Protein AF-A0A9Q1FGT4-F1 (afdb_monomer_lite)

Structure (mmCIF, N/CA/C/O backbone):
data_AF-A0A9Q1FGT4-F1
#
_entry.id   AF-A0A9Q1FGT4-F1
#
loop_
_atom_site.group_PDB
_atom_site.id
_atom_site.type_symbol
_atom_site.label_atom_id
_atom_site.label_alt_id
_atom_site.label_comp_id
_atom_site.label_asym_id
_atom_site.label_entity_id
_atom_site.label_seq_id
_atom_site.pdbx_PDB_ins_code
_atom_site.Cartn_x
_atom_site.Cartn_y
_atom_site.Cartn_z
_atom_site.occupancy
_atom_site.B_iso_or_equiv
_atom_site.auth_seq_id
_atom_site.auth_comp_id
_atom_site.auth_asym_id
_atom_site.auth_atom_id
_atom_site.pdbx_PDB_model_num
ATOM 1 N N . MET A 1 1 ? -7.620 -24.155 -100.318 1.00 52.44 1 MET A N 1
ATOM 2 C CA . MET A 1 1 ? -6.778 -25.360 -100.139 1.00 52.44 1 MET A CA 1
ATOM 3 C C . MET A 1 1 ? -6.135 -25.775 -101.469 1.00 52.44 1 MET A C 1
ATOM 5 O O . MET A 1 1 ? -6.461 -26.825 -101.998 1.00 52.44 1 MET A O 1
ATOM 9 N N . ALA A 1 2 ? -5.258 -24.941 -102.046 1.00 52.22 2 ALA A N 1
ATOM 10 C CA . ALA A 1 2 ? -4.564 -25.253 -103.310 1.00 52.22 2 ALA A CA 1
ATOM 11 C C . ALA A 1 2 ? -3.248 -24.456 -103.481 1.00 52.22 2 ALA A C 1
ATOM 13 O O . ALA A 1 2 ? -2.942 -23.994 -104.573 1.00 52.22 2 ALA A O 1
ATOM 14 N N . ALA A 1 3 ? -2.492 -24.240 -102.396 1.00 54.69 3 ALA A N 1
ATOM 15 C CA . ALA A 1 3 ? -1.198 -23.540 -102.453 1.00 54.69 3 ALA A CA 1
ATOM 16 C C . ALA A 1 3 ? -0.073 -24.210 -101.635 1.00 54.69 3 ALA A C 1
ATOM 18 O O . ALA A 1 3 ? 1.067 -23.770 -101.703 1.00 54.69 3 ALA A O 1
ATOM 19 N N . GLU A 1 4 ? -0.350 -25.308 -100.920 1.00 55.50 4 GLU A N 1
ATOM 20 C CA . GLU A 1 4 ? 0.660 -26.014 -100.107 1.00 55.50 4 GLU A CA 1
ATOM 21 C C . GLU A 1 4 ? 1.344 -27.185 -100.844 1.00 55.50 4 GLU A C 1
ATOM 23 O O . GLU A 1 4 ? 2.353 -27.706 -100.381 1.00 55.50 4 GLU A O 1
ATOM 28 N N . GLY A 1 5 ? 0.866 -27.569 -102.036 1.00 57.91 5 GLY A N 1
ATOM 29 C CA . GLY A 1 5 ? 1.432 -28.688 -102.806 1.00 57.91 5 GLY A CA 1
ATOM 30 C C . GLY A 1 5 ? 2.714 -28.370 -103.591 1.00 57.91 5 GLY A C 1
ATOM 31 O O . GLY A 1 5 ? 3.440 -29.285 -103.969 1.00 57.91 5 GLY A O 1
ATOM 32 N N . GLY A 1 6 ? 3.021 -27.090 -103.838 1.00 62.66 6 GLY A N 1
ATOM 33 C CA . GLY A 1 6 ? 4.164 -26.695 -104.671 1.00 62.66 6 GLY A CA 1
ATOM 34 C C . GLY A 1 6 ? 5.513 -26.860 -103.968 1.00 62.66 6 GLY A C 1
ATOM 35 O O . GLY A 1 6 ? 6.452 -27.403 -104.542 1.00 62.66 6 GLY A O 1
ATOM 36 N N . VAL A 1 7 ? 5.610 -26.446 -102.704 1.00 65.31 7 VAL A N 1
ATOM 37 C CA . VAL A 1 7 ? 6.884 -26.426 -101.962 1.00 65.31 7 VAL A CA 1
ATOM 38 C C . VAL A 1 7 ? 7.386 -27.845 -101.670 1.00 65.31 7 VAL A C 1
ATOM 40 O O . VAL A 1 7 ? 8.578 -28.121 -101.797 1.00 65.31 7 VAL A O 1
ATOM 43 N N . ALA A 1 8 ? 6.475 -28.775 -101.371 1.00 67.94 8 ALA A N 1
ATOM 44 C CA . ALA A 1 8 ? 6.812 -30.178 -101.133 1.00 67.94 8 ALA A CA 1
ATOM 45 C C . ALA A 1 8 ? 7.313 -30.896 -102.403 1.00 67.94 8 ALA A C 1
ATOM 47 O O . ALA A 1 8 ? 8.210 -31.739 -102.322 1.00 67.94 8 ALA A O 1
ATOM 48 N N . LEU A 1 9 ? 6.786 -30.543 -103.582 1.00 72.19 9 LEU A N 1
ATOM 49 C CA . LEU A 1 9 ? 7.193 -31.148 -104.855 1.00 72.19 9 LEU A CA 1
ATOM 50 C C . LEU A 1 9 ? 8.592 -30.679 -105.293 1.00 72.19 9 LEU A C 1
ATOM 52 O O . LEU A 1 9 ? 9.420 -31.483 -105.711 1.00 72.19 9 LEU A O 1
ATOM 56 N N . TRP A 1 10 ? 8.890 -29.386 -105.132 1.00 75.38 10 TRP A N 1
ATOM 57 C CA . TRP A 1 10 ? 10.226 -28.847 -105.414 1.00 75.38 10 TRP A CA 1
ATOM 58 C C . TRP A 1 10 ? 11.269 -29.314 -104.391 1.00 75.38 10 TRP A C 1
ATOM 60 O O . TRP A 1 10 ? 12.401 -29.615 -104.768 1.00 75.38 10 TRP A O 1
ATOM 70 N N . GLY A 1 11 ? 10.884 -29.455 -103.117 1.00 73.38 11 GLY A N 1
ATOM 71 C CA . GLY A 1 11 ? 11.745 -30.028 -102.080 1.00 73.38 11 GLY A CA 1
ATOM 72 C C . GLY A 1 11 ? 12.100 -31.494 -102.348 1.00 73.38 11 GLY A C 1
ATOM 73 O O . GLY A 1 11 ? 13.265 -31.873 -102.257 1.00 73.38 11 GLY A O 1
ATOM 74 N N . SER A 1 12 ? 11.125 -32.312 -102.753 1.00 74.31 12 SER A N 1
ATOM 75 C CA . SER A 1 12 ? 11.357 -33.725 -103.093 1.00 74.31 12 SER A CA 1
ATOM 76 C C . SER A 1 12 ? 12.162 -33.908 -104.385 1.00 74.31 12 SER A C 1
ATOM 78 O O . SER A 1 12 ? 13.047 -34.764 -104.420 1.00 74.31 12 SER A O 1
ATOM 80 N N . LEU A 1 13 ? 11.956 -33.063 -105.404 1.00 78.69 13 LEU A N 1
ATOM 81 C CA . LEU A 1 13 ? 12.805 -33.026 -106.602 1.00 78.69 13 LEU A CA 1
ATOM 82 C C . LEU A 1 13 ? 14.258 -32.657 -106.255 1.00 78.69 13 LEU A C 1
ATOM 84 O O . LEU A 1 13 ? 15.191 -33.280 -106.759 1.00 78.69 13 LEU A O 1
ATOM 88 N N . GLY A 1 14 ? 14.453 -31.679 -105.364 1.00 76.81 14 GLY A N 1
ATOM 89 C CA . GLY A 1 14 ? 15.775 -31.272 -104.885 1.00 76.81 14 GLY A CA 1
ATOM 90 C C . GLY A 1 14 ? 16.503 -32.388 -104.133 1.00 76.81 14 GLY A C 1
ATOM 91 O O . GLY A 1 14 ? 17.678 -32.637 -104.396 1.00 76.81 14 GLY A O 1
ATOM 92 N N . VAL A 1 15 ? 15.801 -33.114 -103.257 1.00 75.56 15 VAL A N 1
ATOM 93 C CA . VAL A 1 15 ? 16.361 -34.265 -102.525 1.00 75.56 15 VAL A CA 1
ATOM 94 C C . VAL A 1 15 ? 16.702 -35.419 -103.472 1.00 75.56 15 VAL A C 1
ATOM 96 O O . VAL A 1 15 ? 17.763 -36.025 -103.332 1.00 75.56 15 VAL A O 1
ATOM 99 N N . LEU A 1 16 ? 15.855 -35.702 -104.468 1.00 77.56 16 LEU A N 1
ATOM 100 C CA . LEU A 1 16 ? 16.110 -36.756 -105.453 1.00 77.56 16 LEU A CA 1
ATOM 101 C C . LEU A 1 16 ? 17.326 -36.431 -106.334 1.00 77.56 16 LEU A C 1
ATOM 103 O O . LEU A 1 16 ? 18.191 -37.286 -106.520 1.00 77.56 16 LEU A O 1
ATOM 107 N N . LEU A 1 17 ? 17.419 -35.194 -106.836 1.00 78.94 17 LEU A N 1
ATOM 108 C CA . LEU A 1 17 ? 18.573 -34.732 -107.613 1.00 78.94 17 LEU A CA 1
ATOM 109 C C . LEU A 1 17 ? 19.857 -34.779 -106.780 1.00 78.94 17 LEU A C 1
ATOM 111 O O . LEU A 1 17 ? 20.866 -35.273 -107.270 1.00 78.94 17 LEU A O 1
ATOM 115 N N . PHE A 1 18 ? 19.805 -34.356 -105.514 1.00 76.75 18 PHE A N 1
ATOM 116 C CA . PHE A 1 18 ? 20.946 -34.400 -104.598 1.00 76.75 18 PHE A CA 1
ATOM 117 C C . PHE A 1 18 ? 21.430 -35.835 -104.317 1.00 76.75 18 PHE A C 1
ATOM 119 O O . PHE A 1 18 ? 22.633 -36.100 -104.335 1.00 76.75 18 PHE A O 1
ATOM 126 N N . LEU A 1 19 ? 20.507 -36.781 -104.111 1.00 76.00 19 LEU A N 1
ATOM 127 C CA . LEU A 1 19 ? 20.833 -38.198 -103.909 1.00 76.00 19 LEU A CA 1
ATOM 128 C C . LEU A 1 19 ? 21.394 -38.862 -105.174 1.00 76.00 19 LEU A C 1
ATOM 130 O O . LEU A 1 19 ? 22.267 -39.722 -105.067 1.00 76.00 19 LEU A O 1
ATOM 134 N N . LEU A 1 20 ? 20.932 -38.456 -106.361 1.00 77.62 20 LEU A N 1
ATOM 135 C CA . LEU A 1 20 ? 21.463 -38.930 -107.643 1.00 77.62 20 LEU A CA 1
ATOM 136 C C . LEU A 1 20 ? 22.868 -38.387 -107.932 1.00 77.62 20 LEU A C 1
ATOM 138 O O . LEU A 1 20 ? 23.703 -39.124 -108.448 1.00 77.62 20 LEU A O 1
ATOM 142 N N . THR A 1 21 ? 23.147 -37.122 -107.604 1.00 77.88 21 THR A N 1
ATOM 143 C CA . THR A 1 21 ? 24.448 -36.500 -107.902 1.00 77.88 21 THR A CA 1
ATOM 144 C C . THR A 1 21 ? 25.533 -36.840 -106.887 1.00 77.88 21 THR A C 1
ATOM 146 O O . THR A 1 21 ? 26.695 -36.949 -107.269 1.00 77.88 21 THR A O 1
ATOM 149 N N . PHE A 1 22 ? 25.184 -37.008 -105.608 1.00 74.94 22 PHE A N 1
ATOM 150 C CA . PHE A 1 22 ? 26.164 -37.204 -104.529 1.00 74.94 22 PHE A CA 1
ATOM 151 C C . PHE A 1 22 ? 26.086 -38.586 -103.851 1.00 74.94 22 PHE A C 1
ATOM 153 O O . PHE A 1 22 ? 26.932 -38.912 -103.018 1.00 74.94 22 PHE A O 1
ATOM 160 N N . GLY A 1 23 ? 25.116 -39.425 -104.230 1.00 79.31 23 GLY A N 1
ATOM 161 C CA . GLY A 1 23 ? 24.915 -40.768 -103.685 1.00 79.31 23 GLY A CA 1
ATOM 162 C C . GLY A 1 23 ? 24.242 -40.787 -102.300 1.00 79.31 23 GLY A C 1
ATOM 163 O O . GLY A 1 23 ? 24.167 -39.766 -101.613 1.00 79.31 23 GLY A O 1
ATOM 164 N N . PRO A 1 24 ? 23.774 -41.961 -101.830 1.00 74.38 24 PRO A N 1
ATOM 165 C CA . PRO A 1 24 ? 23.068 -42.091 -100.549 1.00 74.38 24 PRO A CA 1
ATOM 166 C C . PRO A 1 24 ? 23.956 -41.772 -99.336 1.00 74.38 24 PRO A C 1
ATOM 168 O O . PRO A 1 24 ? 23.459 -41.380 -98.283 1.00 74.38 24 PRO A O 1
ATOM 171 N N . PHE A 1 25 ? 25.278 -41.878 -99.488 1.00 74.25 25 PHE A N 1
ATOM 172 C CA . PHE A 1 25 ? 26.234 -41.569 -98.427 1.00 74.25 25 PHE A CA 1
ATOM 173 C C . PHE A 1 25 ? 26.381 -40.061 -98.159 1.00 74.25 25 PHE A C 1
ATOM 175 O O . PHE A 1 25 ? 26.809 -39.677 -97.071 1.00 74.25 25 PHE A O 1
ATOM 182 N N . ALA A 1 26 ? 25.969 -39.191 -99.089 1.00 73.88 26 ALA A N 1
ATOM 183 C CA . ALA A 1 26 ? 26.019 -37.740 -98.903 1.00 73.88 26 ALA A CA 1
ATOM 184 C C . ALA A 1 26 ? 25.128 -37.253 -97.749 1.00 73.88 26 ALA A C 1
ATOM 186 O O . ALA A 1 26 ? 25.475 -36.284 -97.079 1.00 73.88 26 ALA A O 1
ATOM 187 N N . VAL A 1 27 ? 24.031 -37.961 -97.454 1.00 72.75 27 VAL A N 1
ATOM 188 C CA . VAL A 1 27 ? 23.148 -37.657 -96.312 1.00 72.75 27 VAL A CA 1
ATOM 189 C C . VAL A 1 27 ? 23.846 -37.901 -94.971 1.00 72.75 27 VAL A C 1
ATOM 191 O O . VAL A 1 27 ? 23.502 -37.259 -93.986 1.00 72.75 27 VAL A O 1
ATOM 194 N N . ILE A 1 28 ? 24.850 -38.782 -94.926 1.00 76.25 28 ILE A N 1
ATOM 195 C CA . ILE A 1 28 ? 25.630 -39.072 -93.714 1.00 76.25 28 ILE A CA 1
ATOM 196 C C . ILE A 1 28 ? 26.843 -38.141 -93.625 1.00 76.25 28 ILE A C 1
ATOM 198 O O . ILE A 1 28 ? 27.132 -37.598 -92.561 1.00 76.25 28 ILE A O 1
ATOM 202 N N . TYR A 1 29 ? 27.542 -37.912 -94.739 1.00 79.88 29 TYR A N 1
ATOM 203 C CA . TYR A 1 29 ? 28.747 -37.082 -94.733 1.00 79.88 29 TYR A CA 1
ATOM 204 C C . TYR A 1 29 ? 28.454 -35.588 -94.570 1.00 79.88 29 TYR A C 1
ATOM 206 O O . TYR A 1 29 ? 29.210 -34.907 -93.884 1.00 79.88 29 TYR A O 1
ATOM 214 N N . LEU A 1 30 ? 27.357 -35.069 -95.131 1.00 80.06 30 LEU A N 1
ATOM 215 C CA . LEU A 1 30 ? 26.991 -33.655 -95.008 1.00 80.06 30 LEU A CA 1
ATOM 216 C C . LEU A 1 30 ? 26.809 -33.202 -93.543 1.00 80.06 30 LEU A C 1
ATOM 218 O O . LEU A 1 30 ? 27.466 -32.233 -93.159 1.00 80.06 30 LEU A O 1
ATOM 222 N N . PRO A 1 31 ? 25.999 -33.869 -92.693 1.00 79.62 31 PRO A N 1
ATOM 223 C CA . PRO A 1 31 ? 25.886 -33.489 -91.287 1.00 79.62 31 PRO A CA 1
ATOM 224 C C . PRO A 1 31 ? 27.192 -33.717 -90.524 1.00 79.62 31 PRO A C 1
ATOM 226 O O . PRO A 1 31 ? 27.501 -32.932 -89.637 1.00 79.62 31 PRO A O 1
ATOM 229 N N . LEU A 1 32 ? 28.001 -34.716 -90.893 1.00 83.44 32 LEU A N 1
ATOM 230 C CA . LEU A 1 32 ? 29.297 -34.962 -90.256 1.00 83.44 32 LEU A CA 1
ATOM 231 C C . LEU A 1 32 ? 30.288 -33.822 -90.551 1.00 83.44 32 LEU A C 1
ATOM 233 O O . LEU A 1 32 ? 30.915 -33.302 -89.631 1.00 83.44 32 LEU A O 1
ATOM 237 N N . TYR A 1 33 ? 30.351 -33.341 -91.797 1.00 83.88 33 TYR A N 1
ATOM 238 C CA . TYR A 1 33 ? 31.124 -32.150 -92.158 1.00 83.88 33 TYR A CA 1
ATOM 239 C C . TYR A 1 33 ? 30.577 -30.879 -91.508 1.00 83.88 33 TYR A C 1
ATOM 241 O O . TYR A 1 33 ? 31.365 -30.047 -91.060 1.00 83.88 33 TYR A O 1
ATOM 249 N N . LEU A 1 34 ? 29.253 -30.740 -91.393 1.00 84.44 34 LEU A N 1
ATOM 250 C CA . LEU A 1 34 ? 28.635 -29.611 -90.699 1.00 84.44 34 LEU A CA 1
ATOM 251 C C . LEU A 1 34 ? 28.987 -29.621 -89.203 1.00 84.44 34 LEU A C 1
ATOM 253 O O . LEU A 1 34 ? 29.367 -28.592 -88.651 1.00 84.44 34 LEU A O 1
ATOM 257 N N . CYS A 1 35 ? 28.944 -30.788 -88.558 1.00 84.62 35 CYS A N 1
ATOM 258 C CA . CYS A 1 35 ? 29.364 -30.971 -87.171 1.00 84.62 35 CYS A CA 1
ATOM 259 C C . CYS A 1 35 ? 30.861 -30.694 -86.988 1.00 84.62 35 CYS A C 1
ATOM 261 O O . CYS A 1 35 ? 31.231 -30.015 -86.034 1.00 84.62 35 CYS A O 1
ATOM 263 N N . CYS A 1 36 ? 31.729 -31.149 -87.896 1.00 87.06 36 CYS A N 1
ATOM 264 C CA . CYS A 1 36 ? 33.157 -30.815 -87.867 1.00 87.06 36 CYS A CA 1
ATOM 265 C C . CYS A 1 36 ? 33.408 -29.315 -88.077 1.00 87.06 36 CYS A C 1
ATOM 267 O O . CYS A 1 36 ? 34.286 -28.746 -87.436 1.00 87.06 36 CYS A O 1
ATOM 269 N N . PHE A 1 37 ? 32.624 -28.651 -88.928 1.00 88.62 37 PHE A N 1
ATOM 270 C CA . PHE A 1 37 ? 32.733 -27.212 -89.157 1.00 88.62 37 PHE A CA 1
ATOM 271 C C . PHE A 1 37 ? 32.266 -26.405 -87.940 1.00 88.62 37 PHE A C 1
ATOM 273 O O . PHE A 1 37 ? 32.948 -25.471 -87.525 1.00 88.62 37 PHE A O 1
ATOM 280 N N . ILE A 1 38 ? 31.150 -26.796 -87.319 1.00 87.12 38 ILE A N 1
ATOM 281 C CA . ILE A 1 38 ? 30.629 -26.147 -86.109 1.00 87.12 38 ILE A CA 1
ATOM 282 C C . ILE A 1 38 ? 31.578 -26.376 -84.930 1.00 87.12 38 ILE A C 1
ATOM 284 O O . ILE A 1 38 ? 31.916 -25.424 -84.230 1.00 87.12 38 ILE A O 1
ATOM 288 N N . THR A 1 39 ? 32.056 -27.607 -84.722 1.00 85.06 39 THR A N 1
ATOM 289 C CA . THR A 1 39 ? 33.003 -27.903 -83.634 1.00 85.06 39 THR A CA 1
ATOM 290 C C . THR A 1 39 ? 34.353 -27.233 -83.871 1.00 85.06 39 THR A C 1
ATOM 292 O O . THR A 1 39 ? 34.891 -26.623 -82.950 1.00 85.06 39 THR A O 1
ATOM 295 N N . GLY A 1 40 ? 34.868 -27.233 -85.103 1.00 90.12 40 GLY A N 1
ATOM 296 C CA . GLY A 1 40 ? 36.069 -26.487 -85.483 1.00 90.12 40 GLY A CA 1
ATOM 297 C C . GLY A 1 40 ? 35.916 -24.982 -85.253 1.00 90.12 40 GLY A C 1
ATOM 298 O O . GLY A 1 40 ? 36.765 -24.371 -84.608 1.00 90.12 40 GLY A O 1
ATOM 299 N N . GLY A 1 41 ? 34.800 -24.394 -85.690 1.00 88.44 41 GLY A N 1
ATOM 300 C CA . GLY A 1 41 ? 34.474 -22.983 -85.477 1.00 88.44 41 GLY A CA 1
ATOM 301 C C . GLY A 1 41 ? 34.364 -22.617 -83.996 1.00 88.44 41 GLY A C 1
ATOM 302 O O . GLY A 1 41 ? 34.953 -21.626 -83.567 1.00 88.44 41 GLY A O 1
ATOM 303 N N . ALA A 1 42 ? 33.693 -23.449 -83.194 1.00 85.38 42 ALA A N 1
ATOM 304 C CA . ALA A 1 42 ? 33.602 -23.275 -81.747 1.00 85.38 42 ALA A CA 1
ATOM 305 C C . ALA A 1 42 ? 34.977 -23.382 -81.071 1.00 85.38 42 ALA A C 1
ATOM 307 O O . ALA A 1 42 ? 35.306 -22.570 -80.211 1.00 85.38 42 ALA A O 1
ATOM 308 N N . THR A 1 43 ? 35.817 -24.327 -81.499 1.00 87.12 43 THR A N 1
ATOM 309 C CA . THR A 1 43 ? 37.175 -24.499 -80.959 1.00 87.12 43 THR A CA 1
ATOM 310 C C . THR A 1 43 ? 38.058 -23.298 -81.298 1.00 87.12 43 THR A C 1
ATOM 312 O O . THR A 1 43 ? 38.777 -22.802 -80.436 1.00 87.12 43 THR A O 1
ATOM 315 N N . VAL A 1 44 ? 37.970 -22.772 -82.524 1.00 88.19 44 VAL A N 1
ATOM 316 C CA . VAL A 1 44 ? 38.688 -21.555 -82.933 1.00 88.19 44 VAL A CA 1
ATOM 317 C C . VAL A 1 44 ? 38.183 -20.334 -82.167 1.00 88.19 44 VAL A C 1
ATOM 319 O O . VAL A 1 44 ? 39.001 -19.551 -81.697 1.00 88.19 44 VAL A O 1
ATOM 322 N N . MET A 1 45 ? 36.871 -20.186 -81.975 1.00 85.75 45 MET A N 1
ATOM 323 C CA . MET A 1 45 ? 36.294 -19.125 -81.142 1.00 85.75 45 MET A CA 1
ATOM 324 C C . MET A 1 45 ? 36.755 -19.219 -79.686 1.00 85.75 45 MET A C 1
ATOM 326 O O . MET A 1 45 ? 37.114 -18.200 -79.104 1.00 85.75 45 MET A O 1
ATOM 330 N N . LEU A 1 46 ? 36.817 -20.421 -79.108 1.00 86.81 46 LEU A N 1
ATOM 331 C CA . LEU A 1 46 ? 37.305 -20.631 -77.744 1.00 86.81 46 LEU A CA 1
ATOM 332 C C . LEU A 1 46 ? 38.808 -20.380 -77.623 1.00 86.81 46 LEU A C 1
ATOM 334 O O . LEU A 1 46 ? 39.237 -19.755 -76.660 1.00 86.81 46 LEU A O 1
ATOM 338 N N . LEU A 1 47 ? 39.617 -20.810 -78.592 1.00 86.81 47 LEU A N 1
ATOM 339 C CA . LEU A 1 47 ? 41.059 -20.554 -78.597 1.00 86.81 47 LEU A CA 1
ATOM 340 C C . LEU A 1 47 ? 41.375 -19.079 -78.851 1.00 86.81 47 LEU A C 1
ATOM 342 O O . LEU A 1 47 ? 42.265 -18.525 -78.211 1.00 86.81 47 LEU A O 1
ATOM 346 N N . PHE A 1 48 ? 40.637 -18.425 -79.747 1.00 87.06 48 PHE A N 1
ATOM 347 C CA . PHE A 1 48 ? 40.764 -16.993 -79.995 1.00 87.06 48 PHE A CA 1
ATOM 348 C C . PHE A 1 48 ? 40.279 -16.186 -78.791 1.00 87.06 48 PHE A C 1
ATOM 350 O O . PHE A 1 48 ? 40.964 -15.262 -78.371 1.00 87.06 48 PHE A O 1
ATOM 357 N N . GLY A 1 49 ? 39.158 -16.578 -78.183 1.00 85.56 49 GLY A N 1
ATOM 358 C CA . GLY A 1 49 ? 38.639 -16.004 -76.946 1.00 85.56 49 GLY A CA 1
ATOM 359 C C . GLY A 1 49 ? 39.609 -16.178 -75.783 1.00 85.56 49 GLY A C 1
ATOM 360 O O . GLY A 1 49 ? 39.911 -15.203 -75.108 1.00 85.56 49 GLY A O 1
ATOM 361 N N . LYS A 1 50 ? 40.186 -17.374 -75.607 1.00 85.81 50 LYS A N 1
ATOM 362 C CA . LYS A 1 50 ? 41.213 -17.651 -74.596 1.00 85.81 50 LYS A CA 1
ATOM 363 C C . LYS A 1 50 ? 42.471 -16.825 -74.841 1.00 85.81 50 LYS A C 1
ATOM 365 O O . LYS A 1 50 ? 42.910 -16.144 -73.931 1.00 85.81 50 LYS A O 1
ATOM 370 N N . LYS A 1 51 ? 43.001 -16.794 -76.065 1.00 86.44 51 LYS A N 1
ATOM 371 C CA . LYS A 1 51 ? 44.192 -15.998 -76.399 1.00 86.44 51 LYS A CA 1
ATOM 372 C C . LYS A 1 51 ? 43.943 -14.498 -76.248 1.00 86.44 51 LYS A C 1
ATOM 374 O O . LYS A 1 51 ? 44.828 -13.769 -75.818 1.00 86.44 51 LYS A O 1
ATOM 379 N N . ASN A 1 52 ? 42.753 -14.018 -76.603 1.00 83.06 52 ASN A N 1
ATOM 380 C CA . ASN A 1 52 ? 42.389 -12.615 -76.435 1.00 83.06 52 ASN A CA 1
ATOM 381 C C . ASN A 1 52 ? 42.132 -12.281 -74.960 1.00 83.06 52 ASN A C 1
ATOM 383 O O . ASN A 1 52 ? 42.488 -11.193 -74.533 1.00 83.06 52 ASN A O 1
ATOM 387 N N . SER A 1 53 ? 41.593 -13.222 -74.180 1.00 73.50 53 SER A N 1
ATOM 388 C CA . SER A 1 53 ? 41.452 -13.136 -72.724 1.00 73.50 53 SER A CA 1
ATOM 389 C C . SER A 1 53 ? 42.808 -13.132 -72.032 1.00 73.50 53 SER A C 1
ATOM 391 O O . SER A 1 53 ? 43.009 -12.300 -71.168 1.00 73.50 53 SER A O 1
ATOM 393 N N . GLU A 1 54 ? 43.742 -14.005 -72.410 1.00 80.19 54 GLU A N 1
ATOM 394 C CA . GLU A 1 54 ? 45.116 -14.040 -71.892 1.00 80.19 54 GLU A CA 1
ATOM 395 C C . GLU A 1 54 ? 45.857 -12.756 -72.261 1.00 80.19 54 GLU A C 1
ATOM 397 O O . GLU A 1 54 ? 46.464 -12.139 -71.403 1.00 80.19 54 GLU A O 1
ATOM 402 N N . LYS A 1 55 ? 45.710 -12.268 -73.498 1.00 77.62 55 LYS A N 1
ATOM 403 C CA . LYS A 1 55 ? 46.281 -10.984 -73.927 1.00 77.62 55 LYS A CA 1
ATOM 404 C C . LYS A 1 55 ? 45.613 -9.782 -73.250 1.00 77.62 55 LYS A C 1
ATOM 406 O O . LYS A 1 55 ? 46.245 -8.740 -73.093 1.00 77.62 55 LYS A O 1
ATOM 411 N N . HIS A 1 56 ? 44.337 -9.897 -72.877 1.00 69.75 56 HIS A N 1
ATOM 412 C CA . HIS A 1 56 ? 43.636 -8.915 -72.052 1.00 69.75 56 HIS A CA 1
ATOM 413 C C . HIS A 1 56 ? 44.111 -8.995 -70.599 1.00 69.75 56 HIS A C 1
ATOM 415 O O . HIS A 1 56 ? 44.337 -7.952 -70.010 1.00 69.75 56 HIS A O 1
ATOM 421 N N . LEU A 1 57 ? 44.360 -10.197 -70.069 1.00 65.62 57 LEU A N 1
ATOM 422 C CA . LEU A 1 57 ? 44.929 -10.430 -68.742 1.00 65.62 57 LEU A CA 1
ATOM 423 C C . LEU A 1 57 ? 46.363 -9.903 -68.648 1.00 65.62 57 LEU A C 1
ATOM 425 O O . LEU A 1 57 ? 46.657 -9.195 -67.704 1.00 65.62 57 LEU A O 1
ATOM 429 N N . GLU A 1 58 ? 47.215 -10.145 -69.648 1.00 69.38 58 GLU A N 1
ATOM 430 C CA . GLU A 1 58 ? 48.569 -9.577 -69.751 1.00 69.38 58 GLU A CA 1
ATOM 431 C C . GLU A 1 58 ? 48.515 -8.051 -69.894 1.00 69.38 58 GLU A C 1
ATOM 433 O O . GLU A 1 58 ? 49.307 -7.329 -69.288 1.00 69.38 58 GLU A O 1
ATOM 438 N N . LYS A 1 59 ? 47.543 -7.526 -70.659 1.00 62.72 59 LYS A N 1
ATOM 439 C CA . LYS A 1 59 ? 47.264 -6.085 -70.683 1.00 62.72 59 LYS A CA 1
ATOM 440 C C . LYS A 1 59 ? 46.756 -5.573 -69.345 1.00 62.72 59 LYS A C 1
ATOM 442 O O . LYS A 1 59 ? 47.043 -4.424 -69.072 1.00 62.72 59 LYS A O 1
ATOM 447 N N . CYS A 1 60 ? 46.040 -6.362 -68.547 1.00 55.69 60 CYS A N 1
ATOM 448 C CA . CYS A 1 60 ? 45.589 -6.013 -67.200 1.00 55.69 60 CYS A CA 1
ATOM 449 C C . CYS A 1 60 ? 46.694 -6.171 -66.144 1.00 55.69 60 CYS A C 1
ATOM 451 O O . CYS A 1 60 ? 46.698 -5.433 -65.170 1.00 55.69 60 CYS A O 1
ATOM 453 N N . GLU A 1 61 ? 47.654 -7.073 -66.345 1.00 54.34 61 GLU A N 1
ATOM 454 C CA . GLU A 1 61 ? 48.867 -7.202 -65.531 1.00 54.34 61 GLU A CA 1
ATOM 455 C C . GLU A 1 61 ? 49.844 -6.051 -65.803 1.00 54.34 61 GLU A C 1
ATOM 457 O O . GLU A 1 61 ? 50.524 -5.593 -64.889 1.00 54.34 61 GLU A O 1
ATOM 462 N N . GLN A 1 62 ? 49.898 -5.546 -67.042 1.00 51.28 62 GLN A N 1
ATOM 463 C CA . GLN A 1 62 ? 50.725 -4.389 -67.416 1.00 51.28 62 GLN A CA 1
ATOM 464 C C . GLN A 1 62 ? 49.982 -3.049 -67.343 1.00 51.28 62 GLN A C 1
ATOM 466 O O . GLN A 1 62 ? 50.609 -2.005 -67.153 1.00 51.28 62 GLN A O 1
ATOM 471 N N . SER A 1 63 ? 48.653 -3.043 -67.452 1.00 47.19 63 SER A N 1
ATOM 472 C CA . SER A 1 63 ? 47.823 -1.925 -67.031 1.00 47.19 63 SER A CA 1
ATOM 473 C C . SER A 1 63 ? 47.665 -2.057 -65.532 1.00 47.19 63 SER A C 1
ATOM 475 O O . SER A 1 63 ? 46.678 -2.583 -65.025 1.00 47.19 63 SER A O 1
ATOM 477 N N . PHE A 1 64 ? 48.641 -1.507 -64.821 1.00 50.53 64 PHE A N 1
ATOM 478 C CA . PHE A 1 64 ? 48.334 -0.813 -63.591 1.00 50.53 64 PHE A CA 1
ATOM 479 C C . PHE A 1 64 ? 46.964 -0.139 -63.786 1.00 50.53 64 PHE A C 1
ATOM 481 O O . PHE A 1 64 ? 46.850 0.868 -64.490 1.00 50.53 64 PHE A O 1
ATOM 488 N N . LEU A 1 65 ? 45.917 -0.673 -63.137 1.00 48.78 65 LEU A N 1
ATOM 489 C CA . LEU A 1 65 ? 45.015 0.212 -62.409 1.00 48.78 65 LEU A CA 1
ATOM 490 C C . LEU A 1 65 ? 45.950 1.282 -61.859 1.00 48.78 65 LEU A C 1
ATOM 492 O O . LEU A 1 65 ? 46.927 0.869 -61.216 1.00 48.78 65 LEU A O 1
ATOM 496 N N . PRO A 1 66 ? 45.781 2.578 -62.202 1.00 48.12 66 PRO A N 1
ATOM 497 C CA . PRO A 1 66 ? 46.661 3.595 -61.649 1.00 48.12 66 PRO A CA 1
ATOM 498 C C . PRO A 1 66 ? 46.757 3.247 -60.179 1.00 48.12 66 PRO A C 1
ATOM 500 O O . PRO A 1 66 ? 45.697 3.042 -59.576 1.00 48.12 66 PRO A O 1
ATOM 503 N N . THR A 1 67 ? 47.982 3.009 -59.674 1.00 48.22 67 THR A N 1
ATOM 504 C CA . THR A 1 67 ? 48.214 2.779 -58.243 1.00 48.22 67 THR A CA 1
ATOM 505 C C . THR A 1 67 ? 47.255 3.718 -57.578 1.00 48.22 67 THR A C 1
ATOM 507 O O . THR A 1 67 ? 47.358 4.917 -57.875 1.00 48.22 67 THR A O 1
ATOM 510 N N . THR A 1 68 ? 46.241 3.168 -56.893 1.00 49.34 68 THR A N 1
ATOM 511 C CA . THR A 1 68 ? 45.140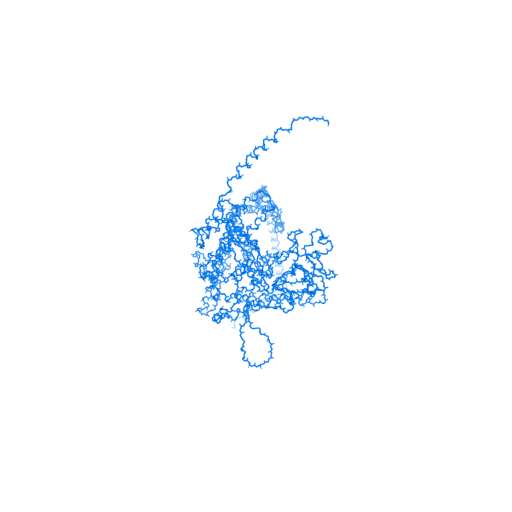 3.963 -56.348 1.00 49.34 68 THR A CA 1
ATOM 512 C C . THR A 1 68 ? 45.771 5.248 -55.857 1.00 49.34 68 THR A C 1
ATOM 514 O O . THR A 1 68 ? 46.784 5.105 -55.153 1.00 49.34 68 THR A O 1
ATOM 517 N N . PRO A 1 69 ? 45.326 6.433 -56.343 1.00 52.81 69 PRO A N 1
ATOM 518 C CA . PRO A 1 69 ? 46.071 7.682 -56.171 1.00 52.81 69 PRO A CA 1
ATOM 519 C C . PRO A 1 69 ? 46.569 7.709 -54.739 1.00 52.81 69 PRO A C 1
ATOM 521 O O . PRO A 1 69 ? 45.799 7.225 -53.908 1.00 52.81 69 PRO A O 1
ATOM 524 N N . PRO A 1 70 ? 47.799 8.179 -54.447 1.00 56.22 70 PRO A N 1
ATOM 525 C CA . PRO A 1 70 ? 48.411 8.079 -53.127 1.00 56.22 70 PRO A CA 1
ATOM 526 C C . PRO A 1 70 ? 47.357 8.256 -52.046 1.00 56.22 70 PRO A C 1
ATOM 528 O O . PRO A 1 70 ? 47.213 7.323 -51.294 1.00 56.22 70 PRO A O 1
ATOM 531 N N . GLY A 1 71 ? 46.463 9.247 -52.148 1.00 56.66 71 GLY A N 1
ATOM 532 C CA . GLY A 1 71 ? 45.000 9.114 -51.960 1.00 56.66 71 GLY A CA 1
ATOM 533 C C . GLY A 1 71 ? 44.458 7.903 -51.182 1.00 56.66 71 GLY A C 1
ATOM 534 O O . GLY A 1 71 ? 44.176 8.088 -50.027 1.00 56.66 71 GLY A O 1
ATOM 535 N N . ILE A 1 72 ? 44.249 6.696 -51.731 1.00 57.59 72 ILE A N 1
ATOM 536 C CA . ILE A 1 72 ? 43.711 5.551 -50.951 1.00 57.59 72 ILE A CA 1
ATOM 537 C C . ILE A 1 72 ? 44.767 4.936 -50.044 1.00 57.59 72 ILE A C 1
ATOM 539 O O . ILE A 1 72 ? 44.449 4.618 -48.914 1.00 57.59 72 ILE A O 1
ATOM 543 N N . LEU A 1 73 ? 46.015 4.769 -50.481 1.00 62.41 73 LEU A N 1
ATOM 544 C CA . LEU A 1 73 ? 47.080 4.272 -49.596 1.00 62.41 73 LEU A CA 1
ATOM 545 C C . LEU A 1 73 ? 47.459 5.297 -48.522 1.00 62.41 73 LEU A C 1
ATOM 547 O O . LEU A 1 73 ? 47.889 4.914 -47.448 1.00 62.41 73 LEU A O 1
ATOM 551 N N . GLN A 1 74 ? 47.263 6.575 -48.810 1.00 63.69 74 GLN A N 1
ATOM 552 C CA . GLN A 1 74 ? 47.462 7.755 -47.990 1.00 63.69 74 GLN A CA 1
ATOM 553 C C . GLN A 1 74 ? 46.248 7.973 -47.105 1.00 63.69 74 GLN A C 1
ATOM 555 O O . GLN A 1 74 ? 46.451 8.293 -45.962 1.00 63.69 74 GLN A O 1
ATOM 560 N N . VAL A 1 75 ? 45.023 7.713 -47.558 1.00 63.22 75 VAL A N 1
ATOM 561 C CA . VAL A 1 75 ? 43.806 7.673 -46.735 1.00 63.22 75 VAL A CA 1
ATOM 562 C C . VAL A 1 75 ? 43.870 6.453 -45.836 1.00 63.22 75 VAL A C 1
ATOM 564 O O . VAL A 1 75 ? 43.610 6.583 -44.663 1.00 63.22 75 VAL A O 1
ATOM 567 N N . VAL A 1 76 ? 44.313 5.289 -46.308 1.00 66.94 76 VAL A N 1
ATOM 568 C CA . VAL A 1 76 ? 44.565 4.102 -45.477 1.00 66.94 76 VAL A CA 1
ATOM 569 C C . VAL A 1 76 ? 45.732 4.353 -44.522 1.00 66.94 76 VAL A C 1
ATOM 571 O O . VAL A 1 76 ? 45.670 3.914 -43.380 1.00 66.94 76 VAL A O 1
ATOM 574 N N . ALA A 1 77 ? 46.780 5.072 -44.935 1.00 66.88 77 ALA A N 1
ATOM 575 C CA . ALA A 1 77 ? 47.887 5.457 -44.061 1.00 66.88 77 ALA A CA 1
ATOM 576 C C . ALA A 1 77 ? 47.515 6.590 -43.096 1.00 66.88 77 ALA A C 1
ATOM 578 O O . ALA A 1 77 ? 48.015 6.579 -41.987 1.00 66.88 77 ALA A O 1
ATOM 579 N N . GLU A 1 78 ? 46.633 7.520 -43.459 1.00 65.44 78 GLU A N 1
ATOM 580 C CA . GLU A 1 78 ? 46.090 8.598 -42.620 1.00 65.44 78 GLU A CA 1
ATOM 581 C C . GLU A 1 78 ? 45.034 8.037 -41.660 1.00 65.44 78 GLU A C 1
ATOM 583 O O . GLU A 1 78 ? 45.016 8.415 -40.496 1.00 65.44 78 GLU A O 1
ATOM 588 N N . MET A 1 79 ? 44.230 7.063 -42.096 1.00 61.72 79 MET A N 1
ATOM 589 C CA . MET A 1 79 ? 43.326 6.268 -41.258 1.00 61.72 79 MET A CA 1
ATOM 590 C C . MET A 1 79 ? 44.125 5.398 -40.279 1.00 61.72 79 MET A C 1
ATOM 592 O O . MET A 1 79 ? 43.777 5.344 -39.107 1.00 61.72 79 MET A O 1
ATOM 596 N N . LYS A 1 80 ? 45.239 4.780 -40.708 1.00 63.19 80 LYS A N 1
ATOM 597 C CA . LYS A 1 80 ? 46.150 4.032 -39.815 1.00 63.19 80 LYS A CA 1
ATOM 598 C C . LYS A 1 80 ? 46.981 4.933 -38.897 1.00 63.19 80 LYS A C 1
ATOM 600 O O . LYS A 1 80 ? 47.217 4.569 -37.753 1.00 63.19 80 LYS A O 1
ATOM 605 N N . ALA A 1 81 ? 47.445 6.087 -39.373 1.00 58.28 81 ALA A N 1
ATOM 606 C CA . ALA A 1 81 ? 48.211 7.054 -38.582 1.00 58.28 81 ALA A CA 1
ATOM 607 C C . ALA A 1 81 ? 47.315 7.866 -37.634 1.00 58.28 81 ALA A C 1
ATOM 609 O O . ALA A 1 81 ? 47.804 8.466 -36.678 1.00 58.28 81 ALA A O 1
ATOM 610 N N . GLY A 1 82 ? 46.007 7.872 -37.890 1.00 53.09 82 GLY A N 1
ATOM 611 C CA . GLY A 1 82 ? 44.984 8.549 -37.110 1.00 53.09 82 GLY A CA 1
ATOM 612 C C . GLY A 1 82 ? 44.499 7.794 -35.874 1.00 53.09 82 GLY A C 1
ATOM 613 O O . GLY A 1 82 ? 43.543 8.277 -35.270 1.00 53.09 82 GLY A O 1
ATOM 614 N N . SER A 1 83 ? 45.118 6.671 -35.464 1.00 55.41 83 SER A N 1
ATOM 615 C CA . SER A 1 83 ? 44.756 5.998 -34.205 1.00 55.41 83 SER A CA 1
ATOM 616 C C . SER A 1 83 ? 45.148 6.892 -33.023 1.00 55.41 83 SER A C 1
ATOM 618 O O . SER A 1 83 ? 46.241 6.816 -32.451 1.00 55.41 83 SER A O 1
ATOM 620 N N . ARG A 1 84 ? 44.263 7.826 -32.683 1.00 58.66 84 ARG A N 1
ATOM 621 C CA . ARG A 1 84 ? 44.382 8.630 -31.476 1.00 58.66 84 ARG A CA 1
ATOM 622 C C . ARG A 1 84 ? 44.376 7.670 -30.298 1.00 58.66 84 ARG A C 1
ATOM 624 O O . ARG A 1 84 ? 43.599 6.724 -30.262 1.00 58.66 84 ARG A O 1
ATOM 631 N N . THR A 1 85 ? 45.233 7.922 -29.319 1.00 55.75 85 THR A N 1
ATOM 632 C CA . THR A 1 85 ? 45.144 7.232 -28.036 1.00 55.75 85 THR A CA 1
ATOM 633 C C . THR A 1 85 ? 43.823 7.631 -27.385 1.00 55.75 85 THR A C 1
ATOM 635 O O . THR A 1 85 ? 43.682 8.726 -26.838 1.00 55.75 85 THR A O 1
ATOM 638 N N . ILE A 1 86 ? 42.819 6.764 -27.511 1.00 61.78 86 ILE A N 1
ATOM 639 C CA . ILE A 1 86 ? 41.507 6.964 -26.909 1.00 61.78 86 ILE A CA 1
ATOM 640 C C . ILE A 1 86 ? 41.687 6.847 -25.395 1.00 61.78 86 ILE A C 1
ATOM 642 O O . ILE A 1 86 ? 41.915 5.770 -24.847 1.00 61.78 86 ILE A O 1
ATOM 646 N N . LYS A 1 87 ? 41.661 7.993 -24.709 1.00 61.62 87 LYS A N 1
ATOM 647 C CA . LYS A 1 87 ? 41.675 8.043 -23.246 1.00 61.62 87 LYS A CA 1
ATOM 648 C C . LYS A 1 87 ? 40.264 7.755 -22.748 1.00 61.62 87 LYS A C 1
ATOM 650 O O . LYS A 1 87 ? 39.409 8.633 -22.771 1.00 61.62 87 LYS A O 1
ATOM 655 N N . ILE A 1 88 ? 40.054 6.517 -22.326 1.00 63.81 88 ILE A N 1
ATOM 656 C CA . ILE A 1 88 ? 38.831 6.045 -21.677 1.00 63.81 88 ILE A CA 1
ATOM 657 C C . ILE A 1 88 ? 38.868 6.524 -20.226 1.00 63.81 88 ILE A C 1
ATOM 659 O O . ILE A 1 88 ? 39.763 6.136 -19.468 1.00 63.81 88 ILE A O 1
ATOM 663 N N . ASP A 1 89 ? 37.934 7.396 -19.848 1.00 66.94 89 ASP A N 1
ATOM 664 C CA . ASP A 1 89 ? 37.821 7.831 -18.459 1.00 66.94 89 ASP A CA 1
ATOM 665 C C . ASP A 1 89 ? 37.193 6.706 -17.627 1.00 66.94 89 ASP A C 1
ATOM 667 O O . ASP A 1 89 ? 36.165 6.129 -17.982 1.00 66.94 89 ASP A O 1
ATOM 671 N N . ARG A 1 90 ? 37.833 6.373 -16.504 1.00 70.12 90 ARG A N 1
ATOM 672 C CA . ARG A 1 90 ? 37.325 5.356 -15.574 1.00 70.12 90 ARG A CA 1
ATOM 673 C C . ARG A 1 90 ? 36.214 5.895 -14.679 1.00 70.12 90 ARG A C 1
ATOM 675 O O . ARG A 1 90 ? 35.634 5.129 -13.918 1.00 70.12 90 ARG A O 1
ATOM 682 N N . ARG A 1 91 ? 35.930 7.193 -14.714 1.00 79.25 91 ARG A N 1
ATOM 683 C CA . ARG A 1 91 ? 34.876 7.800 -13.907 1.00 79.25 91 ARG A CA 1
ATOM 684 C C . ARG A 1 91 ? 33.667 8.104 -14.785 1.00 79.25 91 ARG A C 1
ATOM 686 O O . ARG A 1 91 ? 33.778 8.898 -15.710 1.00 79.25 91 ARG A O 1
ATOM 693 N N . LEU A 1 92 ? 32.517 7.500 -14.476 1.00 82.75 92 LEU A N 1
ATOM 694 C CA . LEU A 1 92 ? 31.287 7.666 -15.266 1.00 82.75 92 LEU A CA 1
ATOM 695 C C . LEU A 1 92 ? 30.272 8.540 -14.522 1.00 82.75 92 LEU A C 1
ATOM 697 O O . LEU A 1 92 ? 29.956 9.663 -14.909 1.00 82.75 92 LEU A O 1
ATOM 701 N N . THR A 1 93 ? 29.794 8.044 -13.389 1.00 82.44 93 THR A N 1
ATOM 702 C CA . THR A 1 93 ? 28.833 8.719 -12.515 1.00 82.44 93 THR A CA 1
ATOM 703 C C . THR A 1 93 ? 29.521 9.457 -11.374 1.00 82.44 93 THR A C 1
ATOM 705 O O . THR A 1 93 ? 28.976 10.417 -10.824 1.00 82.44 93 THR A O 1
ATOM 708 N N . GLY A 1 94 ? 30.751 9.062 -11.038 1.00 80.94 94 GLY A N 1
ATOM 709 C CA . GLY A 1 94 ? 31.509 9.594 -9.916 1.00 80.94 94 GLY A CA 1
ATOM 710 C C . GLY A 1 94 ? 31.181 8.955 -8.571 1.00 80.94 94 GLY A C 1
ATOM 711 O O . GLY A 1 94 ? 31.689 9.448 -7.564 1.00 80.94 94 GLY A O 1
ATOM 712 N N . SER A 1 95 ? 30.394 7.876 -8.578 1.00 85.06 95 SER A N 1
ATOM 713 C CA . SER A 1 95 ? 30.227 6.930 -7.476 1.00 85.06 95 SER A CA 1
ATOM 714 C C . SER A 1 95 ? 30.964 5.637 -7.813 1.00 85.06 95 SER A C 1
ATOM 716 O O . SER A 1 95 ? 30.651 4.996 -8.815 1.00 85.06 95 SER A O 1
ATOM 718 N N . SER A 1 96 ? 31.907 5.215 -6.968 1.00 81.12 96 SER A N 1
ATOM 719 C CA . SER A 1 96 ? 32.658 3.969 -7.186 1.00 81.12 96 SER A CA 1
ATOM 720 C C . SER A 1 96 ? 31.764 2.726 -7.162 1.00 81.12 96 SER A C 1
ATOM 722 O O . SER A 1 96 ? 32.053 1.763 -7.859 1.00 81.12 96 SER A O 1
ATOM 724 N N . VAL A 1 97 ? 30.657 2.768 -6.411 1.00 85.75 97 VAL A N 1
ATOM 725 C CA . VAL A 1 97 ? 29.696 1.656 -6.287 1.00 85.75 97 VAL A CA 1
ATOM 726 C C . VAL A 1 97 ? 28.938 1.407 -7.592 1.00 85.75 97 VAL A C 1
ATOM 728 O O . VAL A 1 97 ? 28.561 0.277 -7.869 1.00 85.75 97 VAL A O 1
ATOM 731 N N . ILE A 1 98 ? 28.712 2.451 -8.393 1.00 86.38 98 ILE A N 1
ATOM 732 C CA . ILE A 1 98 ? 27.963 2.361 -9.655 1.00 86.38 98 ILE A CA 1
ATOM 733 C C . ILE A 1 98 ? 28.923 2.208 -10.835 1.00 86.38 98 ILE A C 1
ATOM 735 O O . ILE A 1 98 ? 28.666 1.426 -11.747 1.00 86.38 98 ILE A O 1
ATOM 739 N N . ASP A 1 99 ? 30.040 2.938 -10.811 1.00 88.56 99 ASP A N 1
ATOM 740 C CA . ASP A 1 99 ? 30.971 3.009 -11.937 1.00 88.56 99 ASP A CA 1
ATOM 741 C C . ASP A 1 99 ? 31.619 1.653 -12.242 1.00 88.56 99 ASP A C 1
ATOM 743 O O . ASP A 1 99 ? 31.781 1.313 -13.413 1.00 88.56 99 ASP A O 1
ATOM 747 N N . GLU A 1 100 ? 31.948 0.861 -11.218 1.00 86.06 100 GLU A N 1
ATOM 748 C CA . GLU A 1 100 ? 32.587 -0.446 -11.394 1.00 86.06 100 GLU A CA 1
ATOM 749 C C . GLU A 1 100 ? 31.639 -1.493 -12.020 1.00 86.06 100 GLU A C 1
ATOM 751 O O . GLU A 1 100 ? 31.991 -2.033 -13.074 1.00 86.06 100 GLU A O 1
ATOM 756 N N . PRO A 1 101 ? 30.413 -1.726 -11.502 1.00 90.94 101 PRO A N 1
ATOM 757 C CA . PRO A 1 101 ? 29.434 -2.579 -12.179 1.00 90.94 101 PRO A CA 1
ATOM 758 C C . PRO A 1 101 ? 29.079 -2.093 -13.586 1.00 90.94 101 PRO A C 1
ATOM 760 O O . PRO A 1 101 ? 29.004 -2.892 -14.516 1.00 90.94 101 PRO A O 1
ATOM 763 N N . LEU A 1 102 ? 28.894 -0.783 -13.778 1.00 88.75 102 LEU A N 1
ATOM 764 C CA . LEU A 1 102 ? 28.502 -0.229 -15.075 1.00 88.75 102 LEU A CA 1
ATOM 765 C C . LEU A 1 102 ? 29.591 -0.445 -16.135 1.00 88.75 102 LEU A C 1
ATOM 767 O O . LEU A 1 102 ? 29.290 -0.782 -17.279 1.00 88.75 102 LEU A O 1
ATOM 771 N N . GLN A 1 103 ? 30.865 -0.322 -15.758 1.00 86.56 103 GLN A N 1
ATOM 772 C CA . GLN A 1 103 ? 31.980 -0.649 -16.646 1.00 86.56 103 GLN A CA 1
ATOM 773 C C . GLN A 1 103 ? 32.037 -2.129 -17.002 1.00 86.56 103 GLN A C 1
ATOM 775 O O . GLN A 1 103 ? 32.277 -2.451 -18.166 1.00 86.56 103 GLN A O 1
ATOM 780 N N . GLN A 1 104 ? 31.788 -3.018 -16.037 1.00 89.25 104 GLN A N 1
ATOM 781 C CA . GLN A 1 104 ? 31.712 -4.454 -16.304 1.00 89.25 104 GLN A CA 1
ATOM 782 C C . GLN A 1 104 ? 30.582 -4.772 -17.286 1.00 89.25 104 GLN A C 1
ATOM 784 O O . GLN A 1 104 ? 30.801 -5.510 -18.243 1.00 89.25 104 GLN A O 1
ATOM 789 N N . VAL A 1 105 ? 29.408 -4.156 -17.114 1.00 91.19 105 VAL A N 1
ATOM 790 C CA . VAL A 1 105 ? 28.271 -4.315 -18.035 1.00 91.19 105 VAL A CA 1
ATOM 791 C C . VAL A 1 105 ? 28.636 -3.861 -19.446 1.00 91.19 105 VAL A C 1
ATOM 793 O O . VAL A 1 105 ? 28.405 -4.604 -20.395 1.00 91.19 105 VAL A O 1
ATOM 796 N N . ILE A 1 106 ? 29.255 -2.685 -19.602 1.00 89.25 106 ILE A N 1
ATOM 797 C CA . ILE A 1 106 ? 29.696 -2.189 -20.918 1.00 89.25 106 ILE A CA 1
ATOM 798 C C . ILE A 1 106 ? 30.712 -3.152 -21.543 1.00 89.25 106 ILE A C 1
ATOM 800 O O . ILE A 1 106 ? 30.612 -3.477 -22.726 1.00 89.25 106 ILE A O 1
ATOM 804 N N . GLN A 1 107 ? 31.673 -3.639 -20.756 1.00 88.94 107 GLN A N 1
ATOM 805 C CA . GLN A 1 107 ? 32.695 -4.566 -21.232 1.00 88.94 107 GLN A CA 1
ATOM 806 C C . GLN A 1 107 ? 32.091 -5.902 -21.680 1.00 88.94 107 GLN A C 1
ATOM 808 O O . GLN A 1 107 ? 32.438 -6.399 -22.751 1.00 88.94 107 GLN A O 1
ATOM 813 N N . PHE A 1 108 ? 31.183 -6.482 -20.893 1.00 91.94 108 PHE A N 1
ATOM 814 C CA . PHE A 1 108 ? 30.500 -7.723 -21.254 1.00 91.94 108 PHE A CA 1
ATOM 815 C C . PHE A 1 108 ? 29.593 -7.533 -22.465 1.00 91.94 108 PHE A C 1
ATOM 817 O O . PHE A 1 108 ? 29.621 -8.363 -23.366 1.00 91.94 108 PHE A O 1
ATOM 824 N N . ALA A 1 109 ? 28.878 -6.410 -22.557 1.00 89.25 109 ALA A N 1
ATOM 825 C CA . ALA A 1 109 ? 28.037 -6.112 -23.708 1.00 89.25 109 ALA A CA 1
ATOM 826 C C . ALA A 1 109 ? 28.857 -6.005 -25.006 1.00 89.25 109 ALA A C 1
ATOM 828 O O . ALA A 1 109 ? 28.500 -6.607 -26.018 1.00 89.25 109 ALA A O 1
ATOM 829 N N . LEU A 1 110 ? 29.990 -5.295 -24.975 1.00 88.69 110 LEU A N 1
ATOM 830 C CA . LEU A 1 110 ? 30.887 -5.195 -26.129 1.00 88.69 110 LEU A CA 1
ATOM 831 C C . LEU A 1 110 ? 31.474 -6.558 -26.507 1.00 88.69 110 LEU A C 1
ATOM 833 O O . LEU A 1 110 ? 31.493 -6.901 -27.689 1.00 88.69 110 LEU A O 1
ATOM 837 N N . ARG A 1 111 ? 31.907 -7.353 -25.522 1.00 88.81 111 ARG A N 1
ATOM 838 C CA . ARG A 1 111 ? 32.466 -8.693 -25.746 1.00 88.81 111 ARG A CA 1
ATOM 839 C C . ARG A 1 111 ? 31.444 -9.652 -26.357 1.00 88.81 111 ARG A C 1
ATOM 841 O O . ARG A 1 111 ? 31.750 -10.338 -27.329 1.00 88.81 111 ARG A O 1
ATOM 848 N N . ASP A 1 112 ? 30.244 -9.703 -25.794 1.00 89.12 112 ASP A N 1
ATOM 849 C CA . ASP A 1 112 ? 29.277 -10.753 -26.113 1.00 89.12 112 ASP A CA 1
ATOM 850 C C . ASP A 1 112 ? 28.459 -10.412 -27.366 1.00 89.12 112 ASP A C 1
ATOM 852 O O . ASP A 1 112 ? 28.158 -11.302 -28.161 1.00 89.12 112 ASP A O 1
ATOM 856 N N . TYR A 1 113 ? 28.162 -9.127 -27.602 1.00 87.75 113 TYR A N 1
ATOM 857 C CA . TYR A 1 113 ? 27.290 -8.707 -28.705 1.00 87.75 113 TYR A CA 1
ATOM 858 C C . TYR A 1 113 ? 28.002 -8.049 -29.883 1.00 87.75 113 TYR A C 1
ATOM 860 O O . TYR A 1 113 ? 27.403 -7.975 -30.953 1.00 87.75 113 TYR A O 1
ATOM 868 N N . ILE A 1 114 ? 29.231 -7.543 -29.724 1.00 87.75 114 ILE A N 1
ATOM 869 C CA . ILE A 1 114 ? 29.922 -6.781 -30.782 1.00 87.75 114 ILE A CA 1
ATOM 870 C C . ILE A 1 114 ? 31.200 -7.489 -31.232 1.00 87.75 114 ILE A C 1
ATOM 872 O O . ILE A 1 114 ? 31.385 -7.750 -32.419 1.00 87.75 114 ILE A O 1
ATOM 876 N N . GLN A 1 115 ? 32.056 -7.862 -30.285 1.00 87.50 115 GLN A N 1
ATOM 877 C CA . GLN A 1 115 ? 33.384 -8.410 -30.543 1.00 87.50 115 GLN A CA 1
ATOM 878 C C . GLN A 1 115 ? 33.347 -9.689 -31.397 1.00 87.50 115 GLN A C 1
ATOM 880 O O . GLN A 1 115 ? 34.170 -9.841 -32.297 1.00 87.50 115 GLN A O 1
ATOM 885 N N . TYR A 1 116 ? 32.380 -10.584 -31.159 1.00 86.25 116 TYR A N 1
ATOM 886 C CA . TYR A 1 116 ? 32.277 -11.862 -31.874 1.00 86.25 116 TYR A CA 1
ATOM 887 C C . TYR A 1 116 ? 32.085 -11.692 -33.390 1.00 86.25 116 TYR A C 1
ATOM 889 O O . TYR A 1 116 ? 32.868 -12.222 -34.181 1.00 86.25 116 TYR A O 1
ATOM 897 N N . TRP A 1 117 ? 31.073 -10.927 -33.818 1.00 89.44 117 TRP A N 1
ATOM 898 C CA . TRP A 1 117 ? 30.837 -10.718 -35.250 1.00 89.44 117 TRP A CA 1
ATOM 899 C C . TRP A 1 117 ? 31.835 -9.728 -35.852 1.00 89.44 117 TRP A C 1
ATOM 901 O O . TRP A 1 117 ? 32.242 -9.900 -37.000 1.00 89.44 117 TRP A O 1
ATOM 911 N N . TYR A 1 118 ? 32.284 -8.727 -35.089 1.00 88.00 118 TYR A N 1
ATOM 912 C CA . TYR A 1 118 ? 33.215 -7.724 -35.595 1.00 88.00 118 TYR A CA 1
ATOM 913 C C . TYR A 1 118 ? 34.583 -8.325 -35.933 1.00 88.00 118 TYR A C 1
ATOM 915 O O . TYR A 1 118 ? 35.107 -8.039 -37.008 1.00 88.00 118 TYR A O 1
ATOM 923 N N . TYR A 1 119 ? 35.108 -9.252 -35.121 1.00 88.06 119 TYR A N 1
ATOM 924 C CA . TYR A 1 119 ? 36.353 -9.963 -35.452 1.00 88.06 119 TYR A CA 1
ATOM 925 C C . TYR A 1 119 ? 36.243 -10.908 -36.650 1.00 88.06 119 TYR A C 1
ATOM 927 O O . TYR A 1 119 ? 37.256 -11.346 -37.189 1.00 88.06 119 TYR A O 1
ATOM 935 N N . THR A 1 120 ? 35.027 -11.183 -37.123 1.00 88.25 120 THR A N 1
ATOM 936 C CA . THR A 1 120 ? 34.832 -11.874 -38.404 1.00 88.25 120 THR A CA 1
ATOM 937 C C . THR A 1 120 ? 35.033 -10.920 -39.595 1.00 88.25 120 THR A C 1
ATOM 939 O O . THR A 1 120 ? 35.317 -11.369 -40.704 1.00 88.25 120 THR A O 1
ATOM 942 N N . LEU A 1 121 ? 34.903 -9.604 -39.379 1.00 86.31 121 LEU A N 1
ATOM 943 C CA . LEU A 1 121 ? 34.993 -8.555 -40.402 1.00 86.31 121 LEU A CA 1
ATOM 944 C C . LEU A 1 121 ? 36.334 -7.803 -40.386 1.00 86.31 121 LEU A C 1
ATOM 946 O O . LEU A 1 121 ? 36.858 -7.474 -41.449 1.00 86.31 121 LEU A O 1
ATOM 950 N N . SER A 1 122 ? 36.874 -7.493 -39.205 1.00 83.94 122 SER A N 1
ATOM 951 C CA . SER A 1 122 ? 38.082 -6.680 -39.028 1.00 83.94 122 SER A CA 1
ATOM 952 C C . SER A 1 122 ? 38.805 -7.020 -37.723 1.00 83.94 122 SER A C 1
ATOM 954 O O . SER A 1 122 ? 38.173 -7.282 -36.708 1.00 83.94 122 SER A O 1
ATOM 956 N N . ASN A 1 123 ? 40.139 -6.946 -37.734 1.00 79.50 123 ASN A N 1
ATOM 957 C CA . ASN A 1 123 ? 40.990 -7.134 -36.549 1.00 79.50 123 ASN A CA 1
ATOM 958 C C . ASN A 1 123 ? 41.357 -5.806 -35.857 1.00 79.50 123 ASN A C 1
ATOM 960 O O . ASN A 1 123 ? 42.244 -5.782 -35.008 1.00 79.50 123 ASN A O 1
ATOM 964 N N . ASP A 1 124 ? 40.752 -4.688 -36.265 1.00 81.69 124 ASP A N 1
ATOM 965 C CA . ASP A 1 124 ? 41.068 -3.365 -35.724 1.00 81.69 124 ASP A CA 1
ATOM 966 C C . ASP A 1 124 ? 40.318 -3.092 -34.413 1.00 81.69 124 ASP A C 1
ATOM 968 O O . ASP A 1 124 ? 39.106 -2.879 -34.421 1.00 81.69 124 ASP A O 1
ATOM 972 N N . GLU A 1 125 ? 41.040 -3.050 -33.293 1.00 79.94 125 GLU A N 1
ATOM 973 C CA . GLU A 1 125 ? 40.481 -2.782 -31.959 1.00 79.94 125 GLU A CA 1
ATOM 974 C C . GLU A 1 125 ? 39.955 -1.344 -31.795 1.00 79.94 125 GLU A C 1
ATOM 976 O O . GLU A 1 125 ? 39.160 -1.084 -30.888 1.00 79.94 125 GLU A O 1
ATOM 981 N N . SER A 1 126 ? 40.346 -0.415 -32.679 1.00 80.50 126 SER A N 1
ATOM 982 C CA . SER A 1 126 ? 39.970 1.004 -32.591 1.00 80.50 126 SER A CA 1
ATOM 983 C C . SER A 1 126 ? 38.454 1.199 -32.604 1.00 80.50 126 SER A C 1
ATOM 985 O O . SER A 1 126 ? 37.927 1.961 -31.801 1.00 80.50 126 SER A O 1
ATOM 987 N N . PHE A 1 127 ? 37.732 0.440 -33.432 1.00 82.69 127 PHE A N 1
ATOM 988 C CA . PHE A 1 127 ? 36.269 0.493 -33.502 1.00 82.69 127 PHE A CA 1
ATOM 989 C C . PHE A 1 127 ? 35.587 0.131 -32.173 1.00 82.69 127 PHE A C 1
ATOM 991 O O . PHE A 1 127 ? 34.642 0.797 -31.752 1.00 82.69 127 PHE A O 1
ATOM 998 N N . LEU A 1 128 ? 36.078 -0.904 -31.481 1.00 84.19 128 LEU A N 1
ATOM 999 C CA . LEU A 1 128 ? 35.525 -1.324 -30.190 1.00 84.19 128 LEU A CA 1
ATOM 1000 C C . LEU A 1 128 ? 35.773 -0.258 -29.116 1.00 84.19 128 LEU A C 1
ATOM 1002 O O . LEU A 1 128 ? 34.883 0.028 -28.314 1.00 84.19 128 LEU A O 1
ATOM 1006 N N . LEU A 1 129 ? 36.958 0.362 -29.137 1.00 84.00 129 LEU A N 1
ATOM 1007 C CA . LEU A 1 129 ? 37.323 1.455 -28.234 1.00 84.00 129 LEU A CA 1
ATOM 1008 C C . LEU A 1 129 ? 36.507 2.727 -28.506 1.00 84.00 129 LEU A C 1
ATOM 1010 O O . LEU A 1 129 ? 36.105 3.398 -27.557 1.00 84.00 129 LEU A O 1
ATOM 1014 N N . GLU A 1 130 ? 36.224 3.045 -29.771 1.00 83.69 130 GLU A N 1
ATOM 1015 C CA . GLU A 1 130 ? 35.373 4.177 -30.156 1.00 83.69 130 GLU A CA 1
ATOM 1016 C C . GLU A 1 130 ? 33.924 3.970 -29.705 1.00 83.69 130 GLU A C 1
ATOM 1018 O O . GLU A 1 130 ? 33.354 4.862 -29.079 1.00 83.69 130 GLU A O 1
ATOM 1023 N N . ILE A 1 131 ? 33.349 2.778 -29.912 1.00 85.12 131 ILE A N 1
ATOM 1024 C CA . ILE A 1 131 ? 32.007 2.458 -29.396 1.00 85.12 131 ILE A CA 1
ATOM 1025 C C . ILE A 1 131 ? 31.980 2.579 -27.873 1.00 85.12 131 ILE A C 1
ATOM 1027 O O . ILE A 1 131 ? 31.073 3.203 -27.317 1.00 85.12 131 ILE A O 1
ATOM 1031 N N . GLN A 1 132 ? 32.977 2.007 -27.191 1.00 87.19 132 GLN A N 1
ATOM 1032 C CA . GLN A 1 132 ? 33.080 2.094 -25.738 1.00 87.19 132 GLN A CA 1
ATOM 1033 C C . GLN A 1 132 ? 33.134 3.552 -25.276 1.00 87.19 132 GLN A C 1
ATOM 1035 O O . GLN A 1 132 ? 32.421 3.928 -24.346 1.00 87.19 132 GLN A O 1
ATOM 1040 N N . GLN A 1 133 ? 33.938 4.381 -25.940 1.00 85.44 133 GLN A N 1
ATOM 1041 C CA . GLN A 1 133 ? 34.063 5.796 -25.621 1.00 85.44 133 GLN A CA 1
ATOM 1042 C C . GLN A 1 133 ? 32.754 6.557 -25.865 1.00 85.44 133 GLN A C 1
ATOM 1044 O O . GLN A 1 133 ? 32.363 7.358 -25.018 1.00 85.44 133 GLN A O 1
ATOM 1049 N N . THR A 1 134 ? 32.051 6.313 -26.973 1.00 85.00 134 THR A N 1
ATOM 1050 C CA . THR A 1 134 ? 30.761 6.960 -27.255 1.00 85.00 134 THR A CA 1
ATOM 1051 C C . THR A 1 134 ? 29.713 6.586 -26.208 1.00 85.00 134 THR A C 1
ATOM 1053 O O . THR A 1 134 ? 29.039 7.475 -25.684 1.00 85.00 134 THR A O 1
ATOM 1056 N N . VAL A 1 135 ? 29.618 5.306 -25.829 1.00 86.31 135 VAL A N 1
ATOM 1057 C CA . VAL A 1 135 ? 28.697 4.843 -24.773 1.00 86.31 135 VAL A CA 1
ATOM 1058 C C . VAL A 1 135 ? 29.039 5.483 -23.429 1.00 86.31 135 VAL A C 1
ATOM 1060 O O . VAL A 1 135 ? 28.156 5.990 -22.740 1.00 86.31 135 VAL A O 1
ATOM 1063 N N . GLN A 1 136 ? 30.318 5.519 -23.058 1.00 87.31 136 GLN A N 1
ATOM 1064 C CA . GLN A 1 136 ? 30.747 6.144 -21.809 1.00 87.31 136 GLN A CA 1
ATOM 1065 C C . GLN A 1 136 ? 30.486 7.648 -21.794 1.00 87.31 136 GLN A C 1
ATOM 1067 O O . GLN A 1 136 ? 29.950 8.150 -20.812 1.00 87.31 136 GLN A O 1
ATOM 1072 N N . ASN A 1 137 ? 30.794 8.362 -22.878 1.00 86.19 137 ASN A N 1
ATOM 1073 C CA . ASN A 1 137 ? 30.494 9.786 -22.995 1.00 86.19 137 ASN A CA 1
ATOM 1074 C C . ASN A 1 137 ? 28.991 10.038 -22.838 1.00 86.19 137 ASN A C 1
ATOM 1076 O O . ASN A 1 137 ? 28.605 10.905 -22.058 1.00 86.19 137 ASN A O 1
ATOM 1080 N N . ALA A 1 138 ? 28.144 9.246 -23.502 1.00 86.69 138 ALA A N 1
ATOM 1081 C CA . ALA A 1 138 ? 26.695 9.350 -23.360 1.00 86.69 138 ALA A CA 1
ATOM 1082 C C . ALA A 1 138 ? 26.236 9.116 -21.909 1.00 86.69 138 ALA A C 1
ATOM 1084 O O . ALA A 1 138 ? 25.388 9.852 -21.408 1.00 86.69 138 ALA A O 1
ATOM 1085 N N . LEU A 1 139 ? 26.838 8.157 -21.198 1.00 88.06 139 LEU A N 1
ATOM 1086 C CA . LEU A 1 139 ? 26.556 7.893 -19.782 1.00 88.06 139 LEU A CA 1
ATOM 1087 C C . LEU A 1 139 ? 27.037 9.017 -18.855 1.00 88.06 139 LEU A C 1
ATOM 1089 O O . LEU A 1 139 ? 26.337 9.360 -17.901 1.00 88.06 139 LEU A O 1
ATOM 1093 N N . VAL A 1 140 ? 28.198 9.621 -19.127 1.00 88.06 140 VAL A N 1
ATOM 1094 C CA . VAL A 1 140 ? 28.681 10.794 -18.382 1.00 88.06 140 VAL A CA 1
ATOM 1095 C C . VAL A 1 140 ? 27.740 11.976 -18.594 1.00 88.06 140 VAL A C 1
ATOM 1097 O O . VAL A 1 140 ? 27.354 12.625 -17.618 1.00 88.06 140 VAL A O 1
ATOM 1100 N N . LEU A 1 141 ? 27.329 12.240 -19.840 1.00 86.94 141 LEU A N 1
ATOM 1101 C CA . LEU A 1 141 ? 26.353 13.287 -20.140 1.00 86.94 141 LEU A CA 1
ATOM 1102 C C . LEU A 1 141 ? 25.019 13.008 -19.441 1.00 86.94 141 LEU A C 1
ATOM 1104 O O . LEU A 1 141 ? 24.500 13.896 -18.767 1.00 86.94 141 LEU A O 1
ATOM 1108 N N . PHE A 1 142 ? 24.504 11.780 -19.523 1.00 88.88 142 PHE A N 1
ATOM 1109 C CA . PHE A 1 142 ? 23.283 11.373 -18.829 1.00 88.88 142 PHE A CA 1
ATOM 1110 C C . PHE A 1 142 ? 23.386 11.603 -17.317 1.00 88.88 142 PHE A C 1
ATOM 1112 O O . PHE A 1 142 ? 22.515 12.231 -16.725 1.00 88.88 142 PHE A O 1
ATOM 1119 N N . SER A 1 143 ? 24.478 11.157 -16.695 1.00 88.81 143 SER A N 1
ATOM 1120 C CA . SER A 1 143 ? 24.757 11.352 -15.269 1.00 88.81 143 SER A CA 1
ATOM 1121 C C . SER A 1 143 ? 24.807 12.834 -14.893 1.00 88.81 143 SER A C 1
ATOM 1123 O O . SER A 1 143 ? 24.202 13.244 -13.904 1.00 88.81 143 SER A O 1
ATOM 1125 N N . SER A 1 144 ? 25.492 13.658 -15.691 1.00 87.69 144 SER A N 1
ATOM 1126 C CA . SER A 1 144 ? 25.577 15.100 -15.455 1.00 87.69 144 SER A CA 1
ATOM 1127 C C . SER A 1 144 ? 24.202 15.758 -15.520 1.00 87.69 144 SER A C 1
ATOM 1129 O O . SER A 1 144 ? 23.852 16.517 -14.623 1.00 87.69 144 SER A O 1
ATOM 1131 N N . ARG A 1 145 ? 23.404 15.433 -16.543 1.00 87.38 145 ARG A N 1
ATOM 1132 C CA . ARG A 1 145 ? 22.044 15.963 -16.709 1.00 87.38 145 ARG A CA 1
ATOM 1133 C C . ARG A 1 145 ? 21.094 15.462 -15.632 1.00 87.38 145 ARG A C 1
ATOM 1135 O O . ARG A 1 145 ? 20.317 16.241 -15.102 1.00 87.38 145 ARG A O 1
ATOM 1142 N N . SER A 1 146 ? 21.199 14.195 -15.251 1.00 87.88 146 SER A N 1
ATOM 1143 C CA . SER A 1 146 ? 20.403 13.613 -14.172 1.00 87.88 146 SER A CA 1
ATOM 1144 C C . SER A 1 146 ? 20.666 14.311 -12.833 1.00 87.88 146 SER A C 1
ATOM 1146 O O . SER A 1 146 ? 19.736 14.534 -12.067 1.00 87.88 146 SER A O 1
ATOM 1148 N N . LYS A 1 147 ? 21.902 14.752 -12.566 1.00 87.94 147 LYS A N 1
ATOM 1149 C CA . LYS A 1 147 ? 22.232 15.538 -11.362 1.00 87.94 147 LYS A CA 1
ATOM 1150 C C . LYS A 1 147 ? 21.678 16.964 -11.374 1.00 87.94 147 LYS A C 1
ATOM 1152 O O . LYS A 1 147 ? 21.562 17.559 -10.309 1.00 87.94 147 LYS A O 1
ATOM 1157 N N . GLU A 1 148 ? 21.373 17.521 -12.546 1.00 89.00 148 GLU A N 1
ATOM 1158 C CA . GLU A 1 148 ? 20.717 18.832 -12.673 1.00 89.00 148 GLU A CA 1
ATOM 1159 C C . GLU A 1 148 ? 19.221 18.756 -12.317 1.00 89.00 148 GLU A C 1
ATOM 1161 O O . GLU A 1 148 ? 18.597 19.787 -12.066 1.00 89.00 148 GLU A O 1
ATOM 1166 N N . VAL A 1 149 ? 18.645 17.548 -12.276 1.00 89.56 149 VAL A N 1
ATOM 1167 C CA . VAL A 1 149 ? 17.237 17.320 -11.941 1.00 89.56 149 VAL A CA 1
ATOM 1168 C C . VAL A 1 149 ? 17.068 17.177 -10.430 1.00 89.56 149 VAL A C 1
ATOM 1170 O O . VAL A 1 149 ? 17.700 16.341 -9.784 1.00 89.56 149 VAL A O 1
ATOM 1173 N N . ASP A 1 150 ? 16.153 17.965 -9.865 1.00 90.88 150 ASP A N 1
ATOM 1174 C CA . ASP A 1 150 ? 15.696 17.789 -8.487 1.00 90.88 150 ASP A CA 1
ATOM 1175 C C . ASP A 1 150 ? 14.727 16.599 -8.403 1.00 90.88 150 ASP A C 1
ATOM 1177 O O . ASP A 1 150 ? 13.504 16.735 -8.514 1.00 90.88 150 ASP A O 1
ATOM 1181 N N . TRP A 1 151 ? 15.302 15.407 -8.238 1.00 89.75 151 TRP A N 1
ATOM 1182 C CA . TRP A 1 151 ? 14.550 14.161 -8.102 1.00 89.75 151 TRP A CA 1
ATOM 1183 C C . TRP A 1 151 ? 13.646 14.150 -6.873 1.00 89.75 151 TRP A C 1
ATOM 1185 O O . TRP A 1 151 ? 12.568 13.564 -6.924 1.00 89.75 151 TRP A O 1
ATOM 1195 N N . GLN A 1 152 ? 14.045 14.811 -5.782 1.00 89.50 152 GLN A N 1
ATOM 1196 C CA . GLN A 1 152 ? 13.226 14.864 -4.577 1.00 89.50 152 GLN A CA 1
ATOM 1197 C C . GLN A 1 152 ? 11.933 15.621 -4.867 1.00 89.50 152 GLN A C 1
ATOM 1199 O O . GLN A 1 152 ? 10.851 15.089 -4.618 1.00 89.50 152 GLN A O 1
ATOM 1204 N N . LEU A 1 153 ? 12.024 16.821 -5.446 1.00 92.12 153 LEU A N 1
ATOM 1205 C CA . LEU A 1 153 ? 10.839 17.581 -5.833 1.00 92.12 153 LEU A CA 1
ATOM 1206 C C . LEU A 1 153 ? 10.001 16.813 -6.864 1.00 92.12 153 LEU A C 1
ATOM 1208 O O . LEU A 1 153 ? 8.779 16.759 -6.731 1.00 92.12 153 LEU A O 1
ATOM 1212 N N . TYR A 1 154 ? 10.637 16.187 -7.859 1.00 91.69 154 TYR A N 1
ATOM 1213 C CA . TYR A 1 154 ? 9.930 15.419 -8.884 1.00 91.69 154 TYR A CA 1
ATOM 1214 C C . TYR A 1 154 ? 9.107 14.272 -8.285 1.00 91.69 154 TYR A C 1
ATOM 1216 O O . TYR A 1 154 ? 7.902 14.218 -8.514 1.00 91.69 154 TYR A O 1
ATOM 1224 N N . PHE A 1 155 ? 9.719 13.404 -7.474 1.00 87.88 155 PHE A N 1
ATOM 1225 C CA . PHE A 1 155 ? 9.034 12.238 -6.912 1.00 87.88 155 PHE A CA 1
ATOM 1226 C C . PHE A 1 155 ? 8.030 12.588 -5.813 1.00 87.88 155 PHE A C 1
ATOM 1228 O O . PHE A 1 155 ? 7.033 11.891 -5.674 1.00 87.88 155 PHE A O 1
ATOM 1235 N N . THR A 1 156 ? 8.275 13.641 -5.026 1.00 87.94 156 THR A N 1
ATOM 1236 C CA . THR A 1 156 ? 7.409 13.970 -3.877 1.00 87.94 156 THR A CA 1
ATOM 1237 C C . THR A 1 156 ? 6.253 14.901 -4.219 1.00 87.94 156 THR A C 1
ATOM 1239 O O . THR A 1 156 ? 5.231 14.849 -3.543 1.00 87.94 156 THR A O 1
ATOM 1242 N N . THR A 1 157 ? 6.399 15.753 -5.239 1.00 91.75 157 THR A N 1
ATOM 1243 C CA . THR A 1 157 ? 5.365 16.733 -5.611 1.00 91.75 157 THR A CA 1
ATOM 1244 C C . THR A 1 157 ? 4.829 16.475 -7.007 1.00 91.75 157 THR A C 1
ATOM 1246 O O . THR A 1 157 ? 3.677 16.092 -7.140 1.00 91.75 157 THR A O 1
ATOM 1249 N N . ARG A 1 158 ? 5.662 16.594 -8.047 1.00 89.44 158 ARG A N 1
ATOM 1250 C CA . ARG A 1 158 ? 5.195 16.552 -9.441 1.00 89.44 158 ARG A CA 1
ATOM 1251 C C . ARG A 1 158 ? 4.559 15.217 -9.808 1.00 89.44 158 ARG A C 1
ATOM 1253 O O . ARG A 1 158 ? 3.442 15.201 -10.300 1.00 89.44 158 ARG A O 1
ATOM 1260 N N . LEU A 1 159 ? 5.235 14.109 -9.512 1.00 88.44 159 LEU A N 1
ATOM 1261 C CA . LEU A 1 159 ? 4.720 12.775 -9.812 1.00 88.44 159 LEU A CA 1
ATOM 1262 C C . LEU A 1 159 ? 3.450 12.459 -9.007 1.00 88.44 159 LEU A C 1
ATOM 1264 O O . LEU A 1 159 ? 2.519 11.851 -9.529 1.00 88.44 159 LEU A O 1
ATOM 1268 N N . VAL A 1 160 ? 3.399 12.889 -7.742 1.00 89.00 160 VAL A N 1
ATOM 1269 C CA . VAL A 1 160 ? 2.221 12.709 -6.880 1.00 89.00 160 VAL A CA 1
ATOM 1270 C C . VAL A 1 160 ? 1.046 13.540 -7.392 1.00 89.00 160 VAL A C 1
ATOM 1272 O O . VAL A 1 160 ? -0.075 13.039 -7.430 1.00 89.00 160 VAL A O 1
ATOM 1275 N N . ASP A 1 161 ? 1.294 14.776 -7.822 1.00 88.81 161 ASP A N 1
ATOM 1276 C CA . ASP A 1 161 ? 0.288 15.655 -8.416 1.00 88.81 161 ASP A CA 1
ATOM 1277 C C . ASP A 1 161 ? -0.234 15.093 -9.744 1.00 88.81 161 ASP A C 1
ATOM 1279 O O . ASP A 1 161 ? -1.447 15.113 -9.969 1.00 88.81 161 ASP A O 1
ATOM 1283 N N . ASP A 1 162 ? 0.642 14.543 -10.590 1.00 86.75 162 ASP A N 1
ATOM 1284 C CA . ASP A 1 162 ? 0.263 13.886 -11.846 1.00 86.75 162 ASP A CA 1
ATOM 1285 C C . ASP A 1 162 ? -0.620 12.657 -11.569 1.00 86.75 162 ASP A C 1
ATOM 1287 O O . ASP A 1 162 ? -1.703 12.524 -12.142 1.00 86.75 162 ASP A O 1
ATOM 1291 N N . PHE A 1 163 ? -0.229 11.802 -10.616 1.00 86.75 163 PHE A N 1
ATOM 1292 C CA . PHE A 1 163 ? -1.020 10.634 -10.213 1.00 86.75 163 PHE A CA 1
ATOM 1293 C C . PHE A 1 163 ? -2.367 11.026 -9.589 1.00 86.75 163 PHE A C 1
ATOM 1295 O O . PHE A 1 163 ? -3.413 10.463 -9.920 1.00 86.75 163 PHE A O 1
ATOM 1302 N N . ALA A 1 164 ? -2.375 12.033 -8.714 1.00 87.50 164 ALA A N 1
ATOM 1303 C CA . ALA A 1 164 ? -3.597 12.554 -8.113 1.00 87.50 164 ALA A CA 1
ATOM 1304 C C . ALA A 1 164 ? -4.528 13.164 -9.168 1.00 87.50 164 ALA A C 1
ATOM 1306 O O . ALA A 1 164 ? -5.746 13.003 -9.081 1.00 87.50 164 ALA A O 1
ATOM 1307 N N . THR A 1 165 ? -3.974 13.848 -10.170 1.00 87.94 165 THR A N 1
ATOM 1308 C CA . THR A 1 165 ? -4.737 14.409 -11.290 1.00 87.94 165 THR A CA 1
ATOM 1309 C C . THR A 1 165 ? -5.339 13.297 -12.139 1.00 87.94 165 THR A C 1
ATOM 1311 O O . THR A 1 165 ? -6.550 13.314 -12.359 1.00 87.94 165 THR A O 1
ATOM 1314 N N . HIS A 1 166 ? -4.554 12.279 -12.499 1.00 87.56 166 HIS A N 1
ATOM 1315 C CA . HIS A 1 166 ? -5.036 11.098 -13.215 1.00 87.56 166 HIS A CA 1
ATOM 1316 C C . HIS A 1 166 ? -6.193 10.408 -12.468 1.00 87.56 166 HIS A C 1
ATOM 1318 O O . HIS A 1 166 ? -7.248 10.157 -13.048 1.00 87.56 166 HIS A O 1
ATOM 1324 N N . LEU A 1 167 ? -6.063 10.196 -11.151 1.00 88.88 167 LEU A N 1
ATOM 1325 C CA . LEU A 1 167 ? -7.131 9.620 -10.324 1.00 88.88 167 LEU A CA 1
ATOM 1326 C C . LEU A 1 167 ? -8.396 10.489 -10.263 1.00 88.88 167 LEU A C 1
ATOM 1328 O O . LEU A 1 167 ? -9.505 9.954 -10.220 1.00 88.88 167 LEU A O 1
ATOM 1332 N N . ARG A 1 168 ? -8.263 11.822 -10.238 1.00 88.19 168 ARG A N 1
ATOM 1333 C CA . ARG A 1 168 ? -9.425 12.729 -10.278 1.00 88.19 168 ARG A CA 1
ATOM 1334 C C . ARG A 1 168 ? -10.163 12.624 -11.611 1.00 88.19 168 ARG A C 1
ATOM 1336 O O . ARG A 1 168 ? -11.389 12.546 -11.593 1.00 88.19 168 ARG A O 1
ATOM 1343 N N . VAL A 1 169 ? -9.432 12.602 -12.729 1.00 88.25 169 VAL A N 1
ATOM 1344 C CA . VAL A 1 169 ? -10.006 12.429 -14.075 1.00 88.25 169 VAL A CA 1
ATOM 1345 C C . VAL A 1 169 ? -10.713 11.076 -14.174 1.00 88.25 169 VAL A C 1
ATOM 1347 O O . VAL A 1 169 ? -11.876 11.028 -14.562 1.00 88.25 169 VAL A O 1
ATOM 1350 N N . PHE A 1 170 ? -10.071 10.001 -13.705 1.00 89.06 170 PHE A N 1
ATOM 1351 C CA . PHE A 1 170 ? -10.656 8.659 -13.669 1.00 89.06 170 PHE A CA 1
ATOM 1352 C C . PHE A 1 170 ? -11.978 8.611 -12.898 1.00 89.06 170 PHE A C 1
ATOM 1354 O O . PHE A 1 170 ? -12.988 8.152 -13.426 1.00 89.06 170 PHE A O 1
ATOM 1361 N N . ARG A 1 171 ? -12.013 9.144 -11.670 1.00 86.44 171 ARG A N 1
ATOM 1362 C CA . ARG A 1 171 ? -13.246 9.182 -10.865 1.00 86.44 171 ARG A CA 1
ATOM 1363 C C . ARG A 1 171 ? -14.351 9.981 -11.548 1.00 86.44 171 ARG A C 1
ATOM 1365 O O . ARG A 1 171 ? -15.508 9.579 -11.506 1.00 86.44 171 ARG A O 1
ATOM 1372 N N . LYS A 1 172 ? -14.004 11.102 -12.185 1.00 86.88 172 LYS A N 1
ATOM 1373 C CA . LYS A 1 172 ? -14.963 11.918 -12.934 1.00 86.88 172 LYS A CA 1
ATOM 1374 C C . LYS A 1 172 ? -15.546 11.147 -14.124 1.00 86.88 172 LYS A C 1
ATOM 1376 O O . LYS A 1 172 ? -16.759 11.157 -14.303 1.00 86.88 172 LYS A O 1
ATOM 1381 N N . ALA A 1 173 ? -14.707 10.433 -14.872 1.00 87.56 173 ALA A N 1
ATOM 1382 C CA . ALA A 1 173 ? -15.138 9.584 -15.980 1.00 87.56 173 ALA A CA 1
ATOM 1383 C C . ALA A 1 173 ? -16.065 8.444 -15.521 1.00 87.56 173 ALA A C 1
ATOM 1385 O O . ALA A 1 173 ? -17.080 8.186 -16.162 1.00 87.56 173 ALA A O 1
ATOM 1386 N N . GLN A 1 174 ? -15.777 7.814 -14.376 1.00 85.50 174 GLN A N 1
ATOM 1387 C CA . GLN A 1 174 ? -16.656 6.793 -13.791 1.00 85.50 174 GLN A CA 1
ATOM 1388 C C . GLN A 1 174 ? -18.044 7.343 -13.438 1.00 85.50 174 GLN A C 1
ATOM 1390 O O . GLN A 1 174 ? -19.048 6.693 -13.724 1.00 85.50 174 GLN A O 1
ATOM 1395 N N . VAL A 1 175 ? -18.111 8.545 -12.850 1.00 83.94 175 VAL A N 1
ATOM 1396 C CA . VAL A 1 175 ? -19.390 9.205 -12.533 1.00 83.94 175 VAL A CA 1
ATOM 1397 C C . VAL A 1 175 ? -20.188 9.468 -13.809 1.00 83.94 175 VAL A C 1
ATOM 1399 O O . VAL A 1 175 ? -21.367 9.128 -13.869 1.00 83.94 175 VAL A O 1
ATO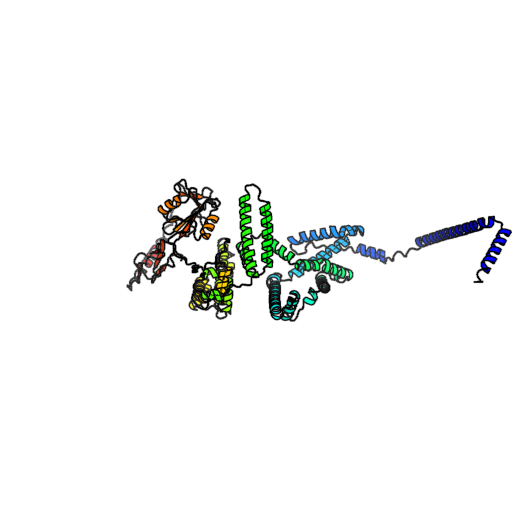M 1402 N N . TRP A 1 176 ? -19.552 9.985 -14.861 1.00 82.44 176 TRP A N 1
ATOM 1403 C CA . TRP A 1 176 ? -20.220 10.204 -16.148 1.00 82.44 176 TRP A CA 1
ATOM 1404 C C . TRP A 1 176 ? -20.766 8.930 -16.773 1.00 82.44 176 TRP A C 1
ATOM 1406 O O . TRP A 1 176 ? -21.853 8.955 -17.350 1.00 82.44 176 TRP A O 1
ATOM 1416 N N . LEU A 1 177 ? -20.028 7.825 -16.654 1.00 80.88 177 LEU A N 1
ATOM 1417 C CA . LEU A 1 177 ? -20.497 6.531 -17.128 1.00 80.88 177 LEU A CA 1
ATOM 1418 C C . LEU A 1 177 ? -21.774 6.115 -16.386 1.00 80.88 177 LEU A C 1
ATOM 1420 O O . LEU A 1 177 ? -22.762 5.776 -17.029 1.00 80.88 177 LEU A O 1
ATOM 1424 N N . SER A 1 178 ? -21.777 6.239 -15.053 1.00 72.75 178 SER A N 1
ATOM 1425 C CA . SER A 1 178 ? -22.943 5.902 -14.225 1.00 72.75 178 SER A CA 1
ATOM 1426 C C . SER A 1 178 ? -24.162 6.792 -14.509 1.00 72.75 178 SER A C 1
ATOM 1428 O O . SER A 1 178 ? -25.283 6.301 -14.596 1.00 72.75 178 SER A O 1
ATOM 1430 N N . GLU A 1 179 ? -23.958 8.092 -14.752 1.00 73.94 179 GLU A N 1
ATOM 1431 C CA . GLU A 1 179 ? -25.043 9.022 -15.093 1.00 73.94 179 GLU A CA 1
ATOM 1432 C C . GLU A 1 179 ? -25.619 8.754 -16.495 1.00 73.94 179 GLU A C 1
ATOM 1434 O O . GLU A 1 179 ? -26.828 8.896 -16.705 1.00 73.94 179 GLU A O 1
ATOM 1439 N N . LYS A 1 180 ? -24.779 8.357 -17.466 1.00 67.69 180 LYS A N 1
ATOM 1440 C CA . LYS A 1 180 ? -25.207 7.975 -18.826 1.00 67.69 180 LYS A CA 1
ATOM 1441 C C . LYS A 1 180 ? -25.969 6.643 -18.838 1.00 67.69 180 LYS A C 1
ATOM 1443 O O . LYS A 1 180 ? -26.970 6.540 -19.550 1.00 67.69 180 LYS A O 1
ATOM 1448 N N . GLU A 1 181 ? -25.551 5.665 -18.031 1.00 64.00 181 GLU A N 1
ATOM 1449 C CA . GLU A 1 181 ? -26.274 4.395 -17.851 1.00 64.00 181 GLU A CA 1
ATOM 1450 C C . GLU A 1 181 ? -27.702 4.629 -17.326 1.00 64.00 181 GLU A C 1
ATOM 1452 O O . GLU A 1 181 ? -28.661 4.099 -17.893 1.00 64.00 181 GLU A O 1
ATOM 1457 N N . ASP A 1 182 ? -27.859 5.500 -16.322 1.00 59.62 182 ASP A N 1
ATOM 1458 C CA . ASP A 1 182 ? -29.158 5.820 -15.712 1.00 59.62 182 ASP A CA 1
ATOM 1459 C C . ASP A 1 182 ? -30.102 6.607 -16.637 1.00 59.62 182 ASP A C 1
ATOM 1461 O O . ASP A 1 182 ? -31.328 6.524 -16.507 1.00 59.62 182 ASP A O 1
ATOM 1465 N N . SER A 1 183 ? -29.559 7.397 -17.568 1.00 61.28 183 SER A N 1
ATOM 1466 C CA . SER A 1 183 ? -30.352 8.338 -18.369 1.00 61.28 183 SER A CA 1
ATOM 1467 C C . SER A 1 183 ? -30.728 7.847 -19.768 1.00 61.28 183 SER A C 1
ATOM 1469 O O . SER A 1 183 ? -31.709 8.353 -20.321 1.00 61.28 183 SER A O 1
ATOM 1471 N N . GLN A 1 184 ? -30.019 6.869 -20.346 1.00 55.56 184 GLN A N 1
ATOM 1472 C CA . GLN A 1 184 ? -30.297 6.410 -21.719 1.00 55.56 184 GLN A CA 1
ATOM 1473 C C . GLN A 1 184 ? -30.456 4.894 -21.895 1.00 55.56 184 GLN A C 1
ATOM 1475 O O . GLN A 1 184 ? -30.986 4.483 -22.927 1.00 55.56 184 GLN A O 1
ATOM 1480 N N . GLY A 1 185 ? -30.078 4.050 -20.926 1.00 53.44 185 GLY A N 1
ATOM 1481 C CA . GLY A 1 185 ? -30.165 2.589 -21.080 1.00 53.44 185 GLY A CA 1
ATOM 1482 C C . GLY A 1 185 ? -29.384 2.032 -22.284 1.00 53.44 185 GLY A C 1
ATOM 1483 O O . GLY A 1 185 ? -29.625 0.897 -22.701 1.00 53.44 185 GLY A O 1
ATOM 1484 N N . GLU A 1 186 ? -28.487 2.832 -22.869 1.00 48.59 186 GLU A N 1
ATOM 1485 C CA . GLU A 1 186 ? -27.538 2.404 -23.894 1.00 48.59 186 GLU A CA 1
ATOM 1486 C C . GLU A 1 186 ? -26.367 1.657 -23.245 1.00 48.59 186 GLU A C 1
ATOM 1488 O O . GLU A 1 186 ? -26.094 1.811 -22.054 1.00 48.59 186 GLU A O 1
ATOM 1493 N N . ALA A 1 187 ? -25.701 0.805 -24.032 1.00 52.44 187 ALA A N 1
ATOM 1494 C CA . ALA A 1 187 ? -24.542 0.042 -23.580 1.00 52.44 187 ALA A CA 1
ATOM 1495 C C . ALA A 1 187 ? -23.482 0.977 -22.966 1.00 52.44 187 ALA A C 1
ATOM 1497 O O . ALA A 1 187 ? -23.304 2.083 -23.485 1.00 52.44 187 ALA A O 1
ATOM 1498 N N . PRO A 1 188 ? -22.773 0.549 -21.901 1.00 53.84 188 PRO A N 1
ATOM 1499 C CA . PRO A 1 188 ? -21.735 1.365 -21.286 1.00 53.84 188 PRO A CA 1
ATOM 1500 C C . PRO A 1 188 ? -20.754 1.822 -22.366 1.00 53.84 188 PRO A C 1
ATOM 1502 O O . PRO A 1 188 ? -20.199 0.994 -23.093 1.00 53.84 188 PRO A O 1
ATOM 1505 N N . GLY A 1 189 ? -20.591 3.141 -22.505 1.00 62.25 189 GLY A N 1
ATOM 1506 C CA . GLY A 1 189 ? -19.544 3.707 -23.352 1.00 62.25 189 GLY A CA 1
ATOM 1507 C C . GLY A 1 189 ? -18.170 3.198 -22.907 1.00 62.25 189 GLY A C 1
ATOM 1508 O O . GLY A 1 189 ? -18.010 2.746 -21.771 1.00 62.25 189 GLY A O 1
ATOM 1509 N N . ASP A 1 190 ? -17.172 3.250 -23.786 1.00 78.12 190 ASP A N 1
ATOM 1510 C CA . ASP A 1 190 ? -15.817 2.865 -23.396 1.00 78.12 190 ASP A CA 1
ATOM 1511 C C . ASP A 1 190 ? -15.320 3.813 -22.290 1.00 78.12 190 ASP A C 1
ATOM 1513 O O . ASP A 1 190 ? -15.351 5.041 -22.429 1.00 78.12 190 ASP A O 1
ATOM 1517 N N . LEU A 1 191 ? -14.887 3.245 -21.161 1.00 82.56 191 LEU A N 1
ATOM 1518 C CA . LEU A 1 191 ? -14.330 4.003 -20.040 1.00 82.56 191 LEU A CA 1
ATOM 1519 C C . LEU A 1 191 ? -13.122 4.832 -20.490 1.00 82.56 191 LEU A C 1
ATOM 1521 O O . LEU A 1 191 ? -12.886 5.910 -19.945 1.00 82.56 191 LEU A O 1
ATOM 1525 N N . LEU A 1 192 ? -12.384 4.338 -21.485 1.00 83.44 192 LEU A N 1
ATOM 1526 C CA . LEU A 1 192 ? -11.243 5.026 -22.069 1.00 83.44 192 LEU A CA 1
ATOM 1527 C C . LEU A 1 192 ? -11.663 6.326 -22.774 1.00 83.44 192 LEU A C 1
ATOM 1529 O O . LEU A 1 192 ? -11.047 7.369 -22.556 1.00 83.44 192 LEU A O 1
ATOM 1533 N N . ASP A 1 193 ? -12.752 6.290 -23.542 1.00 83.19 193 ASP A N 1
ATOM 1534 C CA . ASP A 1 193 ? -13.288 7.472 -24.226 1.00 83.19 193 ASP A CA 1
ATOM 1535 C C . ASP A 1 193 ? -13.797 8.501 -23.208 1.00 83.19 193 ASP A C 1
ATOM 1537 O O . ASP A 1 193 ? -13.455 9.684 -23.275 1.00 83.19 193 ASP A O 1
ATOM 1541 N N . ALA A 1 194 ? -14.543 8.044 -22.195 1.00 86.06 194 ALA A N 1
ATOM 1542 C CA . ALA A 1 194 ? -15.022 8.905 -21.113 1.00 86.06 194 ALA A CA 1
ATOM 1543 C C . ALA A 1 194 ? -13.868 9.538 -20.313 1.00 86.06 194 ALA A C 1
ATOM 1545 O O . ALA A 1 194 ? -13.972 10.682 -19.862 1.00 86.06 194 ALA A O 1
ATOM 1546 N N . PHE A 1 195 ? -12.762 8.807 -20.141 1.00 89.00 195 PHE A N 1
ATOM 1547 C CA . PHE A 1 195 ? -11.558 9.302 -19.480 1.00 89.00 195 PHE A CA 1
ATOM 1548 C C . PHE A 1 195 ? -10.923 10.458 -20.256 1.00 89.00 195 PHE A C 1
ATOM 1550 O O . PHE A 1 195 ? -10.678 11.518 -19.675 1.00 89.00 195 PHE A O 1
ATOM 1557 N N . PHE A 1 196 ? -10.694 10.293 -21.560 1.00 87.44 196 PHE A N 1
ATOM 1558 C CA . PHE A 1 196 ? -10.074 11.340 -22.373 1.00 87.44 196 PHE A CA 1
ATOM 1559 C C . PHE A 1 196 ? -10.991 12.553 -22.588 1.00 87.44 196 PHE A C 1
ATOM 1561 O O . PHE A 1 196 ? -10.508 13.687 -22.596 1.00 87.44 196 PHE A O 1
ATOM 1568 N N . GLU A 1 197 ? -12.313 12.363 -22.660 1.00 84.88 197 GLU A N 1
ATOM 1569 C CA . GLU A 1 197 ? -13.270 13.479 -22.649 1.00 84.88 197 GLU A CA 1
ATOM 1570 C C . GLU A 1 197 ? -13.184 14.289 -21.342 1.00 84.88 197 GLU A C 1
ATOM 1572 O O . GLU A 1 197 ? -13.166 15.527 -21.363 1.00 84.88 197 GLU A O 1
ATOM 1577 N N . ALA A 1 198 ? -13.087 13.606 -20.195 1.00 86.50 198 ALA A N 1
ATOM 1578 C CA . ALA A 1 198 ? -12.944 14.252 -18.893 1.00 86.50 198 ALA A CA 1
ATOM 1579 C C . ALA A 1 198 ? -11.595 14.981 -18.755 1.00 86.50 198 ALA A C 1
ATOM 1581 O O . ALA A 1 198 ? -11.550 16.083 -18.197 1.00 86.50 198 ALA A O 1
ATOM 1582 N N . GLU A 1 199 ? -10.513 14.401 -19.285 1.00 87.56 199 GLU A N 1
ATOM 1583 C CA . GLU A 1 199 ? -9.182 15.015 -19.343 1.00 87.56 199 GLU A CA 1
ATOM 1584 C C . GLU A 1 199 ? -9.211 16.317 -20.151 1.00 87.56 199 GLU A C 1
ATOM 1586 O O . GLU A 1 199 ? -8.786 17.365 -19.653 1.00 87.56 199 GLU A O 1
ATOM 1591 N N . LEU A 1 200 ? -9.785 16.284 -21.358 1.00 84.94 200 LEU A N 1
ATOM 1592 C CA . LEU A 1 200 ? -9.891 17.449 -22.235 1.00 84.94 200 LEU A CA 1
ATOM 1593 C C . LEU A 1 200 ? -10.656 18.599 -21.564 1.00 84.94 200 LEU A C 1
ATOM 1595 O O . LEU A 1 200 ? -10.251 19.763 -21.656 1.00 84.94 200 LEU A O 1
ATOM 1599 N N . GLU A 1 201 ? -11.746 18.295 -20.859 1.00 83.19 201 GLU A N 1
ATOM 1600 C CA . GLU A 1 201 ? -12.530 19.313 -20.158 1.00 83.19 201 GLU A CA 1
ATOM 1601 C C . GLU A 1 201 ? -11.752 19.952 -18.994 1.00 83.19 201 GLU A C 1
ATOM 1603 O O . GLU A 1 201 ? -11.851 21.165 -18.761 1.00 83.19 201 GLU A O 1
ATOM 1608 N N . MET A 1 202 ? -10.984 19.140 -18.261 1.00 79.44 202 MET A N 1
ATOM 1609 C CA . MET A 1 202 ? -10.235 19.571 -17.080 1.00 79.44 202 MET A CA 1
ATOM 1610 C C . MET A 1 202 ? -8.951 20.323 -17.443 1.00 79.44 202 MET A C 1
ATOM 1612 O O . MET A 1 202 ? -8.677 21.375 -16.863 1.00 79.44 202 MET A O 1
ATOM 1616 N N . GLU A 1 203 ? -8.178 19.823 -18.407 1.00 78.88 203 GLU A N 1
ATOM 1617 C CA . GLU A 1 203 ? -6.870 20.379 -18.762 1.00 78.88 203 GLU A CA 1
ATOM 1618 C C . GLU A 1 203 ? -6.952 21.442 -19.874 1.00 78.88 203 GLU A C 1
ATOM 1620 O O . GLU A 1 203 ? -6.068 22.301 -19.962 1.00 78.88 203 GLU A O 1
ATOM 1625 N N . ARG A 1 204 ? -8.016 21.443 -20.700 1.00 68.62 204 ARG A N 1
ATOM 1626 C CA . ARG A 1 204 ? -8.335 22.415 -21.780 1.00 68.62 204 ARG A CA 1
ATOM 1627 C C . ARG A 1 204 ? -7.212 22.713 -22.788 1.00 68.62 204 ARG A C 1
ATOM 1629 O O . ARG A 1 204 ? -7.331 23.652 -23.578 1.00 68.62 204 ARG A O 1
ATOM 1636 N N . LYS A 1 205 ? -6.100 21.980 -22.734 1.00 65.31 205 LYS A N 1
ATOM 1637 C CA . LYS A 1 205 ? -4.854 22.274 -23.461 1.00 65.31 205 LYS A CA 1
ATOM 1638 C C . LYS A 1 205 ? -4.181 21.040 -24.054 1.00 65.31 205 LYS A C 1
ATOM 1640 O O . LYS A 1 205 ? -3.343 21.216 -24.933 1.00 65.31 205 LYS A O 1
ATOM 1645 N N . ILE A 1 206 ? -4.492 19.839 -23.568 1.00 64.06 206 ILE A N 1
ATOM 1646 C CA . ILE A 1 206 ? -3.800 18.599 -23.929 1.00 64.06 206 ILE A CA 1
ATOM 1647 C C . ILE A 1 206 ? -4.857 17.519 -24.175 1.00 64.06 206 ILE A C 1
ATOM 1649 O O . ILE A 1 206 ? -5.814 17.415 -23.417 1.00 64.06 206 ILE A O 1
ATOM 1653 N N . CYS A 1 207 ? -4.674 16.774 -25.263 1.00 69.12 207 CYS A N 1
ATOM 1654 C CA . CYS A 1 207 ? -5.500 15.650 -25.689 1.00 69.12 207 CYS A CA 1
ATOM 1655 C C . CYS A 1 207 ? -4.540 14.474 -25.903 1.00 69.12 207 CYS A C 1
ATOM 1657 O O . CYS A 1 207 ? -3.825 14.438 -26.909 1.00 69.12 207 CYS A O 1
ATOM 1659 N N . ARG A 1 208 ? -4.405 13.594 -24.900 1.00 82.50 208 ARG A N 1
ATOM 1660 C CA . ARG A 1 208 ? -3.487 12.440 -24.976 1.00 82.50 208 ARG A CA 1
ATOM 1661 C C . ARG A 1 208 ? -4.077 11.288 -25.797 1.00 82.50 208 ARG A C 1
ATOM 1663 O O . ARG A 1 208 ? -3.323 10.448 -26.283 1.00 82.50 208 ARG A O 1
ATOM 1670 N N . ASP A 1 209 ? -5.386 11.307 -26.035 1.00 80.38 209 ASP A N 1
ATOM 1671 C CA . ASP A 1 209 ? -6.129 10.388 -26.905 1.00 80.38 209 ASP A CA 1
ATOM 1672 C C . ASP A 1 209 ? -5.509 10.258 -28.302 1.00 80.38 209 ASP A C 1
ATOM 1674 O O . ASP A 1 209 ? -5.363 9.149 -28.809 1.00 80.38 209 ASP A O 1
ATOM 1678 N N . VAL A 1 210 ? -5.053 11.365 -28.895 1.00 78.25 210 VAL A N 1
ATOM 1679 C CA . VAL A 1 210 ? -4.442 11.382 -30.238 1.00 78.25 210 VAL A CA 1
ATOM 1680 C C . VAL A 1 210 ? -3.181 10.513 -30.325 1.00 78.25 210 VAL A C 1
ATOM 1682 O O . VAL A 1 210 ? -2.859 10.003 -31.395 1.00 78.25 210 VAL A O 1
ATOM 1685 N N . VAL A 1 211 ? -2.470 10.333 -29.208 1.00 82.69 211 VAL A N 1
ATOM 1686 C CA . VAL A 1 211 ? -1.239 9.534 -29.139 1.00 82.69 211 VAL A CA 1
ATOM 1687 C C . VAL A 1 211 ? -1.528 8.131 -28.603 1.00 82.69 211 VAL A C 1
ATOM 1689 O O . VAL A 1 211 ? -1.069 7.153 -29.182 1.00 82.69 211 VAL A O 1
ATOM 1692 N N . CYS A 1 212 ? -2.309 8.021 -27.526 1.00 80.88 212 CYS A N 1
ATOM 1693 C CA . CYS A 1 212 ? -2.490 6.779 -26.771 1.00 80.88 212 CYS A CA 1
ATOM 1694 C C . CYS A 1 212 ? -3.501 5.796 -27.384 1.00 80.88 212 CYS A C 1
ATOM 1696 O O . CYS A 1 212 ? -3.526 4.635 -26.992 1.00 80.88 212 CYS A O 1
ATOM 1698 N N . THR A 1 213 ? -4.346 6.227 -28.326 1.00 79.81 213 THR A N 1
ATOM 1699 C CA . THR A 1 213 ? -5.367 5.347 -28.936 1.00 79.81 213 THR A CA 1
ATOM 1700 C C . THR A 1 213 ? -4.874 4.612 -30.184 1.00 79.81 213 THR A C 1
ATOM 1702 O O . THR A 1 213 ? -5.487 3.635 -30.615 1.00 79.81 213 THR A O 1
ATOM 1705 N N . ALA A 1 214 ? -3.761 5.056 -30.777 1.00 86.56 214 ALA A N 1
ATOM 1706 C CA . ALA A 1 214 ? -3.231 4.503 -32.014 1.00 86.56 214 ALA A CA 1
ATOM 1707 C C . ALA A 1 214 ? -1.737 4.192 -31.889 1.00 86.56 214 ALA A C 1
ATOM 1709 O O . ALA A 1 214 ? -0.904 5.093 -31.837 1.00 86.56 214 ALA A O 1
ATOM 1710 N N . THR A 1 215 ? -1.380 2.910 -32.004 1.00 86.44 215 THR A N 1
ATOM 1711 C CA . THR A 1 215 ? 0.009 2.417 -31.907 1.00 86.44 215 THR A CA 1
ATOM 1712 C C . THR A 1 215 ? 0.981 3.158 -32.834 1.00 86.44 215 THR A C 1
ATOM 1714 O O . THR A 1 215 ? 2.151 3.350 -32.524 1.00 86.44 215 THR A O 1
ATOM 1717 N N . LYS A 1 216 ? 0.512 3.607 -34.005 1.00 88.69 216 LYS A N 1
ATOM 1718 C CA . LYS A 1 216 ? 1.345 4.351 -34.959 1.00 88.69 216 LYS A CA 1
ATOM 1719 C C . LYS A 1 216 ? 1.713 5.754 -34.459 1.00 88.69 216 LYS A C 1
ATOM 1721 O O . LYS A 1 216 ? 2.829 6.205 -34.720 1.00 88.69 216 LYS A O 1
ATOM 1726 N N . GLU A 1 217 ? 0.781 6.436 -33.800 1.00 90.06 217 GLU A N 1
ATOM 1727 C CA . GLU A 1 217 ? 0.993 7.784 -33.264 1.00 90.06 217 GLU A CA 1
ATOM 1728 C C . GLU A 1 217 ? 1.858 7.722 -32.002 1.00 90.06 217 GLU A C 1
ATOM 1730 O O . GLU A 1 217 ? 2.795 8.508 -31.865 1.00 90.06 217 GLU A O 1
ATOM 1735 N N . GLU A 1 218 ? 1.649 6.712 -31.157 1.00 90.38 218 GLU A N 1
ATOM 1736 C CA . GLU A 1 218 ? 2.525 6.391 -30.027 1.00 90.38 218 GLU A CA 1
ATOM 1737 C C . GLU A 1 218 ? 3.973 6.138 -30.469 1.00 90.38 218 GLU A C 1
ATOM 1739 O O . GLU A 1 218 ? 4.906 6.769 -29.967 1.00 90.38 218 GLU A O 1
ATOM 1744 N N . GLU A 1 219 ? 4.186 5.291 -31.482 1.00 91.25 219 GLU A N 1
ATOM 1745 C CA . GLU A 1 219 ? 5.519 5.096 -32.056 1.00 91.25 219 GLU A CA 1
ATOM 1746 C C . GLU A 1 219 ? 6.121 6.399 -32.601 1.00 91.25 219 GLU A C 1
ATOM 1748 O O . GLU A 1 219 ? 7.333 6.610 -32.516 1.00 91.25 219 GLU A O 1
ATOM 1753 N N . GLY A 1 220 ? 5.298 7.255 -33.213 1.00 92.81 220 GLY A N 1
ATOM 1754 C CA . GLY A 1 220 ? 5.711 8.573 -33.693 1.00 92.81 220 GLY A CA 1
ATOM 1755 C C . GLY A 1 220 ? 6.210 9.455 -32.551 1.00 92.81 220 GLY A C 1
ATOM 1756 O O . GLY A 1 220 ? 7.329 9.966 -32.609 1.00 92.81 220 GLY A O 1
ATOM 1757 N N . PHE A 1 221 ? 5.429 9.541 -31.477 1.00 92.81 221 PHE A N 1
ATOM 1758 C CA . PHE A 1 221 ? 5.771 10.290 -30.275 1.00 92.81 221 PHE A CA 1
ATOM 1759 C C . PHE A 1 221 ? 7.063 9.782 -29.621 1.00 92.81 221 PHE A C 1
ATOM 1761 O O . PHE A 1 221 ? 7.951 10.574 -29.299 1.00 92.81 221 PHE A O 1
ATOM 1768 N N . LEU A 1 222 ? 7.225 8.461 -29.480 1.00 94.38 222 LEU A N 1
ATOM 1769 C CA . LEU A 1 222 ? 8.439 7.871 -28.911 1.00 94.38 222 LEU A CA 1
ATOM 1770 C C . LEU A 1 222 ? 9.675 8.127 -29.784 1.00 94.38 222 LEU A C 1
ATOM 1772 O O . LEU A 1 222 ? 10.757 8.375 -29.251 1.00 94.38 222 LEU A O 1
ATOM 1776 N N . ARG A 1 223 ? 9.539 8.130 -31.118 1.00 95.19 223 ARG A N 1
ATOM 1777 C CA . ARG A 1 223 ? 10.636 8.519 -32.025 1.00 95.19 223 ARG A CA 1
ATOM 1778 C C . ARG A 1 223 ? 11.049 9.973 -31.819 1.00 95.19 223 ARG A C 1
ATOM 1780 O O . ARG A 1 223 ? 12.250 10.241 -31.769 1.00 95.19 223 ARG A O 1
ATOM 1787 N N . ASP A 1 224 ? 10.089 10.885 -31.692 1.00 94.94 224 ASP A N 1
ATOM 1788 C CA . ASP A 1 224 ? 10.356 12.306 -31.447 1.00 94.94 224 ASP A CA 1
ATOM 1789 C C . ASP A 1 224 ? 11.009 12.520 -30.075 1.00 94.94 224 ASP A C 1
ATOM 1791 O O . ASP A 1 224 ? 11.982 13.270 -29.954 1.00 94.94 224 ASP A O 1
ATOM 1795 N N . LEU A 1 225 ? 10.565 11.785 -29.052 1.00 94.31 225 LEU A N 1
ATOM 1796 C CA . LEU A 1 225 ? 11.200 11.776 -27.736 1.00 94.31 225 LEU A CA 1
ATOM 1797 C C . LEU A 1 225 ? 12.646 11.266 -27.811 1.00 94.31 225 LEU A C 1
ATOM 1799 O O . LEU A 1 225 ? 13.558 11.913 -27.291 1.00 94.31 225 LEU A O 1
ATOM 1803 N N . CYS A 1 226 ? 12.884 10.143 -28.496 1.00 95.19 226 CYS A N 1
ATOM 1804 C CA . CYS A 1 226 ? 14.231 9.628 -28.733 1.00 95.19 226 CYS A CA 1
ATOM 1805 C C . CYS A 1 226 ? 15.109 10.638 -29.475 1.00 95.19 226 CYS A C 1
ATOM 1807 O O . CYS A 1 226 ? 16.295 10.731 -29.186 1.00 95.19 226 CYS A O 1
ATOM 1809 N N . GLU A 1 227 ? 14.554 11.419 -30.397 1.00 94.06 227 GLU A N 1
ATOM 1810 C CA . GLU A 1 227 ? 15.290 12.454 -31.120 1.00 94.06 227 GLU A CA 1
ATOM 1811 C C . GLU A 1 227 ? 15.823 13.547 -30.181 1.00 94.06 227 GLU A C 1
ATOM 1813 O O . GLU A 1 227 ? 16.992 13.936 -30.256 1.00 94.06 227 GLU A O 1
ATOM 1818 N N . VAL A 1 228 ? 14.984 13.992 -29.241 1.00 94.00 228 VAL A N 1
ATOM 1819 C CA . VAL A 1 228 ? 15.372 14.949 -28.196 1.00 94.00 228 VAL A CA 1
ATOM 1820 C C . VAL A 1 228 ? 16.405 14.333 -27.252 1.00 94.00 228 VAL A C 1
ATOM 1822 O O . VAL A 1 228 ? 17.414 14.970 -26.947 1.00 94.00 228 VAL A O 1
ATOM 1825 N N . LEU A 1 229 ? 16.200 13.087 -26.820 1.00 91.00 229 LEU A N 1
ATOM 1826 C CA . LEU A 1 229 ? 17.143 12.383 -25.948 1.00 91.00 229 LEU A CA 1
ATOM 1827 C C . LEU A 1 229 ? 18.511 12.220 -26.616 1.00 91.00 229 LEU A C 1
ATOM 1829 O O . LEU A 1 229 ? 19.534 12.511 -26.001 1.00 91.00 229 LEU A O 1
ATOM 1833 N N . LEU A 1 230 ? 18.549 11.821 -27.886 1.00 92.25 230 LEU A N 1
ATOM 1834 C CA . LEU A 1 230 ? 19.796 11.671 -28.633 1.00 92.25 230 LEU A CA 1
ATOM 1835 C C . LEU A 1 230 ? 20.518 13.004 -28.807 1.00 92.25 230 LEU A C 1
ATOM 1837 O O . LEU A 1 230 ? 21.739 13.038 -28.680 1.00 92.25 230 LEU A O 1
ATOM 1841 N N . TYR A 1 231 ? 19.790 14.101 -29.026 1.00 91.94 231 TYR A N 1
ATOM 1842 C CA . TYR A 1 231 ? 20.382 15.438 -29.072 1.00 91.94 231 TYR A CA 1
ATOM 1843 C C . TYR A 1 231 ? 21.034 15.843 -27.739 1.00 91.94 231 TYR A C 1
ATOM 1845 O O . TYR A 1 231 ? 22.062 16.518 -27.730 1.00 91.94 231 TYR A O 1
ATOM 1853 N N . LEU A 1 232 ? 20.449 15.430 -26.612 1.00 88.25 232 LEU A N 1
ATOM 1854 C CA . LEU A 1 232 ? 20.957 15.749 -25.275 1.00 88.25 232 LEU A CA 1
ATOM 1855 C C . LEU A 1 232 ? 22.112 14.843 -24.827 1.00 88.25 232 LEU A C 1
ATOM 1857 O O . LEU A 1 232 ? 22.947 15.284 -24.034 1.00 88.25 232 LEU A O 1
ATOM 1861 N N . LEU A 1 233 ? 22.133 13.590 -25.286 1.00 88.31 233 LEU A N 1
ATOM 1862 C CA . LEU A 1 233 ? 23.030 12.548 -24.780 1.00 88.31 233 LEU A CA 1
ATOM 1863 C C . LEU A 1 233 ? 24.215 12.248 -25.700 1.00 88.31 233 LEU A C 1
ATOM 1865 O O . LEU A 1 233 ? 25.289 11.914 -25.200 1.00 88.31 233 LEU A O 1
ATOM 1869 N N . LEU A 1 234 ? 24.054 12.352 -27.023 1.00 86.56 234 LEU A N 1
ATOM 1870 C CA . LEU A 1 234 ? 25.139 12.050 -27.953 1.00 86.56 234 LEU A CA 1
ATOM 1871 C C . LEU A 1 234 ? 26.080 13.247 -28.147 1.00 86.56 234 LEU A C 1
ATOM 1873 O O . LEU A 1 234 ? 25.638 14.399 -28.192 1.00 86.56 234 LEU A O 1
ATOM 1877 N N . PRO A 1 235 ? 27.385 12.996 -28.356 1.00 84.00 235 PRO A N 1
ATOM 1878 C CA . PRO A 1 235 ? 28.301 14.021 -28.830 1.00 84.00 235 PRO A CA 1
ATOM 1879 C C . PRO A 1 235 ? 27.815 14.642 -30.153 1.00 84.00 235 PRO A C 1
ATOM 1881 O O . PRO A 1 235 ? 27.254 13.934 -30.995 1.00 84.00 235 PRO A O 1
ATOM 1884 N N . PRO A 1 236 ? 28.100 15.934 -30.417 1.00 82.00 236 PRO A N 1
ATOM 1885 C CA . PRO A 1 236 ? 27.669 16.591 -31.648 1.00 82.00 236 PRO A CA 1
ATOM 1886 C C . PRO A 1 236 ? 28.124 15.841 -32.904 1.00 82.00 236 PRO A C 1
ATOM 1888 O O . PRO A 1 236 ? 27.336 15.682 -33.826 1.00 82.00 236 PRO A O 1
ATOM 1891 N N . GLY A 1 237 ? 29.359 15.331 -32.944 1.00 80.38 237 GLY A N 1
ATOM 1892 C CA . GLY A 1 237 ? 29.863 14.579 -34.101 1.00 80.38 237 GLY A CA 1
ATOM 1893 C C . GLY A 1 237 ? 29.001 13.360 -34.449 1.00 80.38 237 GLY A C 1
ATOM 1894 O O . GLY A 1 237 ? 28.657 13.165 -35.614 1.00 80.38 237 GLY A O 1
ATOM 1895 N N . ASP A 1 238 ? 28.581 12.611 -33.431 1.00 82.44 238 ASP A N 1
ATOM 1896 C CA . ASP A 1 238 ? 27.806 11.380 -33.591 1.00 82.44 238 ASP A CA 1
ATOM 1897 C C . ASP A 1 238 ? 26.334 11.677 -33.902 1.00 82.44 238 ASP A C 1
ATOM 1899 O O . ASP A 1 238 ? 25.736 11.032 -34.762 1.00 82.44 238 ASP A O 1
ATOM 1903 N N . PHE A 1 239 ? 25.760 12.715 -33.284 1.00 88.00 239 PHE A N 1
ATOM 1904 C CA . PHE A 1 239 ? 24.380 13.132 -33.550 1.00 88.00 239 PHE A CA 1
ATOM 1905 C C . PHE A 1 239 ? 24.173 13.641 -34.988 1.00 88.00 239 PHE A C 1
ATOM 1907 O O . PHE A 1 239 ? 23.123 13.414 -35.595 1.00 88.00 239 PHE A O 1
ATOM 1914 N N . HIS A 1 240 ? 25.169 14.323 -35.566 1.00 90.06 240 HIS A N 1
ATOM 1915 C CA . HIS A 1 240 ? 25.083 14.823 -36.944 1.00 90.06 240 HIS A CA 1
ATOM 1916 C C . HIS A 1 240 ? 25.209 13.704 -37.995 1.00 90.06 240 HIS A C 1
ATOM 1918 O O . HIS A 1 240 ? 24.865 13.919 -39.163 1.00 90.06 240 HIS A O 1
ATOM 1924 N N . ASN A 1 241 ? 25.640 12.498 -37.606 1.00 89.44 241 ASN A N 1
ATOM 1925 C CA . ASN A 1 241 ? 25.607 11.334 -38.480 1.00 89.44 241 ASN A CA 1
ATOM 1926 C C . ASN A 1 241 ? 24.168 10.811 -38.610 1.00 89.44 241 ASN A C 1
ATOM 1928 O O . ASN A 1 241 ? 23.683 10.042 -37.782 1.00 89.44 241 ASN A O 1
ATOM 1932 N N . LYS A 1 242 ? 23.496 11.207 -39.697 1.00 88.88 242 LYS A N 1
ATOM 1933 C CA . LYS A 1 242 ? 22.091 10.863 -39.966 1.00 88.88 242 LYS A CA 1
ATOM 1934 C C . LYS A 1 242 ? 21.810 9.361 -39.908 1.00 88.88 242 LYS A C 1
ATOM 1936 O O . LYS A 1 242 ? 20.806 8.966 -39.331 1.00 88.88 242 LYS A O 1
ATOM 1941 N N . ASN A 1 243 ? 22.685 8.530 -40.476 1.00 88.25 243 ASN A N 1
ATOM 1942 C CA . ASN A 1 243 ? 22.461 7.082 -40.534 1.00 88.25 243 ASN A CA 1
ATOM 1943 C C . ASN A 1 243 ? 22.509 6.459 -39.135 1.00 88.25 243 ASN A C 1
ATOM 1945 O O . ASN A 1 243 ? 21.617 5.698 -38.772 1.00 88.25 243 ASN A O 1
ATOM 1949 N N . MET A 1 244 ? 23.520 6.831 -38.345 1.00 84.44 244 MET A N 1
ATOM 1950 C CA . MET A 1 244 ? 23.663 6.374 -36.962 1.00 84.44 244 MET A CA 1
ATOM 1951 C C . MET A 1 244 ? 22.494 6.860 -36.104 1.00 84.44 244 MET A C 1
ATOM 1953 O O . MET A 1 244 ? 21.845 6.071 -35.426 1.00 84.44 244 MET A O 1
ATOM 1957 N N . ARG A 1 245 ? 22.177 8.153 -36.194 1.00 90.50 245 ARG A N 1
ATOM 1958 C CA . ARG A 1 245 ? 21.075 8.784 -35.468 1.00 90.50 245 ARG A CA 1
ATOM 1959 C C . ARG A 1 245 ? 19.734 8.109 -35.755 1.00 90.50 245 ARG A C 1
ATOM 1961 O O . ARG A 1 245 ? 19.038 7.757 -34.811 1.00 90.50 245 ARG A O 1
ATOM 1968 N N . TYR A 1 246 ? 19.380 7.886 -37.025 1.00 91.94 246 TYR A N 1
ATOM 1969 C CA . TYR A 1 246 ? 18.121 7.220 -37.375 1.00 91.94 246 TYR A CA 1
ATOM 1970 C C . TYR A 1 246 ? 18.076 5.772 -36.888 1.00 91.94 246 TYR A C 1
ATOM 1972 O O . TYR A 1 246 ? 17.052 5.352 -36.356 1.00 91.94 246 TYR A O 1
ATOM 1980 N N . LEU A 1 247 ? 19.179 5.029 -37.022 1.00 90.94 247 LEU A N 1
ATOM 1981 C CA . LEU A 1 247 ? 19.253 3.652 -36.543 1.00 90.94 247 LEU A CA 1
ATOM 1982 C C . LEU A 1 247 ? 19.073 3.583 -35.022 1.00 90.94 247 LEU A C 1
ATOM 1984 O O . LEU A 1 247 ? 18.209 2.852 -34.546 1.00 90.94 247 LEU A O 1
ATOM 1988 N N . ILE A 1 248 ? 19.845 4.368 -34.265 1.00 89.69 248 ILE A N 1
ATOM 1989 C CA . ILE A 1 248 ? 19.763 4.390 -32.800 1.00 89.69 248 ILE A CA 1
ATOM 1990 C C . ILE A 1 248 ? 18.377 4.862 -32.354 1.00 89.69 248 ILE A C 1
ATOM 1992 O O . ILE A 1 248 ? 17.811 4.275 -31.438 1.00 89.69 248 ILE A O 1
ATOM 1996 N N . ARG A 1 249 ? 17.795 5.873 -33.011 1.00 94.75 249 ARG A N 1
ATOM 1997 C CA . ARG A 1 249 ? 16.441 6.345 -32.700 1.00 94.75 249 ARG A CA 1
ATOM 1998 C C . ARG A 1 249 ? 15.406 5.234 -32.849 1.00 94.75 249 ARG A C 1
ATOM 2000 O O . ARG A 1 249 ? 14.589 5.073 -31.954 1.00 94.75 249 ARG A O 1
ATOM 2007 N N . GLU A 1 250 ? 15.434 4.467 -33.941 1.00 94.25 250 GLU A N 1
ATOM 2008 C CA . GLU A 1 250 ? 14.488 3.356 -34.122 1.00 94.25 250 GLU A CA 1
ATOM 2009 C C . GLU A 1 250 ? 14.713 2.232 -33.105 1.00 94.25 250 GLU A C 1
ATOM 2011 O O . GLU A 1 250 ? 13.744 1.700 -32.566 1.00 94.25 250 GLU A O 1
ATOM 2016 N N . VAL A 1 251 ? 15.974 1.899 -32.807 1.00 92.56 251 VAL A N 1
ATOM 2017 C CA . VAL A 1 251 ? 16.313 0.888 -31.793 1.00 92.56 251 VAL A CA 1
ATOM 2018 C C . VAL A 1 251 ? 15.832 1.322 -30.410 1.00 92.56 251 VAL A C 1
ATOM 2020 O O . VAL A 1 251 ? 15.233 0.521 -29.702 1.00 92.56 251 VAL A O 1
ATOM 2023 N N . LEU A 1 252 ? 16.041 2.582 -30.027 1.00 92.62 252 LEU A N 1
ATOM 2024 C CA . LEU A 1 252 ? 15.579 3.096 -28.740 1.00 92.62 252 LEU A CA 1
ATOM 2025 C C . LEU A 1 252 ? 14.055 3.185 -28.683 1.00 92.62 252 LEU A C 1
ATOM 2027 O O . LEU A 1 252 ? 13.471 2.717 -27.714 1.00 92.62 252 LEU A O 1
ATOM 2031 N N . ALA A 1 253 ? 13.404 3.729 -29.711 1.00 94.69 253 ALA A N 1
ATOM 2032 C CA . ALA A 1 253 ? 11.958 3.920 -29.700 1.00 94.69 253 ALA A CA 1
ATOM 2033 C C . ALA A 1 253 ? 11.207 2.579 -29.685 1.00 94.69 253 ALA A C 1
ATOM 2035 O O . ALA A 1 253 ? 10.374 2.363 -28.813 1.00 94.69 253 ALA A O 1
ATOM 2036 N N . ARG A 1 254 ? 11.523 1.659 -30.608 1.00 93.44 254 ARG A N 1
ATOM 2037 C CA . ARG A 1 254 ? 10.784 0.388 -30.761 1.00 93.44 254 ARG A CA 1
ATOM 2038 C C . ARG A 1 254 ? 11.379 -0.774 -29.978 1.00 93.44 254 ARG A C 1
ATOM 2040 O O . ARG A 1 254 ? 10.660 -1.702 -29.638 1.00 93.44 254 ARG A O 1
ATOM 2047 N N . GLY A 1 255 ? 12.689 -0.765 -29.750 1.00 91.38 255 GLY A N 1
ATOM 2048 C CA . GLY A 1 255 ? 13.388 -1.857 -29.073 1.00 91.38 255 GLY A CA 1
ATOM 2049 C C . GLY A 1 255 ? 13.522 -1.670 -27.564 1.00 91.38 255 GLY A C 1
ATOM 2050 O O . GLY A 1 255 ? 13.763 -2.653 -26.872 1.00 91.38 255 GLY A O 1
ATOM 2051 N N . VAL A 1 256 ? 13.382 -0.440 -27.053 1.00 92.38 256 VAL A N 1
ATOM 2052 C CA . VAL A 1 256 ? 13.566 -0.144 -25.623 1.00 92.38 256 VAL A CA 1
ATOM 2053 C C . VAL A 1 256 ? 12.357 0.567 -25.029 1.00 92.38 256 VAL A C 1
ATOM 2055 O O . VAL A 1 256 ? 11.751 0.038 -24.106 1.00 92.38 256 VAL A O 1
ATOM 2058 N N . LEU A 1 257 ? 11.999 1.750 -25.536 1.00 93.19 257 LEU A N 1
ATOM 2059 C CA . LEU A 1 257 ? 10.970 2.587 -24.921 1.00 93.19 257 LEU A CA 1
ATOM 2060 C C . LEU A 1 257 ? 9.570 2.006 -25.080 1.00 93.19 257 LEU A C 1
ATOM 2062 O O . LEU A 1 257 ? 8.860 1.956 -24.088 1.00 93.19 257 LEU A O 1
ATOM 2066 N N . LEU A 1 258 ? 9.183 1.549 -26.274 1.00 91.88 258 LEU A N 1
ATOM 2067 C CA . LEU A 1 258 ? 7.848 0.986 -26.486 1.00 91.88 258 LEU A CA 1
ATOM 2068 C C . LEU A 1 258 ? 7.603 -0.262 -25.612 1.00 91.88 258 LEU A C 1
ATOM 2070 O O . LEU A 1 258 ? 6.664 -0.224 -24.827 1.00 91.88 258 LEU A O 1
ATOM 2074 N N . PRO A 1 259 ? 8.481 -1.291 -25.597 1.00 93.81 259 PRO A N 1
ATOM 2075 C CA . PRO A 1 259 ? 8.306 -2.426 -24.690 1.00 93.81 259 PRO A CA 1
ATOM 2076 C C . PRO A 1 259 ? 8.311 -2.031 -23.210 1.00 93.81 259 PRO A C 1
ATOM 2078 O O . PRO A 1 259 ? 7.609 -2.639 -22.411 1.00 93.81 259 PRO A O 1
ATOM 2081 N N . LEU A 1 260 ? 9.108 -1.025 -22.831 1.00 91.94 260 LEU A N 1
ATOM 2082 C CA . LEU A 1 260 ? 9.138 -0.524 -21.459 1.00 91.94 260 LEU A CA 1
ATOM 2083 C C . LEU A 1 260 ? 7.821 0.164 -21.084 1.00 91.94 260 LEU A C 1
ATOM 2085 O O . LEU A 1 260 ? 7.335 -0.044 -19.977 1.00 91.94 260 LEU A O 1
ATOM 2089 N N . VAL A 1 261 ? 7.258 0.978 -21.979 1.00 90.06 261 VAL A N 1
ATOM 2090 C CA . VAL A 1 261 ? 5.953 1.620 -21.784 1.00 90.06 261 VAL A CA 1
ATOM 2091 C C . VAL A 1 261 ? 4.869 0.553 -21.697 1.00 90.06 261 VAL A C 1
ATOM 2093 O O . VAL A 1 261 ? 4.170 0.535 -20.694 1.00 90.06 261 VAL A O 1
ATOM 2096 N N . ASP A 1 262 ? 4.813 -0.391 -22.640 1.00 89.81 262 ASP A N 1
ATOM 2097 C CA . ASP A 1 262 ? 3.853 -1.504 -22.624 1.00 89.81 262 ASP A CA 1
ATOM 2098 C C . ASP A 1 262 ? 3.911 -2.276 -21.300 1.00 89.81 262 ASP A C 1
ATOM 2100 O O . ASP A 1 262 ? 2.890 -2.536 -20.668 1.00 89.81 262 ASP A O 1
ATOM 2104 N N . GLN A 1 263 ? 5.122 -2.590 -20.837 1.00 89.50 263 GLN A N 1
ATOM 2105 C CA . GLN A 1 263 ? 5.335 -3.301 -19.584 1.00 89.50 263 GLN A CA 1
ATOM 2106 C C . GLN A 1 263 ? 4.915 -2.470 -18.362 1.00 89.50 263 GLN A C 1
ATOM 2108 O O . GLN A 1 263 ? 4.330 -3.009 -17.431 1.00 89.50 263 GLN A O 1
ATOM 2113 N N . LEU A 1 264 ? 5.196 -1.164 -18.337 1.00 86.88 264 LEU A N 1
ATOM 2114 C CA . LEU A 1 264 ? 4.793 -0.276 -17.237 1.00 86.88 264 LEU A CA 1
ATOM 2115 C C . LEU A 1 264 ? 3.302 0.088 -17.271 1.00 86.88 264 LEU A C 1
ATOM 2117 O O . LEU A 1 264 ? 2.752 0.490 -16.248 1.00 86.88 264 LEU A O 1
ATOM 2121 N N . SER A 1 265 ? 2.661 -0.025 -18.431 1.00 86.06 265 SER A N 1
ATOM 2122 C CA . SER A 1 265 ? 1.223 0.161 -18.617 1.00 86.06 265 SER A CA 1
ATOM 2123 C C . SER A 1 265 ? 0.424 -1.115 -18.354 1.00 86.06 265 SER A C 1
ATOM 2125 O O . SER A 1 265 ? -0.783 -1.025 -18.134 1.00 86.06 265 SER A O 1
ATOM 2127 N N . ASP A 1 266 ? 1.074 -2.282 -18.330 1.00 88.00 266 ASP A N 1
ATOM 2128 C CA . ASP A 1 266 ? 0.441 -3.550 -17.983 1.00 88.00 266 ASP A CA 1
ATOM 2129 C C . ASP A 1 266 ? 0.069 -3.578 -16.484 1.00 88.00 266 ASP A C 1
ATOM 2131 O O . ASP A 1 266 ? 0.955 -3.584 -15.613 1.00 88.00 266 ASP A O 1
ATOM 2135 N N . PRO A 1 267 ? -1.236 -3.608 -16.146 1.00 84.38 267 PRO A N 1
ATOM 2136 C CA . PRO A 1 267 ? -1.677 -3.639 -14.760 1.00 84.38 267 PRO A CA 1
ATOM 2137 C C . PRO A 1 267 ? -1.176 -4.882 -14.024 1.00 84.38 267 PRO A C 1
ATOM 2139 O O . PRO A 1 267 ? -0.892 -4.789 -12.831 1.00 84.38 267 PRO A O 1
ATOM 2142 N N . ASP A 1 268 ? -1.019 -6.025 -14.696 1.00 86.38 268 ASP A N 1
ATOM 2143 C CA . ASP A 1 268 ? -0.540 -7.250 -14.057 1.00 86.38 268 ASP A CA 1
ATOM 2144 C C . ASP A 1 268 ? 0.934 -7.132 -13.683 1.00 86.38 268 ASP A C 1
ATOM 2146 O O . ASP A 1 268 ? 1.325 -7.533 -12.584 1.00 86.38 268 ASP A O 1
ATOM 2150 N N . TYR A 1 269 ? 1.748 -6.520 -14.544 1.00 87.44 269 TYR A N 1
ATOM 2151 C CA . TYR A 1 269 ? 3.151 -6.260 -14.240 1.00 87.44 269 TYR A CA 1
ATOM 2152 C C . TYR A 1 269 ? 3.304 -5.306 -13.048 1.00 87.44 269 TYR A C 1
ATOM 2154 O O . TYR A 1 269 ? 4.072 -5.582 -12.121 1.00 87.44 269 TYR A O 1
ATOM 2162 N N . ILE A 1 270 ? 2.534 -4.214 -13.022 1.00 84.81 270 ILE A N 1
ATOM 2163 C CA . ILE A 1 270 ? 2.533 -3.269 -11.897 1.00 84.81 270 ILE A CA 1
ATOM 2164 C C . ILE A 1 270 ? 2.031 -3.938 -10.615 1.00 84.81 270 ILE A C 1
ATOM 2166 O O . ILE A 1 270 ? 2.659 -3.795 -9.565 1.00 84.81 270 ILE A O 1
ATOM 2170 N N . ASN A 1 271 ? 0.950 -4.715 -10.686 1.00 83.31 271 ASN A N 1
ATOM 2171 C CA . ASN A 1 271 ? 0.420 -5.443 -9.536 1.00 83.31 271 ASN A CA 1
ATOM 2172 C C . ASN A 1 271 ? 1.437 -6.452 -8.999 1.00 83.31 271 ASN A C 1
ATOM 2174 O O . ASN A 1 271 ? 1.641 -6.519 -7.790 1.00 83.31 271 ASN A O 1
ATOM 2178 N N . GLN A 1 272 ? 2.125 -7.195 -9.867 1.00 86.06 272 GLN A N 1
ATOM 2179 C CA . GLN A 1 272 ? 3.188 -8.115 -9.460 1.00 86.06 272 GLN A CA 1
ATOM 2180 C C . GLN A 1 272 ? 4.366 -7.386 -8.820 1.00 86.06 272 GLN A C 1
ATOM 2182 O O . GLN A 1 272 ? 4.887 -7.859 -7.812 1.00 86.06 272 GLN A O 1
ATOM 2187 N N . LEU A 1 273 ? 4.768 -6.229 -9.351 1.00 84.06 273 LEU A N 1
ATOM 2188 C CA . LEU A 1 273 ? 5.794 -5.395 -8.728 1.00 84.06 273 LEU A CA 1
ATOM 2189 C C . LEU A 1 273 ? 5.370 -4.933 -7.336 1.00 84.06 273 LEU A C 1
ATOM 2191 O O . LEU A 1 273 ? 6.164 -5.016 -6.403 1.00 84.06 273 LEU A O 1
ATOM 2195 N N . VAL A 1 274 ? 4.125 -4.481 -7.175 1.00 80.56 274 VAL A N 1
ATOM 2196 C CA . VAL A 1 274 ? 3.579 -4.097 -5.868 1.00 80.56 274 VAL A CA 1
ATOM 2197 C C . VAL A 1 274 ? 3.577 -5.293 -4.922 1.00 80.56 274 VAL A C 1
ATOM 2199 O O . VAL A 1 274 ? 4.097 -5.168 -3.819 1.00 80.56 274 VAL A O 1
ATOM 2202 N N . VAL A 1 275 ? 3.080 -6.452 -5.363 1.00 79.81 275 VAL A N 1
ATOM 2203 C CA . VAL A 1 275 ? 3.075 -7.707 -4.592 1.00 79.81 275 VAL A CA 1
ATOM 2204 C C . VAL A 1 275 ? 4.488 -8.121 -4.186 1.00 79.81 275 VAL A C 1
ATOM 2206 O O . VAL A 1 275 ? 4.702 -8.518 -3.046 1.00 79.81 275 VAL A O 1
ATOM 2209 N N . TRP A 1 276 ? 5.464 -7.996 -5.083 1.00 83.88 276 TRP A N 1
ATOM 2210 C CA . TRP A 1 276 ? 6.863 -8.289 -4.792 1.00 83.88 276 TRP A CA 1
ATOM 2211 C C . TRP A 1 276 ? 7.444 -7.313 -3.763 1.00 83.88 276 TRP A C 1
ATOM 2213 O O . TRP A 1 276 ? 8.049 -7.750 -2.788 1.00 83.88 276 TRP A O 1
ATOM 2223 N N . MET A 1 277 ? 7.197 -6.008 -3.917 1.00 76.81 277 MET A N 1
ATOM 2224 C CA . MET A 1 277 ? 7.652 -4.984 -2.966 1.00 76.81 277 MET A CA 1
ATOM 2225 C C . MET A 1 277 ? 7.055 -5.170 -1.567 1.00 76.81 277 MET A C 1
ATOM 2227 O O . MET A 1 277 ? 7.713 -4.853 -0.578 1.00 76.81 277 MET A O 1
ATOM 2231 N N . ILE A 1 278 ? 5.823 -5.676 -1.474 1.00 73.62 278 ILE A N 1
ATOM 2232 C CA . ILE A 1 278 ? 5.158 -5.970 -0.197 1.00 73.62 278 ILE A CA 1
ATOM 2233 C C . ILE A 1 278 ? 5.347 -7.427 0.252 1.00 73.62 278 ILE A C 1
ATOM 2235 O O . ILE A 1 278 ? 4.852 -7.788 1.317 1.00 73.62 278 ILE A O 1
ATOM 2239 N N . GLY A 1 279 ? 6.054 -8.264 -0.512 1.00 68.19 279 GLY A N 1
ATOM 2240 C CA . GLY A 1 279 ? 6.166 -9.706 -0.264 1.00 68.19 279 GLY A CA 1
ATOM 2241 C C . GLY A 1 279 ? 6.861 -10.056 1.055 1.00 68.19 279 GLY A C 1
ATOM 2242 O O . GLY A 1 279 ? 6.486 -11.027 1.705 1.00 68.19 279 GLY A O 1
ATOM 2243 N N . ASP A 1 280 ? 7.804 -9.216 1.489 1.00 64.19 280 ASP A N 1
ATOM 2244 C CA . ASP A 1 280 ? 8.497 -9.347 2.779 1.00 64.19 280 ASP A CA 1
ATOM 2245 C C . ASP A 1 280 ? 7.739 -8.674 3.940 1.00 64.19 280 ASP A C 1
ATOM 2247 O O . ASP A 1 280 ? 8.148 -8.764 5.101 1.00 64.19 280 ASP A O 1
ATOM 2251 N N . SER A 1 281 ? 6.629 -7.984 3.654 1.00 66.62 281 SER A N 1
ATOM 2252 C CA . SER A 1 281 ? 5.781 -7.375 4.677 1.00 66.62 281 SER A CA 1
ATOM 2253 C C . SER A 1 281 ? 4.700 -8.358 5.122 1.00 66.62 281 SER A C 1
ATOM 2255 O O . SER A 1 281 ? 3.965 -8.919 4.309 1.00 66.62 281 SER A O 1
ATOM 2257 N N . SER A 1 282 ? 4.574 -8.579 6.432 1.00 58.91 282 SER A N 1
ATOM 2258 C CA . SER A 1 282 ? 3.462 -9.355 6.975 1.00 58.91 282 SER A CA 1
ATOM 2259 C C . SER A 1 282 ? 2.165 -8.578 6.749 1.00 58.91 282 SER A C 1
ATOM 2261 O O . SER A 1 282 ? 1.870 -7.592 7.425 1.00 58.91 282 SER A O 1
ATOM 2263 N N . CYS A 1 283 ? 1.385 -8.998 5.753 1.00 59.38 283 CYS A N 1
ATOM 2264 C CA . CYS A 1 283 ? 0.080 -8.406 5.500 1.00 59.38 283 CYS A CA 1
ATOM 2265 C C . CYS A 1 283 ? -0.791 -8.611 6.752 1.00 59.38 283 CYS A C 1
ATOM 2267 O O . CYS A 1 283 ? -1.070 -9.746 7.142 1.00 59.38 283 CYS A O 1
ATOM 2269 N N . ASN A 1 284 ? -1.175 -7.521 7.424 1.00 69.00 284 ASN A N 1
ATOM 2270 C CA . ASN A 1 284 ? -2.006 -7.600 8.621 1.00 69.00 284 ASN A CA 1
ATOM 2271 C C . ASN A 1 284 ? -3.360 -8.222 8.241 1.00 69.00 284 ASN A C 1
ATOM 2273 O O . ASN A 1 284 ? -4.079 -7.673 7.401 1.00 69.00 284 ASN A O 1
ATOM 2277 N N . TYR A 1 285 ? -3.721 -9.343 8.872 1.00 70.44 285 TYR A N 1
ATOM 2278 C CA . TYR A 1 285 ? -4.991 -10.022 8.614 1.00 70.44 285 TYR A CA 1
ATOM 2279 C C . TYR A 1 285 ? -6.186 -9.069 8.798 1.00 70.44 285 TYR A C 1
ATOM 2281 O O . TYR A 1 285 ? -7.159 -9.157 8.055 1.00 70.44 285 TYR A O 1
ATOM 2289 N N . GLU A 1 286 ? -6.102 -8.111 9.726 1.00 64.19 286 GLU A N 1
ATOM 2290 C CA . GLU A 1 286 ? -7.154 -7.117 9.967 1.00 64.19 286 GLU A CA 1
ATOM 2291 C C . GLU A 1 286 ? -7.322 -6.170 8.783 1.00 64.19 286 GLU A C 1
ATOM 2293 O O . GLU A 1 286 ? -8.449 -5.834 8.412 1.00 64.19 286 GLU A O 1
ATOM 2298 N N . ALA A 1 287 ? -6.214 -5.765 8.159 1.00 67.19 287 ALA A N 1
ATOM 2299 C CA . ALA A 1 287 ? -6.231 -4.919 6.973 1.00 67.19 287 ALA A CA 1
ATOM 2300 C C . ALA A 1 287 ? -6.820 -5.684 5.782 1.00 67.19 287 ALA A C 1
ATOM 2302 O O . ALA A 1 287 ? -7.735 -5.183 5.131 1.00 67.19 287 ALA A O 1
ATOM 2303 N N . PHE A 1 288 ? -6.381 -6.928 5.563 1.00 78.94 288 PHE A N 1
ATOM 2304 C CA . PHE A 1 288 ? -6.928 -7.800 4.522 1.00 78.94 288 PHE A CA 1
ATOM 2305 C C . PHE A 1 288 ? -8.437 -8.023 4.699 1.00 78.94 288 PHE A C 1
ATOM 2307 O O . PHE A 1 288 ? -9.221 -7.800 3.777 1.00 78.94 288 PHE A O 1
ATOM 2314 N N . MET A 1 289 ? -8.874 -8.369 5.912 1.00 75.38 289 MET A N 1
ATOM 2315 C CA . MET A 1 289 ? -10.293 -8.560 6.212 1.00 75.38 289 MET A CA 1
ATOM 2316 C C . MET A 1 289 ? -11.104 -7.268 6.081 1.00 75.38 289 MET A C 1
ATOM 2318 O O . MET A 1 289 ? -12.260 -7.320 5.665 1.00 75.38 289 MET A O 1
ATOM 2322 N N . SER A 1 290 ? -10.521 -6.115 6.414 1.00 69.75 290 SER A N 1
ATOM 2323 C CA . SER A 1 290 ? -11.171 -4.815 6.226 1.00 69.75 290 SER A CA 1
ATOM 2324 C C . SER A 1 290 ? -11.368 -4.500 4.745 1.00 69.75 290 SER A C 1
ATOM 2326 O O . SER A 1 290 ? -12.460 -4.088 4.366 1.00 69.75 290 SER A O 1
ATOM 2328 N N . ILE A 1 291 ? -10.367 -4.763 3.898 1.00 77.50 291 ILE A N 1
ATOM 2329 C CA . ILE A 1 291 ? -10.461 -4.573 2.441 1.00 77.50 291 ILE A CA 1
ATOM 2330 C C . ILE A 1 291 ? -11.591 -5.431 1.861 1.00 77.50 291 ILE A C 1
ATOM 2332 O O . ILE A 1 291 ? -12.445 -4.916 1.145 1.00 77.50 291 ILE A O 1
ATOM 2336 N N . LEU A 1 292 ? -11.664 -6.714 2.233 1.00 79.56 292 LEU A N 1
ATOM 2337 C CA . LEU A 1 292 ? -12.730 -7.607 1.762 1.00 79.56 292 LEU A CA 1
ATOM 2338 C C . LEU A 1 292 ? -14.130 -7.176 2.220 1.00 79.56 292 LEU A C 1
ATOM 2340 O O . LEU A 1 292 ? -15.108 -7.407 1.517 1.00 79.56 292 LEU A O 1
ATOM 2344 N N . LYS A 1 293 ? -14.255 -6.564 3.400 1.00 71.62 293 LYS A N 1
ATOM 2345 C CA . LYS A 1 293 ? -15.547 -6.056 3.887 1.00 71.62 293 LYS A CA 1
ATOM 2346 C C . LYS A 1 293 ? -15.950 -4.742 3.217 1.00 71.62 293 LYS A C 1
ATOM 2348 O O . LYS A 1 293 ? -17.141 -4.502 3.042 1.00 71.62 293 LYS A O 1
ATOM 2353 N N . LEU A 1 294 ? -14.972 -3.912 2.855 1.00 68.25 294 LEU A N 1
ATOM 2354 C CA . LEU A 1 294 ? -15.187 -2.580 2.291 1.00 68.25 294 LEU A CA 1
ATOM 2355 C C . LEU A 1 294 ? -15.316 -2.571 0.766 1.00 68.25 294 LEU A C 1
ATOM 2357 O O . LEU A 1 294 ? -15.955 -1.661 0.248 1.00 68.25 294 LEU A O 1
ATOM 2361 N N . THR A 1 295 ? -14.752 -3.552 0.051 1.00 75.88 295 THR A N 1
ATOM 2362 C CA . THR A 1 295 ? -14.852 -3.574 -1.415 1.00 75.88 295 THR A CA 1
ATOM 2363 C C . THR A 1 295 ? -16.319 -3.637 -1.863 1.00 75.88 295 THR A C 1
ATOM 2365 O O . THR A 1 295 ? -17.161 -4.375 -1.327 1.00 75.88 295 THR A O 1
ATOM 2368 N N . ASP A 1 296 ? -16.631 -2.789 -2.831 1.00 73.19 296 ASP A N 1
ATOM 2369 C CA . ASP A 1 296 ? -17.915 -2.653 -3.508 1.00 73.19 296 ASP A CA 1
ATOM 2370 C C . ASP A 1 296 ? -17.931 -3.400 -4.850 1.00 73.19 296 ASP A C 1
ATOM 2372 O O . ASP A 1 296 ? -18.983 -3.541 -5.476 1.00 73.19 296 ASP A O 1
ATOM 2376 N N . ARG A 1 297 ? -16.781 -3.944 -5.269 1.00 77.25 297 ARG A N 1
ATOM 2377 C CA . ARG A 1 297 ? -16.617 -4.659 -6.531 1.00 77.25 297 ARG A CA 1
ATOM 2378 C C . ARG A 1 297 ? -16.810 -6.164 -6.342 1.00 77.25 297 ARG A C 1
ATOM 2380 O O . ARG A 1 297 ? -15.937 -6.837 -5.790 1.00 77.25 297 ARG A O 1
ATOM 2387 N N . PRO A 1 298 ? -17.908 -6.752 -6.856 1.00 81.31 298 PRO A N 1
ATOM 2388 C CA . PRO A 1 298 ? -18.149 -8.186 -6.718 1.00 81.31 298 PRO A CA 1
ATOM 2389 C C . PRO A 1 298 ? -17.078 -9.030 -7.424 1.00 81.31 298 PRO A C 1
ATOM 2391 O O . PRO A 1 298 ? -16.727 -10.090 -6.920 1.00 81.31 298 PRO A O 1
ATOM 2394 N N . ALA A 1 299 ? -16.493 -8.536 -8.522 1.00 80.81 299 ALA A N 1
ATOM 2395 C CA . ALA A 1 299 ? -15.428 -9.228 -9.249 1.00 80.81 299 ALA A CA 1
ATOM 2396 C C . ALA A 1 299 ? -14.174 -9.484 -8.387 1.00 80.81 299 ALA A C 1
ATOM 2398 O O . ALA A 1 299 ? -13.604 -10.571 -8.444 1.00 80.81 299 ALA A O 1
ATOM 2399 N N . GLU A 1 300 ? -13.775 -8.525 -7.545 1.00 84.81 300 GLU A N 1
ATOM 2400 C CA . GLU A 1 300 ? -12.623 -8.676 -6.642 1.00 84.81 300 GLU A CA 1
ATOM 2401 C C . GLU A 1 300 ? -12.899 -9.739 -5.570 1.00 84.81 300 GLU A C 1
ATOM 2403 O O . GLU A 1 300 ? -12.070 -10.609 -5.304 1.00 84.81 300 GLU A O 1
ATOM 2408 N N . LEU A 1 301 ? -14.106 -9.721 -4.996 1.00 86.88 301 LEU A N 1
ATOM 2409 C CA . LEU A 1 301 ? -14.543 -10.713 -4.011 1.00 86.88 301 LEU A CA 1
ATOM 2410 C C . LEU A 1 301 ? -14.648 -12.118 -4.601 1.00 86.88 301 LEU A C 1
ATOM 2412 O O . LEU A 1 301 ? -14.353 -13.097 -3.915 1.00 86.88 301 LEU A O 1
ATOM 2416 N N . GLU A 1 302 ? -15.087 -12.224 -5.853 1.00 91.00 302 GLU A N 1
ATOM 2417 C CA . GLU A 1 302 ? -15.161 -13.486 -6.586 1.00 91.00 302 GLU A CA 1
ATOM 2418 C C . GLU A 1 302 ? -13.767 -14.049 -6.849 1.00 91.00 302 GLU A C 1
ATOM 2420 O O . GLU A 1 302 ? -13.537 -15.215 -6.540 1.00 91.00 302 GLU A O 1
ATOM 2425 N N . ALA A 1 303 ? -12.821 -13.220 -7.295 1.00 89.56 303 ALA A N 1
ATOM 2426 C CA . ALA A 1 303 ? -11.434 -13.631 -7.497 1.00 89.56 303 ALA A CA 1
ATOM 2427 C C . ALA A 1 303 ? -10.785 -14.136 -6.195 1.00 89.56 303 ALA A C 1
ATOM 2429 O O . ALA A 1 303 ? -10.157 -15.198 -6.180 1.00 89.56 303 ALA A O 1
ATOM 2430 N N . VAL A 1 304 ? -10.988 -13.427 -5.077 1.00 90.31 304 VAL A N 1
ATOM 2431 C CA . VAL A 1 304 ? -10.483 -13.858 -3.762 1.00 90.31 304 VAL A CA 1
ATOM 2432 C C . VAL A 1 304 ? -11.144 -15.163 -3.322 1.00 90.31 304 VAL A C 1
ATOM 2434 O O . VAL A 1 304 ? -10.448 -16.086 -2.899 1.00 90.31 304 VAL A O 1
ATOM 2437 N N . ARG A 1 305 ? -12.472 -15.283 -3.450 1.00 93.00 305 ARG A N 1
ATOM 2438 C CA . ARG A 1 305 ? -13.201 -16.525 -3.147 1.00 93.00 305 ARG A CA 1
ATOM 2439 C C . ARG A 1 305 ? -12.658 -17.696 -3.965 1.00 93.00 305 ARG A C 1
ATOM 2441 O O . ARG A 1 305 ? -12.473 -18.776 -3.409 1.00 93.00 305 ARG A O 1
ATOM 2448 N N . ASP A 1 306 ? -12.419 -17.498 -5.255 1.00 93.44 306 ASP A N 1
ATOM 2449 C CA . ASP A 1 306 ? -11.965 -18.554 -6.159 1.00 93.44 306 ASP A CA 1
ATOM 2450 C C . ASP A 1 306 ? -10.537 -18.992 -5.824 1.00 93.44 306 ASP A C 1
ATOM 2452 O O . ASP A 1 306 ? -10.269 -20.193 -5.754 1.00 93.44 306 ASP A O 1
ATOM 2456 N N . LYS A 1 307 ? -9.656 -18.049 -5.468 1.00 92.94 307 LYS A N 1
ATOM 2457 C CA . LYS A 1 307 ? -8.314 -18.382 -4.974 1.00 92.94 307 LYS A CA 1
ATOM 2458 C C . LYS A 1 307 ? -8.351 -19.132 -3.642 1.00 92.94 307 LYS A C 1
ATOM 2460 O O . LYS A 1 307 ? -7.643 -20.118 -3.458 1.00 92.94 307 LYS A O 1
ATOM 2465 N N . VAL A 1 308 ? -9.223 -18.712 -2.726 1.00 91.75 308 VAL A N 1
ATOM 2466 C CA . VAL A 1 308 ? -9.463 -19.407 -1.452 1.00 91.75 308 VAL A CA 1
ATOM 2467 C C . VAL A 1 308 ? -9.999 -20.824 -1.687 1.00 91.75 308 VAL A C 1
ATOM 2469 O O . VAL A 1 308 ? -9.634 -21.747 -0.963 1.00 91.75 308 VAL A O 1
ATOM 2472 N N . LEU A 1 309 ? -10.854 -21.025 -2.693 1.00 91.56 309 LEU A N 1
ATOM 2473 C CA . LEU A 1 309 ? -11.359 -22.345 -3.071 1.00 91.56 309 LEU A CA 1
ATOM 2474 C C . LEU A 1 309 ? -10.258 -23.252 -3.629 1.00 91.56 309 LEU A C 1
ATOM 2476 O O . LEU A 1 309 ? -10.229 -24.427 -3.265 1.00 91.56 309 LEU A O 1
ATOM 2480 N N . GLU A 1 310 ? -9.370 -22.722 -4.471 1.00 93.19 310 GLU A N 1
ATOM 2481 C CA . GLU A 1 310 ? -8.195 -23.438 -4.983 1.00 93.19 310 GLU A CA 1
ATOM 2482 C C . GLU A 1 310 ? -7.288 -23.891 -3.828 1.00 93.19 310 GLU A C 1
ATOM 2484 O O . GLU A 1 310 ? -6.962 -25.074 -3.716 1.00 93.19 310 GLU A O 1
ATOM 2489 N N . GLU A 1 311 ? -6.983 -22.989 -2.893 1.00 91.00 311 GLU A N 1
ATOM 2490 C CA . GLU A 1 311 ? -6.142 -23.295 -1.732 1.00 91.00 311 GLU A CA 1
ATOM 2491 C C . GLU A 1 311 ? -6.809 -24.308 -0.786 1.00 91.00 311 GLU A C 1
ATOM 2493 O O . GLU A 1 311 ? -6.177 -25.244 -0.296 1.00 91.00 311 GLU A O 1
ATOM 2498 N N . LEU A 1 312 ? -8.126 -24.200 -0.578 1.00 87.38 312 LEU A N 1
ATOM 2499 C CA . LEU A 1 312 ? -8.895 -25.196 0.173 1.00 87.38 312 LEU A CA 1
ATOM 2500 C C . LEU A 1 312 ? -8.857 -26.578 -0.487 1.00 87.38 312 LEU A C 1
ATOM 2502 O O . LEU A 1 312 ? -8.868 -27.584 0.222 1.00 87.38 312 LEU A O 1
ATOM 2506 N N . GLN A 1 313 ? -8.863 -26.659 -1.820 1.00 88.00 313 GLN A N 1
ATOM 2507 C CA . GLN A 1 313 ? -8.720 -27.930 -2.535 1.00 88.00 313 GLN A CA 1
ATOM 2508 C C . GLN A 1 313 ? -7.308 -28.497 -2.378 1.00 88.00 313 GLN A C 1
ATOM 2510 O O . GLN A 1 313 ? -7.169 -29.692 -2.112 1.00 88.00 313 GLN A O 1
ATOM 2515 N N . TYR A 1 314 ? -6.285 -27.646 -2.465 1.00 88.25 314 TYR A N 1
ATOM 2516 C CA . TYR A 1 314 ? -4.897 -28.029 -2.230 1.00 88.25 314 TYR A CA 1
ATOM 2517 C C . TYR A 1 314 ? -4.695 -28.583 -0.813 1.00 88.25 314 TYR A C 1
ATOM 2519 O O . TYR A 1 314 ? -4.259 -29.725 -0.660 1.00 88.25 314 TYR A O 1
ATOM 2527 N N . LEU A 1 315 ? -5.127 -27.861 0.225 1.00 83.69 315 LEU A N 1
ATOM 2528 C CA . LEU A 1 315 ? -5.026 -28.319 1.616 1.00 83.69 315 LEU A CA 1
ATOM 2529 C C . LEU A 1 315 ? -5.804 -29.617 1.875 1.00 83.69 315 LEU A C 1
ATOM 2531 O O . LEU A 1 315 ? -5.322 -30.490 2.591 1.00 83.69 315 LEU A O 1
ATOM 2535 N N . ARG A 1 316 ? -6.974 -29.798 1.246 1.00 83.06 316 ARG A N 1
ATOM 2536 C CA . ARG A 1 316 ? -7.723 -31.069 1.307 1.00 83.06 316 ARG A CA 1
ATOM 2537 C C . ARG A 1 316 ? -6.980 -32.228 0.649 1.00 83.06 316 ARG A C 1
ATOM 2539 O O . ARG A 1 316 ? -7.153 -33.361 1.080 1.00 83.06 316 ARG A O 1
ATOM 2546 N N . SER A 1 317 ? -6.185 -31.966 -0.388 1.00 82.50 317 SER A N 1
ATOM 2547 C CA . SER A 1 317 ? -5.373 -33.001 -1.044 1.00 82.50 317 SER A CA 1
ATOM 2548 C C . SER A 1 317 ? -4.191 -33.464 -0.184 1.00 82.50 317 SER A C 1
ATOM 2550 O O . SER A 1 317 ? -3.730 -34.592 -0.339 1.00 82.50 317 SER A O 1
ATOM 2552 N N . LEU A 1 318 ? -3.743 -32.617 0.748 1.00 76.19 318 LEU A N 1
ATOM 2553 C CA . LEU A 1 318 ? -2.660 -32.901 1.689 1.00 76.19 318 LEU A CA 1
ATOM 2554 C C . LEU A 1 318 ? -3.123 -33.645 2.955 1.00 76.19 318 LEU A C 1
ATOM 2556 O O . LEU A 1 318 ? -2.270 -34.069 3.735 1.00 76.19 318 LEU A O 1
ATOM 2560 N N . ASP A 1 319 ? -4.436 -33.831 3.155 1.00 66.44 319 ASP A N 1
ATOM 2561 C CA . ASP A 1 319 ? -5.034 -34.531 4.305 1.00 66.44 319 ASP A CA 1
ATOM 2562 C C . ASP A 1 319 ? -4.676 -36.033 4.278 1.00 66.44 319 ASP A C 1
ATOM 2564 O O . ASP A 1 319 ? -5.432 -36.895 3.827 1.00 66.44 319 ASP A O 1
ATOM 2568 N N . THR A 1 320 ? -3.457 -36.343 4.720 1.00 60.25 320 THR A N 1
ATOM 2569 C CA . THR A 1 320 ? -2.912 -37.693 4.891 1.00 60.25 320 THR A CA 1
ATOM 2570 C C . THR A 1 320 ? -2.587 -37.934 6.365 1.00 60.25 320 THR A C 1
ATOM 2572 O O . THR A 1 320 ? -2.270 -37.009 7.108 1.00 60.25 320 THR A O 1
ATOM 2575 N N . ALA A 1 321 ? -2.730 -39.185 6.814 1.00 52.78 321 ALA A N 1
ATOM 2576 C CA . ALA A 1 321 ? -2.630 -39.583 8.220 1.00 52.78 321 ALA A CA 1
ATOM 2577 C C . ALA A 1 321 ? -1.258 -39.234 8.846 1.00 52.78 321 ALA A C 1
ATOM 2579 O O . ALA A 1 321 ? -0.310 -40.002 8.698 1.00 52.78 321 ALA A O 1
ATOM 2580 N N . GLY A 1 322 ? -1.162 -38.103 9.558 1.00 60.00 322 GLY A N 1
ATOM 2581 C CA . GLY A 1 322 ? 0.059 -37.639 10.230 1.00 60.00 322 GLY A CA 1
ATOM 2582 C C . GLY A 1 322 ? -0.163 -36.459 11.188 1.00 60.00 322 GLY A C 1
ATOM 2583 O O . GLY A 1 322 ? -1.265 -35.918 11.283 1.00 60.00 322 GLY A O 1
ATOM 2584 N N . ASP A 1 323 ? 0.892 -36.061 11.905 1.00 52.97 323 ASP A N 1
ATOM 2585 C CA . ASP A 1 323 ? 0.860 -35.021 12.953 1.00 52.97 323 ASP A CA 1
ATOM 2586 C C . ASP A 1 323 ? 0.497 -33.607 12.434 1.00 52.97 323 ASP A C 1
ATOM 2588 O O . ASP A 1 323 ? 0.065 -32.753 13.210 1.00 52.97 323 ASP A O 1
ATOM 2592 N N . ASP A 1 324 ? 0.546 -33.377 11.116 1.00 58.66 324 ASP A N 1
ATOM 2593 C CA . ASP A 1 324 ? 0.215 -32.094 10.474 1.00 58.66 324 ASP A CA 1
ATOM 2594 C C . ASP A 1 324 ? -1.298 -31.853 10.268 1.00 58.66 324 ASP A C 1
ATOM 2596 O O . ASP A 1 324 ? -1.718 -30.748 9.909 1.00 58.66 324 ASP A O 1
ATOM 2600 N N . ILE A 1 325 ? -2.154 -32.847 10.549 1.00 67.25 325 ILE A N 1
ATOM 2601 C CA . ILE A 1 325 ? -3.613 -32.774 10.321 1.00 67.25 325 ILE A CA 1
ATOM 2602 C C . ILE A 1 325 ? -4.261 -31.585 11.041 1.00 67.25 325 ILE A C 1
ATOM 2604 O O . ILE A 1 325 ? -5.176 -30.951 10.512 1.00 67.25 325 ILE A O 1
ATOM 2608 N N . ASN A 1 326 ? -3.822 -31.271 12.261 1.00 65.50 326 ASN A N 1
ATOM 2609 C CA . ASN A 1 326 ? -4.418 -30.183 13.040 1.00 65.50 326 ASN A CA 1
ATOM 2610 C C . ASN A 1 326 ? -4.060 -28.806 12.464 1.00 65.50 326 ASN A C 1
ATOM 2612 O O . ASN A 1 326 ? -4.901 -27.907 12.464 1.00 65.50 326 ASN A O 1
ATOM 2616 N N . MET A 1 327 ? -2.851 -28.654 11.919 1.00 68.12 327 MET A N 1
ATOM 2617 C CA . MET A 1 327 ? -2.421 -27.414 11.275 1.00 68.12 327 MET A CA 1
ATOM 2618 C C . MET A 1 327 ? -3.172 -27.195 9.958 1.00 68.12 327 MET A C 1
ATOM 2620 O O . MET A 1 327 ? -3.723 -26.115 9.744 1.00 68.12 327 MET A O 1
ATOM 2624 N N . ILE A 1 328 ? -3.299 -28.247 9.143 1.00 73.62 328 ILE A N 1
ATOM 2625 C CA . ILE A 1 328 ? -4.067 -28.225 7.890 1.00 73.62 328 ILE A CA 1
ATOM 2626 C C . ILE A 1 328 ? -5.541 -27.891 8.172 1.00 73.62 328 ILE A C 1
ATOM 2628 O O . ILE A 1 328 ? -6.114 -27.013 7.527 1.00 73.62 328 ILE A O 1
ATOM 2632 N N . LYS A 1 329 ? -6.156 -28.504 9.194 1.00 67.06 329 LYS A N 1
ATOM 2633 C CA . LYS A 1 329 ? -7.541 -28.197 9.601 1.00 67.06 329 LYS A CA 1
ATOM 2634 C C . LYS A 1 329 ? -7.723 -26.751 10.057 1.00 67.06 329 LYS A C 1
ATOM 2636 O O . LYS A 1 329 ? -8.725 -26.131 9.704 1.00 67.06 329 LYS A O 1
ATOM 2641 N N . ASN A 1 330 ? -6.773 -26.201 10.811 1.00 70.19 330 ASN A N 1
ATOM 2642 C CA . ASN A 1 330 ? -6.827 -24.803 11.239 1.00 70.19 330 ASN A CA 1
ATOM 2643 C C . ASN A 1 330 ? -6.723 -23.847 10.044 1.00 70.19 330 ASN A C 1
ATOM 2645 O O . ASN A 1 330 ? -7.538 -22.933 9.928 1.00 70.19 330 ASN A O 1
ATOM 2649 N N . GLN A 1 331 ? -5.802 -24.101 9.112 1.00 76.12 331 GLN A N 1
ATOM 2650 C CA . GLN A 1 331 ? -5.683 -23.324 7.873 1.00 76.12 331 GLN A CA 1
ATOM 2651 C C . GLN A 1 331 ? -6.959 -23.406 7.023 1.00 76.12 331 GLN A C 1
ATOM 2653 O O . GLN A 1 331 ? -7.466 -22.384 6.558 1.00 76.12 331 GLN A O 1
ATOM 2658 N N . MET A 1 332 ? -7.547 -24.599 6.895 1.00 74.62 332 MET A N 1
ATOM 2659 C CA . MET A 1 332 ? -8.824 -24.787 6.205 1.00 74.62 332 MET A CA 1
ATOM 2660 C C . MET A 1 332 ? -9.967 -24.005 6.863 1.00 74.62 332 MET A C 1
ATOM 2662 O O . MET A 1 332 ? -10.779 -23.411 6.158 1.00 74.62 332 MET A O 1
ATOM 2666 N N . ASN A 1 333 ? -10.043 -23.973 8.196 1.00 71.25 333 ASN A N 1
ATOM 2667 C CA . ASN A 1 333 ? -11.074 -23.216 8.910 1.00 71.25 333 ASN A CA 1
ATOM 2668 C C . ASN A 1 333 ? -10.936 -21.703 8.684 1.00 71.25 333 ASN A C 1
ATOM 2670 O O . ASN A 1 333 ? -11.940 -21.033 8.431 1.00 71.25 333 ASN A O 1
ATOM 2674 N N . SER A 1 334 ? -9.709 -21.177 8.696 1.00 77.38 334 SER A N 1
ATOM 2675 C CA . SER A 1 334 ? -9.435 -19.768 8.387 1.00 77.38 334 SER A CA 1
ATOM 2676 C C . SER A 1 334 ? -9.837 -19.413 6.953 1.00 77.38 334 SER A C 1
ATOM 2678 O O . SER A 1 334 ? -10.521 -18.417 6.723 1.00 77.38 334 SER A O 1
ATOM 2680 N N . LEU A 1 335 ? -9.502 -20.263 5.981 1.00 84.06 335 LEU A N 1
ATOM 2681 C CA . LEU A 1 335 ? -9.892 -20.064 4.583 1.00 84.06 335 LEU A CA 1
ATOM 2682 C C . LEU A 1 335 ? -11.411 -20.184 4.373 1.00 84.06 335 LEU A C 1
ATOM 2684 O O . LEU A 1 335 ? -12.004 -19.403 3.629 1.00 84.06 335 LEU A O 1
ATOM 2688 N N . LEU A 1 336 ? -12.083 -21.103 5.074 1.00 75.31 336 LEU A N 1
ATOM 2689 C CA . LEU A 1 336 ? -13.547 -21.205 5.066 1.00 75.31 336 LEU A CA 1
ATOM 2690 C C . LEU A 1 336 ? -14.220 -19.944 5.622 1.00 75.31 336 LEU A C 1
ATOM 2692 O O . LEU A 1 336 ? -15.274 -19.545 5.119 1.00 75.31 336 LEU A O 1
ATOM 2696 N N . PHE A 1 337 ? -13.620 -19.305 6.628 1.00 78.44 337 PHE A N 1
ATOM 2697 C CA . PHE A 1 337 ? -14.097 -18.026 7.145 1.00 78.44 337 PHE A CA 1
ATOM 2698 C C . PHE A 1 337 ? -13.997 -16.920 6.087 1.00 78.44 337 PHE A C 1
ATOM 2700 O O . PHE A 1 337 ? -15.001 -16.261 5.813 1.00 78.44 337 PHE A O 1
ATOM 2707 N N . VAL A 1 338 ? -12.842 -16.776 5.427 1.00 81.75 338 VAL A N 1
ATOM 2708 C CA . VAL A 1 338 ? -12.652 -15.793 4.342 1.00 81.75 338 VAL A CA 1
ATOM 2709 C C . VAL A 1 338 ? -13.658 -16.027 3.211 1.00 81.75 338 VAL A C 1
ATOM 2711 O O . VAL A 1 338 ? -14.357 -15.099 2.805 1.00 81.75 338 VAL A O 1
ATOM 2714 N N . LYS A 1 339 ? -13.827 -17.283 2.772 1.00 86.31 339 LYS A N 1
ATOM 2715 C CA . LYS A 1 339 ? -14.833 -17.674 1.772 1.00 86.31 339 LYS A CA 1
ATOM 2716 C C . LYS A 1 339 ? -16.233 -17.194 2.157 1.00 86.31 339 LYS A C 1
ATOM 2718 O O . LYS A 1 339 ? -16.927 -16.603 1.331 1.00 86.31 339 LYS A O 1
ATOM 2723 N N . LYS A 1 340 ? -16.647 -17.429 3.407 1.00 75.25 340 LYS A N 1
ATOM 2724 C CA . LYS A 1 340 ? -17.973 -17.035 3.900 1.00 75.25 340 LYS A CA 1
ATOM 2725 C C . LYS A 1 340 ? -18.160 -15.517 3.884 1.00 75.25 340 LYS A C 1
ATOM 2727 O O . LYS A 1 340 ? -19.247 -15.052 3.539 1.00 75.25 340 LYS A O 1
ATOM 2732 N N . VAL A 1 341 ? -17.126 -14.753 4.237 1.00 77.06 341 VAL A N 1
ATOM 2733 C CA . VAL A 1 341 ? -17.160 -13.283 4.192 1.00 77.06 341 VAL A CA 1
ATOM 2734 C C . VAL A 1 341 ? -17.350 -12.795 2.754 1.00 77.06 341 VAL A C 1
ATOM 2736 O O . VAL A 1 341 ? -18.271 -12.016 2.506 1.00 77.06 341 VAL A O 1
ATOM 2739 N N . CYS A 1 342 ? -16.574 -13.318 1.798 1.00 83.69 342 CYS A N 1
ATOM 2740 C CA . CYS A 1 342 ? -16.725 -12.979 0.381 1.00 83.69 342 CYS A CA 1
ATOM 2741 C C . CYS A 1 342 ? -18.124 -13.334 -0.148 1.00 83.69 342 CYS A C 1
ATOM 2743 O O . CYS A 1 342 ? -18.779 -12.493 -0.755 1.00 83.69 342 CYS A O 1
ATOM 2745 N N . GLU A 1 343 ? -18.624 -14.545 0.122 1.00 81.62 343 GLU A N 1
ATOM 2746 C CA . GLU A 1 343 ? -19.955 -14.989 -0.327 1.00 81.62 343 GLU A CA 1
ATOM 2747 C C . GLU A 1 343 ? -21.082 -14.110 0.229 1.00 81.62 343 GLU A C 1
ATOM 2749 O O . GLU A 1 343 ? -21.969 -13.693 -0.518 1.00 81.62 343 GLU A O 1
ATOM 2754 N N . THR A 1 344 ? -21.017 -13.775 1.521 1.00 75.19 344 THR A N 1
ATOM 2755 C CA . THR A 1 344 ? -22.013 -12.916 2.179 1.00 75.19 344 THR A CA 1
ATOM 2756 C C . THR A 1 344 ? -22.008 -11.512 1.572 1.00 75.19 344 THR A C 1
ATOM 2758 O O . THR A 1 344 ? -23.067 -10.955 1.279 1.00 75.19 344 THR A O 1
ATOM 2761 N N . ARG A 1 345 ? -20.821 -10.943 1.322 1.00 76.44 345 ARG A N 1
ATOM 2762 C CA . ARG A 1 345 ? -20.685 -9.608 0.729 1.00 76.44 345 ARG A CA 1
ATOM 2763 C C . ARG A 1 345 ? -21.148 -9.574 -0.729 1.00 76.44 345 ARG A C 1
ATOM 2765 O O . ARG A 1 345 ? -21.917 -8.687 -1.087 1.00 76.44 345 ARG A O 1
ATOM 2772 N N . ILE A 1 346 ? -20.779 -10.569 -1.540 1.00 82.50 346 ILE A N 1
ATOM 2773 C CA . ILE A 1 346 ? -21.261 -10.718 -2.926 1.00 82.50 346 ILE A CA 1
ATOM 2774 C C . ILE A 1 346 ? -22.791 -10.781 -2.955 1.00 82.50 346 ILE A C 1
ATOM 2776 O O . ILE A 1 346 ? -23.426 -10.119 -3.775 1.00 82.50 346 ILE A O 1
ATOM 2780 N N . GLN A 1 347 ? -23.398 -11.555 -2.051 1.00 76.25 347 GLN A N 1
ATOM 2781 C CA . GLN A 1 347 ? -24.851 -11.680 -1.973 1.00 76.25 347 GLN A CA 1
ATOM 2782 C C . GLN A 1 347 ? -25.520 -10.345 -1.617 1.00 76.25 347 GLN A C 1
ATOM 2784 O O . GLN A 1 347 ? -26.526 -9.992 -2.235 1.00 76.25 347 GLN A O 1
ATOM 2789 N N . ARG A 1 348 ? -24.944 -9.576 -0.681 1.00 70.88 348 ARG A N 1
ATOM 2790 C CA . ARG A 1 348 ? -25.418 -8.225 -0.335 1.00 70.88 348 ARG A CA 1
ATOM 2791 C C . ARG A 1 348 ? -25.350 -7.287 -1.543 1.00 70.88 348 ARG A C 1
ATOM 2793 O O . ARG A 1 348 ? -26.387 -6.744 -1.922 1.00 70.88 348 ARG A O 1
ATOM 2800 N N . LEU A 1 349 ? -24.189 -7.188 -2.197 1.00 73.31 349 LEU A N 1
ATOM 2801 C CA . LEU A 1 349 ? -23.962 -6.313 -3.356 1.00 73.31 349 LEU A CA 1
ATOM 2802 C C . LEU A 1 349 ? -24.883 -6.652 -4.540 1.00 73.31 349 LEU A C 1
ATOM 2804 O O . LEU A 1 349 ? -25.515 -5.766 -5.107 1.00 73.31 349 LEU A O 1
ATOM 2808 N N . ARG A 1 350 ? -25.038 -7.941 -4.875 1.00 72.44 350 ARG A N 1
ATOM 2809 C CA . ARG A 1 350 ? -25.898 -8.390 -5.987 1.00 72.44 350 ARG A CA 1
ATOM 2810 C C . ARG A 1 350 ? -27.393 -8.243 -5.706 1.00 72.44 350 ARG A C 1
ATOM 2812 O O . ARG A 1 350 ? -28.181 -8.150 -6.640 1.00 72.44 350 ARG A O 1
ATOM 2819 N N . SER A 1 351 ? -27.807 -8.267 -4.438 1.00 62.25 351 SER A N 1
ATOM 2820 C CA . SER A 1 351 ? -29.227 -8.183 -4.081 1.00 62.25 351 SER A CA 1
ATOM 2821 C C . SER A 1 351 ? -29.815 -6.776 -4.218 1.00 62.25 351 SER A C 1
ATOM 2823 O O . SER A 1 351 ? -31.040 -6.649 -4.196 1.00 62.25 351 SER A O 1
ATOM 2825 N N . GLY A 1 352 ? -28.977 -5.732 -4.313 1.00 53.88 352 GLY A N 1
ATOM 2826 C CA . GLY A 1 352 ? -29.398 -4.326 -4.399 1.00 53.88 352 GLY A CA 1
ATOM 2827 C C . GLY A 1 352 ? -30.232 -3.829 -3.207 1.00 53.88 352 GLY A C 1
ATOM 2828 O O . GLY A 1 352 ? -30.695 -2.692 -3.201 1.00 53.88 352 GLY A O 1
ATOM 2829 N N . LYS A 1 353 ? -30.455 -4.667 -2.187 1.00 46.12 353 LYS A N 1
ATOM 2830 C CA . LYS A 1 353 ? -31.190 -4.304 -0.981 1.00 46.12 353 LYS A CA 1
ATOM 2831 C C . LYS A 1 353 ? -30.228 -3.603 -0.038 1.00 46.12 353 LYS A C 1
ATOM 2833 O O . LYS A 1 353 ? -29.664 -4.225 0.860 1.00 46.12 353 LYS A O 1
ATOM 2838 N N . GLU A 1 354 ? -30.091 -2.289 -0.208 1.00 45.31 354 GLU A N 1
ATOM 2839 C CA . GLU A 1 354 ? -29.826 -1.451 0.956 1.00 45.31 354 GLU A CA 1
ATOM 2840 C C . GLU A 1 354 ? -30.823 -1.854 2.048 1.00 45.31 354 GLU A C 1
ATOM 2842 O O . GLU A 1 354 ? -32.019 -2.021 1.788 1.00 45.31 354 GLU A O 1
ATOM 2847 N N . VAL A 1 355 ? -30.325 -2.059 3.266 1.00 50.06 355 VAL A N 1
ATOM 2848 C CA . VAL A 1 355 ? -31.168 -2.231 4.449 1.00 50.06 355 VAL A CA 1
ATOM 2849 C C . VAL A 1 355 ? -32.232 -1.134 4.408 1.00 50.06 355 VAL A C 1
ATOM 2851 O O . VAL A 1 355 ? -31.874 0.041 4.406 1.00 50.06 355 VAL A O 1
ATOM 2854 N N . ASP A 1 356 ? -33.510 -1.525 4.319 1.00 47.38 356 ASP A N 1
ATOM 2855 C CA . ASP A 1 356 ? -34.671 -0.636 4.170 1.00 47.38 356 ASP A CA 1
ATOM 2856 C C . ASP A 1 356 ? -34.735 0.305 5.388 1.00 47.38 356 ASP A C 1
ATOM 2858 O O . ASP A 1 356 ? -35.348 0.018 6.422 1.00 47.38 356 ASP A O 1
ATOM 2862 N N . SER A 1 357 ? -33.978 1.398 5.301 1.00 43.62 357 SER A N 1
ATOM 2863 C CA . SER A 1 357 ? -33.629 2.289 6.408 1.00 43.62 357 SER A CA 1
ATOM 2864 C C . SER A 1 357 ? -34.871 2.974 6.971 1.00 43.62 357 SER A C 1
ATOM 2866 O O . SER A 1 357 ? -34.944 3.227 8.170 1.00 43.62 357 SER A O 1
ATOM 2868 N N . LEU A 1 358 ? -35.902 3.132 6.137 1.00 43.97 358 LEU A N 1
ATOM 2869 C CA . LEU A 1 358 ? -37.243 3.596 6.491 1.00 43.97 358 LEU A CA 1
ATOM 2870 C C . LEU A 1 358 ? -38.018 2.614 7.390 1.00 43.97 358 LEU A C 1
ATOM 2872 O O . LEU A 1 358 ? -38.781 3.058 8.247 1.00 43.97 358 LEU A O 1
ATOM 2876 N N . LYS A 1 359 ? -37.811 1.294 7.267 1.00 48.44 359 LYS A N 1
ATOM 2877 C CA . LYS A 1 359 ? -38.417 0.300 8.178 1.00 48.44 359 LYS A CA 1
ATOM 2878 C C . LYS A 1 359 ? -37.650 0.161 9.491 1.00 48.44 359 LYS A C 1
ATOM 2880 O O . LYS A 1 359 ? -38.276 -0.044 10.532 1.00 48.44 359 LYS A O 1
ATOM 2885 N N . LEU A 1 360 ? -36.320 0.298 9.473 1.00 48.81 360 LEU A N 1
ATOM 2886 C CA . LEU A 1 360 ? -35.515 0.330 10.704 1.00 48.81 360 LEU A CA 1
ATOM 2887 C C . LEU A 1 360 ? -35.654 1.660 11.466 1.00 48.81 360 LEU A C 1
ATOM 2889 O O . LEU A 1 360 ? -35.537 1.666 12.693 1.00 48.81 360 LEU A O 1
ATOM 2893 N N . ALA A 1 361 ? -36.002 2.750 10.774 1.00 43.53 361 ALA A N 1
ATOM 2894 C CA . ALA A 1 361 ? -36.263 4.059 11.368 1.00 43.53 361 ALA A CA 1
ATOM 2895 C C . ALA A 1 361 ? -37.422 4.060 12.381 1.00 43.53 361 ALA A C 1
ATOM 2897 O O . ALA A 1 361 ? -37.417 4.825 13.343 1.00 43.53 361 ALA A O 1
ATOM 2898 N N . ALA A 1 362 ? -38.384 3.143 12.248 1.00 48.72 362 ALA A N 1
ATOM 2899 C CA . ALA A 1 362 ? -39.458 2.980 13.229 1.00 48.72 362 ALA A CA 1
ATOM 2900 C C . ALA A 1 362 ? -38.971 2.451 14.601 1.00 48.72 362 ALA A C 1
ATOM 2902 O O . ALA A 1 362 ? -39.740 2.437 15.560 1.00 48.72 362 ALA A O 1
ATOM 2903 N N . ASN A 1 363 ? -37.705 2.018 14.713 1.00 50.94 363 ASN A N 1
ATOM 2904 C CA . ASN A 1 363 ? -37.129 1.377 15.899 1.00 50.94 363 ASN A CA 1
ATOM 2905 C C . ASN A 1 363 ? -35.767 1.967 16.330 1.00 50.94 363 ASN A C 1
ATOM 2907 O O . ASN A 1 363 ? -34.999 1.267 16.992 1.00 50.94 363 ASN A O 1
ATOM 2911 N N . PHE A 1 364 ? -35.454 3.238 16.030 1.00 50.56 364 PHE A N 1
ATOM 2912 C CA . PHE A 1 364 ? -34.169 3.860 16.420 1.00 50.56 364 PHE A CA 1
ATOM 2913 C C . PHE A 1 364 ? -33.823 3.709 17.917 1.00 50.56 364 PHE A C 1
ATOM 2915 O O . PHE A 1 364 ? -32.660 3.538 18.269 1.00 50.56 364 PHE A O 1
ATOM 2922 N N . GLY A 1 365 ? -34.822 3.670 18.807 1.00 47.97 365 GLY A N 1
ATOM 2923 C CA . GLY A 1 365 ? -34.625 3.441 20.247 1.00 47.97 365 GLY A CA 1
ATOM 2924 C C . GLY A 1 365 ? -34.248 2.006 20.658 1.00 47.97 365 GLY A C 1
ATOM 2925 O O . GLY A 1 365 ? -34.035 1.762 21.842 1.00 47.97 365 GLY A O 1
ATOM 2926 N N . LYS A 1 366 ? -34.194 1.049 19.718 1.00 51.56 366 LYS A N 1
ATOM 2927 C CA . LYS A 1 366 ? -33.871 -0.374 19.956 1.00 51.56 366 LYS A CA 1
ATOM 2928 C C . LYS A 1 366 ? -32.580 -0.840 19.270 1.00 51.56 366 LYS A C 1
ATOM 2930 O O . LYS A 1 366 ? -32.238 -2.016 19.378 1.00 51.56 366 LYS A O 1
ATOM 2935 N N . LEU A 1 367 ? -31.887 0.043 18.552 1.00 59.88 367 LEU A N 1
ATOM 2936 C CA . LEU A 1 367 ? -30.637 -0.282 17.863 1.00 59.88 367 LEU A CA 1
ATOM 2937 C C . LEU A 1 367 ? -29.453 -0.327 18.841 1.00 59.88 367 LEU A C 1
ATOM 2939 O O . LEU A 1 367 ? -29.467 0.327 19.885 1.00 59.88 367 LEU A O 1
ATOM 2943 N N . CYS A 1 368 ? -28.422 -1.106 18.501 1.00 61.16 368 CYS A N 1
ATOM 2944 C CA . CYS A 1 368 ? -27.180 -1.166 19.271 1.00 61.16 368 CYS A CA 1
ATOM 2945 C C . CYS A 1 368 ? -26.522 0.224 19.325 1.00 61.16 368 CYS A C 1
ATOM 2947 O O . CYS A 1 368 ? -26.408 0.900 18.301 1.00 61.16 368 CYS A O 1
ATOM 2949 N N . VAL A 1 369 ? -26.100 0.661 20.516 1.00 71.38 369 VAL A N 1
ATOM 2950 C CA . VAL A 1 369 ? -25.428 1.952 20.717 1.00 71.38 369 VAL A CA 1
ATOM 2951 C C . VAL A 1 369 ? -23.923 1.721 20.830 1.00 71.38 369 VAL A C 1
ATOM 2953 O O . VAL A 1 369 ? -23.470 1.191 21.841 1.00 71.38 369 VAL A O 1
ATOM 2956 N N . ILE A 1 370 ? -23.157 2.127 19.815 1.00 68.50 370 ILE A N 1
ATOM 2957 C CA . ILE A 1 370 ? -21.691 2.109 19.847 1.00 68.50 370 ILE A CA 1
ATOM 2958 C C . ILE A 1 370 ? -21.205 3.424 20.458 1.00 68.50 370 ILE A C 1
ATOM 2960 O O . ILE A 1 370 ? -21.487 4.469 19.876 1.00 68.50 370 ILE A O 1
ATOM 2964 N N . PRO A 1 371 ? -20.460 3.412 21.576 1.00 75.00 371 PRO A N 1
ATOM 2965 C CA . PRO A 1 371 ? -19.874 4.624 22.141 1.00 75.00 371 PRO A CA 1
ATOM 2966 C C . PRO A 1 371 ? -18.990 5.377 21.136 1.00 75.00 371 PRO A C 1
ATOM 2968 O O . PRO A 1 371 ? -18.270 4.758 20.353 1.00 75.00 371 PRO A O 1
ATOM 2971 N N . LEU A 1 372 ? -19.000 6.713 21.204 1.00 78.69 372 LEU A N 1
ATOM 2972 C CA . LEU A 1 372 ? -18.239 7.575 20.292 1.00 78.69 372 LEU A CA 1
ATOM 2973 C C . LEU A 1 372 ? -16.737 7.239 20.281 1.00 78.69 372 LEU A C 1
ATOM 2975 O O . LEU A 1 372 ? -16.140 7.183 19.216 1.00 78.69 372 LEU A O 1
ATOM 2979 N N . GLU A 1 373 ? -16.144 6.927 21.434 1.00 70.50 373 GLU A N 1
ATOM 2980 C CA . GLU A 1 373 ? -14.744 6.479 21.545 1.00 70.50 373 GLU A CA 1
ATOM 2981 C C . GLU A 1 373 ? -14.416 5.261 20.666 1.00 70.50 373 GLU A C 1
ATOM 2983 O O . GLU A 1 373 ? -13.362 5.223 20.040 1.00 70.50 373 GLU A O 1
ATOM 2988 N N . HIS A 1 374 ? -15.331 4.295 20.549 1.00 63.09 374 HIS A N 1
ATOM 2989 C CA . HIS A 1 374 ? -15.131 3.125 19.695 1.00 63.09 374 HIS A CA 1
ATOM 2990 C C . HIS A 1 374 ? -15.322 3.464 18.217 1.00 63.09 374 HIS A C 1
ATOM 2992 O O . HIS A 1 374 ? -14.619 2.918 17.371 1.00 63.09 374 HIS A O 1
ATOM 2998 N N . ILE A 1 375 ? -16.237 4.385 17.901 1.00 75.75 375 ILE A N 1
ATOM 2999 C CA . ILE A 1 375 ? -16.432 4.877 16.532 1.00 75.75 375 ILE A CA 1
ATOM 3000 C C . ILE A 1 375 ? -15.175 5.599 16.044 1.00 75.75 375 ILE A C 1
ATOM 3002 O O . ILE A 1 375 ? -14.758 5.387 14.913 1.00 75.75 375 ILE A O 1
ATOM 3006 N N . LEU A 1 376 ? -14.551 6.408 16.902 1.00 77.12 376 LEU A N 1
ATOM 3007 C CA . LEU A 1 376 ? -13.381 7.213 16.554 1.00 77.12 376 LEU A CA 1
ATOM 3008 C C . LEU A 1 376 ? -12.100 6.393 16.323 1.00 77.12 376 LEU A C 1
ATOM 3010 O O . LEU A 1 376 ? -11.178 6.887 15.680 1.00 77.12 376 LEU A O 1
ATOM 3014 N N . VAL A 1 377 ? -12.043 5.156 16.826 1.00 63.53 377 VAL A N 1
ATOM 3015 C CA . VAL A 1 377 ? -10.881 4.257 16.694 1.00 63.53 377 VAL A CA 1
ATOM 3016 C C . VAL A 1 377 ? -11.117 3.156 15.652 1.00 63.53 377 VAL A C 1
ATOM 3018 O O . VAL A 1 377 ? -10.169 2.647 15.061 1.00 63.53 377 VAL A O 1
ATOM 3021 N N . HIS A 1 378 ? -12.370 2.772 15.398 1.00 62.97 378 HIS A N 1
ATOM 3022 C CA . HIS A 1 378 ? -12.690 1.683 14.479 1.00 62.97 378 HIS A CA 1
ATOM 3023 C C . HIS A 1 378 ? -12.855 2.184 13.037 1.00 62.97 378 HIS A C 1
ATOM 3025 O O . HIS A 1 378 ? -13.846 2.834 12.721 1.00 62.97 378 HIS A O 1
ATOM 3031 N N . ASN A 1 379 ? -11.969 1.769 12.127 1.00 63.28 379 ASN A N 1
ATOM 3032 C CA . ASN A 1 379 ? -11.902 2.240 10.731 1.00 63.28 379 ASN A CA 1
ATOM 3033 C C . ASN A 1 379 ? -13.257 2.287 9.992 1.00 63.28 379 ASN A C 1
ATOM 3035 O O . ASN A 1 379 ? -13.604 3.307 9.402 1.00 63.28 379 ASN A O 1
ATOM 3039 N N . ILE A 1 380 ? -14.050 1.208 10.059 1.00 65.75 380 ILE A N 1
ATOM 3040 C CA . ILE A 1 380 ? -15.373 1.146 9.403 1.00 65.75 380 ILE A CA 1
ATOM 3041 C C . ILE A 1 380 ? -16.352 2.152 10.027 1.00 65.75 380 ILE A C 1
ATOM 3043 O O . ILE A 1 380 ? -16.993 2.917 9.316 1.00 65.75 380 ILE A O 1
ATOM 3047 N N . ALA A 1 381 ? -16.460 2.179 11.358 1.00 71.25 381 ALA A N 1
ATOM 3048 C CA . ALA A 1 381 ? -17.371 3.076 12.061 1.00 71.25 381 ALA A CA 1
ATOM 3049 C C . ALA A 1 381 ? -16.982 4.550 11.869 1.00 71.25 381 ALA A C 1
ATOM 3051 O O . ALA A 1 381 ? -17.851 5.399 11.658 1.00 71.25 381 ALA A O 1
ATOM 3052 N N . LEU A 1 382 ? -15.676 4.833 11.881 1.00 77.88 382 LEU A N 1
ATOM 3053 C CA . LEU A 1 382 ? -15.119 6.156 11.651 1.00 77.88 382 LEU A CA 1
ATOM 3054 C C . LEU A 1 382 ? -15.494 6.686 10.267 1.00 77.88 382 LEU A C 1
ATOM 3056 O O . LEU A 1 382 ? -15.905 7.836 10.177 1.00 77.88 382 LEU A O 1
ATOM 3060 N N . HIS A 1 383 ? -15.425 5.863 9.214 1.00 77.25 383 HIS A N 1
ATOM 3061 C CA . HIS A 1 383 ? -15.814 6.271 7.858 1.00 77.25 383 HIS A CA 1
ATOM 3062 C C . HIS A 1 383 ? -17.262 6.777 7.805 1.00 77.25 383 HIS A C 1
ATOM 3064 O O . HIS A 1 383 ? -17.524 7.884 7.341 1.00 77.25 383 HIS A O 1
ATOM 3070 N N . PHE A 1 384 ? -18.211 6.010 8.350 1.00 82.25 384 PHE A N 1
ATOM 3071 C CA . PHE A 1 384 ? -19.619 6.424 8.389 1.00 82.25 384 PHE A CA 1
ATOM 3072 C C . PHE A 1 384 ? -19.836 7.698 9.212 1.00 82.25 384 PHE A C 1
ATOM 3074 O O . PHE A 1 384 ? -20.684 8.526 8.871 1.00 82.25 384 PHE A O 1
ATOM 3081 N N . PHE A 1 385 ? -19.079 7.866 10.298 1.00 87.06 385 PHE A N 1
ATOM 3082 C CA . PHE A 1 385 ? -19.138 9.080 11.101 1.00 87.06 385 PHE A CA 1
ATOM 3083 C C . PHE A 1 385 ? -18.503 10.281 10.384 1.00 87.06 385 PHE A C 1
ATOM 3085 O O . PHE A 1 385 ? -19.036 11.382 10.472 1.00 87.06 385 PHE A O 1
ATOM 3092 N N . MET A 1 386 ? -17.427 10.082 9.616 1.00 80.62 386 MET A N 1
ATOM 3093 C CA . MET A 1 386 ? -16.809 11.109 8.771 1.00 80.62 386 MET A CA 1
ATOM 3094 C C . MET A 1 386 ? -17.779 11.619 7.702 1.00 80.62 386 MET A C 1
ATOM 3096 O O . MET A 1 386 ? -17.952 12.833 7.586 1.00 80.62 386 MET A O 1
ATOM 3100 N N . ASP A 1 387 ? -18.466 10.717 6.996 1.00 80.88 387 ASP A N 1
ATOM 3101 C CA . ASP A 1 387 ? -19.477 11.075 5.991 1.00 80.88 387 ASP A CA 1
ATOM 3102 C C . ASP A 1 387 ? -20.609 11.908 6.607 1.00 80.88 387 ASP A C 1
ATOM 3104 O O . ASP A 1 387 ? -21.045 12.918 6.047 1.00 80.88 387 ASP A O 1
ATOM 3108 N N . TYR A 1 388 ? -21.061 11.527 7.804 1.00 89.00 388 TYR A N 1
ATOM 3109 C CA . TYR A 1 388 ? -22.077 12.278 8.537 1.00 89.00 388 TYR A CA 1
ATOM 3110 C C . TYR A 1 388 ? -21.579 13.668 8.972 1.00 89.00 388 TYR A C 1
ATOM 3112 O O . TYR A 1 388 ? -22.281 14.671 8.816 1.00 89.00 388 TYR A O 1
ATOM 3120 N N . MET A 1 389 ? -20.355 13.752 9.497 1.00 86.06 389 MET A N 1
ATOM 3121 C CA . MET A 1 389 ? -19.753 15.009 9.956 1.00 86.06 389 MET A CA 1
ATOM 3122 C C . MET A 1 389 ? -19.453 15.960 8.787 1.00 86.06 389 MET A C 1
ATOM 3124 O O . MET A 1 389 ? -19.532 17.177 8.953 1.00 86.06 389 MET A O 1
ATOM 3128 N N . GLN A 1 390 ? -19.200 15.428 7.585 1.00 84.56 390 GLN A N 1
ATOM 3129 C CA . GLN A 1 390 ? -19.111 16.204 6.345 1.00 84.56 390 GLN A CA 1
ATOM 3130 C C . GLN A 1 390 ? -20.440 16.857 5.960 1.00 84.56 390 GLN A C 1
ATOM 3132 O O . GLN A 1 390 ? -20.456 18.018 5.558 1.00 84.56 390 GLN A O 1
ATOM 3137 N N . GLN A 1 391 ? -21.553 16.142 6.117 1.00 83.31 391 GLN A N 1
ATOM 3138 C CA . GLN A 1 391 ? -22.884 16.659 5.782 1.00 83.31 391 GLN A CA 1
ATOM 3139 C C . GLN A 1 391 ? -23.397 17.683 6.801 1.00 83.31 391 GLN A C 1
ATOM 3141 O O . GLN A 1 391 ? -24.140 18.594 6.445 1.00 83.31 391 GLN A O 1
ATOM 3146 N N . THR A 1 392 ? -22.999 17.545 8.066 1.00 81.62 392 THR A N 1
ATOM 3147 C CA . THR A 1 392 ? -23.477 18.382 9.180 1.00 81.62 392 THR A CA 1
ATOM 3148 C C . THR A 1 392 ? -22.539 19.531 9.553 1.00 81.62 392 THR A C 1
ATOM 3150 O O . THR A 1 392 ? -22.873 20.331 10.422 1.00 81.62 392 THR A O 1
ATOM 3153 N N . GLY A 1 393 ? -21.387 19.653 8.884 1.00 81.25 393 GLY A N 1
ATOM 3154 C CA . GLY A 1 393 ? -20.425 20.734 9.117 1.00 81.25 393 GLY A CA 1
ATOM 3155 C C . GLY A 1 393 ? -19.547 20.561 10.364 1.00 81.25 393 GLY A C 1
ATOM 3156 O O . GLY A 1 393 ? -18.919 21.526 10.784 1.00 81.25 393 GLY A O 1
ATOM 3157 N N . GLY A 1 394 ? -19.464 19.353 10.933 1.00 84.56 394 GLY A N 1
ATOM 3158 C CA . GLY A 1 394 ? -18.621 19.011 12.093 1.00 84.56 394 GLY A CA 1
ATOM 3159 C C . GLY A 1 394 ? -17.193 18.566 11.757 1.00 84.56 394 GLY A C 1
ATOM 3160 O O . GLY A 1 394 ? -16.507 17.965 12.585 1.00 84.56 394 GLY A O 1
ATOM 3161 N N . GLN A 1 395 ? -16.741 18.771 10.517 1.00 86.25 395 GLN A N 1
ATOM 3162 C CA . GLN A 1 395 ? -15.446 18.261 10.051 1.00 86.25 395 GLN A CA 1
ATOM 3163 C C . GLN A 1 395 ? -14.262 18.824 10.842 1.00 86.25 395 GLN A C 1
ATOM 3165 O O . GLN A 1 395 ? -13.294 18.104 11.076 1.00 86.25 395 GLN A O 1
ATOM 3170 N N . ALA A 1 396 ? -14.336 20.089 11.264 1.00 86.19 3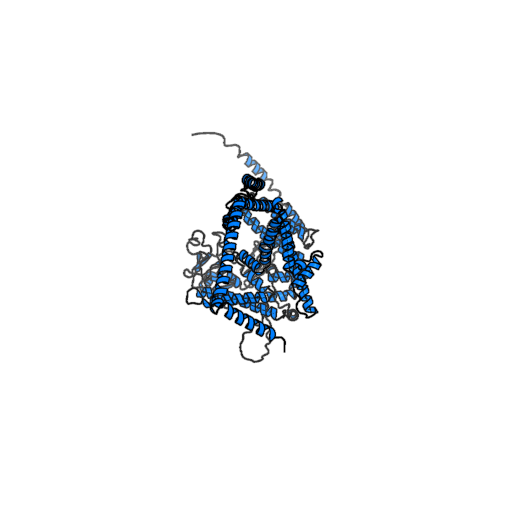96 ALA A N 1
ATOM 3171 C CA . ALA A 1 396 ? -13.263 20.736 12.011 1.00 86.19 396 ALA A CA 1
ATOM 3172 C C . ALA A 1 396 ? -13.016 20.029 13.354 1.00 86.19 396 ALA A C 1
ATOM 3174 O O . ALA A 1 396 ? -11.876 19.710 13.684 1.00 86.19 396 ALA A O 1
ATOM 3175 N N . GLU A 1 397 ? -14.081 19.721 14.099 1.00 88.44 397 GLU A N 1
ATOM 3176 C CA . GLU A 1 397 ? -14.029 19.028 15.387 1.00 88.44 397 GLU A CA 1
ATOM 3177 C C . GLU A 1 397 ? -13.454 17.610 15.251 1.00 88.44 397 GLU A C 1
ATOM 3179 O O . GLU A 1 397 ? -12.573 17.218 16.022 1.00 88.44 397 GLU A O 1
ATOM 3184 N N . LEU A 1 398 ? -13.918 16.856 14.247 1.00 88.06 398 LEU A N 1
ATOM 3185 C CA . LEU A 1 398 ? -13.474 15.482 14.008 1.00 88.06 398 LEU A CA 1
ATOM 3186 C C . LEU A 1 398 ? -12.015 15.425 13.539 1.00 88.06 398 LEU A C 1
ATOM 3188 O O . LEU A 1 398 ? -11.222 14.648 14.073 1.00 88.06 398 LEU A O 1
ATOM 3192 N N . PHE A 1 399 ? -11.634 16.258 12.568 1.00 87.81 399 PHE A N 1
ATOM 3193 C CA . PHE A 1 399 ? -10.268 16.274 12.047 1.00 87.81 399 PHE A CA 1
ATOM 3194 C C . PHE A 1 399 ? -9.267 16.797 13.063 1.00 87.81 399 PHE A C 1
ATOM 3196 O O . PHE A 1 399 ? -8.160 16.262 13.139 1.00 87.81 399 PHE A O 1
ATOM 3203 N N . PHE A 1 400 ? -9.650 17.769 13.891 1.00 90.75 400 PHE A N 1
ATOM 3204 C CA . PHE A 1 400 ? -8.819 18.192 15.009 1.00 90.75 400 PHE A CA 1
ATOM 3205 C C . PHE A 1 400 ? -8.552 17.028 15.970 1.00 90.75 400 PHE A C 1
ATOM 3207 O O . PHE A 1 400 ? -7.397 16.775 16.308 1.00 90.75 400 PHE A O 1
ATOM 3214 N N . TRP A 1 401 ? -9.589 16.275 16.360 1.00 88.56 401 TRP A N 1
ATOM 3215 C CA . TRP A 1 401 ? -9.432 15.122 17.252 1.00 88.56 401 TRP A CA 1
ATOM 3216 C C . TRP A 1 401 ? -8.482 14.062 16.671 1.00 88.56 401 TRP A C 1
ATOM 3218 O O . TRP A 1 401 ? -7.557 13.635 17.363 1.00 88.56 401 TRP A O 1
ATOM 3228 N N . LEU A 1 402 ? -8.659 13.701 15.394 1.00 82.94 402 LEU A N 1
ATOM 3229 C CA . LEU A 1 402 ? -7.817 12.719 14.696 1.00 82.94 402 LEU A CA 1
ATOM 3230 C C . LEU A 1 402 ? -6.370 13.205 14.526 1.00 82.94 402 LEU A C 1
ATOM 3232 O O . LEU A 1 402 ? -5.427 12.443 14.730 1.00 82.94 402 LEU A O 1
ATOM 3236 N N . THR A 1 403 ? -6.183 14.485 14.190 1.00 84.62 403 THR A N 1
ATOM 3237 C CA . THR A 1 403 ? -4.849 15.084 14.022 1.00 84.62 403 THR A CA 1
ATOM 3238 C C . THR A 1 403 ? -4.085 15.101 15.349 1.00 84.62 403 THR A C 1
ATOM 3240 O O . THR A 1 403 ? -2.885 14.830 15.371 1.00 84.62 403 THR A O 1
ATOM 3243 N N . VAL A 1 404 ? -4.772 15.372 16.465 1.00 86.19 404 VAL A N 1
ATOM 3244 C CA . VAL A 1 404 ? -4.170 15.327 17.806 1.00 86.19 404 VAL A CA 1
ATOM 3245 C C . VAL A 1 404 ? -3.771 13.902 18.202 1.00 86.19 404 VAL A C 1
ATOM 3247 O O . VAL A 1 404 ? -2.670 13.723 18.723 1.00 86.19 404 VAL A O 1
ATOM 3250 N N . GLU A 1 405 ? -4.592 12.885 17.918 1.00 79.81 405 GLU A N 1
ATOM 3251 C CA . GLU A 1 405 ? -4.205 11.483 18.153 1.00 79.81 405 GLU A CA 1
ATOM 3252 C C . GLU A 1 405 ? -2.998 11.065 17.296 1.00 79.81 405 GLU A C 1
ATOM 3254 O O . GLU A 1 405 ? -2.048 10.472 17.809 1.00 79.81 405 GLU A O 1
ATOM 3259 N N . GLY A 1 406 ? -2.958 11.460 16.018 1.00 74.88 406 GLY A N 1
ATOM 3260 C CA . GLY A 1 406 ? -1.796 11.228 15.152 1.00 74.88 406 GLY A CA 1
ATOM 3261 C C . GLY A 1 406 ? -0.519 11.909 15.665 1.00 74.88 406 GLY A C 1
ATOM 3262 O O . GLY A 1 406 ? 0.562 11.306 15.671 1.00 74.88 406 GLY A O 1
ATOM 3263 N N . TYR A 1 407 ? -0.637 13.144 16.164 1.00 84.00 407 TYR A N 1
ATOM 3264 C CA . TYR A 1 407 ? 0.463 13.844 16.828 1.00 84.00 407 TYR A CA 1
ATOM 3265 C C . TYR A 1 407 ? 0.933 13.099 18.082 1.00 84.00 407 TYR A C 1
ATOM 3267 O O . TYR A 1 407 ? 2.138 12.913 18.245 1.00 84.00 407 TYR A O 1
ATOM 3275 N N . ARG A 1 408 ? 0.011 12.646 18.943 1.00 79.50 408 ARG A N 1
ATOM 3276 C CA . ARG A 1 408 ? 0.326 11.938 20.194 1.00 79.50 408 ARG A CA 1
ATOM 3277 C C . ARG A 1 408 ? 1.177 10.699 19.929 1.00 79.50 408 ARG A C 1
ATOM 3279 O O . ARG A 1 408 ? 2.232 10.551 20.545 1.00 79.50 408 ARG A O 1
ATOM 3286 N N . VAL A 1 409 ? 0.764 9.862 18.975 1.00 74.56 409 VAL A N 1
ATOM 3287 C CA . VAL A 1 409 ? 1.500 8.647 18.583 1.00 74.56 409 VAL A CA 1
ATOM 3288 C C . VAL A 1 409 ? 2.888 9.003 18.043 1.00 74.56 409 VAL A C 1
ATOM 3290 O O . VAL A 1 409 ? 3.892 8.431 18.471 1.00 74.56 409 VAL A O 1
ATOM 3293 N N . THR A 1 410 ? 2.969 10.008 17.166 1.00 75.75 410 THR A N 1
ATOM 3294 C CA . THR A 1 410 ? 4.244 10.471 16.593 1.00 75.75 410 THR A CA 1
ATOM 3295 C C . THR A 1 410 ? 5.186 11.011 17.676 1.00 75.75 410 THR A C 1
ATOM 3297 O O . THR A 1 410 ? 6.375 10.691 17.693 1.00 75.75 410 THR A O 1
ATOM 3300 N N . ALA A 1 411 ? 4.668 11.803 18.617 1.00 78.69 411 ALA A N 1
ATOM 3301 C CA . ALA A 1 411 ? 5.435 12.373 19.718 1.00 78.69 411 ALA A CA 1
ATOM 3302 C C . ALA A 1 411 ? 5.955 11.287 20.671 1.00 78.69 411 ALA A C 1
ATOM 3304 O O . ALA A 1 411 ? 7.122 11.334 21.058 1.00 78.69 411 ALA A O 1
ATOM 3305 N N . GLN A 1 412 ? 5.132 10.286 21.003 1.00 79.19 412 GLN A N 1
ATOM 3306 C CA . GLN A 1 412 ? 5.533 9.148 21.837 1.00 79.19 412 GLN A CA 1
ATOM 3307 C C . GLN A 1 412 ? 6.666 8.340 21.193 1.00 79.19 412 GLN A C 1
ATOM 3309 O O . GLN A 1 412 ? 7.679 8.090 21.846 1.00 79.19 412 GLN A O 1
ATOM 3314 N N . GLN A 1 413 ? 6.548 8.012 19.903 1.00 76.00 413 GLN A N 1
ATOM 3315 C CA . GLN A 1 413 ? 7.586 7.282 19.167 1.00 76.00 413 GLN A CA 1
ATOM 3316 C C . GLN A 1 413 ? 8.907 8.064 19.106 1.00 76.00 413 GLN A C 1
ATOM 3318 O O . GLN A 1 413 ? 9.976 7.522 19.386 1.00 76.00 413 GLN A O 1
ATOM 3323 N N . GLN A 1 414 ? 8.851 9.363 18.794 1.00 73.50 414 GLN A N 1
ATOM 3324 C CA . GLN A 1 414 ? 10.049 10.205 18.697 1.00 73.50 414 GLN A CA 1
ATOM 3325 C C . GLN A 1 414 ? 10.730 10.418 20.060 1.00 73.50 414 GLN A C 1
ATOM 3327 O O . GLN A 1 414 ? 11.959 10.458 20.136 1.00 73.50 414 GLN A O 1
ATOM 3332 N N . LEU A 1 415 ? 9.961 10.518 21.150 1.00 72.25 415 LEU A N 1
ATOM 3333 C CA . LEU A 1 415 ? 10.501 10.640 22.509 1.00 72.25 415 LEU A CA 1
ATOM 3334 C C . LEU A 1 415 ? 11.090 9.320 23.031 1.00 72.25 415 LEU A C 1
ATOM 3336 O O . LEU A 1 415 ? 12.094 9.350 23.742 1.00 72.25 415 LEU A O 1
ATOM 3340 N N . GLN A 1 416 ? 10.538 8.169 22.633 1.00 67.12 416 GLN A N 1
ATOM 3341 C CA . GLN A 1 416 ? 11.093 6.852 22.961 1.00 67.12 416 GLN A CA 1
ATOM 3342 C C . GLN A 1 416 ? 12.477 6.643 22.324 1.00 67.12 416 GLN A C 1
ATOM 3344 O O . GLN A 1 416 ? 13.406 6.210 23.003 1.00 67.12 416 GLN A O 1
ATOM 3349 N N . VAL A 1 417 ? 12.650 7.040 21.057 1.00 63.78 417 VAL A N 1
ATOM 3350 C CA . VAL A 1 417 ? 13.946 6.986 20.350 1.00 63.78 417 VAL A CA 1
ATOM 3351 C C . VAL A 1 417 ? 14.985 7.919 20.990 1.00 63.78 417 VAL A C 1
ATOM 3353 O O . VAL A 1 417 ? 16.167 7.588 21.065 1.00 63.78 417 VAL A O 1
ATOM 3356 N N . LEU A 1 418 ? 14.560 9.076 21.505 1.00 63.38 418 LEU A N 1
ATOM 3357 C CA . LEU A 1 418 ? 15.448 10.030 22.175 1.00 63.38 418 LEU A CA 1
ATOM 3358 C C . LEU A 1 418 ? 15.973 9.559 23.536 1.00 63.38 418 LEU A C 1
ATOM 3360 O O . LEU A 1 418 ? 17.060 9.980 23.927 1.00 63.38 418 LEU A O 1
ATOM 3364 N N . ASN A 1 419 ? 15.233 8.709 24.252 1.00 61.78 419 ASN A N 1
ATOM 3365 C CA . ASN A 1 419 ? 15.697 8.139 25.521 1.00 61.78 419 ASN A CA 1
ATOM 3366 C C . ASN A 1 419 ? 16.828 7.108 25.332 1.00 61.78 419 ASN A C 1
ATOM 3368 O O . ASN A 1 419 ? 17.520 6.793 26.297 1.00 61.78 419 ASN A O 1
ATOM 3372 N N . LEU A 1 420 ? 17.048 6.629 24.100 1.00 57.09 420 LEU A N 1
ATOM 3373 C CA . LEU A 1 420 ? 18.103 5.673 23.748 1.00 57.09 420 LEU A CA 1
ATOM 3374 C C . LEU A 1 420 ? 19.398 6.353 23.247 1.00 57.09 420 LEU A C 1
ATOM 3376 O O . LEU A 1 420 ? 20.482 5.817 23.464 1.00 57.09 420 LEU A O 1
ATOM 3380 N N . ASP A 1 421 ? 19.316 7.549 22.643 1.00 54.62 421 ASP A N 1
ATOM 3381 C CA . ASP A 1 421 ? 20.449 8.247 22.006 1.00 54.62 421 ASP A CA 1
ATOM 3382 C C . ASP A 1 421 ? 20.778 9.599 22.684 1.00 54.62 421 ASP A C 1
ATOM 3384 O O . ASP A 1 421 ? 20.093 10.615 22.521 1.00 54.62 421 ASP A O 1
ATOM 3388 N N . GLY A 1 422 ? 21.899 9.661 23.406 1.00 50.31 422 GLY A N 1
ATOM 3389 C CA . GLY A 1 422 ? 22.355 10.866 24.104 1.00 50.31 422 GLY A CA 1
ATOM 3390 C C . GLY A 1 422 ? 22.723 12.064 23.201 1.00 50.31 422 GLY A C 1
ATOM 3391 O O . GLY A 1 422 ? 23.614 12.011 22.355 1.00 50.31 422 GLY A O 1
ATOM 3392 N N . GLY A 1 423 ? 22.115 13.224 23.475 1.00 59.50 423 GLY A N 1
ATOM 3393 C CA . GLY A 1 423 ? 22.813 14.522 23.538 1.00 59.50 423 GLY A CA 1
ATOM 3394 C C . GLY A 1 423 ? 22.836 15.468 22.323 1.00 59.50 423 GLY A C 1
ATOM 3395 O O . GLY A 1 423 ? 22.932 16.675 22.540 1.00 59.50 423 GLY A O 1
ATOM 3396 N N . LYS A 1 424 ? 22.711 15.017 21.062 1.00 55.44 424 LYS A N 1
ATOM 3397 C CA . LYS A 1 424 ? 22.689 15.936 19.882 1.00 55.44 424 LYS A CA 1
ATOM 3398 C C . LYS A 1 424 ? 21.417 15.878 19.028 1.00 55.44 424 LYS A C 1
ATOM 3400 O O . LYS A 1 424 ? 20.961 16.927 18.577 1.00 55.44 424 LYS A O 1
ATOM 3405 N N . ARG A 1 425 ? 20.798 14.700 18.878 1.00 57.03 425 ARG A N 1
ATOM 3406 C CA . ARG A 1 425 ? 19.506 14.521 18.178 1.00 57.03 425 ARG A CA 1
ATOM 3407 C C . ARG A 1 425 ? 18.324 15.169 18.916 1.00 57.03 425 ARG A C 1
ATOM 3409 O O . ARG A 1 425 ? 17.388 15.636 18.280 1.00 57.03 425 ARG A O 1
ATOM 3416 N N . SER A 1 426 ? 18.430 15.323 20.239 1.00 64.69 426 SER A N 1
ATOM 3417 C CA . SER A 1 426 ? 17.386 15.903 21.099 1.00 64.69 426 SER A CA 1
ATOM 3418 C C . SER A 1 426 ? 16.919 17.298 20.676 1.00 64.69 426 SER A C 1
ATOM 3420 O O . SER A 1 426 ? 15.723 17.570 20.698 1.00 64.69 426 SER A O 1
ATOM 3422 N N . ARG A 1 427 ? 17.822 18.189 20.239 1.00 69.50 427 ARG A N 1
ATOM 3423 C CA . ARG A 1 427 ? 17.423 19.554 19.861 1.00 69.50 427 ARG A CA 1
ATOM 3424 C C . ARG A 1 427 ? 16.639 19.585 18.547 1.00 69.50 427 ARG A C 1
ATOM 3426 O O . ARG A 1 427 ? 15.638 20.281 18.477 1.00 69.50 427 ARG A O 1
ATOM 3433 N N . GLN A 1 428 ? 17.057 18.820 17.538 1.00 73.00 428 GLN A N 1
ATOM 3434 C CA . GLN A 1 428 ? 16.366 18.766 16.242 1.00 73.00 428 GLN A CA 1
ATOM 3435 C C . GLN A 1 428 ? 14.970 18.148 16.370 1.00 73.00 428 GLN A C 1
ATOM 3437 O O . GLN A 1 428 ? 14.006 18.722 15.875 1.00 73.00 428 GLN A O 1
ATOM 3442 N N . THR A 1 429 ? 14.837 17.039 17.099 1.00 73.44 429 THR A N 1
ATOM 3443 C CA . THR A 1 429 ? 13.536 16.399 17.342 1.00 73.44 429 THR A CA 1
ATOM 3444 C C . THR A 1 429 ? 12.588 17.309 18.129 1.00 73.44 429 THR A C 1
ATOM 3446 O O . THR A 1 429 ? 11.406 17.385 17.809 1.00 73.44 429 THR A O 1
ATOM 3449 N N . LYS A 1 430 ? 13.096 18.071 19.107 1.00 76.12 430 LYS A N 1
ATOM 3450 C CA . LYS A 1 430 ? 12.292 19.069 19.833 1.00 76.12 430 LYS A CA 1
ATOM 3451 C C . LYS A 1 430 ? 11.792 20.203 18.934 1.00 76.12 430 LYS A C 1
ATOM 3453 O O . LYS A 1 430 ? 10.641 20.602 19.075 1.00 76.12 430 LYS A O 1
ATOM 3458 N N . GLU A 1 431 ? 12.614 20.702 18.009 1.00 78.81 431 GLU A N 1
ATOM 3459 C CA . GLU A 1 431 ? 12.182 21.716 17.029 1.00 78.81 431 GLU A CA 1
ATOM 3460 C C . GLU A 1 431 ? 11.128 21.159 16.059 1.00 78.81 431 GLU A C 1
ATOM 3462 O O . GLU A 1 431 ? 10.152 21.842 15.757 1.00 78.81 431 GLU A O 1
ATOM 3467 N N . LEU A 1 432 ? 11.262 19.897 15.632 1.00 80.88 432 LEU A N 1
ATOM 3468 C CA . LEU A 1 432 ? 10.256 19.226 14.800 1.00 80.88 432 LEU A CA 1
ATOM 3469 C C . LEU A 1 432 ? 8.913 19.083 15.530 1.00 80.88 432 LEU A C 1
ATOM 3471 O O . LEU A 1 432 ? 7.871 19.406 14.962 1.00 80.88 432 LEU A O 1
ATOM 3475 N N . LEU A 1 433 ? 8.927 18.666 16.802 1.00 82.94 433 LEU A N 1
ATOM 3476 C CA . LEU A 1 433 ? 7.712 18.569 17.616 1.00 82.94 433 LEU A CA 1
ATOM 3477 C C . LEU A 1 433 ? 7.068 19.942 17.850 1.00 82.94 433 LEU A C 1
ATOM 3479 O O . LEU A 1 433 ? 5.844 20.049 17.803 1.00 82.94 433 LEU A O 1
ATOM 3483 N N . LYS A 1 434 ? 7.867 21.001 18.042 1.00 83.88 434 LYS A N 1
ATOM 3484 C CA . LYS A 1 434 ? 7.356 22.380 18.123 1.00 83.88 434 LYS A CA 1
ATOM 3485 C C . LYS A 1 434 ? 6.712 22.821 16.810 1.00 83.88 434 LYS A C 1
ATOM 3487 O O . LYS A 1 434 ? 5.628 23.398 16.841 1.00 83.88 434 LYS A O 1
ATOM 3492 N N . GLY A 1 435 ? 7.329 22.500 15.672 1.00 83.38 435 GLY A N 1
ATOM 3493 C CA . GLY A 1 435 ? 6.761 22.748 14.346 1.00 83.38 435 GLY A CA 1
ATOM 3494 C C . GLY A 1 435 ? 5.423 22.034 14.133 1.00 83.38 435 GLY A C 1
ATOM 3495 O O . GLY A 1 435 ? 4.472 22.654 13.665 1.00 83.38 435 GLY A O 1
ATOM 3496 N N . ALA A 1 436 ? 5.316 20.768 14.548 1.00 85.12 436 ALA A N 1
ATOM 3497 C CA . ALA A 1 436 ? 4.079 19.994 14.448 1.00 85.12 436 ALA A CA 1
ATOM 3498 C C . ALA A 1 436 ? 2.945 20.588 15.303 1.00 85.12 436 ALA A C 1
ATOM 3500 O O . ALA A 1 436 ? 1.839 20.786 14.804 1.00 85.12 436 ALA A O 1
ATOM 3501 N N . VAL A 1 437 ? 3.225 20.949 16.562 1.00 86.12 437 VAL A N 1
ATOM 3502 C CA . VAL A 1 437 ? 2.233 21.599 17.437 1.00 86.12 437 VAL A CA 1
ATOM 3503 C C . VAL A 1 437 ? 1.788 22.948 16.869 1.00 86.12 437 VAL A C 1
ATOM 3505 O O . VAL A 1 437 ? 0.600 23.268 16.895 1.00 86.12 437 VAL A O 1
ATOM 3508 N N . HIS A 1 438 ? 2.721 23.730 16.318 1.00 86.38 438 HIS A N 1
ATOM 3509 C CA . HIS A 1 438 ? 2.393 25.005 15.688 1.00 86.38 438 HIS A CA 1
ATOM 3510 C C . HIS A 1 438 ? 1.537 24.827 14.424 1.00 86.38 438 HIS A C 1
ATOM 3512 O O . HIS A 1 438 ? 0.601 25.593 14.217 1.00 86.38 438 HIS A O 1
ATOM 3518 N N . GLY A 1 439 ? 1.787 23.778 13.633 1.00 85.25 439 GLY A N 1
ATOM 3519 C CA . GLY A 1 439 ? 0.950 23.413 12.487 1.00 85.25 439 GLY A CA 1
ATOM 3520 C C . GLY A 1 439 ? -0.496 23.107 12.885 1.00 85.25 439 GLY A C 1
ATOM 3521 O O . GLY A 1 439 ? -1.421 23.666 12.301 1.00 85.25 439 GLY A O 1
ATOM 3522 N N . VAL A 1 440 ? -0.702 22.299 13.934 1.00 86.56 440 VAL A N 1
ATOM 3523 C CA . VAL A 1 440 ? -2.050 21.999 14.459 1.00 86.56 440 VAL A CA 1
ATOM 3524 C C . VAL A 1 440 ? -2.741 23.265 14.981 1.00 86.56 440 VAL A C 1
ATOM 3526 O O . VAL A 1 440 ? -3.934 23.459 14.746 1.00 86.56 440 VAL A O 1
ATOM 3529 N N . TYR A 1 441 ? -1.999 24.152 15.652 1.00 87.50 441 TYR A N 1
ATOM 3530 C CA . TYR A 1 441 ? -2.521 25.439 16.112 1.00 87.50 441 TYR A CA 1
ATOM 3531 C C . TYR A 1 441 ? -2.980 26.326 14.945 1.00 87.50 441 TYR A C 1
ATOM 3533 O O . TYR A 1 441 ? -4.123 26.778 14.947 1.00 87.50 441 TYR A O 1
ATOM 3541 N N . GLU A 1 442 ? -2.137 26.546 13.933 1.00 86.31 442 GLU A N 1
ATOM 3542 C CA . GLU A 1 442 ? -2.483 27.399 12.785 1.00 86.31 442 GLU A CA 1
ATOM 3543 C C . GLU A 1 442 ? -3.643 26.836 11.957 1.00 86.31 442 GLU A C 1
ATOM 3545 O O . GLU A 1 442 ? -4.468 27.595 11.451 1.00 86.31 442 GLU A O 1
ATOM 3550 N N . GLN A 1 443 ? -3.739 25.511 11.851 1.00 86.19 443 GLN A N 1
ATOM 3551 C CA . GLN A 1 443 ? -4.757 24.858 11.034 1.00 86.19 443 GLN A CA 1
ATOM 3552 C C . GLN A 1 443 ? -6.153 24.851 11.672 1.00 86.19 443 GLN A C 1
ATOM 3554 O O . GLN A 1 443 ? -7.134 24.928 10.933 1.00 86.19 443 GLN A O 1
ATOM 3559 N N . TYR A 1 444 ? -6.255 24.756 13.005 1.00 88.44 444 TYR A N 1
ATOM 3560 C CA . TYR A 1 444 ? -7.536 24.505 13.688 1.00 88.44 444 TYR A CA 1
ATOM 3561 C C . TYR A 1 444 ? -7.883 25.484 14.819 1.00 88.44 444 TYR A C 1
ATOM 3563 O O . TYR A 1 444 ? -9.060 25.643 15.140 1.00 88.44 444 TYR A O 1
ATOM 3571 N N . LEU A 1 445 ? -6.892 26.118 15.455 1.00 87.19 445 LEU A N 1
ATOM 3572 C CA . LEU A 1 445 ? -7.087 26.943 16.661 1.00 87.19 445 LEU A CA 1
ATOM 3573 C C . LEU A 1 445 ? -6.805 28.436 16.434 1.00 87.19 445 LEU A C 1
ATOM 3575 O O . LEU A 1 445 ? -7.225 29.262 17.240 1.00 87.19 445 LEU A O 1
ATOM 3579 N N . SER A 1 446 ? -6.096 28.786 15.361 1.00 84.38 446 SER A N 1
ATOM 3580 C CA . SER A 1 446 ? -5.784 30.165 14.977 1.00 84.38 446 SER A CA 1
ATOM 3581 C C . SER A 1 446 ? -7.030 30.904 14.490 1.00 84.38 446 SER A C 1
ATOM 3583 O O . SER A 1 446 ? -7.888 30.334 13.819 1.00 84.38 446 SER A O 1
ATOM 3585 N N . ASP A 1 447 ? -7.094 32.212 14.746 1.00 76.75 447 ASP A N 1
ATOM 3586 C CA . ASP A 1 447 ? -8.176 33.087 14.261 1.00 76.75 447 ASP A CA 1
ATOM 3587 C C . ASP A 1 447 ? -8.224 33.188 12.723 1.00 76.75 447 ASP A C 1
ATOM 3589 O O . ASP A 1 447 ? -9.168 33.732 12.153 1.00 76.75 447 ASP A O 1
ATOM 3593 N N . LYS A 1 448 ? -7.185 32.689 12.038 1.00 74.50 448 LYS A N 1
ATOM 3594 C CA . LYS A 1 448 ? -7.066 32.649 10.573 1.00 74.50 448 LYS A CA 1
ATOM 3595 C C . LYS A 1 448 ? -7.277 31.248 9.984 1.00 74.50 448 LYS A C 1
ATOM 3597 O O . LYS A 1 448 ? -7.098 31.079 8.778 1.00 74.50 448 LYS A O 1
ATOM 3602 N N . ALA A 1 449 ? -7.617 30.258 10.809 1.00 79.50 449 ALA A N 1
ATOM 3603 C CA . ALA A 1 449 ? -7.829 28.879 10.385 1.00 79.50 449 ALA A CA 1
ATOM 3604 C C . ALA A 1 449 ? -9.041 28.758 9.444 1.00 79.50 449 ALA A C 1
ATOM 3606 O O . ALA A 1 449 ? -10.112 29.294 9.724 1.00 79.50 449 ALA A O 1
ATOM 3607 N N . SER A 1 450 ? -8.898 28.012 8.342 1.00 71.06 450 SER A N 1
ATOM 3608 C CA . SER A 1 450 ? -10.010 27.718 7.422 1.00 71.06 450 SER A CA 1
ATOM 3609 C C . SER A 1 450 ? -11.040 26.747 8.012 1.00 71.06 450 SER A C 1
ATOM 3611 O O . SER A 1 450 ? -12.205 26.790 7.627 1.00 71.06 450 SER A O 1
ATOM 3613 N N . LEU A 1 451 ? -10.617 25.895 8.952 1.00 75.44 451 LEU A N 1
ATOM 3614 C CA . LEU A 1 451 ? -11.445 24.931 9.682 1.00 75.44 451 LEU A CA 1
ATOM 3615 C C . LEU A 1 451 ? -11.285 25.168 11.189 1.00 75.44 451 LEU A C 1
ATOM 3617 O O . LEU A 1 451 ? -10.685 24.366 11.903 1.00 75.44 451 LEU A O 1
ATOM 3621 N N . GLN A 1 452 ? -11.771 26.314 11.663 1.00 83.12 452 GLN A N 1
ATOM 3622 C CA . GLN A 1 452 ? -11.623 26.710 13.062 1.00 83.12 452 GLN A CA 1
ATOM 3623 C C . GLN A 1 452 ? -12.537 25.890 13.984 1.00 83.12 452 GLN A C 1
ATOM 3625 O O . GLN A 1 452 ? -13.751 25.831 13.786 1.00 83.12 452 GLN A O 1
ATOM 3630 N N . VAL A 1 453 ? -11.963 25.310 15.037 1.00 86.00 453 VAL A N 1
ATOM 3631 C CA . VAL A 1 453 ? -12.710 24.585 16.072 1.00 86.00 453 VAL A CA 1
ATOM 3632 C C . VAL A 1 453 ? -13.191 25.563 17.138 1.00 86.00 453 VAL A C 1
ATOM 3634 O O . VAL A 1 453 ? -12.400 26.343 17.671 1.00 86.00 453 VAL A O 1
ATOM 3637 N N . GLN A 1 454 ? -14.471 25.505 17.515 1.00 78.75 454 GLN A N 1
ATOM 3638 C CA . GLN A 1 454 ? -14.971 26.356 18.600 1.00 78.75 454 GLN A CA 1
ATOM 3639 C C . GLN A 1 454 ? -14.589 25.765 19.961 1.00 78.75 454 GLN A C 1
ATOM 3641 O O . GLN A 1 454 ? -15.160 24.767 20.409 1.00 78.75 454 GLN A O 1
ATOM 3646 N N . VAL A 1 455 ? -13.610 26.394 20.612 1.00 82.00 455 VAL A N 1
ATOM 3647 C CA . VAL A 1 455 ? -13.143 26.091 21.973 1.00 82.00 455 VAL A CA 1
ATOM 3648 C C . VAL A 1 455 ? -12.998 27.406 22.742 1.00 82.00 455 VAL A C 1
ATOM 3650 O O . VAL A 1 455 ? -12.822 28.468 22.148 1.00 82.00 455 VAL A O 1
ATOM 3653 N N . ASP A 1 456 ? -13.089 27.368 24.071 1.00 83.06 456 ASP A N 1
ATOM 3654 C CA . ASP A 1 456 ? -12.889 28.550 24.907 1.00 83.06 456 ASP A CA 1
ATOM 3655 C C . ASP A 1 456 ? -11.496 29.171 24.727 1.00 83.06 456 ASP A C 1
ATOM 3657 O O . ASP A 1 456 ? -10.462 28.499 24.785 1.00 83.06 456 ASP A O 1
ATOM 3661 N N . GLN A 1 457 ? -11.488 30.496 24.591 1.00 79.19 457 GLN A N 1
ATOM 3662 C CA . GLN A 1 457 ? -10.292 31.304 24.360 1.00 79.19 457 GLN A CA 1
ATOM 3663 C C . GLN A 1 457 ? -9.248 31.155 25.483 1.00 79.19 457 GLN A C 1
ATOM 3665 O O . GLN A 1 457 ? -8.048 31.194 25.224 1.00 79.19 457 GLN A O 1
ATOM 3670 N N . GLU A 1 458 ? -9.683 30.875 26.716 1.00 83.56 458 GLU A N 1
ATOM 3671 C CA . GLU A 1 458 ? -8.801 30.623 27.863 1.00 83.56 458 GLU A CA 1
ATOM 3672 C C . GLU A 1 458 ? -7.908 29.383 27.660 1.00 83.56 458 GLU A C 1
ATOM 3674 O O . GLU A 1 458 ? -6.720 29.402 27.996 1.00 83.56 458 GLU A O 1
ATOM 3679 N N . SER A 1 459 ? -8.442 28.305 27.073 1.00 83.44 459 SER A N 1
ATOM 3680 C CA . SER A 1 459 ? -7.666 27.086 26.805 1.00 83.44 459 SER A CA 1
ATOM 3681 C C . SER A 1 459 ? -6.661 27.270 25.672 1.00 83.44 459 SER A C 1
ATOM 3683 O O . SER A 1 459 ? -5.549 26.747 25.762 1.00 83.44 459 SER A O 1
ATOM 3685 N N . VAL A 1 460 ? -7.021 28.045 24.646 1.00 84.88 460 VAL A N 1
ATOM 3686 C CA . VAL A 1 460 ? -6.128 28.375 23.525 1.00 84.88 460 VAL A CA 1
ATOM 3687 C C . VAL A 1 460 ? -4.991 29.286 23.998 1.00 84.88 460 VAL A C 1
ATOM 3689 O O . VAL A 1 460 ? -3.823 29.009 23.728 1.00 84.88 460 VAL A O 1
ATOM 3692 N N . GLU A 1 461 ? -5.288 30.309 24.804 1.00 84.06 461 GLU A N 1
ATOM 3693 C CA . GLU A 1 461 ? -4.262 31.171 25.404 1.00 84.06 461 GLU A CA 1
ATOM 3694 C C . GLU A 1 461 ? -3.292 30.395 26.301 1.00 84.06 461 GLU A C 1
ATOM 3696 O O . GLU A 1 461 ? -2.090 30.675 26.315 1.00 84.06 461 GLU A O 1
ATOM 3701 N N . LYS A 1 462 ? -3.793 29.411 27.057 1.00 84.94 462 LYS A N 1
ATOM 3702 C CA . LYS A 1 462 ? -2.955 28.553 27.898 1.00 84.94 462 LYS A CA 1
ATOM 3703 C C . LYS A 1 462 ? -1.993 27.707 27.060 1.00 84.94 462 LYS A C 1
ATOM 3705 O O . LYS A 1 462 ? -0.816 27.640 27.412 1.00 84.94 462 LYS A O 1
ATOM 3710 N N . LEU A 1 463 ? -2.462 27.136 25.948 1.00 85.44 463 LEU A N 1
ATOM 3711 C CA . LEU A 1 463 ? -1.626 26.387 25.005 1.00 85.44 463 LEU A CA 1
ATOM 3712 C C . LEU A 1 463 ? -0.521 27.273 24.408 1.00 85.44 463 LEU A C 1
ATOM 3714 O O . LEU A 1 463 ? 0.646 26.887 24.405 1.00 85.44 463 LEU A O 1
ATOM 3718 N N . VAL A 1 464 ? -0.863 28.490 23.970 1.00 84.31 464 VAL A N 1
ATOM 3719 C CA . VAL A 1 464 ? 0.110 29.448 23.414 1.00 84.31 464 VAL A CA 1
ATOM 3720 C C . VAL A 1 464 ? 1.176 29.825 24.446 1.00 84.31 464 VAL A C 1
ATOM 3722 O O . VAL A 1 464 ? 2.359 29.898 24.112 1.00 84.31 464 VAL A O 1
ATOM 3725 N N . ARG A 1 465 ? 0.793 30.019 25.715 1.00 83.12 465 ARG A N 1
ATOM 3726 C CA . ARG A 1 465 ? 1.759 30.273 26.798 1.00 83.12 465 ARG A CA 1
ATOM 3727 C C . ARG A 1 465 ? 2.670 29.068 27.031 1.00 83.12 465 ARG A C 1
ATOM 3729 O O . ARG A 1 465 ? 3.877 29.257 27.125 1.00 83.12 465 ARG A O 1
ATOM 3736 N N . GLN A 1 466 ? 2.119 27.852 27.064 1.00 82.00 466 GLN A N 1
ATOM 3737 C CA . GLN A 1 466 ? 2.904 26.623 27.239 1.00 82.00 466 GLN A CA 1
ATOM 3738 C C . GLN A 1 466 ? 3.912 26.411 26.106 1.00 82.00 466 GLN A C 1
ATOM 3740 O O . GLN A 1 466 ? 5.055 26.059 26.381 1.00 82.00 466 GLN A O 1
ATOM 3745 N N . LEU A 1 467 ? 3.546 26.731 24.861 1.00 81.06 467 LEU A N 1
ATOM 3746 C CA . LEU A 1 467 ? 4.452 26.659 23.708 1.00 81.06 467 LEU A CA 1
ATOM 3747 C C . LEU A 1 467 ? 5.665 27.593 23.808 1.00 81.06 467 LEU A C 1
ATOM 3749 O O . LEU A 1 467 ? 6.712 27.312 23.225 1.00 81.06 467 LEU A O 1
ATOM 3753 N N . GLN A 1 468 ? 5.531 28.706 24.533 1.00 79.50 468 GLN A N 1
ATOM 3754 C CA . GLN A 1 468 ? 6.611 29.673 24.735 1.00 79.50 468 GLN A CA 1
ATOM 3755 C C . GLN A 1 468 ? 7.502 29.327 25.935 1.00 79.50 468 GLN A C 1
ATOM 3757 O O . GLN A 1 468 ? 8.663 29.737 25.964 1.00 79.50 468 GLN A O 1
ATOM 3762 N N . THR A 1 469 ? 6.974 28.609 26.931 1.00 77.69 469 THR A N 1
ATOM 3763 C CA . THR A 1 469 ? 7.660 28.373 28.211 1.00 77.69 469 THR A CA 1
ATOM 3764 C C . THR A 1 469 ? 8.210 26.961 28.385 1.00 77.69 469 THR A C 1
ATOM 3766 O O . THR A 1 469 ? 9.190 26.794 29.109 1.00 77.69 469 THR A O 1
ATOM 3769 N N . GLU A 1 470 ? 7.597 25.953 27.762 1.00 77.81 470 GLU A N 1
ATOM 3770 C CA . GLU A 1 470 ? 7.872 24.531 28.001 1.00 77.81 470 GLU A CA 1
ATOM 3771 C C . GLU A 1 470 ? 8.124 23.776 26.680 1.00 77.81 470 GLU A C 1
ATOM 3773 O O . GLU A 1 470 ? 7.771 24.236 25.592 1.00 77.81 470 GLU A O 1
ATOM 3778 N N . ASP A 1 471 ? 8.794 22.623 26.758 1.00 76.69 471 ASP A N 1
ATOM 3779 C CA . ASP A 1 471 ? 8.961 21.740 25.598 1.00 76.69 471 ASP A CA 1
ATOM 3780 C C . ASP A 1 471 ? 7.673 20.921 25.371 1.00 76.69 471 ASP A C 1
ATOM 3782 O O . ASP A 1 471 ? 7.034 20.517 26.344 1.00 76.69 471 ASP A O 1
ATOM 3786 N N . PRO A 1 472 ? 7.277 20.665 24.110 1.00 78.56 472 PRO A N 1
ATOM 3787 C CA . PRO A 1 472 ? 6.004 20.021 23.808 1.00 78.56 472 PRO A CA 1
ATOM 3788 C C . PRO A 1 472 ? 5.979 18.554 24.253 1.00 78.56 472 PRO A C 1
ATOM 3790 O O . PRO A 1 472 ? 6.879 17.782 23.917 1.00 78.56 472 PRO A O 1
ATOM 3793 N N . THR A 1 473 ? 4.933 18.179 24.993 1.00 81.94 473 THR A N 1
ATOM 3794 C CA . THR A 1 473 ? 4.676 16.806 25.449 1.00 81.94 473 THR A CA 1
ATOM 3795 C C . THR A 1 473 ? 3.576 16.142 24.610 1.00 81.94 473 THR A C 1
ATOM 3797 O O . THR A 1 473 ? 2.771 16.849 23.997 1.00 81.94 473 THR A O 1
ATOM 3800 N N . PRO A 1 474 ? 3.485 14.798 24.587 1.00 81.06 474 PRO A N 1
ATOM 3801 C CA . PRO A 1 474 ? 2.393 14.100 23.903 1.00 81.06 474 PRO A CA 1
ATOM 3802 C C . PRO A 1 474 ? 0.996 14.527 24.382 1.00 81.06 474 PRO A C 1
ATOM 3804 O O . PRO A 1 474 ? 0.040 14.469 23.617 1.00 81.06 474 PRO A O 1
ATOM 3807 N N . GLU A 1 475 ? 0.880 14.989 25.630 1.00 83.62 475 GLU A N 1
ATOM 3808 C CA . GLU A 1 475 ? -0.375 15.392 26.276 1.00 83.62 475 GLU A CA 1
ATOM 3809 C C . GLU A 1 475 ? -0.720 16.882 26.102 1.00 83.62 475 GLU A C 1
ATOM 3811 O O . GLU A 1 475 ? -1.673 17.382 26.706 1.00 83.62 475 GLU A O 1
ATOM 3816 N N . ILE A 1 476 ? 0.050 17.631 25.301 1.00 83.44 476 ILE A N 1
ATOM 3817 C CA . ILE A 1 476 ? -0.073 19.095 25.203 1.00 83.44 476 ILE A CA 1
ATOM 3818 C C . ILE A 1 476 ? -1.476 19.565 24.775 1.00 83.44 476 ILE A C 1
ATOM 3820 O O . ILE A 1 476 ? -1.927 20.639 25.178 1.00 83.44 476 ILE A O 1
ATOM 3824 N N . PHE A 1 477 ? -2.203 18.745 24.012 1.00 86.88 477 PHE A N 1
ATOM 3825 C CA . PHE A 1 477 ? -3.549 19.049 23.527 1.00 86.88 477 PHE A CA 1
ATOM 3826 C C . PHE A 1 477 ? -4.684 18.440 24.367 1.00 86.88 477 PHE A C 1
ATOM 3828 O O . PHE A 1 477 ? -5.839 18.776 24.111 1.00 86.88 477 PHE A O 1
ATOM 3835 N N . ASP A 1 478 ? -4.412 17.618 25.391 1.00 83.81 478 ASP A N 1
ATOM 3836 C CA . ASP A 1 478 ? -5.422 16.819 26.119 1.00 83.81 478 ASP A CA 1
ATOM 3837 C C . ASP A 1 478 ? -6.600 17.645 26.645 1.00 83.81 478 ASP A C 1
ATOM 3839 O O . ASP A 1 478 ? -7.755 17.217 26.621 1.00 83.81 478 ASP A O 1
ATOM 3843 N N . ASN A 1 479 ? -6.322 18.853 27.141 1.00 82.81 479 ASN A N 1
ATOM 3844 C CA . ASN A 1 479 ? -7.361 19.728 27.676 1.00 82.81 479 ASN A CA 1
ATOM 3845 C C . ASN A 1 479 ? -8.313 20.235 26.582 1.00 82.81 479 ASN A C 1
ATOM 3847 O O . ASN A 1 479 ? -9.519 20.288 26.810 1.00 82.81 479 ASN A O 1
ATOM 3851 N N . ILE A 1 480 ? -7.777 20.592 25.413 1.00 84.94 480 ILE A N 1
ATOM 3852 C CA . ILE A 1 480 ? -8.556 21.077 24.267 1.00 84.94 480 ILE A CA 1
ATOM 3853 C C . ILE A 1 480 ? -9.265 19.893 23.604 1.00 84.94 480 ILE A C 1
ATOM 3855 O O . ILE A 1 480 ? -10.472 19.944 23.390 1.00 84.94 480 ILE A O 1
ATOM 3859 N N . GLN A 1 481 ? -8.553 18.790 23.374 1.00 86.25 481 GLN A N 1
ATOM 3860 C CA . GLN A 1 481 ? -9.092 17.568 22.783 1.00 86.25 481 GLN A CA 1
ATOM 3861 C C . GLN A 1 481 ? -10.258 16.991 23.594 1.00 86.25 481 GLN A C 1
ATOM 3863 O O . GLN A 1 481 ? -11.278 16.625 23.014 1.00 86.25 481 GLN A O 1
ATOM 3868 N N . ARG A 1 482 ? -10.168 16.981 24.933 1.00 83.56 482 ARG A N 1
ATOM 3869 C CA . ARG A 1 482 ? -11.277 16.569 25.809 1.00 83.56 482 ARG A CA 1
ATOM 3870 C C . ARG A 1 482 ? -12.512 17.447 25.631 1.00 83.56 482 ARG A C 1
ATOM 3872 O O . ARG A 1 482 ? -13.613 16.916 25.571 1.00 83.56 482 ARG A O 1
ATOM 3879 N N . LYS A 1 483 ? -12.343 18.766 25.517 1.00 84.38 483 LYS A N 1
ATOM 3880 C CA . LYS A 1 483 ? -13.466 19.688 25.296 1.00 84.38 483 LYS A CA 1
ATOM 3881 C C . LYS A 1 483 ? -14.115 19.476 23.933 1.00 84.38 483 LYS A C 1
ATOM 3883 O O . LYS A 1 483 ? -15.337 19.462 23.845 1.00 84.38 483 LYS A O 1
ATOM 3888 N N . VAL A 1 484 ? -13.316 19.244 22.892 1.00 87.44 484 VAL A N 1
ATOM 3889 C CA . VAL A 1 484 ? -13.823 18.913 21.550 1.00 87.44 484 VAL A CA 1
ATOM 3890 C C . VAL A 1 484 ? -14.559 17.569 21.555 1.00 87.44 484 VAL A C 1
ATOM 3892 O O . VAL A 1 484 ? -15.643 17.464 20.989 1.00 87.44 484 VAL A O 1
ATOM 3895 N N . TYR A 1 485 ? -14.041 16.561 22.261 1.00 86.44 485 TYR A N 1
ATOM 3896 C CA . TYR A 1 485 ? -14.719 15.274 22.436 1.00 86.44 485 TYR A CA 1
ATOM 3897 C C . TYR A 1 485 ? -16.043 15.404 23.204 1.00 86.44 485 TYR A C 1
ATOM 3899 O O . TYR A 1 485 ? -17.068 14.895 22.755 1.00 86.44 485 TYR A O 1
ATOM 3907 N N . GLU A 1 486 ? -16.054 16.123 24.332 1.00 84.81 486 GLU A N 1
ATOM 3908 C CA . GLU A 1 486 ? -17.274 16.402 25.102 1.00 84.81 486 GLU A CA 1
ATOM 3909 C C . GLU A 1 486 ? -18.316 17.121 24.240 1.00 84.81 486 GLU A C 1
ATOM 3911 O O . GLU A 1 486 ? -19.500 16.787 24.291 1.00 84.81 486 GLU A O 1
ATOM 3916 N N . ARG A 1 487 ? -17.876 18.052 23.392 1.00 85.81 487 ARG A N 1
ATOM 3917 C CA . ARG A 1 487 ? -18.730 18.761 22.443 1.00 85.81 487 ARG A CA 1
ATOM 3918 C C . ARG A 1 487 ? -19.344 17.823 21.401 1.00 85.81 487 ARG A C 1
ATOM 3920 O O . ARG A 1 487 ? -20.564 17.800 21.263 1.00 85.81 487 ARG A O 1
ATOM 3927 N N . MET A 1 488 ? -18.532 16.985 20.748 1.00 88.62 488 MET A N 1
ATOM 3928 C CA . MET A 1 488 ? -19.015 15.968 19.799 1.00 88.62 488 MET A CA 1
ATOM 3929 C C . MET A 1 488 ? -19.984 14.966 20.444 1.00 88.62 488 MET A C 1
ATOM 3931 O O . MET A 1 488 ? -20.897 14.478 19.778 1.00 88.62 488 MET A O 1
ATOM 3935 N N . LEU A 1 489 ? -19.800 14.661 21.731 1.00 86.69 489 LEU A N 1
ATOM 3936 C CA . LEU A 1 489 ? -20.637 13.726 22.482 1.00 86.69 489 LEU A CA 1
ATOM 3937 C C . LEU A 1 489 ? -21.983 14.333 22.917 1.00 86.69 489 LEU A C 1
ATOM 3939 O O . LEU A 1 489 ? -22.983 13.612 22.960 1.00 86.69 489 LEU A O 1
ATOM 3943 N N . THR A 1 490 ? -22.003 15.618 23.287 1.00 83.31 490 THR A N 1
ATOM 3944 C CA . THR A 1 490 ? -23.147 16.263 23.958 1.00 83.31 490 THR A CA 1
ATOM 3945 C C . THR A 1 490 ? -24.005 17.137 23.050 1.00 83.31 490 THR A C 1
ATOM 3947 O O . THR A 1 490 ? -25.216 17.189 23.262 1.00 83.31 490 THR A O 1
ATOM 3950 N N . GLU A 1 491 ? -23.429 17.812 22.052 1.00 87.44 491 GLU A N 1
ATOM 3951 C CA . GLU A 1 491 ? -24.204 18.670 21.152 1.00 87.44 491 GLU A CA 1
ATOM 3952 C C . GLU A 1 491 ? -25.076 17.832 20.214 1.00 87.44 491 GLU A C 1
ATOM 3954 O O . GLU A 1 491 ? -24.599 16.885 19.588 1.00 87.44 491 GLU A O 1
ATOM 3959 N N . GLU A 1 492 ? -26.356 18.199 20.080 1.00 85.06 492 GLU A N 1
ATOM 3960 C CA . GLU A 1 492 ? -27.334 17.394 19.339 1.00 85.06 492 GLU A CA 1
ATOM 3961 C C . GLU A 1 492 ? -26.951 17.168 17.874 1.00 85.06 492 GLU A C 1
ATOM 3963 O O . GLU A 1 492 ? -27.216 16.093 17.351 1.00 85.06 492 GLU A O 1
ATOM 3968 N N . GLN A 1 493 ? -26.278 18.132 17.242 1.00 85.62 493 GLN A N 1
ATOM 3969 C CA . GLN A 1 493 ? -25.896 18.090 15.826 1.00 85.62 493 GLN A CA 1
ATOM 3970 C C . GLN A 1 493 ? -24.893 16.977 15.464 1.00 85.62 493 GLN A C 1
ATOM 3972 O O . GLN A 1 493 ? -24.869 16.533 14.315 1.00 85.62 493 GLN A O 1
ATOM 3977 N N . PHE A 1 494 ? -24.102 16.492 16.427 1.00 90.38 494 PHE A N 1
ATOM 3978 C CA . PHE A 1 494 ? -23.017 15.535 16.189 1.00 90.38 494 PHE A CA 1
ATOM 3979 C C . PHE A 1 494 ? -23.444 14.096 16.513 1.00 90.38 494 PHE A C 1
ATOM 3981 O O . PHE A 1 494 ? -24.335 13.545 15.867 1.00 90.38 494 PHE A O 1
ATOM 3988 N N . TYR A 1 495 ? -22.827 13.456 17.511 1.00 87.94 495 TYR A N 1
ATOM 3989 C CA . TYR A 1 495 ? -23.071 12.054 17.845 1.00 87.94 495 TYR A CA 1
ATOM 3990 C C . TYR A 1 495 ? -24.542 11.730 18.202 1.00 87.94 495 TYR A C 1
ATOM 3992 O O . TYR A 1 495 ? -25.046 10.698 17.748 1.00 87.94 495 TYR A O 1
ATOM 4000 N N . PRO A 1 496 ? -25.291 12.565 18.955 1.00 87.19 496 PRO A N 1
ATOM 4001 C CA . PRO A 1 496 ? -26.702 12.307 19.238 1.00 87.19 496 PRO A CA 1
ATOM 4002 C C . PRO A 1 496 ? -27.589 12.216 17.987 1.00 87.19 496 PRO A C 1
ATOM 4004 O O . PRO A 1 496 ? -28.400 11.289 17.920 1.00 87.19 496 PRO A O 1
ATOM 4007 N N . ALA A 1 497 ? -27.431 13.118 17.012 1.00 84.69 497 ALA A N 1
ATOM 4008 C CA . ALA A 1 497 ? -28.163 13.064 15.745 1.00 84.69 497 ALA A CA 1
ATOM 4009 C C . ALA A 1 497 ? -27.603 12.004 14.788 1.00 84.69 497 ALA A C 1
ATOM 4011 O O . ALA A 1 497 ? -28.387 11.337 14.111 1.00 84.69 497 ALA A O 1
ATOM 4012 N N . PHE A 1 498 ? -26.292 11.733 14.812 1.00 87.62 498 PHE A N 1
ATOM 4013 C CA . PHE A 1 498 ? -25.712 10.613 14.069 1.00 87.62 498 PHE A CA 1
ATOM 4014 C C . PHE A 1 498 ? -26.398 9.298 14.438 1.00 87.62 498 PHE A C 1
ATOM 4016 O O . PHE A 1 498 ? -26.832 8.582 13.542 1.00 87.62 498 PHE A O 1
ATOM 4023 N N . ARG A 1 499 ? -26.623 9.024 15.733 1.00 83.31 499 ARG A N 1
ATOM 4024 C CA . ARG A 1 499 ? -27.347 7.821 16.205 1.00 83.31 499 ARG A CA 1
ATOM 4025 C C . ARG A 1 499 ? -28.767 7.669 15.652 1.00 83.31 499 ARG A C 1
ATOM 4027 O O . ARG A 1 499 ? -29.323 6.575 15.701 1.00 83.31 499 ARG A O 1
ATOM 4034 N N . GLN A 1 500 ? -29.363 8.753 15.169 1.00 80.56 500 GLN A N 1
ATOM 4035 C CA . GLN A 1 500 ? -30.709 8.783 14.594 1.00 80.56 500 GLN A CA 1
ATOM 4036 C C . GLN A 1 500 ? -30.681 8.846 13.058 1.00 80.56 500 GLN A C 1
ATOM 4038 O O . GLN A 1 500 ? -31.728 8.910 12.419 1.00 80.56 500 GLN A O 1
ATOM 4043 N N . SER A 1 501 ? -29.492 8.828 12.450 1.00 79.69 501 SER A N 1
ATOM 4044 C CA . SER A 1 501 ? -29.311 8.910 11.003 1.00 79.69 501 SER A CA 1
ATOM 4045 C C . SER A 1 501 ? -29.397 7.538 10.327 1.00 79.69 501 SER A C 1
ATOM 4047 O O . SER A 1 501 ? -29.089 6.497 10.916 1.00 79.69 501 SER A O 1
ATOM 4049 N N . ALA A 1 502 ? -29.747 7.533 9.039 1.00 73.44 502 ALA A N 1
ATOM 4050 C CA . ALA A 1 502 ? -29.673 6.328 8.212 1.00 73.44 502 ALA A CA 1
ATOM 4051 C C . ALA A 1 502 ? -28.231 5.794 8.088 1.00 73.44 502 ALA A C 1
ATOM 4053 O O . ALA A 1 502 ? -28.033 4.582 8.004 1.00 73.44 502 ALA A O 1
ATOM 4054 N N . LEU A 1 503 ? -27.225 6.679 8.142 1.00 76.12 503 LEU A N 1
ATOM 4055 C CA . LEU A 1 503 ? -25.805 6.310 8.105 1.00 76.12 503 LEU A CA 1
ATOM 4056 C C . LEU A 1 503 ? -25.406 5.450 9.308 1.00 76.12 503 LEU A C 1
ATOM 4058 O O . LEU A 1 503 ? -24.660 4.491 9.147 1.00 76.12 503 LEU A O 1
ATOM 4062 N N . TYR A 1 504 ? -25.965 5.715 10.489 1.00 78.94 504 TYR A N 1
ATOM 4063 C CA . TYR A 1 504 ? -25.721 4.897 11.678 1.00 78.94 504 TYR A CA 1
ATOM 4064 C C . TYR A 1 504 ? -26.306 3.487 11.550 1.00 78.94 504 TYR A C 1
ATOM 4066 O O . TYR A 1 504 ? -25.680 2.512 11.953 1.00 78.94 504 TYR A O 1
ATOM 4074 N N . VAL A 1 505 ? -27.476 3.347 10.924 1.00 70.62 505 VAL A N 1
ATOM 4075 C CA . VAL A 1 505 ? -28.075 2.032 10.643 1.00 70.62 505 VAL A CA 1
ATOM 4076 C C . VAL A 1 505 ? -27.229 1.242 9.646 1.00 70.62 505 VAL A C 1
ATOM 4078 O O . VAL A 1 505 ? -26.982 0.056 9.859 1.00 70.62 505 VAL A O 1
ATOM 4081 N N . ARG A 1 506 ? -26.754 1.902 8.583 1.00 68.62 506 ARG A N 1
ATOM 4082 C CA . ARG A 1 506 ? -25.844 1.300 7.597 1.00 68.62 506 ARG A CA 1
ATOM 4083 C C . ARG A 1 506 ? -24.524 0.881 8.246 1.00 68.62 506 ARG A C 1
ATOM 4085 O O . ARG A 1 506 ? -24.096 -0.249 8.051 1.00 68.62 506 ARG A O 1
ATOM 4092 N N . MET A 1 507 ? -23.959 1.720 9.111 1.00 78.75 507 MET A N 1
ATOM 4093 C CA . MET A 1 507 ? -22.776 1.387 9.905 1.00 78.75 507 MET A CA 1
ATOM 4094 C C . MET A 1 507 ? -22.994 0.128 10.757 1.00 78.75 507 MET A C 1
ATOM 4096 O O . MET A 1 507 ? -22.161 -0.771 10.745 1.00 78.75 507 MET A O 1
ATOM 4100 N N . LEU A 1 508 ? -24.119 0.020 11.476 1.00 68.00 508 LEU A N 1
ATOM 4101 C CA . LEU A 1 508 ? -24.437 -1.183 12.258 1.00 68.00 508 LEU A CA 1
ATOM 4102 C C . LEU A 1 508 ? -24.577 -2.439 11.385 1.00 68.00 508 LEU A C 1
ATOM 4104 O O . LEU A 1 508 ? -24.226 -3.529 11.838 1.00 68.00 508 LEU A O 1
ATOM 4108 N N . ALA A 1 509 ? -25.099 -2.296 10.164 1.00 61.91 509 ALA A N 1
ATOM 4109 C CA . ALA A 1 509 ? -25.205 -3.388 9.202 1.00 61.91 509 ALA A CA 1
ATOM 4110 C C . ALA A 1 509 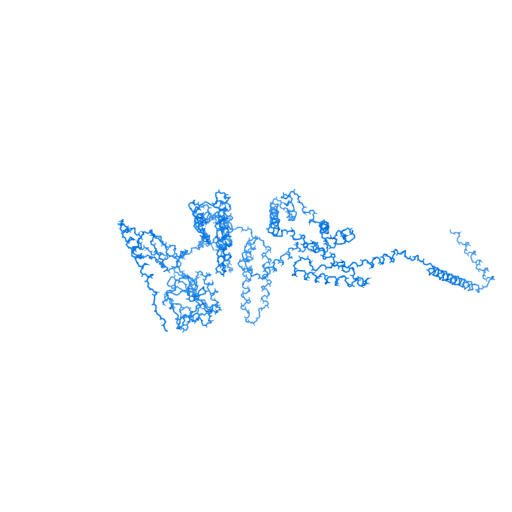? -23.823 -3.861 8.728 1.00 61.91 509 ALA A C 1
ATOM 4112 O O . ALA A 1 509 ? -23.561 -5.060 8.719 1.00 61.91 509 ALA A O 1
ATOM 4113 N N . GLU A 1 510 ? -22.931 -2.926 8.391 1.00 63.28 510 GLU A N 1
ATOM 4114 C CA . GLU A 1 510 ? -21.564 -3.233 7.942 1.00 63.28 510 GLU A CA 1
ATOM 4115 C C . GLU A 1 510 ? -20.675 -3.790 9.059 1.00 63.28 510 GLU A C 1
ATOM 4117 O O . GLU A 1 510 ? -19.743 -4.550 8.808 1.00 63.28 510 GLU A O 1
ATOM 4122 N N . LEU A 1 511 ? -20.988 -3.468 10.313 1.00 62.09 511 LEU A N 1
ATOM 4123 C CA . LEU A 1 511 ? -20.350 -4.068 11.485 1.00 62.09 511 LEU A CA 1
ATOM 4124 C C . LEU A 1 511 ? -20.954 -5.436 11.860 1.00 62.09 511 LEU A C 1
ATOM 4126 O O . LEU A 1 511 ? -20.614 -5.974 12.911 1.00 62.09 511 LEU A O 1
ATOM 4130 N N . ASP A 1 512 ? -21.862 -5.988 11.041 1.00 57.97 512 ASP A N 1
ATOM 4131 C CA . ASP A 1 512 ? -22.620 -7.225 11.296 1.00 57.97 512 ASP A CA 1
ATOM 4132 C C . ASP A 1 512 ? -23.328 -7.241 12.669 1.00 57.97 512 ASP A C 1
ATOM 4134 O O . ASP A 1 512 ? -23.609 -8.288 13.255 1.00 57.97 512 ASP A O 1
ATOM 4138 N N . MET A 1 513 ? -23.666 -6.060 13.195 1.00 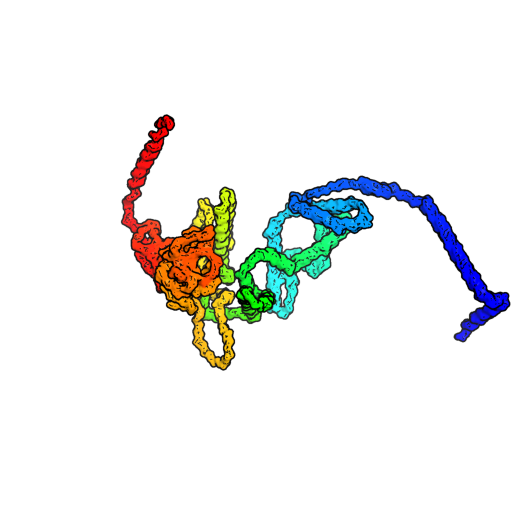57.06 513 MET A N 1
ATOM 4139 C CA . MET A 1 513 ? -24.358 -5.907 14.479 1.00 57.06 513 MET A CA 1
ATOM 4140 C C . MET A 1 513 ? -25.882 -5.919 14.342 1.00 57.06 513 MET A C 1
ATOM 4142 O O . MET A 1 513 ? -26.603 -5.917 15.344 1.00 57.06 513 MET A O 1
ATOM 4146 N N . LEU A 1 514 ? -26.390 -5.968 13.110 1.00 56.84 514 LEU A N 1
ATOM 4147 C CA . LEU A 1 514 ? -27.783 -6.279 12.818 1.00 56.84 514 LEU A CA 1
ATOM 4148 C C . LEU A 1 514 ? -27.904 -7.797 12.633 1.00 56.84 514 LEU A C 1
ATOM 4150 O O . LEU A 1 514 ? -27.469 -8.343 11.625 1.00 56.84 514 LEU A O 1
ATOM 4154 N N . LYS A 1 515 ? -28.490 -8.500 13.611 1.00 44.00 515 LYS A N 1
ATOM 4155 C CA . LYS A 1 515 ? -28.790 -9.932 13.458 1.00 44.00 515 LYS A CA 1
ATOM 4156 C C . LYS A 1 515 ? -29.757 -10.135 12.290 1.00 44.00 515 LYS A C 1
ATOM 4158 O O . LYS A 1 515 ? -30.925 -9.762 12.395 1.00 44.00 515 LYS A O 1
ATOM 4163 N N . GLU A 1 516 ? -29.307 -10.796 11.228 1.00 33.22 516 GLU A N 1
ATOM 4164 C CA . GLU A 1 516 ? -30.214 -11.449 10.284 1.00 33.22 516 GLU A CA 1
ATOM 4165 C C . GLU A 1 516 ? -30.831 -12.703 10.936 1.00 33.22 516 GLU A C 1
ATOM 4167 O O . GLU A 1 516 ? -30.180 -13.365 11.756 1.00 33.22 516 GLU A O 1
ATOM 4172 N N . PRO A 1 517 ? -32.098 -13.036 10.626 1.00 29.28 517 PRO A N 1
ATOM 4173 C CA . PRO A 1 517 ? -32.738 -14.235 11.146 1.00 29.28 517 PRO A CA 1
ATOM 4174 C C . PRO A 1 517 ? -31.958 -15.461 10.668 1.00 29.28 517 PRO A C 1
ATOM 4176 O O . PRO A 1 517 ? -31.834 -15.711 9.472 1.00 29.28 517 PRO A O 1
ATOM 4179 N N . SER A 1 518 ? -31.418 -16.235 11.611 1.00 27.38 518 SER A N 1
ATOM 4180 C CA . SER A 1 518 ? -30.722 -17.478 11.301 1.00 27.38 518 SER A CA 1
ATOM 4181 C C . SER A 1 518 ? -31.700 -18.451 10.643 1.00 27.38 518 SER A C 1
ATOM 4183 O O . SER A 1 518 ? -32.540 -19.044 11.323 1.00 27.38 518 SER A O 1
ATOM 4185 N N . TYR A 1 519 ? -31.577 -18.639 9.333 1.00 24.23 519 TYR A N 1
ATOM 4186 C CA . TYR A 1 519 ? -32.205 -19.745 8.623 1.00 24.23 519 TYR A CA 1
ATOM 4187 C C . TYR A 1 519 ? -31.481 -21.033 9.034 1.00 24.23 519 TYR A C 1
ATOM 4189 O O . TYR A 1 519 ? -30.506 -21.458 8.416 1.00 24.23 519 TYR A O 1
ATOM 4197 N N . ARG A 1 520 ? -31.913 -21.638 10.144 1.00 25.91 520 ARG A N 1
ATOM 4198 C CA . ARG A 1 520 ? -31.684 -23.064 10.367 1.00 25.91 520 ARG A CA 1
ATOM 4199 C C . ARG A 1 520 ? -32.719 -23.784 9.516 1.00 25.91 520 ARG A C 1
ATOM 4201 O O . ARG A 1 520 ? -33.902 -23.727 9.824 1.00 25.91 520 ARG A O 1
ATOM 4208 N N . GLY A 1 521 ? -32.261 -24.417 8.440 1.00 29.83 521 GLY A N 1
ATOM 4209 C CA . GLY A 1 521 ? -33.081 -25.352 7.687 1.00 29.83 521 GLY A CA 1
ATOM 4210 C C . GLY A 1 521 ? -33.535 -26.481 8.608 1.00 29.83 521 GLY A C 1
ATOM 4211 O O . GLY A 1 521 ? -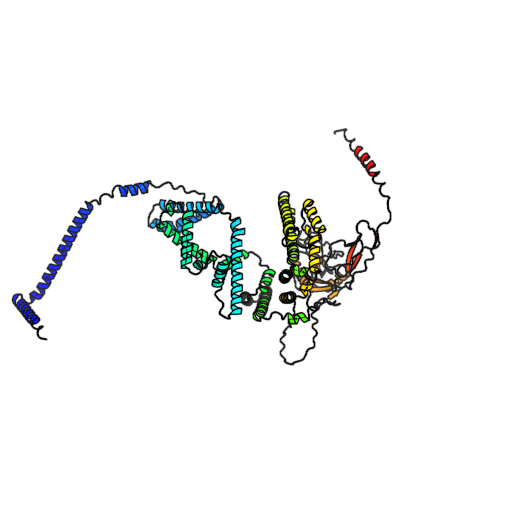32.720 -27.274 9.074 1.00 29.83 521 GLY A O 1
ATOM 4212 N N . SER A 1 522 ? -34.831 -26.522 8.872 1.00 27.00 522 SER A N 1
ATOM 4213 C CA . SER A 1 522 ? -35.554 -27.737 9.212 1.00 27.00 522 SER A CA 1
ATOM 4214 C C . SER A 1 522 ? -36.733 -27.797 8.258 1.00 27.00 522 SER A C 1
ATOM 4216 O O . SER A 1 522 ? -37.590 -26.912 8.269 1.00 27.00 522 SER A O 1
ATOM 4218 N N . GLU A 1 523 ? -36.697 -28.792 7.378 1.00 33.31 523 GLU A N 1
ATOM 4219 C CA . GLU A 1 523 ? -37.861 -29.269 6.648 1.00 33.31 523 GLU A CA 1
ATOM 4220 C C . GLU A 1 523 ? -38.937 -29.609 7.679 1.00 33.31 523 GLU A C 1
ATOM 4222 O O . GLU A 1 523 ? -38.715 -30.458 8.534 1.00 33.31 523 GLU A O 1
ATOM 4227 N N . ASP A 1 524 ? -40.011 -28.831 7.694 1.00 28.92 524 ASP A N 1
ATOM 4228 C CA . ASP A 1 524 ? -41.392 -29.296 7.790 1.00 28.92 524 ASP A CA 1
ATOM 4229 C C . ASP A 1 524 ? -42.280 -28.050 7.806 1.00 28.92 524 ASP A C 1
ATOM 4231 O O . ASP A 1 524 ? -42.099 -27.116 8.591 1.00 28.92 524 ASP A O 1
ATOM 4235 N N . GLY A 1 525 ? -43.175 -27.986 6.823 1.00 39.31 525 GLY A N 1
ATOM 4236 C CA . GLY A 1 525 ? -44.110 -26.890 6.680 1.00 39.31 525 GLY A CA 1
ATOM 4237 C C . GLY A 1 525 ? -45.197 -27.007 7.730 1.00 39.31 525 GLY A C 1
ATOM 4238 O O . GLY A 1 525 ? -45.903 -28.001 7.737 1.00 39.31 525 GLY A O 1
ATOM 4239 N N . ASP A 1 526 ? -45.351 -25.967 8.540 1.00 27.36 526 ASP A N 1
ATOM 4240 C CA . ASP A 1 526 ? -46.644 -25.528 9.043 1.00 27.36 526 ASP A CA 1
ATOM 4241 C C . ASP A 1 526 ? -46.563 -24.038 9.384 1.00 27.36 526 ASP A C 1
ATOM 4243 O O . ASP A 1 526 ? -45.628 -23.542 10.016 1.00 27.36 526 ASP A O 1
ATOM 4247 N N . ALA A 1 527 ? -47.539 -23.296 8.870 1.00 35.00 527 ALA A N 1
ATOM 4248 C CA . ALA A 1 527 ? -47.687 -21.875 9.102 1.00 35.00 527 ALA A CA 1
ATOM 4249 C C . ALA A 1 527 ? -48.231 -21.643 10.517 1.00 35.00 527 ALA A C 1
ATOM 4251 O O . ALA A 1 527 ? -49.427 -21.795 10.749 1.00 35.00 527 ALA A O 1
ATOM 4252 N N . GLU A 1 528 ? -47.378 -21.197 11.440 1.00 25.17 528 GLU A N 1
ATOM 4253 C CA . GLU A 1 528 ? -47.822 -20.621 12.709 1.00 25.17 528 GLU A CA 1
ATOM 4254 C C . GLU A 1 528 ? -47.302 -19.192 12.887 1.00 25.17 528 GLU A C 1
ATOM 4256 O O . GLU A 1 528 ? -46.109 -18.893 12.814 1.00 25.17 528 GLU A O 1
ATOM 4261 N N . SER A 1 529 ? -48.247 -18.280 13.124 1.00 31.92 529 SER A N 1
ATOM 4262 C CA . SER A 1 529 ? -47.997 -16.897 13.509 1.00 31.92 529 SER A CA 1
ATOM 4263 C C . SER A 1 529 ? -47.230 -16.848 14.829 1.00 31.92 529 SER A C 1
ATOM 4265 O O . SER A 1 529 ? -47.757 -17.268 15.861 1.00 31.92 529 SER A O 1
ATOM 4267 N N . PHE A 1 530 ? -46.026 -16.277 14.833 1.00 24.45 530 PHE A N 1
ATOM 4268 C CA . PHE A 1 530 ? -45.255 -16.111 16.061 1.00 24.45 530 PHE A CA 1
ATOM 4269 C C . PHE A 1 530 ? -45.221 -14.643 16.500 1.00 24.45 530 PHE A C 1
ATOM 4271 O O . PHE A 1 530 ? -44.515 -13.809 15.933 1.00 24.45 530 PHE A O 1
ATOM 4278 N N . ASN A 1 531 ? -45.982 -14.337 17.554 1.00 30.52 531 ASN A N 1
ATOM 4279 C CA . ASN A 1 531 ? -45.799 -13.153 18.391 1.00 30.52 531 ASN A CA 1
ATOM 4280 C C . ASN A 1 531 ? -44.463 -13.283 19.146 1.00 30.52 531 ASN A C 1
ATOM 4282 O O . ASN A 1 531 ? -44.423 -13.712 20.296 1.00 30.52 531 ASN A O 1
ATOM 4286 N N . GLY A 1 532 ? -43.359 -12.932 18.489 1.00 25.42 532 GLY A N 1
ATOM 4287 C CA . GLY A 1 532 ? -42.030 -12.847 19.091 1.00 25.42 532 GLY A CA 1
ATOM 4288 C C . GLY A 1 532 ? -41.556 -11.400 19.131 1.00 25.42 532 GLY A C 1
ATOM 4289 O O . GLY A 1 532 ? -41.157 -10.843 18.113 1.00 25.42 532 GLY A O 1
ATOM 4290 N N . SER A 1 533 ? -41.608 -10.781 20.309 1.00 27.52 533 SER A N 1
ATOM 4291 C CA . SER A 1 533 ? -41.038 -9.454 20.557 1.00 27.52 533 SER A CA 1
ATOM 4292 C C . SER A 1 533 ? -39.532 -9.444 20.236 1.00 27.52 533 SER A C 1
ATOM 4294 O O . SER A 1 533 ? -38.820 -10.342 20.695 1.00 27.52 533 SER A O 1
ATOM 4296 N N . PRO A 1 534 ? -38.999 -8.448 19.502 1.00 30.81 534 PRO A N 1
ATOM 4297 C CA . PRO A 1 534 ? -37.572 -8.340 19.246 1.00 30.81 534 PRO A CA 1
ATOM 4298 C C . PRO A 1 534 ? -36.884 -7.750 20.481 1.00 30.81 534 PRO A C 1
ATOM 4300 O O . PRO A 1 534 ? -36.593 -6.557 20.552 1.00 30.81 534 PRO A O 1
ATOM 4303 N N . THR A 1 535 ? -36.607 -8.583 21.482 1.00 32.75 535 THR A N 1
ATOM 4304 C CA . THR A 1 535 ? -35.582 -8.287 22.491 1.00 32.75 535 THR A CA 1
ATOM 4305 C C . THR A 1 535 ? -34.242 -8.778 21.964 1.00 32.75 535 THR A C 1
ATOM 4307 O O . THR A 1 535 ? -33.710 -9.801 22.380 1.00 32.75 535 THR A O 1
ATOM 4310 N N . GLY A 1 536 ? -33.727 -8.033 20.990 1.00 31.38 536 GLY A N 1
ATOM 4311 C CA . GLY A 1 536 ? -32.331 -8.046 20.566 1.00 31.38 536 GLY A CA 1
ATOM 4312 C C . GLY A 1 536 ? -31.629 -6.757 20.977 1.00 31.38 536 GLY A C 1
ATOM 4313 O O . GLY A 1 536 ? -30.724 -6.307 20.292 1.00 31.38 536 GLY A O 1
ATOM 4314 N N . SER A 1 537 ? -32.062 -6.134 22.075 1.00 28.50 537 SER A N 1
ATOM 4315 C CA . SER A 1 537 ? -31.213 -5.188 22.778 1.00 28.50 537 SER A CA 1
ATOM 4316 C C . SER A 1 537 ? -29.977 -5.957 23.240 1.00 28.50 537 SER A C 1
ATOM 4318 O O . SER A 1 537 ? -30.111 -6.852 24.079 1.00 28.50 537 SER A O 1
ATOM 4320 N N . VAL A 1 538 ? -28.780 -5.548 22.816 1.00 29.98 538 VAL A N 1
ATOM 4321 C CA . VAL A 1 538 ? -27.614 -5.598 23.711 1.00 29.98 538 VAL A CA 1
ATOM 4322 C C . VAL A 1 538 ? -27.874 -4.562 24.808 1.00 29.98 538 VAL A C 1
ATOM 4324 O O . VAL A 1 538 ? -27.215 -3.542 24.944 1.00 29.98 538 VAL A O 1
ATOM 4327 N N . ASN A 1 539 ? -28.916 -4.816 25.593 1.00 25.98 539 ASN A N 1
ATOM 4328 C CA . ASN A 1 539 ? -28.803 -4.565 26.996 1.00 25.98 539 ASN A CA 1
ATOM 4329 C C . ASN A 1 539 ? -27.716 -5.557 27.409 1.00 25.98 539 ASN A C 1
ATOM 4331 O O . ASN A 1 539 ? -27.912 -6.769 27.293 1.00 25.98 539 ASN A O 1
ATOM 4335 N N . LEU A 1 540 ? -26.595 -5.060 27.923 1.00 30.14 540 LEU A N 1
ATOM 4336 C CA . LEU A 1 540 ? -25.970 -5.727 29.057 1.00 30.14 540 LEU A CA 1
ATOM 4337 C C . LEU A 1 540 ? -27.047 -5.753 30.157 1.00 30.14 540 LEU A C 1
ATOM 4339 O O . LEU A 1 540 ? -27.050 -4.941 31.079 1.00 30.14 540 LEU A O 1
ATOM 4343 N N . VAL A 1 541 ? -28.059 -6.615 29.984 1.00 29.02 541 VAL A N 1
ATOM 4344 C CA . VAL A 1 541 ? -28.932 -7.028 31.063 1.00 29.02 541 VAL A CA 1
ATOM 4345 C C . VAL A 1 541 ? -27.960 -7.679 32.010 1.00 29.02 541 VAL A C 1
ATOM 4347 O O . VAL A 1 541 ? -27.295 -8.644 31.644 1.00 29.02 541 VAL A O 1
ATOM 4350 N N . TYR A 1 542 ? -27.861 -7.082 33.187 1.00 38.38 542 TYR A N 1
ATOM 4351 C CA . TYR A 1 542 ? -27.607 -7.745 34.448 1.00 38.38 542 TYR A CA 1
ATOM 4352 C C . TYR A 1 542 ? -28.137 -9.182 34.412 1.00 38.38 542 TYR A C 1
ATOM 4354 O O . TYR A 1 542 ? -29.250 -9.463 34.855 1.00 38.38 542 TYR A O 1
ATOM 4362 N N . THR A 1 543 ? -27.363 -10.114 33.872 1.00 35.00 543 THR A N 1
ATOM 4363 C CA . THR A 1 543 ? -27.552 -11.503 34.210 1.00 35.00 543 THR A CA 1
ATOM 4364 C C . THR A 1 543 ? -26.863 -11.628 35.548 1.00 35.00 543 THR A C 1
ATOM 4366 O O . THR A 1 543 ? -25.642 -11.644 35.653 1.00 35.00 543 THR A O 1
ATOM 4369 N N . GLU A 1 544 ? -27.651 -11.770 36.607 1.00 45.09 544 GLU A N 1
ATOM 4370 C CA . GLU A 1 544 ? -27.143 -12.288 37.878 1.00 45.09 544 GLU A CA 1
ATOM 4371 C C . GLU A 1 544 ? -26.503 -13.695 37.727 1.00 45.09 544 GLU A C 1
ATOM 4373 O O . GLU A 1 544 ? -26.068 -14.275 38.722 1.00 45.09 544 GLU A O 1
ATOM 4378 N N . GLY A 1 545 ? -26.396 -14.251 36.512 1.00 57.31 545 GLY A N 1
ATOM 4379 C CA . GLY A 1 545 ? -25.735 -15.507 36.179 1.00 57.31 545 GLY A CA 1
ATOM 4380 C C . GLY A 1 545 ? -24.635 -15.356 35.124 1.00 57.31 545 GLY A C 1
ATOM 4381 O O . GLY A 1 545 ? -24.603 -14.397 34.355 1.00 57.31 545 GLY A O 1
ATOM 4382 N N . CYS A 1 546 ? -23.738 -16.338 35.105 1.00 75.12 546 CYS A N 1
ATOM 4383 C CA . CYS A 1 546 ? -22.698 -16.480 34.094 1.00 75.12 546 CYS A CA 1
ATOM 4384 C C . CYS A 1 546 ? -23.224 -17.215 32.854 1.00 75.12 546 CYS A C 1
ATOM 4386 O O . CYS A 1 546 ? -24.150 -18.023 32.950 1.00 75.12 546 CYS A O 1
ATOM 4388 N N . GLU A 1 547 ? -22.616 -16.957 31.696 1.00 77.81 547 GLU A N 1
ATOM 4389 C CA . GLU A 1 547 ? -22.870 -17.705 30.460 1.00 77.81 547 GLU A CA 1
ATOM 4390 C C . GLU A 1 547 ? -22.661 -19.217 30.654 1.00 77.81 547 GLU A C 1
ATOM 4392 O O . GLU A 1 547 ? -21.911 -19.669 31.523 1.00 77.81 547 GLU A O 1
ATOM 4397 N N . ARG A 1 548 ? -23.299 -20.034 29.809 1.00 75.62 548 ARG A N 1
ATOM 4398 C CA . ARG A 1 548 ? -23.158 -21.495 29.870 1.00 75.62 548 ARG A CA 1
ATOM 4399 C C . ARG A 1 548 ? -21.684 -21.892 29.701 1.00 75.62 548 ARG A C 1
ATOM 4401 O O . ARG A 1 548 ? -21.062 -21.543 28.705 1.00 75.62 548 ARG A O 1
ATOM 4408 N N . GLY A 1 549 ? -21.148 -22.644 30.664 1.00 80.19 549 GLY A N 1
ATOM 4409 C CA . GLY A 1 549 ? -19.734 -23.048 30.701 1.00 80.19 549 GLY A CA 1
ATOM 4410 C C . GLY A 1 549 ? -18.839 -22.167 31.580 1.00 80.19 549 GLY A C 1
ATOM 4411 O O . GLY A 1 549 ? -17.688 -22.526 31.801 1.00 80.19 549 GLY A O 1
ATOM 4412 N N . TRP A 1 550 ? -19.365 -21.070 32.129 1.00 88.62 550 TRP A N 1
ATOM 4413 C CA . TRP A 1 550 ? -18.678 -20.223 33.103 1.00 88.62 550 TRP A CA 1
ATOM 4414 C C . TRP A 1 550 ? -19.220 -20.475 34.515 1.00 88.62 550 TRP A C 1
ATOM 4416 O O . TRP A 1 550 ? -20.431 -20.581 34.722 1.00 88.62 550 TRP A O 1
ATOM 4426 N N . LYS A 1 551 ? -18.332 -20.553 35.507 1.00 88.06 551 LYS A N 1
ATOM 4427 C CA . LYS A 1 551 ? -18.685 -20.714 36.921 1.00 88.06 551 LYS A CA 1
ATOM 4428 C C . LYS A 1 551 ? -18.634 -19.360 37.628 1.00 88.06 551 LYS A C 1
ATOM 4430 O O . LYS A 1 551 ? -17.662 -18.623 37.494 1.00 88.06 551 LYS A O 1
ATOM 4435 N N . LYS A 1 552 ? -19.683 -19.029 38.385 1.00 83.44 552 LYS A N 1
ATOM 4436 C CA . LYS A 1 552 ? -19.770 -17.772 39.138 1.00 83.44 552 LYS A CA 1
ATOM 4437 C C . LYS A 1 552 ? -19.044 -17.891 40.475 1.00 83.44 552 LYS A C 1
ATOM 4439 O O . LYS A 1 552 ? -19.340 -18.806 41.239 1.00 83.44 552 LYS A O 1
ATOM 4444 N N . PHE A 1 553 ? -18.206 -16.914 40.794 1.00 82.19 553 PHE A N 1
ATOM 4445 C CA . PHE A 1 553 ? -17.613 -16.744 42.117 1.00 82.19 553 PHE A CA 1
ATOM 4446 C C . PHE A 1 553 ? -17.462 -15.251 42.430 1.00 82.19 553 PHE A C 1
ATOM 4448 O O . PHE A 1 553 ? -16.991 -14.488 41.597 1.00 82.19 553 PHE A O 1
ATOM 4455 N N . HIS A 1 554 ? -17.957 -14.805 43.591 1.00 77.00 554 HIS A N 1
ATOM 4456 C CA . HIS A 1 554 ? -17.812 -13.426 44.098 1.00 77.00 554 HIS A CA 1
ATOM 4457 C C . HIS A 1 554 ? -18.022 -12.297 43.063 1.00 77.00 554 HIS A C 1
ATOM 4459 O O . HIS A 1 554 ? -17.240 -11.356 42.958 1.00 77.00 554 HIS A O 1
ATOM 4465 N N . GLY A 1 555 ? -19.107 -12.377 42.284 1.00 66.94 555 GLY A N 1
ATOM 4466 C CA . GLY A 1 555 ? -19.444 -11.333 41.307 1.00 66.94 555 GLY A CA 1
ATOM 4467 C C . GLY A 1 555 ? -18.620 -11.377 40.016 1.00 66.94 555 GLY A C 1
ATOM 4468 O O . GLY A 1 555 ? -18.755 -10.481 39.188 1.00 66.94 555 GLY A O 1
ATOM 4469 N N . HIS A 1 556 ? -17.844 -12.432 39.805 1.00 82.06 556 HIS A N 1
ATOM 4470 C CA . HIS A 1 556 ? -17.104 -12.698 38.580 1.00 82.06 556 HIS A CA 1
ATOM 4471 C C . HIS A 1 556 ? -17.495 -14.068 38.014 1.00 82.06 556 HIS A C 1
ATOM 4473 O O . HIS A 1 556 ? -18.022 -14.938 38.715 1.00 82.06 556 HIS A O 1
ATOM 4479 N N . CYS A 1 557 ? -17.280 -14.234 36.719 1.00 89.56 557 CYS A N 1
ATOM 4480 C CA . CYS A 1 557 ? -17.444 -15.466 35.974 1.00 89.56 557 CYS A CA 1
ATOM 4481 C C . CYS A 1 557 ? -16.068 -15.973 35.577 1.00 89.56 557 CYS A C 1
ATOM 4483 O O . CYS A 1 557 ? -15.286 -15.224 34.997 1.00 89.56 557 CYS A O 1
ATOM 4485 N N . TYR A 1 558 ? -15.818 -17.252 35.835 1.00 93.19 558 TYR A N 1
ATOM 4486 C CA . TYR A 1 558 ? -14.552 -17.903 35.535 1.00 93.19 558 TYR A CA 1
ATOM 4487 C C . TYR A 1 558 ? -14.768 -19.093 34.621 1.00 93.19 558 TYR A C 1
ATOM 4489 O O . TYR A 1 558 ? -15.763 -19.814 34.748 1.00 93.19 558 TYR A O 1
ATOM 4497 N N . ARG A 1 559 ? -13.822 -19.332 33.723 1.00 94.06 559 ARG A N 1
ATOM 4498 C CA . ARG A 1 559 ? -13.836 -20.509 32.863 1.00 94.06 559 ARG A CA 1
ATOM 4499 C C . ARG A 1 559 ? -12.418 -20.999 32.643 1.00 94.06 559 ARG A C 1
ATOM 4501 O O . ARG A 1 559 ? -11.571 -20.232 32.207 1.00 94.06 559 ARG A O 1
ATOM 4508 N N . CYS A 1 560 ? -12.192 -22.276 32.943 1.00 94.12 560 CYS A N 1
ATOM 4509 C CA . CYS A 1 560 ? -10.972 -22.969 32.559 1.00 94.12 560 CYS A CA 1
ATOM 4510 C C . CYS A 1 560 ? -11.149 -23.500 31.139 1.00 94.12 560 CYS A C 1
ATOM 4512 O O . CYS A 1 560 ? -12.089 -24.250 30.853 1.00 94.12 560 CYS A O 1
ATOM 4514 N N . PHE A 1 561 ? -10.246 -23.099 30.264 1.00 93.44 561 PHE A N 1
ATOM 4515 C CA . PHE A 1 561 ? -10.128 -23.596 28.912 1.00 93.44 561 PHE A CA 1
ATOM 4516 C C . PHE A 1 561 ? -9.047 -24.669 28.885 1.00 93.44 561 PHE A C 1
ATOM 4518 O O . PHE A 1 561 ? -7.929 -24.456 29.343 1.00 93.44 561 PHE A O 1
ATOM 4525 N N . THR A 1 562 ? -9.413 -25.861 28.417 1.00 90.19 562 THR A N 1
ATOM 4526 C CA . THR A 1 562 ? -8.525 -27.033 28.408 1.00 90.19 562 THR A CA 1
ATOM 4527 C C . THR A 1 562 ? -7.615 -27.073 27.185 1.00 90.19 562 THR A C 1
ATOM 4529 O O . THR A 1 562 ? -6.691 -27.882 27.139 1.00 90.19 562 THR A O 1
ATOM 4532 N N . HIS A 1 563 ? -7.883 -26.250 26.169 1.00 88.44 563 HIS A N 1
ATOM 4533 C CA . HIS A 1 563 ? -6.992 -26.102 25.026 1.00 88.44 563 HIS A CA 1
ATOM 4534 C C . HIS A 1 563 ? -5.749 -25.308 25.420 1.00 88.44 563 HIS A C 1
ATOM 4536 O O . HIS A 1 563 ? -5.800 -24.431 26.278 1.00 88.44 563 HIS A O 1
ATOM 4542 N N . ARG A 1 564 ? -4.616 -25.670 24.818 1.00 92.94 564 ARG A N 1
ATOM 4543 C CA . ARG A 1 564 ? -3.299 -25.195 25.233 1.00 92.94 564 ARG A CA 1
ATOM 4544 C C . ARG A 1 564 ? -2.839 -24.036 24.360 1.00 92.94 564 ARG A C 1
ATOM 4546 O O . ARG A 1 564 ? -2.813 -24.180 23.140 1.00 92.94 564 ARG A O 1
ATOM 4553 N N . HIS A 1 565 ? -2.448 -22.938 24.993 1.00 94.19 565 HIS A N 1
ATOM 4554 C CA . HIS A 1 565 ? -1.950 -21.730 24.336 1.00 94.19 565 HIS A CA 1
ATOM 4555 C C . HIS A 1 565 ? -0.707 -21.191 25.036 1.00 94.19 565 HIS A C 1
ATOM 4557 O O . HIS A 1 565 ? -0.495 -21.483 26.218 1.00 94.19 565 HIS A O 1
ATOM 4563 N N . THR A 1 566 ? 0.081 -20.390 24.312 1.00 96.19 566 THR A N 1
ATOM 4564 C CA . THR A 1 566 ? 1.066 -19.502 24.936 1.00 96.19 566 THR A CA 1
ATOM 4565 C C . THR A 1 566 ? 0.342 -18.499 25.824 1.00 96.19 566 THR A C 1
ATOM 4567 O O . THR A 1 566 ? -0.867 -18.280 25.684 1.00 96.19 566 THR A O 1
ATOM 4570 N N . TRP A 1 567 ? 1.064 -17.883 26.753 1.00 97.06 567 TRP A N 1
ATOM 4571 C CA . TRP A 1 567 ? 0.449 -16.942 27.679 1.00 97.06 567 TRP A CA 1
ATOM 4572 C C . TRP A 1 567 ? -0.183 -15.738 26.951 1.00 97.06 567 TRP A C 1
ATOM 4574 O O . TRP A 1 567 ? -1.297 -15.341 27.296 1.00 97.06 567 TRP A O 1
ATOM 4584 N N . GLU A 1 568 ? 0.450 -15.195 25.892 1.00 95.31 568 GLU A N 1
ATOM 4585 C CA . GLU A 1 568 ? -0.150 -14.095 25.109 1.00 95.31 568 GLU A CA 1
ATOM 4586 C C . GLU A 1 568 ? -1.445 -14.510 24.411 1.00 95.31 568 GLU A C 1
ATOM 4588 O O . GLU A 1 568 ? -2.411 -13.745 24.361 1.00 95.31 568 GLU A O 1
ATOM 4593 N N . ASP A 1 569 ? -1.452 -15.711 23.837 1.00 93.19 569 ASP A N 1
ATOM 4594 C CA . ASP A 1 569 ? -2.596 -16.242 23.108 1.00 93.19 569 ASP A CA 1
ATOM 4595 C C . ASP A 1 569 ? -3.767 -16.523 24.055 1.00 93.19 569 ASP A C 1
ATOM 4597 O O . ASP A 1 569 ? -4.916 -16.235 23.721 1.00 93.19 569 ASP A O 1
ATOM 4601 N N . ALA A 1 570 ? -3.471 -17.009 25.261 1.00 93.69 570 ALA A N 1
ATOM 4602 C CA . ALA A 1 570 ? -4.450 -17.226 26.316 1.00 93.69 570 ALA A CA 1
ATOM 4603 C C . ALA A 1 570 ? -5.077 -15.907 26.814 1.00 93.69 570 ALA A C 1
ATOM 4605 O O . ALA A 1 570 ? -6.298 -15.812 26.932 1.00 93.69 570 ALA A O 1
ATOM 4606 N N . GLU A 1 571 ? -4.273 -14.862 27.048 1.00 94.62 571 GLU A N 1
ATOM 4607 C CA . GLU A 1 571 ? -4.783 -13.526 27.403 1.00 94.62 571 GLU A CA 1
ATOM 4608 C C . GLU A 1 571 ? -5.649 -12.934 26.287 1.00 94.62 571 GLU A C 1
ATOM 4610 O O . GLU A 1 571 ? -6.700 -12.347 26.561 1.00 94.62 571 GLU A O 1
ATOM 4615 N N . ARG A 1 572 ? -5.255 -13.118 25.024 1.00 88.25 572 ARG A N 1
ATOM 4616 C CA . ARG A 1 572 ? -6.052 -12.672 23.877 1.00 88.25 572 ARG A CA 1
ATOM 4617 C C . ARG A 1 572 ? -7.408 -13.380 23.816 1.00 88.25 572 ARG A C 1
ATOM 4619 O O . ARG A 1 572 ? -8.420 -12.694 23.681 1.00 88.25 572 ARG A O 1
ATOM 4626 N N . ASP A 1 573 ? -7.457 -14.700 23.994 1.00 88.38 573 ASP A N 1
ATOM 4627 C CA . ASP A 1 573 ? -8.725 -15.448 24.014 1.00 88.38 573 ASP A CA 1
ATOM 4628 C C . ASP A 1 573 ? -9.630 -15.023 25.184 1.00 88.38 573 ASP A C 1
ATOM 4630 O O . ASP A 1 573 ? -10.842 -14.844 25.020 1.00 88.38 573 ASP A O 1
ATOM 4634 N N . CYS A 1 574 ? -9.056 -14.760 26.364 1.00 87.00 574 CYS A N 1
ATOM 4635 C CA . CYS A 1 574 ? -9.828 -14.225 27.483 1.00 87.00 574 CYS A CA 1
ATOM 4636 C C . CYS A 1 574 ? -10.439 -12.849 27.171 1.00 87.00 574 CYS A C 1
ATOM 4638 O O . CYS A 1 574 ? -11.598 -12.606 27.532 1.00 87.00 574 CYS A O 1
ATOM 4640 N N . ARG A 1 575 ? -9.711 -11.980 26.454 1.00 78.62 575 ARG A N 1
ATOM 4641 C CA . ARG A 1 575 ? -10.213 -10.671 25.998 1.00 78.62 575 ARG A CA 1
ATOM 4642 C C . ARG A 1 575 ? -11.335 -10.792 24.980 1.00 78.62 575 ARG A C 1
ATOM 4644 O O . ARG A 1 575 ? -12.316 -10.055 25.086 1.00 78.62 575 ARG A O 1
ATOM 4651 N N . GLU A 1 576 ? -11.254 -11.743 24.053 1.00 79.31 576 GLU A N 1
ATOM 4652 C CA . GLU A 1 576 ? -12.338 -12.032 23.100 1.00 79.31 576 GLU A CA 1
ATOM 4653 C C . GLU A 1 576 ? -13.631 -12.459 23.811 1.00 79.31 576 GLU A C 1
ATOM 4655 O O . GLU A 1 576 ? -14.736 -12.117 23.386 1.00 79.31 576 GLU A O 1
ATOM 4660 N N . HIS A 1 577 ? -13.505 -13.123 24.961 1.00 80.06 577 HIS A N 1
ATOM 4661 C CA . HIS A 1 577 ? -14.632 -13.487 25.816 1.00 80.06 577 HIS A CA 1
ATOM 4662 C C . HIS A 1 577 ? -15.110 -12.368 26.764 1.00 80.06 577 HIS A C 1
ATOM 4664 O O . HIS A 1 577 ? -16.008 -12.603 27.589 1.00 80.06 577 HIS A O 1
ATOM 4670 N N . GLY A 1 578 ? -14.550 -11.160 26.643 1.00 74.25 578 GLY A N 1
ATOM 4671 C CA . GLY A 1 578 ? -14.891 -9.989 27.452 1.00 74.25 578 GLY A CA 1
ATOM 4672 C C . GLY A 1 578 ? -14.322 -10.031 28.872 1.00 74.25 578 GLY A C 1
ATOM 4673 O O . GLY A 1 578 ? -14.967 -9.529 29.794 1.00 74.25 578 GLY A O 1
ATOM 4674 N N . GLY A 1 579 ? -13.170 -10.675 29.060 1.00 85.69 579 GLY A N 1
ATOM 4675 C CA . GLY A 1 579 ? -12.458 -10.782 30.332 1.00 85.69 579 GLY A CA 1
ATOM 4676 C C . GLY A 1 579 ? -10.942 -10.700 30.172 1.00 85.69 579 GLY A C 1
ATOM 4677 O O . GLY A 1 579 ? -10.436 -10.236 29.159 1.00 85.69 579 GLY A O 1
ATOM 4678 N N . HIS A 1 580 ? -10.229 -11.177 31.182 1.00 93.25 580 HIS A N 1
ATOM 4679 C CA . HIS A 1 580 ? -8.770 -11.290 31.212 1.00 93.25 580 HIS A CA 1
ATOM 4680 C C . HIS A 1 580 ? -8.381 -12.674 31.731 1.00 93.25 580 HIS A C 1
ATOM 4682 O O . HIS A 1 580 ? -9.237 -13.395 32.262 1.00 93.25 580 HIS A O 1
ATOM 4688 N N . LEU A 1 581 ? -7.114 -13.066 31.595 1.00 96.88 581 LEU A N 1
ATOM 4689 C CA . LEU A 1 581 ? -6.585 -14.165 32.397 1.00 96.88 581 LEU A CA 1
ATOM 4690 C C . LEU A 1 581 ? -6.865 -13.906 33.881 1.00 96.88 581 LEU A C 1
ATOM 4692 O O . LEU A 1 581 ? -6.891 -12.768 34.349 1.00 96.88 581 LEU A O 1
ATOM 4696 N N . ALA A 1 582 ? -7.144 -14.974 34.621 1.00 95.12 582 ALA A N 1
ATOM 4697 C CA . ALA A 1 582 ? -7.653 -14.857 35.973 1.00 95.12 582 ALA A CA 1
ATOM 4698 C C . ALA A 1 582 ? -6.644 -14.165 36.894 1.00 95.12 582 ALA A C 1
ATOM 4700 O O . ALA A 1 582 ? -5.513 -14.625 37.047 1.00 95.12 582 ALA A O 1
ATOM 4701 N N . SER A 1 583 ? -7.099 -13.089 37.530 1.00 94.25 583 SER A N 1
ATOM 4702 C CA . SER A 1 583 ? -6.453 -12.466 38.677 1.00 94.25 583 SER A CA 1
ATOM 4703 C C . SER A 1 583 ? -6.935 -13.080 39.986 1.00 94.25 583 SER A C 1
ATOM 4705 O O . SER A 1 583 ? -8.100 -13.480 40.095 1.00 94.25 583 SER A O 1
ATOM 4707 N N . VAL A 1 584 ? -6.045 -13.158 40.978 1.00 92.75 584 VAL A N 1
ATOM 4708 C CA . VAL A 1 584 ? -6.321 -13.777 42.282 1.00 92.75 584 VAL A CA 1
ATOM 4709 C C . VAL A 1 584 ? -6.058 -12.776 43.401 1.00 92.75 584 VAL A C 1
ATOM 4711 O O . VAL A 1 584 ? -4.933 -12.322 43.584 1.00 92.75 584 VAL A O 1
ATOM 4714 N N . HIS A 1 585 ? -7.089 -12.455 44.183 1.00 87.19 585 HIS A N 1
ATOM 4715 C CA . HIS A 1 585 ? -7.011 -11.433 45.238 1.00 87.19 585 HIS A CA 1
ATOM 4716 C C . HIS A 1 585 ? -7.367 -11.956 46.633 1.00 87.19 585 HIS A C 1
ATOM 4718 O O . HIS A 1 585 ? -7.440 -11.187 47.591 1.00 87.19 585 HIS A O 1
ATOM 4724 N N . SER A 1 586 ? -7.650 -13.252 46.782 1.00 85.50 586 SER A N 1
ATOM 4725 C CA . SER A 1 586 ? -7.921 -13.849 48.091 1.00 85.50 586 SER A CA 1
ATOM 4726 C C . SER A 1 586 ? -7.695 -15.356 48.097 1.00 85.50 586 SER A C 1
ATOM 4728 O O . SER A 1 586 ? -7.893 -16.018 47.082 1.00 85.50 586 SER A O 1
ATOM 4730 N N . ALA A 1 587 ? -7.405 -15.913 49.276 1.00 86.44 587 ALA A N 1
ATOM 4731 C CA . ALA A 1 587 ? -7.307 -17.362 49.463 1.00 86.44 587 ALA A CA 1
ATOM 4732 C C . ALA A 1 587 ? -8.593 -18.103 49.044 1.00 86.44 587 ALA A C 1
ATOM 4734 O O . ALA A 1 587 ? -8.529 -19.164 48.441 1.00 86.44 587 ALA A O 1
ATOM 4735 N N . ALA A 1 588 ? -9.771 -17.510 49.275 1.00 83.44 588 ALA A N 1
ATOM 4736 C CA . ALA A 1 588 ? -11.037 -18.109 48.851 1.00 83.44 588 ALA A CA 1
ATOM 4737 C C . ALA A 1 588 ? -11.189 -18.160 47.318 1.00 83.44 588 ALA A C 1
ATOM 4739 O O . ALA A 1 588 ? -11.800 -19.085 46.787 1.00 83.44 588 ALA A O 1
ATOM 4740 N N . GLU A 1 589 ? -10.659 -17.160 46.606 1.00 90.31 589 GLU A N 1
ATOM 4741 C CA . GLU A 1 589 ? -10.616 -17.148 45.140 1.00 90.31 589 GLU A CA 1
ATOM 4742 C C . GLU A 1 589 ? -9.623 -18.185 44.614 1.00 90.31 589 GLU A C 1
ATOM 4744 O O . GLU A 1 589 ? -9.967 -18.929 43.700 1.00 90.31 589 GLU A O 1
ATOM 4749 N N . GLN A 1 590 ? -8.452 -18.305 45.246 1.00 92.81 590 GLN A N 1
ATOM 4750 C CA . GLN A 1 590 ? -7.467 -19.346 44.947 1.00 92.81 590 GLN A CA 1
ATOM 4751 C C . GLN A 1 590 ? -8.065 -20.755 45.100 1.00 92.81 590 GLN A C 1
ATOM 4753 O O . GLN A 1 590 ? -8.008 -21.551 44.164 1.00 92.81 590 GLN A O 1
ATOM 4758 N N . ASP A 1 591 ? -8.729 -21.040 46.224 1.00 91.00 591 ASP A N 1
ATOM 4759 C CA . ASP A 1 591 ? -9.403 -22.324 46.466 1.00 91.00 591 ASP A CA 1
ATOM 4760 C C . ASP A 1 591 ? -10.475 -22.624 45.407 1.00 91.00 591 ASP A C 1
ATOM 4762 O O . ASP A 1 591 ? -10.654 -23.766 44.975 1.00 91.00 591 ASP A O 1
ATOM 4766 N N . PHE A 1 592 ? -11.197 -21.595 44.957 1.00 91.88 592 PHE A N 1
ATOM 4767 C CA . PHE A 1 592 ? -12.179 -21.736 43.890 1.00 91.88 592 PHE A CA 1
ATOM 4768 C C . PHE A 1 592 ? -11.523 -22.061 42.539 1.00 91.88 592 PHE A C 1
ATOM 4770 O O . PHE A 1 592 ? -12.012 -22.951 41.836 1.00 91.88 592 PHE A O 1
ATOM 4777 N N . LEU A 1 593 ? -10.422 -21.386 42.186 1.00 93.00 593 LEU A N 1
ATOM 4778 C CA . LEU A 1 593 ? -9.665 -21.647 40.957 1.00 93.00 593 LEU A CA 1
ATOM 4779 C C . LEU A 1 593 ? -9.053 -23.051 40.940 1.00 93.00 593 LEU A C 1
ATOM 4781 O O . LEU A 1 593 ? -9.121 -23.724 39.910 1.00 93.00 593 LEU A O 1
ATOM 4785 N N . ASN A 1 594 ? -8.568 -23.537 42.086 1.00 90.62 594 ASN A N 1
ATOM 4786 C CA . ASN A 1 594 ? -8.075 -24.909 42.253 1.00 90.62 594 ASN A CA 1
ATOM 4787 C C . ASN A 1 594 ? -9.136 -25.962 41.880 1.00 90.62 594 ASN A C 1
ATOM 4789 O O . ASN A 1 594 ? -8.808 -27.054 41.426 1.00 90.62 594 ASN A O 1
ATOM 4793 N N . GLY A 1 595 ? -10.426 -25.635 42.024 1.00 87.12 595 GLY A N 1
ATOM 4794 C CA . GLY A 1 595 ? -11.547 -26.491 41.621 1.00 87.12 595 GLY A CA 1
ATOM 4795 C C . GLY A 1 595 ? -11.986 -26.363 40.152 1.00 87.12 595 GLY A C 1
ATOM 4796 O O . GLY A 1 595 ? -12.987 -26.978 39.757 1.00 87.12 595 GLY A O 1
ATOM 4797 N N . LEU A 1 596 ? -11.322 -25.532 39.337 1.00 86.00 596 LEU A N 1
ATOM 4798 C CA . LEU A 1 596 ? -11.661 -25.321 37.921 1.00 86.00 596 LEU A CA 1
ATOM 4799 C C . LEU A 1 596 ? -10.811 -26.144 36.952 1.00 86.00 596 LEU A C 1
ATOM 4801 O O . LEU A 1 596 ? -11.338 -26.538 35.911 1.00 86.00 596 LEU A O 1
ATOM 4805 N N . GLY A 1 597 ? -9.543 -26.386 37.282 1.00 73.44 597 GLY A N 1
ATOM 4806 C CA . GLY A 1 597 ? -8.584 -27.115 36.453 1.00 73.44 597 GLY A CA 1
ATOM 4807 C C . GLY A 1 597 ? -7.931 -28.271 37.214 1.00 73.44 597 GLY A C 1
ATOM 4808 O O . GLY A 1 597 ? -7.878 -28.269 38.438 1.00 73.44 597 GLY A O 1
ATOM 4809 N N . HIS A 1 598 ? -7.446 -29.274 36.481 1.00 79.31 598 HIS A N 1
ATOM 4810 C CA . HIS A 1 598 ? -6.715 -30.426 37.036 1.00 79.31 598 HIS A CA 1
ATOM 4811 C C . HIS A 1 598 ? -5.260 -30.502 36.541 1.00 79.31 598 HIS A C 1
ATOM 4813 O O . HIS A 1 598 ? -4.522 -31.410 36.913 1.00 79.31 598 HIS A O 1
ATOM 4819 N N . GLU A 1 599 ? -4.855 -29.550 35.699 1.00 89.81 599 GLU A N 1
ATOM 4820 C CA . GLU A 1 599 ? -3.516 -29.411 35.123 1.00 89.81 599 GLU A CA 1
ATOM 4821 C C . GLU A 1 599 ? -2.968 -28.020 35.450 1.00 89.81 599 GLU A C 1
ATOM 4823 O O . GLU A 1 599 ? -3.718 -27.146 35.884 1.00 89.81 599 GLU A O 1
ATOM 4828 N N . ASN A 1 600 ? -1.670 -27.808 35.227 1.00 93.75 600 ASN A N 1
ATOM 4829 C CA . ASN A 1 600 ? -1.069 -26.490 35.394 1.00 93.75 600 ASN A CA 1
ATOM 4830 C C . ASN A 1 600 ? -1.714 -25.494 34.420 1.00 93.75 600 ASN A C 1
ATOM 4832 O O . ASN A 1 600 ? -1.780 -25.775 33.223 1.00 93.75 600 ASN A O 1
ATOM 4836 N N . THR A 1 601 ? -2.185 -24.355 34.922 1.00 96.00 601 THR A N 1
ATOM 4837 C CA . THR A 1 601 ? -2.969 -23.394 34.130 1.00 96.00 601 THR A CA 1
ATOM 4838 C C . THR A 1 601 ? -2.395 -21.990 34.178 1.00 96.00 601 THR A C 1
ATOM 4840 O O . THR A 1 601 ? -2.009 -21.532 35.254 1.00 96.00 601 THR A O 1
ATOM 4843 N N . TRP A 1 602 ? -2.428 -21.274 33.054 1.00 97.81 602 TRP A N 1
ATOM 4844 C CA . TRP A 1 602 ? -2.092 -19.854 33.022 1.00 97.81 602 TRP A CA 1
ATOM 4845 C C . TRP A 1 602 ? -3.057 -19.001 33.845 1.00 97.81 602 TRP A C 1
ATOM 4847 O O . TRP A 1 602 ? -4.278 -19.207 33.815 1.00 97.81 602 TRP A O 1
ATOM 4857 N N . ILE A 1 603 ? -2.476 -18.014 34.527 1.00 96.75 603 ILE A N 1
ATOM 4858 C CA . ILE A 1 603 ? -3.154 -16.922 35.229 1.00 96.75 603 ILE A CA 1
ATOM 4859 C C . ILE A 1 603 ? -2.574 -15.580 34.765 1.00 96.75 603 ILE A C 1
ATOM 4861 O O . ILE A 1 603 ? -1.553 -15.542 34.084 1.00 96.75 603 ILE A O 1
ATOM 4865 N N . GLY A 1 604 ? -3.233 -14.469 35.094 1.00 96.56 604 GLY A N 1
ATOM 4866 C CA . GLY A 1 604 ? -2.910 -13.160 34.510 1.00 96.56 604 GLY A CA 1
ATOM 4867 C C . GLY A 1 604 ? -1.687 -12.450 35.097 1.00 96.56 604 GLY A C 1
ATOM 4868 O O . GLY A 1 604 ? -1.447 -11.302 34.734 1.00 96.56 604 GLY A O 1
ATOM 4869 N N . LEU A 1 605 ? -0.952 -13.067 36.027 1.00 96.50 605 LEU A N 1
ATOM 4870 C CA . LEU A 1 605 ? 0.210 -12.449 36.675 1.00 96.50 605 LEU A CA 1
ATOM 4871 C C . LEU A 1 605 ? 1.438 -12.563 35.761 1.00 96.50 605 LEU A C 1
ATOM 4873 O O . LEU A 1 605 ? 1.666 -13.620 35.170 1.00 96.50 605 LEU A O 1
ATOM 4877 N N . ASN A 1 606 ? 2.189 -11.472 35.613 1.00 94.62 606 ASN A N 1
ATOM 4878 C CA . ASN A 1 606 ? 3.360 -11.384 34.735 1.00 94.62 606 ASN A CA 1
ATOM 4879 C C . ASN A 1 606 ? 4.250 -10.187 35.107 1.00 94.62 606 ASN A C 1
ATOM 4881 O O . ASN A 1 606 ? 3.725 -9.201 35.614 1.00 94.62 606 ASN A O 1
ATOM 4885 N N . ASP A 1 607 ? 5.541 -10.227 34.795 1.00 91.38 607 ASP A N 1
ATOM 4886 C CA . ASP A 1 607 ? 6.507 -9.123 34.968 1.00 91.38 607 ASP A CA 1
ATOM 4887 C C . ASP A 1 607 ? 7.211 -8.741 33.646 1.00 91.38 607 ASP A C 1
ATOM 4889 O O . ASP A 1 607 ? 8.188 -7.999 33.606 1.00 91.38 607 ASP A O 1
ATOM 4893 N N . ARG A 1 608 ? 6.612 -9.133 32.515 1.00 89.31 608 ARG A N 1
ATOM 4894 C CA . ARG A 1 608 ? 7.076 -8.892 31.130 1.00 89.31 608 ARG A CA 1
ATOM 4895 C C . ARG A 1 608 ? 7.478 -7.458 30.788 1.00 89.31 608 ARG A C 1
ATOM 4897 O O . ARG A 1 608 ? 8.155 -7.225 29.788 1.00 89.31 608 ARG A O 1
ATOM 4904 N N . THR A 1 609 ? 6.940 -6.472 31.502 1.00 80.62 609 THR A N 1
ATOM 4905 C CA . THR A 1 609 ? 7.232 -5.054 31.251 1.00 80.62 609 THR A CA 1
ATOM 4906 C C . THR A 1 609 ? 8.457 -4.562 32.004 1.00 80.62 609 THR A C 1
ATOM 4908 O O . THR A 1 609 ? 9.176 -3.704 31.490 1.00 80.62 609 THR A O 1
ATOM 4911 N N . VAL A 1 610 ? 8.659 -5.051 33.225 1.00 82.44 610 VAL A N 1
ATOM 4912 C CA . VAL A 1 610 ? 9.730 -4.656 34.137 1.00 82.44 610 VAL A CA 1
ATOM 4913 C C . VAL A 1 610 ? 10.018 -5.871 35.012 1.00 82.44 610 VAL A C 1
ATOM 4915 O O . VAL A 1 610 ? 9.169 -6.247 35.810 1.00 82.44 610 VAL A O 1
ATOM 4918 N N . GLU A 1 611 ? 11.210 -6.443 34.859 1.00 83.31 611 GLU A N 1
ATOM 4919 C CA . GLU A 1 611 ? 11.678 -7.585 35.652 1.00 83.31 611 GLU A CA 1
ATOM 4920 C C . GLU A 1 611 ? 11.454 -7.360 37.157 1.00 83.31 611 GLU A C 1
ATOM 4922 O O . GLU A 1 611 ? 11.740 -6.269 37.664 1.00 83.31 611 GLU A O 1
ATOM 4927 N N . GLU A 1 612 ? 10.981 -8.392 37.861 1.00 82.38 612 GLU A N 1
ATOM 4928 C CA . GLU A 1 612 ? 10.650 -8.376 39.297 1.00 82.38 612 GLU A CA 1
ATOM 4929 C C . GLU A 1 612 ? 9.433 -7.497 39.683 1.00 82.38 612 GLU A C 1
ATOM 4931 O O . GLU A 1 612 ? 9.076 -7.432 40.863 1.00 82.38 612 GLU A O 1
ATOM 4936 N N . ASP A 1 613 ? 8.750 -6.847 38.728 1.00 86.12 613 ASP A N 1
ATOM 4937 C CA . ASP A 1 613 ? 7.524 -6.061 38.954 1.00 86.12 613 ASP A CA 1
ATOM 4938 C C . ASP A 1 613 ? 6.285 -6.789 38.406 1.00 86.12 613 ASP A C 1
ATOM 4940 O O . ASP A 1 613 ? 5.783 -6.505 37.315 1.00 86.12 613 ASP A O 1
ATOM 4944 N N . PHE A 1 614 ? 5.780 -7.747 39.186 1.00 89.19 614 PHE A N 1
ATOM 4945 C CA . PHE A 1 614 ? 4.627 -8.564 38.807 1.00 89.19 614 PHE A CA 1
ATOM 4946 C C . PHE A 1 614 ? 3.310 -7.779 38.833 1.00 89.19 614 PHE A C 1
ATOM 4948 O O . PHE A 1 614 ? 2.912 -7.214 39.851 1.00 89.19 614 PHE A O 1
ATOM 4955 N N . GLN A 1 615 ? 2.575 -7.818 37.723 1.00 90.06 615 GLN A N 1
ATOM 4956 C CA . GLN A 1 615 ? 1.301 -7.132 37.527 1.00 90.06 615 GLN A CA 1
ATOM 4957 C C . GLN A 1 615 ? 0.242 -8.073 36.940 1.00 90.06 615 GLN A C 1
ATOM 4959 O O . GLN A 1 615 ? 0.542 -9.001 36.188 1.00 90.06 615 GLN A O 1
ATOM 4964 N N . TRP A 1 616 ? -1.028 -7.827 37.269 1.00 90.38 616 TRP A N 1
ATOM 4965 C CA . TRP A 1 616 ? -2.154 -8.545 36.669 1.00 90.38 616 TRP A CA 1
ATOM 4966 C C . TRP A 1 616 ? -2.548 -7.938 35.315 1.00 90.38 616 TRP A C 1
ATOM 4968 O O . TRP A 1 616 ? -2.571 -6.715 35.155 1.00 90.38 616 TRP A O 1
ATOM 4978 N N . THR A 1 617 ? -2.942 -8.772 34.347 1.00 88.38 617 THR A N 1
ATOM 4979 C CA . THR A 1 617 ? -3.405 -8.313 33.021 1.00 88.38 617 THR A CA 1
ATOM 4980 C C . THR A 1 617 ? -4.666 -7.451 33.050 1.00 88.38 617 THR A C 1
ATOM 4982 O O . THR A 1 617 ? -4.879 -6.652 32.135 1.00 88.38 617 THR A O 1
ATOM 4985 N N . ASP A 1 618 ? -5.476 -7.559 34.104 1.00 80.50 618 ASP A N 1
ATOM 4986 C CA . ASP A 1 618 ? -6.665 -6.733 34.343 1.00 80.50 618 ASP A CA 1
ATOM 4987 C C . ASP A 1 618 ? -6.354 -5.394 35.046 1.00 80.50 618 ASP A C 1
ATOM 4989 O O . ASP A 1 618 ? -7.264 -4.629 35.363 1.00 80.50 618 ASP A O 1
ATOM 4993 N N . SER A 1 619 ? -5.069 -5.068 35.246 1.00 77.12 619 SER A N 1
ATOM 4994 C CA . SER A 1 619 ? -4.591 -3.845 35.913 1.00 77.12 619 SER A CA 1
ATOM 4995 C C . SER A 1 619 ? -4.992 -3.705 37.392 1.00 77.12 619 SER A C 1
ATOM 4997 O O . SER A 1 619 ? -4.924 -2.599 37.938 1.00 77.12 619 SER A O 1
ATOM 4999 N N . MET A 1 620 ? -5.410 -4.789 38.052 1.00 75.69 620 MET A N 1
ATOM 5000 C CA . MET A 1 620 ? -5.632 -4.800 39.500 1.00 75.69 620 MET A CA 1
ATOM 5001 C C . MET A 1 620 ? -4.308 -4.864 40.272 1.00 75.69 620 MET A C 1
ATOM 5003 O O . MET A 1 620 ? -3.322 -5.428 39.801 1.00 75.69 620 MET A O 1
ATOM 5007 N N . GLU A 1 621 ? -4.284 -4.309 41.488 1.00 75.00 621 GLU A N 1
ATOM 5008 C CA . GLU A 1 621 ? -3.103 -4.382 42.360 1.00 75.00 621 GLU A CA 1
ATOM 5009 C C . GLU A 1 621 ? -2.911 -5.825 42.896 1.00 75.00 621 GLU A C 1
ATOM 5011 O O . GLU A 1 621 ? -3.882 -6.455 43.343 1.00 75.00 621 GLU A O 1
ATOM 5016 N N . PRO A 1 622 ? -1.681 -6.378 42.872 1.00 79.31 622 PRO A N 1
ATOM 5017 C CA . PRO A 1 622 ? -1.371 -7.700 43.416 1.00 79.31 622 PRO A CA 1
ATOM 5018 C C . PRO A 1 622 ? -1.299 -7.661 44.953 1.00 79.31 622 PRO A C 1
ATOM 5020 O O . PRO A 1 622 ? -0.234 -7.615 45.553 1.00 79.31 622 PRO A O 1
ATOM 5023 N N . GLU A 1 623 ? -2.459 -7.638 45.617 1.00 80.25 623 GLU A N 1
ATOM 5024 C CA . GLU A 1 623 ? -2.556 -7.605 47.092 1.00 80.25 623 GLU A CA 1
ATOM 5025 C C . GLU A 1 623 ? -2.434 -8.991 47.763 1.00 80.25 623 GLU A C 1
ATOM 5027 O O . GLU A 1 623 ? -2.267 -9.082 48.981 1.00 80.25 623 GLU A O 1
ATOM 5032 N N . TYR A 1 624 ? -2.567 -10.072 46.992 1.00 88.56 624 TYR A N 1
ATOM 5033 C CA . TYR A 1 624 ? -2.505 -11.458 47.454 1.00 88.56 624 TYR A CA 1
ATOM 5034 C C . TYR A 1 624 ? -1.433 -12.204 46.668 1.00 88.56 624 TYR A C 1
ATOM 5036 O O . TYR A 1 624 ? -1.328 -12.029 45.457 1.00 88.56 624 TYR A O 1
ATOM 5044 N N . GLU A 1 625 ? -0.683 -13.059 47.356 1.00 89.69 625 GLU A N 1
ATOM 5045 C CA . GLU A 1 625 ? 0.382 -13.870 46.777 1.00 89.69 625 GLU A CA 1
ATOM 5046 C C . GLU A 1 625 ? 0.220 -15.331 47.199 1.00 89.69 625 GLU A C 1
ATOM 5048 O O . GLU A 1 625 ? -0.111 -15.620 48.354 1.00 89.69 625 GLU A O 1
ATOM 5053 N N . ASN A 1 626 ? 0.471 -16.256 46.271 1.00 94.06 626 ASN A N 1
ATOM 5054 C CA . ASN A 1 626 ? 0.466 -17.697 46.533 1.00 94.06 626 ASN A CA 1
ATOM 5055 C C . ASN A 1 626 ? 1.659 -18.401 45.867 1.00 94.06 626 ASN A C 1
ATOM 5057 O O . ASN A 1 626 ? 1.530 -19.498 45.325 1.00 94.06 626 ASN A O 1
ATOM 5061 N N . TRP A 1 627 ? 2.826 -17.755 45.879 1.00 94.56 627 TRP A N 1
ATOM 5062 C CA . TRP A 1 627 ? 4.059 -18.297 45.312 1.00 94.56 627 TRP A CA 1
ATOM 5063 C C . TRP A 1 627 ? 4.450 -19.648 45.923 1.00 94.56 627 TRP A C 1
ATOM 5065 O O . TRP A 1 627 ? 4.255 -19.922 47.117 1.00 94.56 627 TRP A O 1
ATOM 5075 N N . ARG A 1 628 ? 5.018 -20.518 45.086 1.00 92.62 628 ARG A N 1
ATOM 5076 C CA . ARG A 1 628 ? 5.698 -21.736 45.525 1.00 92.62 628 ARG A CA 1
ATOM 5077 C C . ARG A 1 628 ? 6.947 -21.379 46.338 1.00 92.62 628 ARG A C 1
ATOM 5079 O O . ARG A 1 628 ? 7.475 -20.277 46.257 1.00 92.62 628 ARG A O 1
ATOM 5086 N N . GLU A 1 629 ? 7.395 -22.304 47.185 1.00 90.31 629 GLU A N 1
ATOM 5087 C CA . GLU A 1 629 ? 8.619 -22.094 47.962 1.00 90.31 629 GLU A CA 1
ATOM 5088 C C . GLU A 1 629 ? 9.806 -21.839 47.021 1.00 90.31 629 GLU A C 1
ATOM 5090 O O . GLU A 1 629 ? 10.062 -22.643 46.126 1.00 90.31 629 GLU A O 1
ATOM 5095 N N . ASN A 1 630 ? 10.515 -20.733 47.263 1.00 87.31 630 ASN A N 1
ATOM 5096 C CA . ASN A 1 630 ? 11.598 -20.182 46.439 1.00 87.31 630 ASN A CA 1
ATOM 5097 C C . ASN A 1 630 ? 11.189 -19.544 45.101 1.00 87.31 630 ASN A C 1
ATOM 5099 O O . ASN A 1 630 ? 12.093 -19.242 44.341 1.00 87.31 630 ASN A O 1
ATOM 5103 N N . GLN A 1 631 ? 9.901 -19.292 44.841 1.00 86.38 631 GLN A N 1
ATOM 5104 C CA . GLN A 1 631 ? 9.447 -18.553 43.655 1.00 86.38 631 GLN A CA 1
ATOM 5105 C C . GLN A 1 631 ? 9.093 -17.085 43.964 1.00 86.38 631 GLN A C 1
ATOM 5107 O O . GLN A 1 631 ? 8.688 -16.803 45.100 1.00 86.38 631 GLN A O 1
ATOM 5112 N N . PRO A 1 632 ? 9.193 -16.160 42.986 1.00 87.56 632 PRO A N 1
ATOM 5113 C CA . PRO A 1 632 ? 9.709 -16.359 41.621 1.00 87.56 632 PRO A CA 1
ATOM 5114 C C . PRO A 1 632 ? 11.246 -16.480 41.578 1.00 87.56 632 PRO A C 1
ATOM 5116 O O . PRO A 1 632 ? 11.936 -15.743 42.289 1.00 87.56 632 PRO A O 1
ATOM 5119 N N . ASP A 1 633 ? 11.778 -17.429 40.804 1.00 81.69 633 ASP A N 1
ATOM 5120 C CA . ASP A 1 633 ? 13.206 -17.785 40.763 1.00 81.69 633 ASP A CA 1
ATOM 5121 C C . ASP A 1 633 ? 13.899 -17.448 39.446 1.00 81.69 633 ASP A C 1
ATOM 5123 O O . ASP A 1 633 ? 15.138 -17.448 39.410 1.00 81.69 633 ASP A O 1
ATOM 5127 N N . ASN A 1 634 ? 13.129 -17.111 38.406 1.00 79.19 634 ASN A N 1
ATOM 5128 C CA . ASN A 1 634 ? 13.615 -16.776 37.076 1.00 79.19 634 ASN A CA 1
ATOM 5129 C C . ASN A 1 634 ? 14.710 -17.750 36.615 1.00 79.19 634 ASN A C 1
ATOM 5131 O O . ASN A 1 634 ? 15.838 -17.372 36.259 1.00 79.19 634 ASN A O 1
ATOM 5135 N N . PHE A 1 635 ? 14.388 -19.041 36.677 1.00 70.38 635 PHE A N 1
ATOM 5136 C CA . PHE A 1 635 ? 15.312 -20.162 36.563 1.00 70.38 635 PHE A CA 1
ATOM 5137 C C . PHE A 1 635 ? 16.180 -20.106 35.293 1.00 70.38 635 PHE A C 1
ATOM 5139 O O . PHE A 1 635 ? 17.333 -20.550 35.294 1.00 70.38 635 PHE A O 1
ATOM 5146 N N . PHE A 1 636 ? 15.656 -19.530 34.204 1.00 67.12 636 PHE A N 1
ATOM 5147 C CA . PHE A 1 636 ? 16.344 -19.392 32.914 1.00 67.12 636 PHE A CA 1
ATOM 5148 C C . PHE A 1 636 ? 17.105 -18.067 32.713 1.00 67.12 636 PHE A C 1
ATOM 5150 O O . PHE A 1 636 ? 17.506 -17.773 31.586 1.00 67.12 636 PHE A O 1
ATOM 5157 N N . ALA A 1 637 ? 17.386 -17.314 33.783 1.00 58.72 637 ALA A N 1
ATOM 5158 C CA . ALA A 1 637 ? 18.202 -16.094 33.769 1.00 58.72 637 ALA A CA 1
ATOM 5159 C C . ALA A 1 637 ? 17.643 -14.953 32.886 1.00 58.72 637 ALA A C 1
ATOM 5161 O O . ALA A 1 637 ? 18.382 -14.374 32.082 1.00 58.72 637 ALA A O 1
ATOM 5162 N N . GLY A 1 638 ? 16.362 -14.614 33.069 1.00 62.12 638 GLY A N 1
ATOM 5163 C CA . GLY A 1 638 ? 15.691 -13.458 32.452 1.00 62.12 638 GLY A CA 1
ATOM 5164 C C . GLY A 1 638 ? 14.707 -13.820 31.343 1.00 62.12 638 GLY A C 1
ATOM 5165 O O . GLY A 1 638 ? 14.705 -13.157 30.307 1.00 62.12 638 GLY A O 1
ATOM 5166 N N . GLY A 1 639 ? 13.961 -14.919 31.487 1.00 72.00 639 GLY A N 1
ATOM 5167 C CA . GLY A 1 639 ? 13.014 -15.362 30.455 1.00 72.00 639 GLY A CA 1
ATOM 5168 C C . GLY A 1 639 ? 11.758 -16.057 30.973 1.00 72.00 639 GLY A C 1
ATOM 5169 O O . GLY A 1 639 ? 11.055 -16.688 30.178 1.00 72.00 639 GLY A O 1
ATOM 5170 N N . GLU A 1 640 ? 11.495 -15.990 32.278 1.00 84.88 640 GLU A N 1
ATOM 5171 C CA . GLU A 1 640 ? 10.312 -16.569 32.921 1.00 84.88 640 GLU A CA 1
ATOM 5172 C C . GLU A 1 640 ? 9.293 -15.493 33.292 1.00 84.88 640 GLU A C 1
ATOM 5174 O O . GLU A 1 640 ? 8.909 -15.341 34.437 1.00 84.88 640 GLU A O 1
ATOM 5179 N N . ASP A 1 641 ? 8.807 -14.753 32.303 1.00 90.38 641 ASP A N 1
ATOM 5180 C CA . ASP A 1 641 ? 8.044 -13.536 32.606 1.00 90.38 641 ASP A CA 1
ATOM 5181 C C . ASP A 1 641 ? 6.538 -13.780 32.883 1.00 90.38 641 ASP A C 1
ATOM 5183 O O . ASP A 1 641 ? 5.739 -12.842 32.993 1.00 90.38 641 ASP A O 1
ATOM 5187 N N . CYS A 1 642 ? 6.089 -15.042 32.887 1.00 95.31 642 CYS A N 1
ATOM 5188 C CA . CYS A 1 642 ? 4.672 -15.423 32.908 1.00 95.31 642 CYS A CA 1
ATOM 5189 C C . CYS A 1 642 ? 4.358 -16.458 33.989 1.00 95.31 642 CYS A C 1
ATOM 5191 O O . CYS A 1 642 ? 5.084 -17.429 34.168 1.00 95.31 642 CYS A O 1
ATOM 5193 N N . VAL A 1 643 ? 3.218 -16.313 34.669 1.00 96.12 643 VAL A N 1
ATOM 5194 C CA . VAL A 1 643 ? 2.919 -17.122 35.859 1.00 96.12 643 VAL A CA 1
ATOM 5195 C C . VAL A 1 643 ? 1.884 -18.211 35.593 1.00 96.12 643 VAL A C 1
ATOM 5197 O O . VAL A 1 643 ? 0.802 -17.973 35.046 1.00 96.12 643 VAL A O 1
ATOM 5200 N N . VAL A 1 644 ? 2.194 -19.418 36.063 1.00 95.50 644 VAL A N 1
ATOM 5201 C CA . VAL A 1 644 ? 1.316 -20.588 36.041 1.00 95.50 644 VAL A CA 1
ATOM 5202 C C . VAL A 1 644 ? 0.885 -20.989 37.452 1.00 95.50 644 VAL A C 1
ATOM 5204 O O . VAL A 1 644 ? 1.651 -20.923 38.412 1.00 95.50 644 VAL A O 1
ATOM 5207 N N . MET A 1 645 ? -0.349 -21.470 37.572 1.00 95.69 645 MET A N 1
ATOM 5208 C CA . MET A 1 645 ? -0.870 -22.129 38.765 1.00 95.69 645 MET A CA 1
ATOM 5209 C C . MET A 1 645 ? -0.578 -23.637 38.707 1.00 95.69 645 MET A C 1
ATOM 5211 O O . MET A 1 645 ? -1.009 -24.311 37.770 1.00 95.69 645 MET A O 1
ATOM 5215 N N . VAL A 1 646 ? 0.133 -24.181 39.697 1.00 93.00 646 VAL A N 1
ATOM 5216 C CA . VAL A 1 646 ? 0.570 -25.588 39.731 1.00 93.00 646 VAL A CA 1
ATOM 5217 C C . VAL A 1 646 ? -0.487 -26.475 40.398 1.00 93.00 646 VAL A C 1
ATOM 5219 O O . VAL A 1 646 ? -0.672 -26.448 41.614 1.00 93.00 646 VAL A O 1
ATOM 5222 N N . ALA A 1 647 ? -1.177 -27.305 39.610 1.00 87.75 647 ALA A N 1
ATOM 5223 C CA . ALA A 1 647 ? -2.356 -28.044 40.080 1.00 87.75 647 ALA A CA 1
ATOM 5224 C C . ALA A 1 647 ? -2.067 -29.072 41.188 1.00 87.75 647 ALA A C 1
ATOM 5226 O O . ALA A 1 647 ? -2.903 -29.287 42.061 1.00 87.75 647 ALA A O 1
ATOM 5227 N N . HIS A 1 648 ? -0.894 -29.709 41.168 1.00 85.69 648 HIS A N 1
ATOM 5228 C CA . HIS A 1 648 ? -0.511 -30.729 42.154 1.00 85.69 648 HIS A CA 1
ATOM 5229 C C . HIS A 1 648 ? 0.071 -30.145 43.451 1.00 85.69 648 HIS A C 1
ATOM 5231 O O . HIS A 1 648 ? 0.427 -30.904 44.349 1.00 85.69 648 HIS A O 1
ATOM 5237 N N . GLU A 1 649 ? 0.155 -28.816 43.556 1.00 88.44 649 GLU A N 1
ATOM 5238 C CA . GLU A 1 649 ? 0.646 -28.099 44.736 1.00 88.44 649 GLU A CA 1
ATOM 5239 C C . GLU A 1 649 ? -0.373 -27.073 45.227 1.00 88.44 649 GLU A C 1
ATOM 5241 O O . GLU A 1 649 ? -0.033 -25.923 45.488 1.00 88.44 649 GLU A O 1
ATOM 5246 N N . ASP A 1 650 ? -1.644 -27.474 45.295 1.00 87.12 650 ASP A N 1
ATOM 5247 C CA . ASP A 1 650 ? -2.751 -26.631 45.766 1.00 87.12 650 ASP A CA 1
ATOM 5248 C C . ASP A 1 650 ? -2.829 -25.266 45.047 1.00 87.12 650 ASP A C 1
ATOM 5250 O O . ASP A 1 650 ? -3.223 -24.249 45.624 1.00 87.12 650 ASP A O 1
ATOM 5254 N N . GLY A 1 651 ? -2.432 -25.233 43.771 1.00 89.62 651 GLY A N 1
ATOM 5255 C CA . GLY A 1 651 ? -2.441 -24.032 42.941 1.00 89.62 651 GLY A CA 1
ATOM 5256 C C . GLY A 1 651 ? -1.422 -22.970 43.342 1.00 89.62 651 GLY A C 1
ATOM 5257 O O . GLY A 1 651 ? -1.655 -21.781 43.114 1.00 89.62 651 GLY A O 1
ATOM 5258 N N . LYS A 1 652 ? -0.292 -23.362 43.936 1.00 94.19 652 LYS A N 1
ATOM 5259 C CA . LYS A 1 652 ? 0.831 -22.439 44.123 1.00 94.19 652 LYS A CA 1
ATOM 5260 C C . LYS A 1 652 ? 1.396 -21.948 42.792 1.00 94.19 652 LYS A C 1
ATOM 5262 O O . LYS A 1 652 ? 1.309 -22.638 41.776 1.00 94.19 652 LYS A O 1
ATOM 5267 N N . TRP A 1 653 ? 1.937 -20.737 42.801 1.00 96.31 653 TRP A N 1
ATOM 5268 C CA . TRP A 1 653 ? 2.376 -20.037 41.597 1.00 96.31 653 TRP A CA 1
ATOM 5269 C C . TRP A 1 653 ? 3.847 -20.294 41.290 1.00 96.31 653 TRP A C 1
ATOM 5271 O O . TRP A 1 653 ? 4.668 -20.393 42.204 1.00 96.31 653 TRP A O 1
ATOM 5281 N N . ASN A 1 654 ? 4.155 -20.387 40.001 1.00 93.62 654 ASN A N 1
ATOM 5282 C CA . ASN A 1 654 ? 5.502 -20.512 39.455 1.00 93.62 654 ASN A CA 1
ATOM 5283 C C . ASN A 1 654 ? 5.598 -19.588 38.239 1.00 93.62 654 ASN A C 1
ATOM 5285 O O . ASN A 1 654 ? 4.718 -19.629 37.378 1.00 93.62 654 ASN A O 1
ATOM 5289 N N . ASP A 1 655 ? 6.631 -18.769 38.170 1.00 93.12 655 ASP A N 1
ATOM 5290 C CA . ASP A 1 655 ? 7.048 -18.079 36.956 1.00 93.12 655 ASP A CA 1
ATOM 5291 C C . ASP A 1 655 ? 7.669 -19.093 35.984 1.00 93.12 655 ASP A C 1
ATOM 5293 O O . ASP A 1 655 ? 8.284 -20.075 36.389 1.00 93.12 655 ASP A O 1
ATOM 5297 N N . VAL A 1 656 ? 7.361 -18.968 34.698 1.00 91.81 656 VAL A N 1
ATOM 5298 C CA . VAL A 1 656 ? 7.806 -19.874 33.630 1.00 91.81 656 VAL A CA 1
ATOM 5299 C C . VAL A 1 656 ? 7.880 -19.108 32.302 1.00 91.81 656 VAL A C 1
ATOM 5301 O O . VAL A 1 656 ? 7.263 -18.046 32.160 1.00 91.81 656 VAL A O 1
ATOM 5304 N N . PRO A 1 657 ? 8.559 -19.638 31.269 1.00 92.38 657 PRO A N 1
ATOM 5305 C CA . PRO A 1 657 ? 8.606 -18.986 29.969 1.00 92.38 657 PRO A CA 1
ATOM 5306 C C . PRO A 1 657 ? 7.215 -18.855 29.338 1.00 92.38 657 PRO A C 1
ATOM 5308 O O . PRO A 1 657 ? 6.470 -19.831 29.202 1.00 92.38 657 PRO A O 1
ATOM 5311 N N . CYS A 1 658 ? 6.877 -17.648 28.878 1.00 93.31 658 CYS A N 1
ATOM 5312 C CA . CYS A 1 658 ? 5.565 -17.321 28.301 1.00 93.31 658 CYS A CA 1
ATOM 5313 C C . CYS A 1 658 ? 5.174 -18.171 27.076 1.00 93.31 658 CYS A C 1
ATOM 5315 O O . CYS A 1 658 ? 3.994 -18.276 26.738 1.00 93.31 658 CYS A O 1
ATOM 5317 N N . ASN A 1 659 ? 6.154 -18.786 26.406 1.00 92.12 659 ASN A N 1
ATOM 5318 C CA . ASN A 1 659 ? 5.961 -19.596 25.204 1.00 92.12 659 ASN A CA 1
ATOM 5319 C C . ASN A 1 659 ? 5.465 -21.030 25.483 1.00 92.12 659 ASN A C 1
ATOM 5321 O O . ASN A 1 659 ? 5.269 -21.801 24.540 1.00 92.12 659 ASN A O 1
ATOM 5325 N N . TYR A 1 660 ? 5.261 -21.415 26.747 1.00 90.31 660 TYR A N 1
ATOM 5326 C CA . TYR A 1 660 ? 4.687 -22.716 27.084 1.00 90.31 660 TYR A CA 1
ATOM 5327 C C . TYR A 1 660 ? 3.215 -22.812 26.671 1.00 90.31 660 TYR A C 1
ATOM 5329 O O . TYR A 1 660 ? 2.419 -21.908 26.890 1.00 90.31 660 TYR A O 1
ATOM 5337 N N . ASN A 1 661 ? 2.831 -23.958 26.109 1.00 94.38 661 ASN A N 1
ATOM 5338 C CA . ASN A 1 661 ? 1.450 -24.222 25.718 1.00 94.38 661 ASN A CA 1
ATOM 5339 C C . ASN A 1 661 ? 0.698 -24.916 26.857 1.00 94.38 661 ASN A C 1
ATOM 5341 O O . ASN A 1 661 ? 0.828 -26.133 27.042 1.00 94.38 661 ASN A O 1
ATOM 5345 N N . LEU A 1 662 ? -0.113 -24.154 27.592 1.00 93.38 662 LEU A N 1
ATOM 5346 C CA . LEU A 1 662 ? -0.846 -24.630 28.768 1.00 93.38 662 LEU A CA 1
ATOM 5347 C C . LEU A 1 662 ? -2.343 -24.293 28.691 1.00 93.38 662 LEU A C 1
ATOM 5349 O O . LEU A 1 662 ? -2.726 -23.341 28.005 1.00 93.38 662 LEU A O 1
ATOM 5353 N N . PRO A 1 663 ? -3.204 -25.074 29.373 1.00 95.69 663 PRO A N 1
ATOM 5354 C CA . PRO A 1 663 ? -4.565 -24.657 29.701 1.00 95.69 663 PRO A CA 1
ATOM 5355 C C . PRO A 1 663 ? -4.564 -23.322 30.453 1.00 95.69 663 PRO A C 1
ATOM 5357 O O . PRO A 1 663 ? -3.557 -22.931 31.039 1.00 95.69 663 PRO A O 1
ATOM 5360 N N . TYR A 1 664 ? -5.688 -22.618 30.484 1.00 97.12 664 TYR A N 1
ATOM 5361 C CA . TYR A 1 664 ? -5.739 -21.286 31.089 1.00 97.12 664 TYR A CA 1
ATOM 5362 C C . TYR A 1 664 ? -7.110 -20.961 31.655 1.00 97.12 664 TYR A C 1
ATOM 5364 O O . TYR A 1 664 ? -8.122 -21.550 31.265 1.00 97.12 664 TYR A O 1
ATOM 5372 N N . ILE A 1 665 ? -7.144 -20.029 32.605 1.00 96.75 665 ILE A N 1
ATOM 5373 C CA . ILE A 1 665 ? -8.385 -19.618 33.255 1.00 96.75 665 ILE A CA 1
ATOM 5374 C C . ILE A 1 665 ? -8.668 -18.161 32.924 1.00 96.75 665 ILE A C 1
ATOM 5376 O O . ILE A 1 665 ? -7.871 -17.287 33.241 1.00 96.75 665 ILE A O 1
ATOM 5380 N N . CYS A 1 666 ? -9.840 -17.897 32.352 1.00 95.25 666 CYS A N 1
ATOM 5381 C CA . CYS A 1 666 ? -10.335 -16.542 32.141 1.00 95.25 666 CYS A CA 1
ATOM 5382 C C . CYS A 1 666 ? -11.256 -16.106 33.282 1.00 95.25 666 CYS A C 1
ATOM 5384 O O . CYS A 1 666 ? -12.025 -16.916 33.809 1.00 95.25 666 CYS A O 1
ATOM 5386 N N . LYS A 1 667 ? -11.235 -14.810 33.598 1.00 92.19 667 LYS A N 1
ATOM 5387 C CA . LYS A 1 667 ? -12.086 -14.118 34.571 1.00 92.19 667 LYS A CA 1
ATOM 5388 C C . LYS A 1 667 ? -12.752 -12.913 33.904 1.00 92.19 667 LYS A C 1
ATOM 5390 O O . LYS A 1 667 ? -12.092 -12.125 33.236 1.00 92.19 667 LYS A O 1
ATOM 5395 N N . LYS A 1 668 ? -14.061 -12.745 34.109 1.00 86.56 668 LYS A N 1
ATOM 5396 C CA . LYS A 1 668 ? -14.803 -11.533 33.717 1.00 86.56 668 LYS A CA 1
ATOM 5397 C C . LYS A 1 668 ? -15.816 -11.115 34.772 1.00 86.56 668 LYS A C 1
ATOM 5399 O O . LYS A 1 668 ? -16.411 -11.969 35.429 1.00 86.56 668 LYS A O 1
ATOM 5404 N N . ALA A 1 669 ? -16.036 -9.817 34.949 1.00 72.81 669 ALA A N 1
ATOM 5405 C CA . ALA A 1 669 ? -17.005 -9.312 35.919 1.00 72.81 669 ALA A CA 1
ATOM 5406 C C . ALA A 1 669 ? -18.458 -9.610 35.494 1.00 72.81 669 ALA A C 1
ATOM 5408 O O . ALA A 1 669 ? -18.815 -9.521 34.322 1.00 72.81 669 ALA A O 1
ATOM 5409 N N . THR A 1 670 ? -19.322 -9.946 36.459 1.00 66.19 670 THR A N 1
ATOM 5410 C CA . THR A 1 670 ? -20.774 -10.131 36.220 1.00 66.19 670 THR A CA 1
ATOM 5411 C C . THR A 1 670 ? -21.521 -8.801 36.106 1.00 66.19 670 THR A C 1
ATOM 5413 O O . THR A 1 670 ? -22.580 -8.737 35.488 1.00 66.19 670 THR A O 1
ATOM 5416 N N . VAL A 1 671 ? -20.975 -7.742 36.713 1.00 60.62 671 VAL A N 1
ATOM 5417 C CA . VAL A 1 671 ? -21.485 -6.366 36.706 1.00 60.62 671 VAL A CA 1
ATOM 5418 C C . VAL A 1 671 ? -20.277 -5.429 36.795 1.00 60.62 671 VAL A C 1
ATOM 5420 O O . VAL A 1 671 ? -19.318 -5.747 37.485 1.00 60.62 671 VAL A O 1
ATOM 5423 N N . LEU A 1 672 ? -20.317 -4.272 36.136 1.00 64.44 672 LEU A N 1
ATOM 5424 C CA . LEU A 1 672 ? -19.297 -3.224 36.265 1.00 64.44 672 LEU A CA 1
ATOM 5425 C C . LEU A 1 672 ? -19.910 -1.995 36.946 1.00 64.44 672 LEU A C 1
ATOM 5427 O O . LEU A 1 672 ? -21.066 -1.650 36.688 1.00 64.44 672 LEU A O 1
ATOM 5431 N N . CYS A 1 673 ? -19.148 -1.311 37.794 1.00 65.31 673 CYS A N 1
ATOM 5432 C CA . CYS A 1 673 ? -19.483 0.038 38.228 1.00 65.31 673 CYS A CA 1
ATOM 5433 C C . CYS A 1 673 ? -19.162 1.053 37.122 1.00 65.31 673 CYS A C 1
ATOM 5435 O O . CYS A 1 673 ? -18.120 0.992 36.467 1.00 65.31 673 CYS A O 1
ATOM 5437 N N . GLY A 1 674 ? -20.061 2.026 36.948 1.00 65.19 674 GLY A N 1
ATOM 5438 C CA . GLY A 1 674 ? -19.797 3.225 36.148 1.00 65.19 674 GLY A CA 1
ATOM 5439 C C . GLY A 1 674 ? -18.785 4.156 36.825 1.00 65.19 674 GLY A C 1
ATOM 5440 O O . GLY A 1 674 ? -18.101 3.777 37.774 1.00 65.19 674 GLY A O 1
ATOM 5441 N N . GLN A 1 675 ? -18.714 5.408 36.377 1.00 77.88 675 GLN A N 1
ATOM 5442 C CA . GLN A 1 675 ? -17.799 6.396 36.957 1.00 77.88 675 GLN A CA 1
ATOM 5443 C C . GLN A 1 675 ? -18.029 6.591 38.476 1.00 77.88 675 GLN A C 1
ATOM 5445 O O . GLN A 1 675 ? -19.186 6.611 38.914 1.00 77.88 675 GLN A O 1
ATOM 5450 N N . PRO A 1 676 ? -16.963 6.740 39.290 1.00 81.81 676 PRO A N 1
ATOM 5451 C CA . PRO A 1 676 ? -17.092 6.976 40.721 1.00 81.81 676 PRO A CA 1
ATOM 5452 C C . PRO A 1 676 ? -17.786 8.309 41.020 1.00 81.81 676 PRO A C 1
ATOM 5454 O O . PRO A 1 676 ? -17.630 9.268 40.259 1.00 81.81 676 PRO A O 1
ATOM 5457 N N . PRO A 1 677 ? -18.532 8.414 42.134 1.00 82.25 677 PRO A N 1
ATOM 5458 C CA . PRO A 1 677 ? -19.264 9.627 42.480 1.00 82.25 677 PRO A CA 1
ATOM 5459 C C . PRO A 1 677 ? -18.315 10.816 42.681 1.00 82.25 677 PRO A C 1
ATOM 5461 O O . PRO A 1 677 ? -17.256 10.686 43.299 1.00 82.25 677 PRO A O 1
ATOM 5464 N N . SER A 1 678 ? -18.694 11.991 42.181 1.00 80.44 678 SER A N 1
ATOM 5465 C CA . SER A 1 678 ? -17.951 13.232 42.417 1.00 80.44 678 SER A CA 1
ATOM 5466 C C . SER A 1 678 ? -18.071 13.666 43.879 1.00 80.44 678 SER A C 1
ATOM 5468 O O . SER A 1 678 ? -19.162 13.610 44.449 1.00 80.44 678 SER A O 1
ATOM 5470 N N . VAL A 1 679 ? -16.974 14.146 44.472 1.00 81.94 679 VAL A N 1
ATOM 5471 C CA . VAL A 1 679 ? -16.978 14.728 45.821 1.00 81.94 679 VAL A CA 1
ATOM 5472 C C . VAL A 1 679 ? -16.519 16.181 45.769 1.00 81.94 679 VAL A C 1
ATOM 5474 O O . VAL A 1 679 ? -15.481 16.493 45.187 1.00 81.94 679 VAL A O 1
ATOM 5477 N N . ASP A 1 680 ? -17.282 17.067 46.406 1.00 81.12 680 ASP A N 1
ATOM 5478 C CA . ASP A 1 680 ? -17.015 18.503 46.401 1.00 81.12 680 ASP A CA 1
ATOM 5479 C C . ASP A 1 680 ? -15.644 18.847 46.992 1.00 81.12 680 ASP A C 1
ATOM 5481 O O . ASP A 1 680 ? -15.303 18.466 48.117 1.00 81.12 680 ASP A O 1
ATOM 5485 N N . ASN A 1 681 ? -14.889 19.666 46.256 1.00 83.62 681 ASN A N 1
ATOM 5486 C CA . ASN A 1 681 ? -13.538 20.106 46.614 1.00 83.62 681 ASN A CA 1
ATOM 5487 C C . ASN A 1 681 ? -12.543 18.944 46.793 1.00 83.62 681 ASN A C 1
ATOM 5489 O O . ASN A 1 681 ? -11.609 19.056 47.590 1.00 83.62 681 ASN A O 1
ATOM 5493 N N . ALA A 1 682 ? -12.734 17.848 46.054 1.00 83.44 682 ALA A N 1
ATOM 5494 C CA . ALA A 1 682 ? -11.821 16.716 45.995 1.00 83.44 682 ALA A CA 1
ATOM 5495 C C . ALA A 1 682 ? -11.680 16.155 44.574 1.00 83.44 682 ALA A C 1
ATOM 5497 O O . ALA A 1 682 ? -12.550 16.342 43.726 1.00 83.44 682 ALA A O 1
ATOM 5498 N N . PHE A 1 683 ? -10.585 15.444 44.321 1.00 83.31 683 PHE A N 1
ATOM 5499 C CA . PHE A 1 683 ? -10.312 14.747 43.066 1.00 83.31 683 PHE A CA 1
ATOM 5500 C C . PHE A 1 683 ? -9.907 13.293 43.331 1.00 83.31 683 PHE A C 1
ATOM 5502 O O . PHE A 1 683 ? -9.433 12.962 44.414 1.00 83.31 683 PHE A O 1
ATOM 5509 N N . LEU A 1 684 ? -10.132 12.417 42.351 1.00 80.75 684 LEU A N 1
ATOM 5510 C CA . LEU A 1 684 ? -9.709 11.015 42.395 1.00 80.75 684 LEU A CA 1
ATOM 5511 C C . LEU A 1 684 ? -8.187 10.919 42.233 1.00 80.75 684 LEU A C 1
ATOM 5513 O O . LEU A 1 684 ? -7.621 11.596 41.376 1.00 80.75 684 LEU A O 1
ATOM 5517 N N . ILE A 1 685 ? -7.543 10.083 43.043 1.00 77.12 685 ILE A N 1
ATOM 5518 C CA . ILE A 1 685 ? -6.112 9.780 42.949 1.00 77.12 685 ILE A CA 1
ATOM 5519 C C . ILE A 1 685 ? -5.931 8.619 41.965 1.00 77.12 685 ILE A C 1
ATOM 5521 O O . ILE A 1 685 ? -6.572 7.583 42.129 1.00 77.12 685 ILE A O 1
ATOM 5525 N N . GLY A 1 686 ? -5.044 8.779 40.981 1.00 65.31 686 GLY A N 1
ATOM 5526 C CA . GLY A 1 686 ? -4.713 7.743 39.995 1.00 65.31 686 GLY A CA 1
ATOM 5527 C C . GLY A 1 686 ? -5.461 7.869 38.661 1.00 65.31 686 GLY A C 1
ATOM 5528 O O . GLY A 1 686 ? -6.182 8.840 38.411 1.00 65.31 686 GLY A O 1
ATOM 5529 N N . ARG A 1 687 ? -5.252 6.886 37.775 1.00 52.66 687 ARG A N 1
ATOM 5530 C CA . ARG A 1 687 ? -5.861 6.825 36.436 1.00 52.66 687 ARG A CA 1
ATOM 5531 C C . ARG A 1 687 ? -7.371 6.590 36.553 1.00 52.66 687 ARG A C 1
ATOM 5533 O O . ARG A 1 687 ? -7.814 5.677 37.246 1.00 52.66 687 ARG A O 1
ATOM 5540 N N . LYS A 1 688 ? -8.174 7.399 35.856 1.00 60.44 688 LYS A N 1
ATOM 5541 C CA . LYS A 1 688 ? -9.619 7.156 35.738 1.00 60.44 688 LYS A CA 1
ATOM 5542 C C . LYS A 1 688 ? -9.865 6.075 34.694 1.00 60.44 688 LYS A C 1
ATOM 5544 O O . LYS A 1 688 ? -9.462 6.236 33.545 1.00 60.44 688 LYS A O 1
ATOM 5549 N N . LEU A 1 689 ? -10.521 4.995 35.099 1.00 56.31 689 LEU A N 1
ATOM 5550 C CA . LEU A 1 689 ? -10.921 3.916 34.203 1.00 56.31 689 LEU A CA 1
ATOM 5551 C C . LEU A 1 689 ? -12.302 4.229 33.620 1.00 56.31 689 LEU A C 1
ATOM 5553 O O . LEU A 1 689 ? -13.127 4.872 34.272 1.00 56.31 689 LEU A O 1
ATOM 5557 N N . ALA A 1 690 ? -12.565 3.784 32.390 1.00 50.16 690 ALA A N 1
ATOM 5558 C CA . ALA A 1 690 ? -13.878 3.939 31.761 1.00 50.16 690 ALA A CA 1
ATOM 5559 C C . ALA A 1 690 ? -14.966 3.162 32.529 1.00 50.16 690 ALA A C 1
ATOM 5561 O O . ALA A 1 690 ? -16.111 3.612 32.623 1.00 50.16 690 ALA A O 1
ATOM 5562 N N . ARG A 1 691 ? -14.586 2.020 33.119 1.00 60.12 691 ARG A N 1
ATOM 5563 C CA . ARG A 1 691 ? -15.418 1.136 33.946 1.00 60.12 691 ARG A CA 1
ATOM 5564 C C . ARG A 1 691 ? -14.575 0.570 35.088 1.00 60.12 691 ARG A C 1
ATOM 5566 O O . ARG A 1 691 ? -13.366 0.440 34.939 1.00 60.12 691 ARG A O 1
ATOM 5573 N N . TYR A 1 692 ? -15.216 0.269 36.212 1.00 65.44 692 TYR A N 1
ATOM 5574 C CA . TYR A 1 692 ? -14.566 -0.275 37.406 1.00 65.44 692 TYR A CA 1
ATOM 5575 C C . TYR A 1 692 ? -15.197 -1.617 37.761 1.00 65.44 692 TYR A C 1
ATOM 5577 O O . TYR A 1 692 ? -16.425 -1.719 37.793 1.00 65.44 692 TYR A O 1
ATOM 5585 N N . ASP A 1 693 ? -14.387 -2.628 38.049 1.00 61.69 693 ASP A N 1
ATOM 5586 C CA . ASP A 1 693 ? -14.901 -3.931 38.455 1.00 61.69 693 ASP A CA 1
ATOM 5587 C C . ASP A 1 693 ? -15.573 -3.885 39.830 1.00 61.69 693 ASP A C 1
ATOM 5589 O O . ASP A 1 693 ? -15.413 -2.965 40.646 1.00 61.69 693 ASP A O 1
ATOM 5593 N N . ILE A 1 694 ? -16.367 -4.918 40.104 1.00 59.09 694 ILE A N 1
ATOM 5594 C CA . ILE A 1 694 ? -16.929 -5.124 41.434 1.00 59.09 694 ILE A CA 1
ATOM 5595 C C . ILE A 1 694 ? -15.779 -5.213 42.439 1.00 59.09 694 ILE A C 1
ATOM 5597 O O . ILE A 1 694 ? -14.814 -5.935 42.233 1.00 59.09 694 ILE A O 1
ATOM 5601 N N . HIS A 1 695 ? -15.927 -4.507 43.560 1.00 59.16 695 HIS A N 1
ATOM 5602 C CA . HIS A 1 695 ? -14.932 -4.359 44.623 1.00 59.16 695 HIS A CA 1
ATOM 5603 C C . HIS A 1 695 ? -13.780 -3.391 44.364 1.00 59.16 695 HIS A C 1
ATOM 5605 O O . HIS A 1 695 ? -13.065 -3.126 45.333 1.00 59.16 695 HIS A O 1
ATOM 5611 N N . SER A 1 696 ? -13.673 -2.766 43.183 1.00 70.81 696 SER A N 1
ATOM 5612 C CA . SER A 1 696 ? -12.722 -1.669 42.977 1.00 70.81 696 SER A CA 1
ATOM 5613 C C . SER A 1 696 ? -12.892 -0.592 44.050 1.00 70.81 696 SER A C 1
ATOM 5615 O O . SER A 1 696 ? -14.011 -0.161 44.357 1.00 70.81 696 SER A O 1
ATOM 5617 N N . VAL A 1 697 ? -11.775 -0.154 44.627 1.00 78.19 697 VAL A N 1
ATOM 5618 C CA . VAL A 1 697 ? -11.734 0.922 45.618 1.00 78.19 697 VAL A CA 1
ATOM 5619 C C . VAL A 1 697 ? -11.061 2.123 44.985 1.00 78.19 697 VAL A C 1
ATOM 5621 O O . VAL A 1 697 ? -9.903 2.059 44.591 1.00 78.19 697 VAL A O 1
ATOM 5624 N N . VAL A 1 698 ? -11.767 3.244 44.929 1.00 81.69 698 VAL A N 1
ATOM 5625 C CA . VAL A 1 698 ? -11.169 4.507 44.503 1.00 81.69 698 VAL A CA 1
ATOM 5626 C C . VAL A 1 698 ? -10.801 5.357 45.703 1.00 81.69 698 VAL A C 1
ATOM 5628 O O . VAL A 1 698 ? -11.520 5.369 46.706 1.00 81.69 698 VAL A O 1
ATOM 5631 N N . ARG A 1 699 ? -9.684 6.081 45.599 1.00 83.06 699 ARG A N 1
ATOM 5632 C CA . ARG A 1 699 ? -9.211 7.032 46.610 1.00 83.06 699 ARG A CA 1
ATOM 5633 C C . ARG A 1 699 ? -9.410 8.463 46.127 1.00 83.06 699 ARG A C 1
ATOM 5635 O O . ARG A 1 699 ? -9.202 8.769 44.958 1.00 83.06 699 ARG A O 1
ATOM 5642 N N . TYR A 1 700 ? -9.769 9.344 47.047 1.00 83.69 700 TYR A N 1
ATOM 5643 C CA . TYR A 1 700 ? -9.973 10.764 46.798 1.00 83.69 700 TYR A CA 1
ATOM 5644 C C . TYR A 1 700 ? -8.977 11.611 47.599 1.00 83.69 700 TYR A C 1
ATOM 5646 O O . TYR A 1 700 ? -8.543 11.231 48.685 1.00 83.69 700 TYR A O 1
ATOM 5654 N N . GLN A 1 701 ? -8.659 12.797 47.089 1.00 84.81 701 GLN A N 1
ATOM 5655 C CA . GLN A 1 701 ? -7.812 13.790 47.740 1.00 84.81 701 GLN A CA 1
ATOM 5656 C C . GLN A 1 701 ? -8.489 15.157 47.722 1.00 84.81 701 GLN A C 1
ATOM 5658 O O . GLN A 1 701 ? -9.010 15.582 46.693 1.00 84.81 701 GLN A O 1
ATOM 5663 N N . CYS A 1 702 ? -8.476 15.865 48.854 1.00 86.00 702 CYS A N 1
ATOM 5664 C CA . CYS A 1 702 ? -8.987 17.233 48.904 1.00 86.00 702 CYS A CA 1
ATOM 5665 C C . CYS A 1 702 ? -8.134 18.182 48.049 1.00 86.00 702 CYS A C 1
ATOM 5667 O O . CYS A 1 702 ? -6.905 18.108 48.060 1.00 86.00 702 CYS A O 1
ATOM 5669 N N . ALA A 1 703 ? -8.799 19.111 47.365 1.00 82.00 703 ALA A N 1
ATOM 5670 C CA . ALA A 1 703 ? -8.170 20.205 46.640 1.00 82.00 703 ALA A CA 1
ATOM 5671 C C . ALA A 1 703 ? -7.375 21.129 47.584 1.00 82.00 703 ALA A C 1
ATOM 5673 O O . ALA A 1 703 ? -7.619 21.188 48.796 1.00 82.00 703 ALA A O 1
ATOM 5674 N N . GLU A 1 704 ? -6.421 21.872 47.022 1.00 78.81 704 GLU A N 1
ATOM 5675 C CA . GLU A 1 704 ? -5.506 22.724 47.781 1.00 78.81 704 GLU A CA 1
ATOM 5676 C C . GLU A 1 704 ? -6.260 23.716 48.696 1.00 78.81 704 GLU A C 1
ATOM 5678 O O . GLU A 1 704 ? -7.185 24.416 48.281 1.00 78.81 704 GLU A O 1
ATOM 5683 N N . GLY A 1 705 ? -5.893 23.753 49.983 1.00 76.19 705 GLY A N 1
ATOM 5684 C CA . GLY A 1 705 ? -6.536 24.607 50.993 1.00 76.19 705 GLY A CA 1
ATOM 5685 C C . GLY A 1 705 ? -7.738 23.992 51.730 1.00 76.19 705 GLY A C 1
ATOM 5686 O O . GLY A 1 705 ? -8.331 24.662 52.585 1.00 76.19 705 GLY A O 1
ATOM 5687 N N . PHE A 1 706 ? -8.080 22.728 51.461 1.00 80.62 706 PHE A N 1
ATOM 5688 C CA . PHE A 1 706 ? -9.111 21.977 52.181 1.00 80.62 706 PHE A CA 1
ATOM 5689 C C . PHE A 1 706 ? -8.514 20.814 52.981 1.00 80.62 706 PHE A C 1
ATOM 5691 O O . PHE A 1 706 ? -7.566 20.163 52.554 1.00 80.62 706 PHE A O 1
ATOM 5698 N N . HIS A 1 707 ? -9.093 20.529 54.150 1.00 79.69 707 HIS A N 1
ATOM 5699 C CA . HIS A 1 707 ? -8.700 19.388 54.978 1.00 79.69 707 HIS A CA 1
ATOM 5700 C C . HIS A 1 707 ? -9.745 18.275 54.917 1.00 79.69 707 HIS A C 1
ATOM 5702 O O . HIS A 1 707 ? -10.946 18.538 55.049 1.00 79.69 707 HIS A O 1
ATOM 5708 N N . GLN A 1 708 ? -9.260 17.040 54.769 1.00 78.94 708 GLN A N 1
ATOM 5709 C CA . GLN A 1 708 ? -10.063 15.821 54.748 1.00 78.94 708 GLN A CA 1
ATOM 5710 C C . GLN A 1 708 ? -10.628 15.509 56.137 1.00 78.94 708 GLN A C 1
ATOM 5712 O O . GLN A 1 708 ? -9.898 15.455 57.129 1.00 78.94 708 GLN A O 1
ATOM 5717 N N . ARG A 1 709 ? -11.932 15.240 56.199 1.00 65.50 709 ARG A N 1
ATOM 5718 C CA . ARG A 1 709 ? -12.576 14.512 57.296 1.00 65.50 709 ARG A CA 1
ATOM 5719 C C . ARG A 1 709 ? -13.142 13.197 56.754 1.00 65.50 709 ARG A C 1
ATOM 5721 O O . ARG A 1 709 ? -13.772 13.208 55.702 1.00 65.50 709 ARG A O 1
ATOM 5728 N N . HIS A 1 710 ? -12.955 12.109 57.507 1.00 76.19 710 HIS A N 1
ATOM 5729 C CA . HIS A 1 710 ? -13.360 10.724 57.189 1.00 76.19 710 HIS A CA 1
ATOM 5730 C C . HIS A 1 710 ? -12.547 10.025 56.085 1.00 76.19 710 HIS A C 1
ATOM 5732 O O . HIS A 1 710 ? -11.663 10.617 55.470 1.00 76.19 710 HIS A O 1
ATOM 5738 N N . ALA A 1 711 ? -12.806 8.724 55.902 1.00 68.06 711 ALA A N 1
ATOM 5739 C CA . ALA A 1 711 ? -12.132 7.878 54.921 1.00 68.06 711 ALA A CA 1
ATOM 5740 C C . ALA A 1 711 ? -12.428 8.362 53.494 1.00 68.06 711 ALA A C 1
ATOM 5742 O O . ALA A 1 711 ? -13.590 8.497 53.113 1.00 68.06 711 ALA A O 1
ATOM 5743 N N . ALA A 1 712 ? -11.371 8.618 52.723 1.00 78.44 712 ALA A N 1
ATOM 5744 C CA . ALA A 1 712 ? -11.443 9.127 51.356 1.00 78.44 712 ALA A CA 1
ATOM 5745 C C . ALA A 1 712 ? -11.530 8.007 50.321 1.00 78.44 712 ALA A C 1
ATOM 5747 O O . ALA A 1 712 ? -10.873 8.067 49.288 1.00 78.44 712 ALA A O 1
ATOM 5748 N N . THR A 1 713 ? -12.312 6.971 50.612 1.00 81.62 713 THR A N 1
ATOM 5749 C CA . THR A 1 713 ? -12.494 5.835 49.713 1.00 81.62 713 THR A CA 1
ATOM 5750 C C . THR A 1 713 ? -13.961 5.611 49.380 1.00 81.62 713 THR A C 1
ATOM 5752 O O . THR A 1 713 ? -14.835 5.775 50.234 1.00 81.62 713 THR A O 1
ATOM 5755 N N . ALA A 1 714 ? -14.228 5.222 48.135 1.00 82.38 714 ALA A N 1
ATOM 5756 C CA . ALA A 1 714 ? -15.504 4.652 47.715 1.00 82.38 714 ALA A CA 1
ATOM 5757 C C . ALA A 1 714 ? -15.239 3.277 47.101 1.00 82.38 714 ALA A C 1
ATOM 5759 O O . ALA A 1 714 ? -14.288 3.116 46.339 1.00 82.38 714 ALA A O 1
ATOM 5760 N N . LYS A 1 715 ? -16.058 2.286 47.457 1.00 80.81 715 LYS A N 1
ATOM 5761 C CA . LYS A 1 715 ? -15.940 0.911 46.965 1.00 80.81 715 LYS A CA 1
ATOM 5762 C C . LYS A 1 715 ? -17.095 0.592 46.021 1.00 80.81 715 LYS A C 1
ATOM 5764 O O . LYS A 1 715 ? -18.245 0.924 46.317 1.00 80.81 715 LYS A O 1
ATOM 5769 N N . CYS A 1 716 ? -16.799 -0.058 44.903 1.00 74.50 716 CYS A N 1
ATOM 5770 C CA . CYS A 1 716 ? -17.811 -0.607 44.013 1.00 74.50 716 CYS A CA 1
ATOM 5771 C C . CYS A 1 716 ? -18.470 -1.833 44.667 1.00 74.50 716 CYS A C 1
ATOM 5773 O O . CYS A 1 716 ? -17.793 -2.797 45.042 1.00 74.50 716 CYS A O 1
ATOM 5775 N N . ARG A 1 717 ? -19.796 -1.812 44.841 1.00 69.69 717 ARG A N 1
ATOM 5776 C CA . ARG A 1 717 ? -20.541 -2.950 45.397 1.00 69.69 717 ARG A CA 1
ATOM 5777 C C . ARG A 1 717 ? -20.831 -4.012 44.333 1.00 69.69 717 ARG A C 1
ATOM 5779 O O . ARG A 1 717 ? -20.984 -3.665 43.165 1.00 69.69 717 ARG A O 1
ATOM 5786 N N . PRO A 1 718 ? -21.086 -5.270 44.747 1.00 52.19 718 PRO A N 1
ATOM 5787 C CA . PRO A 1 718 ? -21.601 -6.328 43.867 1.00 52.19 718 PRO A CA 1
ATOM 5788 C C . PRO A 1 718 ? -22.892 -5.996 43.111 1.00 52.19 718 PRO A C 1
ATOM 5790 O O . PRO A 1 718 ? -23.227 -6.674 42.151 1.00 52.19 718 PRO A O 1
ATOM 5793 N N . SER A 1 719 ? -23.618 -4.954 43.523 1.00 56.72 719 SER A N 1
ATOM 5794 C CA . SER A 1 719 ? -24.794 -4.442 42.815 1.00 56.72 719 SER A CA 1
ATOM 5795 C C . SER A 1 719 ? -24.467 -3.509 41.637 1.00 56.72 719 SER A C 1
ATOM 5797 O O . SER A 1 719 ? -25.391 -2.954 41.043 1.00 56.72 719 SER A O 1
ATOM 5799 N N . GLY A 1 720 ? -23.186 -3.267 41.325 1.00 60.06 720 GLY A N 1
ATOM 5800 C CA . GLY A 1 720 ? -22.757 -2.309 40.294 1.00 60.06 720 GLY A CA 1
ATOM 5801 C C . GLY A 1 720 ? -22.948 -0.840 40.687 1.00 60.06 720 GLY A C 1
ATOM 5802 O O . GLY A 1 720 ? -22.952 0.039 39.827 1.00 60.06 720 GLY A O 1
ATOM 5803 N N . LYS A 1 721 ? -23.147 -0.555 41.982 1.00 74.62 721 LYS A N 1
ATOM 5804 C CA . LYS A 1 721 ? -23.282 0.804 42.531 1.00 74.62 721 LYS A CA 1
ATOM 5805 C C . LYS A 1 721 ? -22.126 1.126 43.472 1.00 74.62 721 LYS A C 1
ATOM 5807 O O . LYS A 1 721 ? -21.696 0.273 44.246 1.00 74.62 721 LYS A O 1
ATOM 5812 N N . TRP A 1 722 ? -21.672 2.375 43.452 1.00 80.25 722 TRP A N 1
ATOM 5813 C CA . TRP A 1 722 ? -20.669 2.877 44.389 1.00 80.25 722 TRP A CA 1
ATOM 5814 C C . TRP A 1 722 ? -21.234 3.053 45.798 1.00 80.25 722 TRP A C 1
ATOM 5816 O O . TRP A 1 722 ? -22.369 3.499 45.978 1.00 80.25 722 TRP A O 1
ATOM 5826 N N . ASP A 1 723 ? -20.413 2.756 46.804 1.00 82.56 723 ASP A N 1
ATOM 5827 C CA . ASP A 1 723 ? -20.636 3.242 48.162 1.00 82.56 723 ASP A CA 1
ATOM 5828 C C . ASP A 1 723 ? -20.666 4.773 48.194 1.00 82.56 723 ASP A C 1
ATOM 5830 O O . ASP A 1 723 ? -19.847 5.438 47.559 1.00 82.56 723 ASP A O 1
ATOM 5834 N N . SER A 1 724 ? -21.589 5.342 48.975 1.00 75.50 724 SER A N 1
ATOM 5835 C CA . SER A 1 724 ? -21.654 6.789 49.179 1.00 75.50 724 SER A CA 1
ATOM 5836 C C . SER A 1 724 ? -20.355 7.276 49.845 1.00 75.50 724 SER A C 1
ATOM 5838 O O . SER A 1 724 ? -20.083 6.854 50.980 1.00 75.50 724 SER A O 1
ATOM 5840 N N . PRO A 1 725 ? -19.562 8.152 49.199 1.00 71.69 725 PRO A N 1
ATOM 5841 C CA . PRO A 1 725 ? -18.300 8.621 49.755 1.00 71.69 725 PRO A CA 1
ATOM 5842 C C . PRO A 1 725 ? -18.575 9.419 51.033 1.00 71.69 725 PRO A C 1
ATOM 5844 O O . PRO A 1 725 ? -19.251 10.442 51.015 1.00 71.69 725 PRO A O 1
ATOM 5847 N N . LYS A 1 726 ? -18.057 8.943 52.171 1.00 72.50 726 LYS A N 1
ATOM 5848 C CA . LYS A 1 726 ? -18.238 9.598 53.484 1.00 72.50 726 LYS A CA 1
ATOM 5849 C C . LYS A 1 726 ? -17.283 10.774 53.708 1.00 72.50 726 LYS A C 1
ATOM 5851 O O . LYS A 1 726 ? -17.326 11.405 54.764 1.00 72.50 726 LYS A O 1
ATOM 5856 N N . MET A 1 727 ? -16.385 11.030 52.762 1.00 74.62 727 MET A N 1
ATOM 5857 C CA . MET A 1 727 ? -15.367 12.064 52.887 1.00 74.62 727 MET A CA 1
ATOM 5858 C C . MET A 1 727 ? -15.935 13.470 52.704 1.00 74.62 727 MET A C 1
ATOM 5860 O O . MET A 1 727 ? -16.773 13.715 51.843 1.00 74.62 727 MET A O 1
ATOM 5864 N N . VAL A 1 728 ? -15.432 14.410 53.503 1.00 82.44 728 VAL A N 1
ATOM 5865 C CA . VAL A 1 728 ? -15.815 15.824 53.427 1.00 82.44 728 VAL A CA 1
ATOM 5866 C C . VAL A 1 728 ? -14.561 16.691 53.461 1.00 82.44 728 VAL A C 1
ATOM 5868 O O . VAL A 1 728 ? -13.764 16.602 54.398 1.00 82.44 728 VAL A O 1
ATOM 5871 N N . CYS A 1 729 ? -14.404 17.558 52.461 1.00 83.50 729 CYS A N 1
ATOM 5872 C CA . CYS A 1 729 ? -13.322 18.537 52.389 1.00 83.50 729 CYS A CA 1
ATOM 5873 C C . CYS A 1 729 ? -13.791 19.879 52.960 1.00 83.50 729 CYS A C 1
ATOM 5875 O O . CYS A 1 729 ? -14.687 20.525 52.420 1.00 83.50 729 CYS A O 1
ATOM 5877 N N . THR A 1 730 ? -13.187 20.323 54.067 1.00 81.88 730 THR A N 1
ATOM 5878 C CA . THR A 1 730 ? -13.571 21.579 54.745 1.00 81.88 730 THR A CA 1
ATOM 5879 C C . THR A 1 730 ? -12.457 22.624 54.685 1.00 81.88 730 THR A C 1
ATOM 5881 O O . THR A 1 730 ? -11.291 22.309 54.931 1.00 81.88 730 THR A O 1
ATOM 5884 N N . LYS A 1 731 ? -12.801 23.889 54.386 1.00 73.12 731 LYS A N 1
ATOM 5885 C CA . LYS A 1 731 ? -11.863 25.023 54.496 1.00 73.12 731 LYS A CA 1
ATOM 5886 C C . LYS A 1 731 ? -11.569 25.310 55.966 1.00 73.12 731 LYS A C 1
ATOM 5888 O O . LYS A 1 731 ? -12.489 25.489 56.768 1.00 73.12 731 LYS A O 1
ATOM 5893 N N . SER A 1 732 ? -10.291 25.430 56.318 1.00 60.75 732 SER A N 1
ATOM 5894 C CA . SER A 1 732 ? -9.890 25.876 57.655 1.00 60.75 732 SER A CA 1
ATOM 5895 C C . SER A 1 732 ? -10.322 27.330 57.881 1.00 60.75 732 SER A C 1
ATOM 5897 O O . SER A 1 732 ? -9.728 28.265 57.347 1.00 60.75 732 SER A O 1
ATOM 5899 N N . ARG A 1 733 ? -11.367 27.554 58.687 1.00 55.34 733 ARG A N 1
ATOM 5900 C CA . ARG A 1 733 ? -11.726 28.894 59.178 1.00 55.34 733 ARG A CA 1
ATOM 5901 C C . ARG A 1 733 ? -10.826 29.279 60.354 1.00 55.34 733 ARG A C 1
ATOM 5903 O O . ARG A 1 733 ? -11.278 29.275 61.495 1.00 55.34 733 ARG A O 1
ATOM 5910 N N . ARG A 1 734 ? -9.564 29.635 60.089 1.00 47.00 734 ARG A N 1
ATOM 5911 C CA . ARG A 1 734 ? -8.751 30.474 60.993 1.00 47.00 734 ARG A CA 1
ATOM 5912 C C . ARG A 1 734 ? -7.822 31.400 60.192 1.00 47.00 734 ARG A C 1
ATOM 5914 O O . ARG A 1 734 ? -6.860 30.914 59.603 1.00 47.00 734 ARG A O 1
ATOM 5921 N N . PRO A 1 735 ? -8.059 32.726 60.185 1.00 43.69 735 PRO A N 1
ATOM 5922 C CA . PRO A 1 735 ? -7.122 33.690 59.625 1.00 43.69 735 PRO A CA 1
ATOM 5923 C C . PRO A 1 735 ? -5.936 33.914 60.579 1.00 43.69 735 PRO A C 1
ATOM 5925 O O . PRO A 1 735 ? -6.093 33.920 61.797 1.00 43.69 735 PRO A O 1
ATOM 5928 N N . HIS A 1 736 ? -4.759 34.171 60.005 1.00 46.69 736 HIS A N 1
ATOM 5929 C CA . HIS A 1 736 ? -3.601 34.810 60.647 1.00 46.69 736 HIS A CA 1
ATOM 5930 C C . HIS A 1 736 ? -2.984 34.148 61.895 1.00 46.69 736 HIS A C 1
ATOM 5932 O O . HIS A 1 736 ? -3.135 34.641 63.011 1.00 46.69 736 HIS A O 1
ATOM 5938 N N . ARG A 1 737 ? -2.092 33.159 61.703 1.00 45.03 737 ARG A N 1
ATOM 5939 C CA . ARG A 1 737 ? -0.913 32.996 62.590 1.00 45.03 737 ARG A CA 1
ATOM 5940 C C . ARG A 1 737 ? 0.210 32.119 62.011 1.00 45.03 737 ARG A C 1
ATOM 5942 O O . ARG A 1 737 ? 0.694 31.216 62.673 1.00 45.03 737 ARG A O 1
ATOM 5949 N N . TYR A 1 738 ? 0.701 32.404 60.800 1.00 38.91 738 TYR A N 1
ATOM 5950 C CA . TYR A 1 738 ? 1.936 31.753 60.314 1.00 38.91 738 TYR A CA 1
ATOM 5951 C C . TYR A 1 738 ? 2.907 32.697 59.591 1.00 38.91 738 TYR A C 1
ATOM 5953 O O . TYR A 1 738 ? 3.585 32.332 58.641 1.00 38.91 738 TYR A O 1
ATOM 5961 N N . ARG A 1 739 ? 3.023 33.940 60.077 1.00 43.66 739 ARG A N 1
ATOM 5962 C CA . ARG A 1 739 ? 4.082 34.882 59.654 1.00 43.66 739 ARG A CA 1
ATOM 5963 C C . ARG A 1 739 ? 5.105 35.200 60.754 1.00 43.66 739 ARG A C 1
ATOM 5965 O O . ARG A 1 739 ? 5.779 36.220 60.689 1.00 43.66 739 ARG A O 1
ATOM 5972 N N . ARG A 1 740 ? 5.248 34.328 61.767 1.00 45.34 740 ARG A N 1
ATOM 5973 C CA . ARG A 1 740 ? 6.255 34.481 62.844 1.00 45.34 740 ARG A CA 1
ATOM 5974 C C . ARG A 1 740 ? 7.316 33.374 62.948 1.00 45.34 740 ARG A C 1
ATOM 5976 O O . ARG A 1 740 ? 8.302 33.601 63.639 1.00 45.34 740 ARG A O 1
ATOM 5983 N N . HIS A 1 741 ? 7.217 32.255 62.220 1.00 44.69 741 HIS A N 1
ATOM 5984 C CA . HIS A 1 741 ? 8.231 31.184 62.305 1.00 44.69 741 HIS A CA 1
ATOM 5985 C C . HIS A 1 741 ? 9.318 31.206 61.212 1.00 44.69 741 HIS A C 1
ATOM 5987 O O . HIS A 1 741 ? 10.431 30.747 61.465 1.00 44.69 741 HIS A O 1
ATOM 5993 N N . HIS A 1 742 ? 9.094 31.846 60.057 1.00 45.22 742 HIS A N 1
ATOM 5994 C CA . HIS A 1 742 ? 10.118 31.906 58.997 1.00 45.22 742 HIS A CA 1
ATOM 5995 C C . HIS A 1 742 ? 11.235 32.943 59.210 1.00 45.22 742 HIS A C 1
ATOM 5997 O O . HIS A 1 742 ? 12.297 32.824 58.598 1.00 45.22 742 HIS A O 1
ATOM 6003 N N . HIS A 1 743 ? 11.067 33.908 60.121 1.00 45.88 743 HIS A N 1
ATOM 6004 C CA . HIS A 1 743 ? 12.148 34.837 60.483 1.00 45.88 743 HIS A CA 1
ATOM 6005 C C . HIS A 1 743 ? 13.118 34.286 61.543 1.00 45.88 743 HIS A C 1
ATOM 6007 O O . HIS A 1 743 ? 14.194 34.859 61.717 1.00 45.88 743 HIS A O 1
ATOM 6013 N N . ARG A 1 744 ? 12.797 33.163 62.211 1.00 45.47 744 ARG A N 1
ATOM 6014 C CA . ARG A 1 744 ? 13.680 32.562 63.228 1.00 45.47 744 ARG A CA 1
ATOM 6015 C C . ARG A 1 744 ? 14.642 31.520 62.632 1.00 45.47 744 ARG A C 1
ATOM 6017 O O . ARG A 1 744 ? 15.835 31.610 62.898 1.00 45.47 744 ARG A O 1
ATOM 6024 N N . SER A 1 745 ? 14.199 30.653 61.710 1.00 43.78 745 SER A N 1
ATOM 6025 C CA . SER A 1 745 ? 15.083 29.601 61.152 1.00 43.78 745 SER A CA 1
ATOM 6026 C C . SER A 1 745 ? 16.096 30.095 60.103 1.00 43.78 745 SER A C 1
ATOM 6028 O O . SER A 1 745 ? 17.185 29.532 59.970 1.00 43.78 745 SER A O 1
ATOM 6030 N N . ARG A 1 746 ? 15.822 31.215 59.409 1.00 47.16 746 ARG A N 1
ATOM 6031 C CA . ARG A 1 746 ? 16.811 31.858 58.515 1.00 47.16 746 ARG A CA 1
ATOM 6032 C C . ARG A 1 746 ? 17.961 32.539 59.271 1.00 47.16 746 ARG A C 1
ATOM 6034 O O . ARG A 1 746 ? 19.023 32.746 58.683 1.00 47.16 746 ARG A O 1
ATOM 6041 N N . ARG A 1 747 ? 17.783 32.860 60.561 1.00 48.78 747 ARG A N 1
ATOM 6042 C CA . ARG A 1 747 ? 18.826 33.466 61.410 1.00 48.78 747 ARG A CA 1
ATOM 6043 C C . ARG A 1 747 ? 19.741 32.414 62.059 1.00 48.78 747 ARG A C 1
ATOM 6045 O O . ARG A 1 747 ? 20.903 32.718 62.301 1.00 48.78 747 ARG A O 1
ATOM 6052 N N . GLU A 1 748 ? 19.271 31.177 62.233 1.00 49.97 748 GLU A N 1
ATOM 6053 C CA . GLU A 1 748 ? 20.079 30.051 62.741 1.00 49.97 748 GLU A CA 1
ATOM 6054 C C . GLU A 1 748 ? 20.902 29.352 61.645 1.00 49.97 748 GLU A C 1
ATOM 6056 O O . GLU A 1 748 ? 22.089 29.092 61.844 1.00 49.97 748 GLU A O 1
ATOM 6061 N N . ARG A 1 749 ? 20.362 29.175 60.427 1.00 47.81 749 ARG A N 1
ATOM 6062 C CA . ARG A 1 749 ? 21.131 28.586 59.305 1.00 47.81 749 ARG A CA 1
ATOM 6063 C C . ARG A 1 749 ? 22.304 29.451 58.818 1.00 47.81 749 ARG A C 1
ATOM 6065 O O . ARG A 1 749 ? 23.272 28.916 58.284 1.00 47.81 749 ARG A O 1
ATOM 6072 N N . ARG A 1 750 ? 22.268 30.775 59.031 1.00 49.22 750 ARG A N 1
ATOM 6073 C CA . ARG A 1 750 ? 23.403 31.676 58.736 1.00 49.22 750 ARG A CA 1
ATOM 6074 C C . ARG A 1 750 ? 24.491 31.680 59.822 1.00 49.22 750 ARG A C 1
ATOM 6076 O O . ARG A 1 750 ? 25.608 32.085 59.516 1.00 49.22 750 ARG A O 1
ATOM 6083 N N . LYS A 1 751 ? 24.208 31.203 61.043 1.00 48.59 751 LYS A N 1
ATOM 6084 C CA . LYS A 1 751 ? 25.226 31.012 62.095 1.00 48.59 751 LYS A CA 1
ATOM 6085 C C . LYS A 1 751 ? 25.975 29.680 61.946 1.00 48.59 751 LYS A C 1
ATOM 6087 O O . LYS A 1 751 ? 27.185 29.670 62.124 1.00 48.59 751 LYS A O 1
ATOM 6092 N N . HIS A 1 752 ? 25.311 28.606 61.507 1.00 49.56 752 HIS A N 1
ATOM 6093 C CA . HIS A 1 752 ? 25.970 27.302 61.312 1.00 49.56 752 HIS A CA 1
ATOM 6094 C C . HIS A 1 752 ? 26.883 27.218 60.075 1.00 49.56 752 HIS A C 1
ATOM 6096 O O . HIS A 1 752 ? 27.883 26.511 60.113 1.00 49.56 752 HIS A O 1
ATOM 6102 N N . LYS A 1 753 ? 26.623 27.987 59.005 1.00 46.81 753 LYS A N 1
ATOM 6103 C CA . LYS A 1 753 ? 27.498 28.003 57.812 1.00 46.81 753 LYS A CA 1
ATOM 6104 C C . LYS A 1 753 ? 28.799 28.805 57.973 1.00 46.81 753 LYS A C 1
ATOM 6106 O O . LYS A 1 753 ? 29.683 28.656 57.144 1.00 46.81 753 LYS A O 1
ATOM 6111 N N . ARG A 1 754 ? 28.938 29.629 59.022 1.00 46.81 754 ARG A N 1
ATOM 6112 C CA . ARG A 1 754 ? 30.189 30.354 59.340 1.00 46.81 754 ARG A CA 1
ATOM 6113 C C . ARG A 1 754 ? 31.094 29.623 60.341 1.00 46.81 754 ARG A C 1
ATOM 6115 O O . ARG A 1 754 ? 32.219 30.058 60.532 1.00 46.81 754 ARG A O 1
ATOM 6122 N N . ALA A 1 755 ? 30.632 28.526 60.946 1.00 50.22 755 ALA A N 1
ATOM 6123 C CA . ALA A 1 755 ? 31.392 27.759 61.940 1.00 50.22 755 ALA A CA 1
ATOM 6124 C C . ALA A 1 755 ? 32.083 26.499 61.373 1.00 50.22 755 ALA A C 1
ATOM 6126 O O . ALA A 1 755 ? 32.886 25.896 62.068 1.00 50.22 755 ALA A O 1
ATOM 6127 N N . HIS A 1 756 ? 31.810 26.112 60.119 1.00 48.38 756 HIS A N 1
ATOM 6128 C CA . HIS A 1 756 ? 32.347 24.886 59.500 1.00 48.38 756 HIS A CA 1
ATOM 6129 C C . HIS A 1 756 ? 33.470 25.116 58.470 1.00 48.38 756 HIS A C 1
ATOM 6131 O O . HIS A 1 756 ? 33.876 24.181 57.793 1.00 48.38 756 HIS A O 1
ATOM 6137 N N . GLN A 1 757 ? 33.975 26.348 58.345 1.00 44.56 757 GLN A N 1
ATOM 6138 C CA . GLN A 1 757 ? 35.012 26.727 57.370 1.00 44.56 757 GLN A CA 1
ATOM 6139 C C . GLN A 1 757 ? 36.315 27.228 58.026 1.00 44.56 757 GLN A C 1
ATOM 6141 O O . GLN A 1 757 ? 37.115 27.882 57.371 1.00 44.56 757 GLN A O 1
ATOM 6146 N N . GLY A 1 758 ? 36.526 26.944 59.317 1.00 43.59 758 GLY A N 1
ATOM 6147 C CA . GLY A 1 758 ? 37.647 27.481 60.101 1.00 43.59 758 GLY A CA 1
ATOM 6148 C C . GLY A 1 758 ? 38.351 26.463 60.997 1.00 43.59 758 GLY A C 1
ATOM 6149 O O . GLY A 1 758 ? 38.647 26.785 62.142 1.00 43.59 758 GLY A O 1
ATOM 6150 N N . GLY A 1 759 ? 38.593 25.239 60.522 1.00 44.69 759 GLY A N 1
ATOM 6151 C CA . GLY A 1 759 ? 39.330 24.254 61.317 1.00 44.69 759 GLY A CA 1
ATOM 6152 C C . GLY A 1 759 ? 39.675 22.984 60.556 1.00 44.69 759 GLY A C 1
ATOM 6153 O O . GLY A 1 759 ? 38.979 21.991 60.718 1.00 44.69 759 GLY A O 1
ATOM 6154 N N . ALA A 1 760 ? 40.722 23.039 59.727 1.00 36.09 760 ALA A N 1
ATOM 6155 C CA . ALA A 1 760 ? 41.507 21.879 59.289 1.00 36.09 760 ALA A CA 1
ATOM 6156 C C . ALA A 1 760 ? 42.776 22.339 58.533 1.00 36.09 760 ALA A C 1
ATOM 6158 O O . ALA A 1 760 ? 42.947 22.056 57.355 1.00 36.09 760 ALA A O 1
ATOM 6159 N N . GLU A 1 761 ? 43.660 23.069 59.213 1.00 35.19 761 GLU A N 1
ATOM 6160 C CA . GLU A 1 761 ? 45.086 23.154 58.871 1.00 35.19 761 GLU A CA 1
ATOM 6161 C C . GLU A 1 761 ? 45.856 23.035 60.188 1.00 35.19 761 GLU A C 1
ATOM 6163 O O . GLU A 1 761 ? 45.819 23.951 61.008 1.00 35.19 761 GLU A O 1
ATOM 6168 N N . SER A 1 762 ? 46.464 21.874 60.439 1.00 35.12 762 SER A N 1
ATOM 6169 C CA . SER A 1 762 ? 47.802 21.727 61.038 1.00 35.12 762 SER A CA 1
ATOM 6170 C C . SER A 1 762 ? 48.071 20.286 61.499 1.00 35.12 762 SER A C 1
ATOM 6172 O O . SER A 1 762 ? 47.391 19.766 62.376 1.00 35.12 762 SER A O 1
ATOM 6174 N N . HIS A 1 763 ? 49.150 19.734 60.926 1.00 36.06 763 HIS A N 1
ATOM 6175 C CA . HIS A 1 763 ? 50.054 18.700 61.456 1.00 36.06 763 HIS A CA 1
ATOM 6176 C C . HIS A 1 763 ? 49.556 17.247 61.574 1.00 36.06 763 HIS A C 1
ATOM 6178 O O . HIS A 1 763 ? 48.460 16.988 62.041 1.00 36.06 763 HIS A O 1
ATOM 6184 N N . ALA A 1 764 ? 50.347 16.224 61.247 1.00 35.81 764 ALA A N 1
ATOM 6185 C CA . ALA A 1 764 ? 51.667 16.122 60.620 1.00 35.81 764 ALA A CA 1
ATOM 6186 C C . ALA A 1 764 ? 51.900 14.641 60.256 1.00 35.81 764 ALA A C 1
ATOM 6188 O O . ALA A 1 764 ? 51.249 13.758 60.808 1.00 35.81 764 ALA A O 1
ATOM 6189 N N . HIS A 1 765 ? 52.828 14.427 59.326 1.00 40.12 765 HIS A N 1
ATOM 6190 C CA . HIS A 1 765 ? 53.429 13.151 58.945 1.00 40.12 765 HIS A CA 1
ATOM 6191 C C . HIS A 1 765 ? 53.836 12.259 60.130 1.00 40.12 765 HIS A C 1
ATOM 6193 O O . HIS A 1 765 ? 54.480 12.751 61.055 1.00 40.12 765 HIS A O 1
ATOM 6199 N N . ASP A 1 766 ? 53.518 10.966 60.024 1.00 34.62 766 ASP A N 1
ATOM 6200 C CA . ASP A 1 766 ? 54.483 9.853 59.965 1.00 34.62 766 ASP A CA 1
ATOM 6201 C C . ASP A 1 766 ? 53.858 8.655 59.230 1.00 34.62 766 ASP A C 1
ATOM 6203 O O . ASP A 1 766 ? 52.632 8.437 59.402 1.00 34.62 766 ASP A O 1
#

Organism: Synaphobranchus kaupii (NCBI:txid118154)

pLDDT: mean 75.88, std 16.41, range [24.23, 97.81]

Radius of gyration: 47.97 Å; chains: 1; bounding box: 102×77×171 Å

InterPro domains:
  IPR000436 Sushi/SCR/CCP domain [PF00084] (673-729)
  IPR000436 Sushi/SCR/CCP domain [PS50923] (671-731)
  IPR000436 Sushi/SCR/CCP domain [SM00032] (673-729)
  IPR000436 Sushi/SCR/CCP domain [cd00033] (673-729)
  IPR001304 C-type lectin-like [PF00059] (564-668)
  IPR001304 C-type lectin-like [PS50041] (553-667)
  IPR001304 C-type lectin-like [SM00034] (546-667)
  IPR003114 Phox-associated domain [PF02194] (95-277)
  IPR003114 Phox-associated domain [PS51207] (95-282)
  IPR003114 Phox-associated domain [SM00313] (95-282)
  IPR016137 RGS domain [PF00615] (372-506)
  IPR016137 RGS domain [PS50132] (371-488)
  IPR016137 RGS domain [SM00315] (371-508)
  IPR016186 C-type lectin-like/link domain superfamily [G3DSA:3.10.100.10] (531-672)
  IPR016187 C-type lectin fold [SSF56436] (540-671)
  IPR018378 C-type lectin, conserved site [PS00615] (642-666)
  IPR035976 Sushi/SCR/CCP superfamily [SSF57535] (671-733)
  IPR036305 RGS domain superfamily [SSF48097] (371-512)
  IPR044926 RGS, subdomain 2 [G3DSA:1.10.167.10] (369-511)

Sequence (766 aa):
MAAEGGVALWGSLGVLLFLLTFGPFAVIYLPLYLCCFITGGATVMLLFGKKNSEKHLEKCEQSFLPTTPPGILQVVAEMKAGSRTIKIDRRLTGSSVIDEPLQQVIQFALRDYIQYWYYTLSNDESFLLEIQQTVQNALVLFSSRSKEVDWQLYFTTRLVDDFATHLRVFRKAQVWLSEKEDSQGEAPGDLLDAFFEAELEMERKICRDVVCTATKEEEGFLRDLCEVLLYLLLPPGDFHNKNMRYLIREVLARGVLLPLVDQLSDPDYINQLVVWMIGDSSCNYEAFMSILKLTDRPAELEAVRDKVLEELQYLRSLDTAGDDINMIKNQMNSLLFVKKVCETRIQRLRSGKEVDSLKLAANFGKLCVIPLEHILVHNIALHFFMDYMQQTGGQAELFFWLTVEGYRVTAQQQLQVLNLDGGKRSRQTKELLKGAVHGVYEQYLSDKASLQVQVDQESVEKLVRQLQTEDPTPEIFDNIQRKVYERMLTEEQFYPAFRQSALYVRMLAELDMLKEPSYRGSEDGDAESFNGSPTGSVNLVYTEGCERGWKKFHGHCYRCFTHRHTWEDAERDCREHGGHLASVHSAAEQDFLNGLGHENTWIGLNDRTVEEDFQWTDSMEPEYENWRENQPDNFFAGGEDCVVMVAHEDGKWNDVPCNYNLPYICKKATVLCGQPPSVDNAFLIGRKLARYDIHSVVRYQCAEGFHQRHAATAKCRPSGKWDSPKMVCTKSRRPHRYRRHHHRSRRERRKHKRAHQGGAESHAHD

Secondary structure (DSSP, 8-state):
--SSHHHHHHHHHHHHHHHHHH-TTHHHHHHHHHHHHHHHHHHHHHHHHHHHHHHHHHHHHHS------HHHHHHHHHHHHT-------S-SSS-HHHHHHHHHHHHHHHIIIIIHHHHHH---THHHHHHHHHHHHHHHHHHHHHHHS-HHHIIIIIHHHHHHHHHHHHHHHHHHHHHHHHHH-PPPPPHHHHHHHHHHHHHSS---HHHHT-HHHHHHHHHHHHHHHHHHHS-HHHHT-HHHHHHHHHHHIIIIIHHHHHHHH-HHHHHHHHHHHTTTS---HHHHHHHHHH---HHHHHHHHHHHHHHHHHHHHT--SSTTHHHHHHHHHHHHHHHHHHHHHHHHHHH-----HHHHGGGGGGS----HHHHHHSHHHHHHHHHHHHHHT-HHHHHHHHHHHHHHHHHHHHHHHHTTS-SSHHHHHHHHHHHHHHHHIIIIISTT-TT-----HHHHHHHHHHHHHSPPPTTTTHHHHHHHHHHHHHSTTTHHHHTTSHHHHHHHHHTT-S-----------------------------SSPPTTPEEETTEEEEEEEEEE-HHHHHHHHHHTTSEEPP--SHHHHHHHHTT-SS-EEEEEE-TTSTT--EETT--------BPTT-S--TTSS---EEEEEGGGTTEEEEE-TT--EEEEEEEESSEE-SPPP-TTEEEESPPPSSEETT-EEEEEEPTTEEEES--EEEB-TTS-BPPP--EEEE-------SSSHHHHHHHHHHHTTSSSS--------

Foldseek 3Di:
DPDPPPVVVVVVVVVVVCCVVPNPCCVVVVVVVVVVVVVVVVVCVVVVVVVVVVVVVVVVVVPPPPPCPVVVVVVVVCVVVPLDPLDDDQDQLNDPVCSVVVLVVLVCCCVPPPVVVVVVPDPDCSVSSVVSRQVSQLSNLVSVVVVVDPVVCCVPPVVVVVVVVLVVLLVQLVVVQVVCCVPPVDDRDPSVVSSQVSVCVVVVPDRCCQQVVDPVSVLVVQLVVLLVSCVRRGDPVQNVPPVNSVVVSNCCSVVPVVVVVVLVPPPVNVVVVVCVVCVPPDDPVVNVLVCLLPDLDLVVLVVLLVVLVVVLVVLVVVCDPDPCNVVSVVSNVVSVVSNVSSVVSSCVSVVPDDPPLVVCLVPLVQAEDDDPVCLLPDPLSVVLQCVLCVVLVVNLLSVLLVLLVVLLVVQVVLVVVDVVDDDDVVVVSLVVNLVSLVVSCCQEVDPNHPSHDDDDPVLNVVLVVCSVPHGDHSCSCVVVSVVSVVCQRPPCSHSVVSSSDSSVVSSCVSVVVDDDPDPPDDDDDDDDDDPDDPPPHPPLPLPVDDDPQWDDDPQKTKHWFFFWFQLVVQQVVLVVVVWGFADDQDPVSLLVVLVRDQAKAFGQWFCVPHPPDIAGPVRDDCNDAQADVCPPPPVVVPAQGTWIQGNVVSRHIYRGHRGGTGITMTMDGSAWAAFDDDAPQKDWPDDGDRIHGAQDKIFIDGHPQWDKDDGRIWTQHSVSYIDDGPIDTHHDPDDDDDPPPVVPVVVVVVVVVVVPPPDDDDDDDD